Protein AF-0000000084930846 (afdb_homodimer)

Organism: Streptomyces venezuelae (strain ATCC 10712 / CBS 650.69 / DSM 40230 / JCM 4526 / NBRC 13096 / PD 04745) (NCBI:txid953739)

Solvent-accessible surface area (backbone atoms only — not comparable to full-atom values): 46915 Å² total; per-residue (Å²): 128,86,87,75,51,69,66,58,60,54,33,65,32,72,82,47,22,45,66,49,97,83,46,92,87,47,72,45,54,71,66,53,32,50,53,49,57,48,55,64,56,60,73,58,64,70,56,88,80,54,56,65,41,50,48,53,45,53,50,49,43,58,58,50,42,61,49,17,44,42,37,53,68,36,17,28,52,38,27,49,51,41,42,36,43,52,51,21,38,52,41,54,45,54,37,60,73,40,68,25,43,45,59,32,29,39,72,88,64,50,76,47,69,49,66,82,36,86,42,53,65,59,42,43,56,57,49,62,70,41,68,69,37,22,31,65,42,33,90,80,52,41,77,37,81,64,79,75,41,70,68,39,48,53,51,45,35,40,43,62,62,36,45,69,38,35,60,41,53,58,51,51,50,51,50,48,54,53,24,47,44,57,48,56,31,76,60,65,83,84,45,48,62,65,59,21,48,49,43,47,46,52,44,33,39,52,50,21,26,59,70,73,35,59,31,77,84,38,88,74,48,45,34,62,42,63,24,29,47,26,26,42,32,35,28,84,89,77,64,50,72,47,76,46,53,43,75,53,59,76,74,54,79,78,84,68,82,41,38,31,33,34,26,40,26,42,64,34,89,95,78,46,63,46,89,30,58,69,45,38,33,52,67,38,52,58,32,68,49,78,63,42,75,74,44,61,71,38,42,66,70,57,50,51,54,48,44,71,76,46,71,76,69,71,49,68,45,71,49,56,54,34,64,33,33,31,43,38,40,93,50,34,37,39,49,24,17,45,45,17,43,58,56,38,50,56,77,88,70,50,68,50,44,22,35,21,27,34,11,36,36,45,64,45,35,42,53,53,50,49,44,52,63,25,30,79,82,42,79,56,45,82,57,39,74,24,88,74,55,40,32,25,27,71,30,71,35,42,54,69,54,19,49,51,45,40,41,73,70,71,45,72,50,64,59,37,73,67,62,96,38,60,48,84,68,86,77,64,67,55,45,81,54,66,71,51,130,127,84,86,76,53,69,67,59,60,52,33,67,32,72,80,46,22,47,66,49,96,82,47,91,88,49,72,46,53,71,66,53,33,49,53,48,57,48,56,63,56,59,73,58,64,70,57,88,82,53,56,64,40,50,51,52,45,52,50,48,41,58,55,48,43,61,50,19,42,39,37,55,68,35,17,27,51,36,28,47,52,41,42,35,42,50,50,19,39,52,40,53,46,53,39,62,73,41,69,24,44,46,59,31,30,40,72,89,64,51,75,47,68,48,64,82,35,85,42,53,66,59,42,45,57,58,49,64,71,41,66,69,38,23,32,65,44,34,91,81,52,42,77,36,79,64,80,76,40,71,67,40,47,52,52,47,34,41,42,60,61,35,44,68,37,35,60,41,52,59,51,52,49,52,50,48,54,53,24,47,45,56,50,55,32,77,61,63,82,84,45,48,63,66,57,20,49,50,43,48,45,53,44,34,41,51,51,20,28,58,71,73,36,59,30,77,84,38,87,74,46,45,35,63,42,63,23,30,49,27,26,43,32,34,28,82,87,78,65,49,73,48,76,48,54,44,75,53,60,76,75,54,77,75,83,66,82,40,39,31,32,34,26,39,26,42,62,36,90,96,77,46,64,45,89,31,56,69,45,36,32,52,66,38,50,56,32,67,48,77,60,44,75,72,44,62,71,38,41,65,69,57,51,51,53,47,43,72,76,46,72,77,67,72,49,68,46,73,49,57,55,33,64,33,34,31,43,37,41,91,51,35,36,37,49,25,18,45,45,18,44,59,56,37,50,57,78,89,70,48,68,52,45,23,35,21,26,34,10,36,39,49,62,46,34,42,53,54,51,49,43,51,63,26,29,80,82,42,81,56,44,81,56,39,74,22,88,73,54,39,31,26,28,71,30,71,35,44,54,66,53,19,49,50,45,40,40,74,70,71,45,72,51,65,60,37,73,68,63,95,37,60,48,85,67,86,77,65,67,54,43,80,54,65,68,50,130

Secondary structure (DSSP, 8-state):
-----HHHHHSPPGGGTT--TT-TT-PPPHHHHHHHHHHHHHT----TTS-HHHHHHHHHHHHHHHGGGT-THHHHHHHHHHHHHHHHHHHHHHHHHHTT-EEEE-TTS-EEEEP----HHHHHHHHHTSTT-EEEETTTTEEEE---SHHHHHHHHHHTTSS--SHHHHHHHHHHHHHHHHHS--S-----HHHHHHHHHHHHHHHHHHTT--BTT-SSSBPPEEEEEEEEEE-TTT--EEEEEGGGGGT----S--EEEEEEE-EETTTEE-TTGGG-BSSS--SSS--EEEEEEE-HHHHHHHHHHS----EEE--SSEEEEEEEETTEEEPPB-HHHHHTS-GGG--SEEEEEEESSHHHHHHHHHHHHHBTT--S-SSEE-SSSSEEEEEEE-HHHHHHHHHHTT-----------B--SS--SEEE---B-/-----HHHHHSPPGGGTT--TT-TT-PPPHHHHHHHHHHHHHT----TTS-HHHHHHHHHHHHHHHGGGT-THHHHHHHHHHHHHHHHHHHHHHHHHHTT-EEEE-TTS-EEEE-----HHHHHHHHHTSTT-EEEETTTTEEEE---SHHHHHHHHHHTTSS--SHHHHHHHHHHHHHHHHHS--S-----HHHHHHHHHHHHHHHHHHTT-PBTT-SSSBPPEEEEEEEEEE-TTT--EEEEEGGGGGT----S--EEEEEEE-EETTTEE-TTGGG-BSSS--SSS--EEEEEEE-HHHHHHHHHHS----EEE--SSEEEEEEEETTEEEPPB-HHHHHTS-GGG--SEEEEEEESSHHHHHHHHHHHHHBTT--S-SSEE-SSSSEEEEEEE-HHHHHHHHHHTT-----------B--SS--SEEE---B-

Foldseek 3Di:
DDDDDPVLLPDFDQVQQQDDPVDGDDGHDLVVSLVRLLVLQVLQDADPPQDPVLRVLLVVLSVQLSSCRSPVQSLVVSLLSLLLSLLVLLFSLVCVVCVQWWWKAAPVGDIDIRGRCPGLVVVQVVVVVRPRMFTFAAPVRDTHDANSDSVSSVVRCVRNVLFFFLVVVVVSVVSVVSNVCSVVPDDDDGDGSVSSSVSSLVSSQSSRSNVPHHDDVHDGGHDWAKWWWKKWKADPVPGDIDIDHLVCLVVDPDPDPIWIWIKGGRDDPPRTDWPQVLFDWQFAARTLFDMHTDDDGDDSVVSVVVCVVPPMDMDTGDQGFAKWKWFDDDQKTFQTGHQQSLLQDDPVPQDGKMWIKTHSGSVQVSVLVLQVQAEVPRQADCAARGPVGRMGTQDIGTSVVSSVSNVVVPDDNNHDHDPGDTRDDDDDRIDGGHHDD/DDDDDPVLLPDFDQVQQQDDPVDGDDGHDLVVSLVRLLVLQVLQDADPPQDPVLRVLLVVLSVQLSSCRSPVQSLVVSLLSLLLSLLVLLQSLVCVVCVQWWWKAAPVGDIDIRGRCPGLVVVLVVVVVRPRMFGFAAPVRDTHDANSDSVSSVVRCVRNVLFFFLVVVVVSVVSVVSNVCSVVPDDDDGDGSVSSSVSSLVSSQSSRSNVPHHDDVHDGGHDWAKWWWKKWKADPVPGDIDIDHLVCLVVDPDPDPIWIWIKGGRDDPPRTDWPQVLFDWQFAARTLFDMHTDDDGDDSVVSVVVCVVPPMDMDTGDQGFAKWKWFDDDQKTFQTGHQQSLLQDDPVPQDGKMWIKTHSGSVQVRVLVLQVQAEVPRQADCAARGPVGRMGTQDIGTSVVSSVSNVVVVGDNNHDHDPGDTRDDDDDRIDGGHHDD

Nearest PDB structures (foldseek):
  4pho-assembly2_B  TM=1.554E-01  e=1.119E+00  Escherichia coli K-12
  8d1t-assembly1_A  TM=1.759E-01  e=6.374E+00  Homo sapiens
  8d0a-assembly1_A  TM=1.167E-01  e=4.356E+00  Homo sapiens
  4pho-assembly2_B  TM=1.554E-01  e=8.395E-01  Escherichia coli K-12
  8d0a-assembly1_A  TM=1.167E-01  e=3.464E+00  Homo sapiens

Structure (mmCIF, N/CA/C/O backbone):
data_AF-0000000084930846-model_v1
#
loop_
_entity.id
_entity.type
_entity.pdbx_description
1 polymer 'Uncharacterized protein'
#
loop_
_atom_site.group_PDB
_atom_site.id
_atom_site.type_symbol
_atom_site.label_atom_id
_atom_site.label_alt_id
_atom_site.label_comp_id
_atom_site.label_asym_id
_atom_site.label_entity_id
_atom_site.label_seq_id
_atom_site.pdbx_PDB_ins_code
_atom_site.Cartn_x
_atom_site.Cartn_y
_atom_site.Cartn_z
_atom_site.occupancy
_atom_site.B_iso_or_equiv
_atom_site.auth_seq_id
_atom_site.auth_comp_id
_atom_site.auth_asym_id
_atom_site.auth_atom_id
_atom_site.pdbx_PDB_model_num
ATOM 1 N N . MET A 1 1 ? -18.609 -20.266 3.377 1 74.88 1 MET A N 1
ATOM 2 C CA . MET A 1 1 ? -19.156 -18.938 3.637 1 74.88 1 MET A CA 1
ATOM 3 C C . MET A 1 1 ? -20.688 -18.969 3.688 1 74.88 1 MET A C 1
ATOM 5 O O . MET A 1 1 ? -21.328 -19.594 2.844 1 74.88 1 MET A O 1
ATOM 9 N N . ASP A 1 2 ? -21.188 -18.406 4.73 1 83 2 ASP A N 1
ATOM 10 C CA . ASP A 1 2 ? -22.641 -18.391 4.863 1 83 2 ASP A CA 1
ATOM 11 C C . ASP A 1 2 ? -23.266 -17.438 3.842 1 83 2 ASP A C 1
ATOM 13 O O . ASP A 1 2 ? -22.75 -16.344 3.611 1 83 2 ASP A O 1
ATOM 17 N N . ARG A 1 3 ? -24.328 -17.938 3.18 1 88.88 3 ARG A N 1
ATOM 18 C CA . ARG A 1 3 ? -25 -17.125 2.172 1 88.88 3 ARG A CA 1
ATOM 19 C C . ARG A 1 3 ? -25.844 -16.031 2.82 1 88.88 3 ARG A C 1
ATOM 21 O O . ARG A 1 3 ? -26.484 -16.266 3.844 1 88.88 3 ARG A O 1
ATOM 28 N N . LEU A 1 4 ? -25.75 -14.867 2.26 1 91.56 4 LEU A N 1
ATOM 29 C CA . LEU A 1 4 ? -26.562 -13.734 2.703 1 91.56 4 LEU A CA 1
ATOM 30 C C . LEU A 1 4 ? -27.688 -13.445 1.716 1 91.56 4 LEU A C 1
ATOM 32 O O . LEU A 1 4 ? -27.5 -13.555 0.502 1 91.56 4 LEU A O 1
ATOM 36 N N . SER A 1 5 ? -28.859 -13.094 2.246 1 94.44 5 SER A N 1
ATOM 37 C CA . SER A 1 5 ? -29.938 -12.586 1.415 1 94.44 5 SER A CA 1
ATOM 38 C C . SER A 1 5 ? -29.781 -11.094 1.163 1 94.44 5 SER A C 1
ATOM 40 O O . SER A 1 5 ? -28.953 -10.438 1.785 1 94.44 5 SER A O 1
ATOM 42 N N . LEU A 1 6 ? -30.562 -10.641 0.235 1 95 6 LEU A N 1
ATOM 43 C CA . LEU A 1 6 ? -30.562 -9.211 -0.021 1 95 6 LEU A CA 1
ATOM 44 C C . LEU A 1 6 ? -31 -8.438 1.215 1 95 6 LEU A C 1
ATOM 46 O O . LEU A 1 6 ? -30.5 -7.34 1.484 1 95 6 LEU A O 1
ATOM 50 N N . ALA A 1 7 ? -31.922 -9.023 1.911 1 94.81 7 ALA A N 1
ATOM 51 C CA . ALA A 1 7 ? -32.375 -8.414 3.152 1 94.81 7 ALA A CA 1
ATOM 52 C C . ALA A 1 7 ? -31.266 -8.32 4.176 1 94.81 7 ALA A C 1
ATOM 54 O O . ALA A 1 7 ? -31.156 -7.336 4.91 1 94.81 7 ALA A O 1
ATOM 55 N N . ASP A 1 8 ? -30.469 -9.297 4.219 1 94.69 8 ASP A N 1
ATOM 56 C CA . ASP A 1 8 ? -29.312 -9.289 5.125 1 94.69 8 ASP A CA 1
ATOM 57 C C . ASP A 1 8 ? -28.328 -8.18 4.762 1 94.69 8 ASP A C 1
ATOM 59 O O . ASP A 1 8 ? -27.828 -7.48 5.645 1 94.69 8 ASP A O 1
ATOM 63 N N . LEU A 1 9 ? -28.078 -8.031 3.469 1 95.06 9 LEU A N 1
ATOM 64 C CA . LEU A 1 9 ? -27.156 -7.004 2.992 1 95.06 9 LEU A CA 1
ATOM 65 C C . LEU A 1 9 ? -27.672 -5.609 3.328 1 95.06 9 LEU A C 1
ATOM 67 O O . LEU A 1 9 ? -26.891 -4.691 3.572 1 95.06 9 LEU A O 1
ATOM 71 N N . ARG A 1 10 ? -29 -5.508 3.309 1 95.94 10 ARG A N 1
ATOM 72 C CA . ARG A 1 10 ? -29.641 -4.207 3.488 1 95.94 10 ARG A CA 1
ATOM 73 C C . ARG A 1 10 ? -29.828 -3.887 4.969 1 95.94 10 ARG A C 1
ATOM 75 O O . ARG A 1 10 ? -30.188 -2.762 5.324 1 95.94 10 ARG A O 1
ATOM 82 N N . ALA A 1 11 ? -29.609 -4.895 5.75 1 95.56 11 ALA A N 1
ATOM 83 C CA . ALA A 1 11 ? -29.766 -4.668 7.184 1 95.56 11 ALA A CA 1
ATOM 84 C C . ALA A 1 11 ? -28.641 -3.805 7.734 1 95.56 11 ALA A C 1
ATOM 86 O O . ALA A 1 11 ? -27.484 -3.951 7.328 1 95.56 11 ALA A O 1
ATOM 87 N N . VAL A 1 12 ? -29.016 -2.992 8.648 1 95.75 12 VAL A N 1
ATOM 88 C CA . VAL A 1 12 ? -28.016 -2.139 9.281 1 95.75 12 VAL A CA 1
ATOM 89 C C . VAL A 1 12 ? -27.156 -2.965 10.234 1 95.75 12 VAL A C 1
ATOM 91 O O . VAL A 1 12 ? -27.672 -3.824 10.953 1 95.75 12 VAL A O 1
ATOM 94 N N . ASP A 1 13 ? -25.859 -2.766 10.125 1 94.62 13 ASP A N 1
ATOM 95 C CA . ASP A 1 13 ? -24.938 -3.404 11.055 1 94.62 13 ASP A CA 1
ATOM 96 C C . ASP A 1 13 ? -25.078 -2.82 12.461 1 94.62 13 ASP A C 1
ATOM 98 O O . ASP A 1 13 ? -24.766 -1.648 12.688 1 94.62 13 ASP A O 1
ATOM 102 N N . GLU A 1 14 ? -25.406 -3.588 13.391 1 92.25 14 GLU A N 1
ATOM 103 C CA . GLU A 1 14 ? -25.75 -3.133 14.734 1 92.25 14 GLU A CA 1
ATOM 104 C C . GLU A 1 14 ? -24.547 -2.488 15.422 1 92.25 14 GLU A C 1
ATOM 106 O O . GLU A 1 14 ? -24.703 -1.644 16.297 1 92.25 14 GLU A O 1
ATOM 111 N N . ARG A 1 15 ? -23.422 -2.637 15.023 1 92.62 15 ARG A N 1
ATOM 112 C CA . ARG A 1 15 ? -22.203 -2.141 15.648 1 92.62 15 ARG A CA 1
ATOM 113 C C . ARG A 1 15 ? -22.047 -0.638 15.438 1 92.62 15 ARG A C 1
ATOM 115 O O . ARG A 1 15 ? -21.281 0.018 16.141 1 92.62 15 ARG A O 1
ATOM 122 N N . VAL A 1 16 ? -22.75 -0.126 14.43 1 91.81 16 VAL A N 1
ATOM 123 C CA . VAL A 1 16 ? -22.594 1.286 14.109 1 91.81 16 VAL A CA 1
ATOM 124 C C . VAL A 1 16 ? -23.531 2.129 14.969 1 91.81 16 VAL A C 1
ATOM 126 O O . VAL A 1 16 ? -23.297 3.328 15.156 1 91.81 16 VAL A O 1
ATOM 129 N N . LEU A 1 17 ? -24.5 1.5 15.594 1 89.81 17 LEU A N 1
ATOM 130 C CA . LEU A 1 17 ? -25.625 2.209 16.203 1 89.81 17 LEU A CA 1
ATOM 131 C C . LEU A 1 17 ? -25.203 2.902 17.484 1 89.81 17 LEU A C 1
ATOM 133 O O . LEU A 1 17 ? -25.781 3.914 17.891 1 89.81 17 LEU A O 1
ATOM 137 N N . PRO A 1 18 ? -24.125 2.396 18.094 1 82.38 18 PRO A N 1
ATOM 138 C CA . PRO A 1 18 ? -23.703 3.068 19.328 1 82.38 18 PRO A CA 1
ATOM 139 C C . PRO A 1 18 ? -22.938 4.363 19.062 1 82.38 18 PRO A C 1
ATOM 141 O O . PRO A 1 18 ? -22.719 5.152 19.984 1 82.38 18 PRO A O 1
ATOM 144 N N . PHE A 1 19 ? -22.531 4.625 17.922 1 84.19 19 PHE A N 1
ATOM 145 C CA . PHE A 1 19 ? -21.75 5.824 17.625 1 84.19 19 PHE A CA 1
ATOM 146 C C . PHE A 1 19 ? -22.672 7.02 17.406 1 84.19 19 PHE A C 1
ATOM 148 O O . PHE A 1 19 ? -23.266 7.168 16.328 1 84.19 19 PHE A O 1
ATOM 155 N N . ASN A 1 20 ? -22.828 7.84 18.422 1 76.19 20 ASN A N 1
ATOM 156 C CA . ASN A 1 20 ? -23.734 8.977 18.391 1 76.19 20 ASN A CA 1
ATOM 157 C C . ASN A 1 20 ? -23.078 10.242 18.922 1 76.19 20 ASN A C 1
ATOM 159 O O . ASN A 1 20 ? -21.984 10.188 19.484 1 76.19 20 ASN A O 1
ATOM 163 N N . PRO A 1 21 ? -23.609 11.359 18.5 1 70.12 21 PRO A N 1
ATOM 164 C CA . PRO A 1 21 ? -23 12.633 18.875 1 70.12 21 PRO A CA 1
ATOM 165 C C . PRO A 1 21 ? -22.984 12.859 20.391 1 70.12 21 PRO A C 1
ATOM 167 O O . PRO A 1 21 ? -22.234 13.711 20.875 1 70.12 21 PRO A O 1
ATOM 170 N N . TYR A 1 22 ? -23.766 12.109 21 1 62.75 22 TYR A N 1
ATOM 171 C CA . TYR A 1 22 ? -23.969 12.422 22.422 1 62.75 22 TYR A CA 1
ATOM 172 C C . TYR A 1 22 ? -23.125 11.523 23.297 1 62.75 22 TYR A C 1
ATOM 174 O O . TYR A 1 22 ? -23.156 11.641 24.531 1 62.75 22 TYR A O 1
ATOM 182 N N . GLY A 1 23 ? -22.219 10.883 22.812 1 56.09 23 GLY A N 1
ATOM 183 C CA . GLY A 1 23 ? -21.344 10.023 23.594 1 56.09 23 GLY A CA 1
ATOM 184 C C . GLY A 1 23 ? -21.891 8.625 23.797 1 56.09 23 GLY A C 1
ATOM 185 O O . GLY A 1 23 ? -22.766 8.195 23.047 1 56.09 23 GLY A O 1
ATOM 186 N N . PHE A 1 24 ? -21.297 7.777 24.938 1 56.09 24 PHE A N 1
ATOM 187 C CA . PHE A 1 24 ? -21.562 6.371 25.234 1 56.09 24 PHE A CA 1
ATOM 188 C C . PHE A 1 24 ? -22.953 6.203 25.844 1 56.09 24 PHE A C 1
ATOM 190 O O . PHE A 1 24 ? -23.391 7.031 26.656 1 56.09 24 PHE A O 1
ATOM 197 N N . GLY A 1 25 ? -23.906 5.297 25.359 1 55.66 25 GLY A N 1
ATOM 198 C CA . GLY A 1 25 ? -25.062 4.82 26.094 1 55.66 25 GLY A CA 1
ATOM 199 C C . GLY A 1 25 ? -26.297 4.629 25.234 1 55.66 25 GLY A C 1
ATOM 200 O O . GLY A 1 25 ? -27.172 3.842 25.578 1 55.66 25 GLY A O 1
ATOM 201 N N . GLY A 1 26 ? -26.203 5.285 24.047 1 68.56 26 GLY A N 1
ATOM 202 C CA . GLY A 1 26 ? -27.453 5.121 23.312 1 68.56 26 GLY A CA 1
ATOM 203 C C . GLY A 1 26 ? -27.234 4.594 21.906 1 68.56 26 GLY A C 1
ATOM 204 O O . GLY A 1 26 ? -26.109 4.59 21.391 1 68.56 26 GLY A O 1
ATOM 205 N N . ARG A 1 27 ? -28.344 3.721 21.547 1 83.81 27 ARG A N 1
ATOM 206 C CA . ARG A 1 27 ? -28.344 3.215 20.188 1 83.81 27 ARG A CA 1
ATOM 207 C C . ARG A 1 27 ? -29.219 4.07 19.281 1 83.81 27 ARG A C 1
ATOM 209 O O . ARG A 1 27 ? -30.328 4.441 19.672 1 83.81 27 ARG A O 1
ATOM 216 N N . LEU A 1 28 ? -28.656 4.5 18.219 1 87.25 28 LEU A N 1
ATOM 217 C CA . LEU A 1 28 ? -29.422 5.273 17.25 1 87.25 28 LEU A CA 1
ATOM 218 C C . LEU A 1 28 ? -30.297 4.363 16.391 1 87.25 28 LEU A C 1
ATOM 220 O O . LEU A 1 28 ? -30.031 3.164 16.281 1 87.25 28 LEU A O 1
ATOM 224 N N . SER A 1 29 ? -31.406 5.004 15.977 1 91.56 29 SER A N 1
ATOM 225 C CA . SER A 1 29 ? -32.094 4.312 14.898 1 91.56 29 SER A CA 1
ATOM 226 C C . SER A 1 29 ? -31.234 4.219 13.648 1 91.56 29 SER A C 1
ATOM 228 O O . SER A 1 29 ? -30.281 4.984 13.484 1 91.56 29 SER A O 1
ATOM 230 N N . PRO A 1 30 ? -31.531 3.293 12.828 1 92.5 30 PRO A N 1
ATOM 231 C CA . PRO A 1 30 ? -30.781 3.174 11.578 1 92.5 30 PRO A CA 1
ATOM 232 C C . PRO A 1 30 ? -30.75 4.477 10.781 1 92.5 30 PRO A C 1
ATOM 234 O O . PRO A 1 30 ? -29.688 4.879 10.289 1 92.5 30 PRO A O 1
ATOM 237 N N . GLU A 1 31 ? -31.844 5.18 10.727 1 93.5 31 GLU A N 1
ATOM 238 C CA . GLU A 1 31 ? -31.906 6.43 9.984 1 93.5 31 GLU A CA 1
ATOM 239 C C . GLU A 1 31 ? -31.047 7.508 10.617 1 93.5 31 GLU A C 1
ATOM 241 O O . GLU A 1 31 ? -30.328 8.234 9.922 1 93.5 31 GLU A O 1
ATOM 246 N N . ASP A 1 32 ? -31.047 7.508 11.883 1 90.31 32 ASP A N 1
ATOM 247 C CA . ASP A 1 32 ? -30.266 8.508 12.602 1 90.31 32 ASP A CA 1
ATOM 248 C C . ASP A 1 32 ? -28.766 8.211 12.508 1 90.31 32 ASP A C 1
ATOM 250 O O . ASP A 1 32 ? -27.953 9.125 12.469 1 90.31 32 ASP A O 1
ATOM 254 N N . ALA A 1 33 ? -28.469 6.93 12.539 1 90.75 33 ALA A N 1
ATOM 255 C CA . ALA A 1 33 ? -27.078 6.535 12.406 1 90.75 33 ALA A CA 1
ATOM 256 C C . ALA A 1 33 ? -26.5 6.98 11.062 1 90.75 33 ALA A C 1
ATOM 258 O O . ALA A 1 33 ? -25.406 7.531 11 1 90.75 33 ALA A O 1
ATOM 259 N N . LEU A 1 34 ? -27.281 6.801 10.031 1 94.25 34 LEU A N 1
ATOM 260 C CA . LEU A 1 34 ? -26.828 7.242 8.711 1 94.25 34 LEU A CA 1
ATOM 261 C C . LEU A 1 34 ? -26.703 8.758 8.664 1 94.25 34 LEU A C 1
ATOM 263 O O . LEU A 1 34 ? -25.719 9.281 8.133 1 94.25 34 LEU A O 1
ATOM 267 N N . GLU A 1 35 ? -27.672 9.445 9.133 1 91.56 35 GLU A N 1
ATOM 268 C CA . GLU A 1 35 ? -27.641 10.906 9.141 1 91.56 35 GLU A CA 1
ATOM 269 C C . GLU A 1 35 ? -26.422 11.43 9.891 1 91.56 35 GLU A C 1
ATOM 271 O O . GLU A 1 35 ? -25.766 12.375 9.438 1 91.56 35 GLU A O 1
ATOM 276 N N . PHE A 1 36 ? -26.156 10.812 10.953 1 89.12 36 PHE A N 1
ATOM 277 C CA . PHE A 1 36 ? -25.016 11.234 11.758 1 89.12 36 PHE A CA 1
ATOM 278 C C . PHE A 1 36 ? -23.719 11.023 11.008 1 89.12 36 PHE A C 1
ATOM 280 O O . PHE A 1 36 ? -22.875 11.93 10.93 1 89.12 36 PHE A O 1
ATOM 287 N N . GLN A 1 37 ? -23.516 9.805 10.492 1 91.25 37 GLN A N 1
ATOM 288 C CA . GLN A 1 37 ? -22.281 9.5 9.781 1 91.25 37 GLN A CA 1
ATOM 289 C C . GLN A 1 37 ? -22.094 10.422 8.57 1 91.25 37 GLN A C 1
ATOM 291 O O . GLN A 1 37 ? -20.984 10.852 8.273 1 91.25 37 GLN A O 1
ATOM 296 N N . GLN A 1 38 ? -23.203 10.75 7.922 1 93.69 38 GLN A N 1
ATOM 297 C CA . GLN A 1 38 ? -23.125 11.656 6.777 1 93.69 38 GLN A CA 1
ATOM 298 C C . GLN A 1 38 ? -22.766 13.07 7.219 1 93.69 38 GLN A C 1
ATOM 300 O O . GLN A 1 38 ? -22.031 13.773 6.535 1 93.69 38 GLN A O 1
ATOM 305 N N . HIS A 1 39 ? -23.312 13.43 8.281 1 89.56 39 HIS A N 1
ATOM 306 C CA . HIS A 1 39 ? -23 14.75 8.812 1 89.56 39 HIS A CA 1
ATOM 307 C C . HIS A 1 39 ? -21.516 14.883 9.133 1 89.56 39 HIS A C 1
ATOM 309 O O . HIS A 1 39 ? -20.906 15.914 8.852 1 89.56 39 HIS A O 1
ATOM 315 N N . VAL A 1 40 ? -20.953 13.883 9.664 1 87.19 40 VAL A N 1
ATOM 316 C CA . VAL A 1 40 ? -19.547 13.867 10.055 1 87.19 40 VAL A CA 1
ATOM 317 C C . VAL A 1 40 ? -18.672 14.086 8.828 1 87.19 40 VAL A C 1
ATOM 319 O O . VAL A 1 40 ? -17.781 14.938 8.836 1 87.19 40 VAL A O 1
ATOM 322 N N . ILE A 1 41 ? -18.906 13.406 7.734 1 92.19 41 ILE A N 1
ATOM 323 C CA . ILE A 1 41 ? -17.969 13.43 6.613 1 92.19 41 ILE A CA 1
ATOM 324 C C . ILE A 1 41 ? -18.359 14.547 5.648 1 92.19 41 ILE A C 1
ATOM 326 O O . ILE A 1 41 ? -17.562 14.914 4.77 1 92.19 41 ILE A O 1
ATOM 330 N N . ALA A 1 42 ? -19.578 15.102 5.785 1 91.44 42 ALA A N 1
ATOM 331 C CA . ALA A 1 42 ? -20.031 16.188 4.922 1 91.44 42 ALA A CA 1
ATOM 332 C C . ALA A 1 42 ? -19.188 17.438 5.145 1 91.44 42 ALA A C 1
ATOM 334 O O . ALA A 1 42 ? -19.062 18.281 4.25 1 91.44 42 ALA A O 1
ATOM 335 N N . GLN A 1 43 ? -18.547 17.562 6.262 1 86.75 43 GLN A N 1
ATOM 336 C CA . GLN A 1 43 ? -17.766 18.75 6.629 1 86.75 43 GLN A CA 1
ATOM 337 C C . GLN A 1 43 ? -16.422 18.766 5.918 1 86.75 43 GLN A C 1
ATOM 339 O O . GLN A 1 43 ? -15.766 19.797 5.84 1 86.75 43 GLN A O 1
ATOM 344 N N . TYR A 1 44 ? -16.078 17.641 5.363 1 91.75 44 TYR A N 1
ATOM 345 C CA . TYR A 1 44 ? -14.773 17.547 4.727 1 91.75 44 TYR A CA 1
ATOM 346 C C . TYR A 1 44 ? -14.867 17.812 3.229 1 91.75 44 TYR A C 1
ATOM 348 O O . TYR A 1 44 ? -15.266 16.922 2.461 1 91.75 44 TYR A O 1
ATOM 356 N N . GLU A 1 45 ? -14.594 19 2.838 1 92.88 45 GLU A N 1
ATOM 357 C CA . GLU A 1 45 ? -14.664 19.375 1.43 1 92.88 45 GLU A CA 1
ATOM 358 C C . GLU A 1 45 ? -13.281 19.75 0.894 1 92.88 45 GLU A C 1
ATOM 360 O O . GLU A 1 45 ? -12.445 20.266 1.635 1 92.88 45 GLU A O 1
ATOM 365 N N . LEU A 1 46 ? -13.156 19.453 -0.37 1 96.5 46 LEU A N 1
ATOM 366 C CA . LEU A 1 46 ? -11.891 19.781 -1.013 1 96.5 46 LEU A CA 1
ATOM 367 C C . LEU A 1 46 ? -11.984 21.109 -1.761 1 96.5 46 LEU A C 1
ATOM 369 O O . LEU A 1 46 ? -13.062 21.484 -2.232 1 96.5 46 LEU A O 1
ATOM 373 N N . ALA A 1 47 ? -10.867 21.75 -1.804 1 96.06 47 ALA A N 1
ATOM 374 C CA . ALA A 1 47 ? -10.773 22.953 -2.615 1 96.06 47 ALA A CA 1
ATOM 375 C C . ALA A 1 47 ? -11.102 22.672 -4.078 1 96.06 47 ALA A C 1
ATOM 377 O O . ALA A 1 47 ? -10.883 21.547 -4.555 1 96.06 47 ALA A O 1
ATOM 378 N N . ASP A 1 48 ? -11.516 23.641 -4.816 1 95.5 48 ASP A N 1
ATOM 379 C CA . ASP A 1 48 ? -12.008 23.484 -6.184 1 95.5 48 ASP A CA 1
ATOM 380 C C . ASP A 1 48 ? -10.867 23.141 -7.137 1 95.5 48 ASP A C 1
ATOM 382 O O . ASP A 1 48 ? -11.07 22.453 -8.141 1 95.5 48 ASP A O 1
ATOM 386 N N . ASN A 1 49 ? -9.727 23.531 -6.762 1 96 49 ASN A N 1
ATOM 387 C CA . ASN A 1 49 ? -8.617 23.406 -7.707 1 96 49 ASN A CA 1
ATOM 388 C C . ASN A 1 49 ? -7.828 22.125 -7.484 1 96 49 ASN A C 1
ATOM 390 O O . ASN A 1 49 ? -6.797 21.906 -8.117 1 96 49 ASN A O 1
ATOM 394 N N . VAL A 1 50 ? -8.289 21.312 -6.617 1 96.88 50 VAL A N 1
ATOM 395 C CA . VAL A 1 50 ? -7.613 20.047 -6.359 1 96.88 50 VAL A CA 1
ATOM 396 C C . VAL A 1 50 ? -7.625 19.188 -7.621 1 96.88 50 VAL A C 1
ATOM 398 O O . VAL A 1 50 ? -8.617 19.172 -8.359 1 96.88 50 VAL A O 1
ATOM 401 N N . ALA A 1 51 ? -6.566 18.516 -7.922 1 94.69 51 ALA A N 1
ATOM 402 C CA . ALA A 1 51 ? -6.434 17.656 -9.094 1 94.69 51 ALA A CA 1
ATOM 403 C C . ALA A 1 51 ? -7.559 16.641 -9.148 1 94.69 51 ALA A C 1
ATOM 405 O O . ALA A 1 51 ? -7.977 16.109 -8.117 1 94.69 51 ALA A O 1
ATOM 406 N N . ASP A 1 52 ? -7.98 16.203 -10.305 1 93.94 52 ASP A N 1
ATOM 407 C CA . ASP A 1 52 ? -9.141 15.344 -10.523 1 93.94 52 ASP A CA 1
ATOM 408 C C . ASP A 1 52 ? -8.938 13.969 -9.883 1 93.94 52 ASP A C 1
ATOM 410 O O . ASP A 1 52 ? -9.844 13.438 -9.242 1 93.94 52 ASP A O 1
ATOM 414 N N . GLY A 1 53 ? -7.781 13.461 -10.125 1 93 53 GLY A N 1
ATOM 415 C CA . GLY A 1 53 ? -7.527 12.148 -9.562 1 93 53 GLY A CA 1
ATOM 416 C C . GLY A 1 53 ? -7.68 12.094 -8.055 1 93 53 GLY A C 1
ATOM 417 O O . GLY A 1 53 ? -8.32 11.188 -7.52 1 93 53 GLY A O 1
ATOM 418 N N . THR A 1 54 ? -7.113 13.07 -7.391 1 96 54 THR A N 1
ATOM 419 C CA . THR A 1 54 ? -7.203 13.164 -5.941 1 96 54 THR A CA 1
ATOM 420 C C . THR A 1 54 ? -8.648 13.398 -5.5 1 96 54 THR A C 1
ATOM 422 O O . THR A 1 54 ? -9.125 12.766 -4.559 1 96 54 THR A O 1
ATOM 425 N N . ARG A 1 55 ? -9.375 14.25 -6.195 1 96.5 55 ARG A N 1
ATOM 426 C CA . ARG A 1 55 ? -10.766 14.547 -5.867 1 96.5 55 ARG A CA 1
ATOM 427 C C . ARG A 1 55 ? -11.641 13.312 -6.02 1 96.5 55 ARG A C 1
ATOM 429 O O . ARG A 1 55 ? -12.469 13.016 -5.152 1 96.5 55 ARG A O 1
ATOM 436 N N . GLN A 1 56 ? -11.469 12.586 -7.074 1 94.88 56 GLN A N 1
ATOM 437 C CA . GLN A 1 56 ? -12.273 11.398 -7.328 1 94.88 56 GLN A CA 1
ATOM 438 C C . GLN A 1 56 ? -12.047 10.344 -6.25 1 94.88 56 GLN A C 1
ATOM 440 O O . GLN A 1 56 ? -13 9.719 -5.777 1 94.88 56 GLN A O 1
ATOM 445 N N . ARG A 1 57 ? -10.797 10.164 -5.918 1 95.12 57 ARG A N 1
ATOM 446 C CA . ARG A 1 57 ? -10.484 9.203 -4.867 1 95.12 57 ARG A CA 1
ATOM 447 C C . ARG A 1 57 ? -11.109 9.609 -3.541 1 95.12 57 ARG A C 1
ATOM 449 O O . ARG A 1 57 ? -11.688 8.781 -2.836 1 95.12 57 ARG A O 1
ATOM 456 N N . PHE A 1 58 ? -10.961 10.875 -3.197 1 96.94 58 PHE A N 1
ATOM 457 C CA . PHE A 1 58 ? -11.516 11.375 -1.941 1 96.94 58 PHE A CA 1
ATOM 458 C C . PHE A 1 58 ? -13.031 11.203 -1.911 1 96.94 58 PHE A C 1
ATOM 460 O O . PHE A 1 58 ? -13.594 10.75 -0.913 1 96.94 58 PHE A O 1
ATOM 467 N N . GLU A 1 59 ? -13.688 11.508 -3 1 95.94 59 GLU A N 1
ATOM 468 C CA . GLU A 1 59 ? -15.148 11.398 -3.072 1 95.94 59 GLU A CA 1
ATOM 469 C C . GLU A 1 59 ? -15.586 9.938 -3.033 1 95.94 59 GLU A C 1
ATOM 471 O O . GLU A 1 59 ? -16.641 9.617 -2.477 1 95.94 59 GLU A O 1
ATOM 476 N N . GLN A 1 60 ? -14.836 9.086 -3.645 1 94.94 60 GLN A N 1
ATOM 477 C CA . GLN A 1 60 ? -15.117 7.656 -3.561 1 94.94 60 GLN A CA 1
ATOM 478 C C . GLN A 1 60 ? -15.094 7.176 -2.111 1 94.94 60 GLN A C 1
ATOM 480 O O . GLN A 1 60 ? -15.969 6.414 -1.691 1 94.94 60 GLN A O 1
ATOM 485 N N . LEU A 1 61 ? -14.117 7.609 -1.391 1 96.44 61 LEU A N 1
ATOM 486 C CA . LEU A 1 61 ? -13.969 7.188 -0.002 1 96.44 61 LEU A CA 1
ATOM 487 C C . LEU A 1 61 ? -15.125 7.711 0.85 1 96.44 61 LEU A C 1
ATOM 489 O O . LEU A 1 61 ? -15.656 6.984 1.694 1 96.44 61 LEU A O 1
ATOM 493 N N . ARG A 1 62 ? -15.477 8.984 0.587 1 96.44 62 ARG A N 1
ATOM 494 C CA . ARG A 1 62 ? -16.625 9.539 1.311 1 96.44 62 ARG A CA 1
ATOM 495 C C . ARG A 1 62 ? -17.891 8.766 0.991 1 96.44 62 ARG A C 1
ATOM 497 O O . ARG A 1 62 ? -18.703 8.492 1.883 1 96.44 62 ARG A O 1
ATOM 504 N N . HIS A 1 63 ? -18.031 8.422 -0.25 1 95.81 63 HIS A N 1
ATOM 505 C CA . HIS A 1 63 ? -19.203 7.68 -0.688 1 95.81 63 HIS A CA 1
ATOM 506 C C . HIS A 1 63 ? -19.266 6.309 -0.019 1 95.81 63 HIS A C 1
ATOM 508 O O . HIS A 1 63 ? -20.297 5.93 0.532 1 95.81 63 HIS A O 1
ATOM 514 N N . VAL A 1 64 ? -18.203 5.602 0.011 1 96.62 64 VAL A N 1
ATOM 515 C CA . VAL A 1 64 ? -18.141 4.25 0.554 1 96.62 64 VAL A CA 1
ATOM 516 C C . VAL A 1 64 ? -18.281 4.297 2.074 1 96.62 64 VAL A C 1
ATOM 518 O O . VAL A 1 64 ? -18.891 3.404 2.676 1 96.62 64 VAL A O 1
ATOM 521 N N . TYR A 1 65 ? -17.766 5.344 2.674 1 97 65 TYR A N 1
ATOM 522 C CA . TYR A 1 65 ? -17.875 5.516 4.117 1 97 65 TYR A CA 1
ATOM 523 C C . TYR A 1 65 ? -19.312 5.379 4.578 1 97 65 TYR A C 1
ATOM 525 O O . TYR A 1 65 ? -19.594 4.77 5.617 1 97 65 TYR A O 1
ATOM 533 N N . ARG A 1 66 ? -20.219 5.883 3.832 1 96.75 66 ARG A N 1
ATOM 534 C CA . ARG A 1 66 ? -21.625 5.887 4.215 1 96.75 66 ARG A CA 1
ATOM 535 C C . ARG A 1 66 ? -22.172 4.465 4.277 1 96.75 66 ARG A C 1
ATOM 537 O O . ARG A 1 66 ? -23.062 4.172 5.094 1 96.75 66 ARG A O 1
ATOM 544 N N . TYR A 1 67 ? -21.625 3.594 3.463 1 97.12 67 TYR A N 1
ATOM 545 C CA . TYR A 1 67 ? -22.078 2.207 3.436 1 97.12 67 TYR A CA 1
ATOM 546 C C . TYR A 1 67 ? -21.578 1.446 4.66 1 97.12 67 TYR A C 1
ATOM 548 O O . TYR A 1 67 ? -21.984 0.31 4.902 1 97.12 67 TYR A O 1
ATOM 556 N N . GLY A 1 68 ? -20.719 2.092 5.445 1 96.19 68 GLY A N 1
ATOM 557 C CA . GLY A 1 68 ? -20.312 1.503 6.715 1 96.19 68 GLY A CA 1
ATOM 558 C C . GLY A 1 68 ? -21.484 1.244 7.652 1 96.19 68 GLY A C 1
ATOM 559 O O . GLY A 1 68 ? -21.375 0.413 8.555 1 96.19 68 GLY A O 1
ATOM 560 N N . VAL A 1 69 ? -22.562 1.926 7.414 1 96.06 69 VAL A N 1
ATOM 561 C CA . VAL A 1 69 ? -23.75 1.742 8.234 1 96.06 69 VAL A CA 1
ATOM 562 C C . VAL A 1 69 ? -24.328 0.346 8 1 96.06 69 VAL A C 1
ATOM 564 O O . VAL A 1 69 ? -24.922 -0.246 8.906 1 96.06 69 VAL A O 1
ATOM 567 N N . LEU A 1 70 ? -24.125 -0.207 6.781 1 97 70 LEU A N 1
ATOM 568 C CA . LEU A 1 70 ? -24.625 -1.536 6.434 1 97 70 LEU A CA 1
ATOM 569 C C . LEU A 1 70 ? -23.562 -2.594 6.684 1 97 70 LEU A C 1
ATOM 571 O O . LEU A 1 70 ? -23.875 -3.756 6.953 1 97 70 LEU A O 1
ATOM 575 N N . CYS A 1 71 ? -22.344 -2.213 6.523 1 96.44 71 CYS A N 1
ATOM 576 C CA . CYS A 1 71 ? -21.219 -3.117 6.676 1 96.44 71 CYS A CA 1
ATOM 577 C C . CYS A 1 71 ? -20.078 -2.445 7.434 1 96.44 71 CYS A C 1
ATOM 579 O O . CYS A 1 71 ? -19.266 -1.733 6.844 1 96.44 71 CYS A O 1
ATOM 581 N N . TYR A 1 72 ? -19.922 -2.809 8.664 1 94.75 72 TYR A N 1
ATOM 582 C CA . TYR A 1 72 ? -19.016 -2.152 9.602 1 94.75 72 TYR A CA 1
ATOM 583 C C . TYR A 1 72 ? -17.562 -2.244 9.125 1 94.75 72 TYR A C 1
ATOM 585 O O . TYR A 1 72 ? -16.766 -1.328 9.344 1 94.75 72 TYR A O 1
ATOM 593 N N . ASP A 1 73 ? -17.188 -3.301 8.359 1 94.81 73 ASP A N 1
ATOM 594 C CA . ASP A 1 73 ? -15.82 -3.531 7.887 1 94.81 73 ASP A CA 1
ATOM 595 C C . ASP A 1 73 ? -15.383 -2.436 6.918 1 94.81 73 ASP A C 1
ATOM 597 O O . ASP A 1 73 ? -14.188 -2.238 6.695 1 94.81 73 ASP A O 1
ATOM 601 N N . LEU A 1 74 ? -16.391 -1.718 6.402 1 96.56 74 LEU A N 1
ATOM 602 C CA . LEU A 1 74 ? -16.078 -0.698 5.406 1 96.56 74 LEU A CA 1
ATOM 603 C C . LEU A 1 74 ? -15.367 0.491 6.051 1 96.56 74 LEU A C 1
ATOM 605 O O . LEU A 1 74 ? -14.602 1.194 5.391 1 96.56 74 LEU A O 1
ATOM 609 N N . PHE A 1 75 ? -15.578 0.668 7.363 1 94.88 75 PHE A N 1
ATOM 610 C CA . PHE A 1 75 ? -14.867 1.75 8.031 1 94.88 75 PHE A CA 1
ATOM 611 C C . PHE A 1 75 ? -13.367 1.485 8.039 1 94.88 75 PHE A C 1
ATOM 613 O O . PHE A 1 75 ? -12.562 2.398 7.809 1 94.88 75 PHE A O 1
ATOM 620 N N . THR A 1 76 ? -13.008 0.235 8.203 1 94.25 76 THR A N 1
ATOM 621 C CA . THR A 1 76 ? -11.602 -0.146 8.164 1 94.25 76 THR A CA 1
ATOM 622 C C . THR A 1 76 ? -11.039 0.039 6.754 1 94.25 76 THR A C 1
ATOM 624 O O . THR A 1 76 ? -9.953 0.609 6.586 1 94.25 76 THR A O 1
ATOM 627 N N . MET A 1 77 ? -11.789 -0.359 5.809 1 95.44 77 MET A N 1
ATOM 628 C CA . MET A 1 77 ? -11.305 -0.304 4.43 1 95.44 77 MET A CA 1
ATOM 629 C C . MET A 1 77 ? -11.164 1.14 3.963 1 95.44 77 MET A C 1
ATOM 631 O O . MET A 1 77 ? -10.203 1.476 3.264 1 95.44 77 MET A O 1
ATOM 635 N N . VAL A 1 78 ? -12.117 1.933 4.348 1 96.69 78 VAL A N 1
ATOM 636 C CA . VAL A 1 78 ? -12.062 3.346 3.986 1 96.69 78 VAL A CA 1
ATOM 637 C C . VAL A 1 78 ? -10.875 4.012 4.672 1 96.69 78 VAL A C 1
ATOM 639 O O . VAL A 1 78 ? -10.141 4.777 4.043 1 96.69 78 VAL A O 1
ATOM 642 N N . GLY A 1 79 ? -10.688 3.711 5.969 1 95.69 79 GLY A N 1
ATOM 643 C CA . GLY A 1 79 ? -9.539 4.25 6.676 1 95.69 79 GLY A CA 1
ATOM 644 C C . GLY A 1 79 ? -8.211 3.877 6.035 1 95.69 79 GLY A C 1
ATOM 645 O O . GLY A 1 79 ? -7.344 4.734 5.848 1 95.69 79 GLY A O 1
ATOM 646 N N . ASP A 1 80 ? -8.086 2.607 5.648 1 95.5 80 ASP A N 1
ATOM 647 C CA . ASP A 1 80 ? -6.867 2.119 5.008 1 95.5 80 ASP A CA 1
ATOM 648 C C . ASP A 1 80 ? -6.645 2.801 3.66 1 95.5 80 ASP A C 1
ATOM 650 O O . ASP A 1 80 ? -5.535 3.246 3.361 1 95.5 80 ASP A O 1
ATOM 654 N N . ALA A 1 81 ? -7.699 2.881 2.895 1 95.69 81 ALA A N 1
ATOM 655 C CA . ALA A 1 81 ? -7.598 3.5 1.576 1 95.69 81 ALA A CA 1
ATOM 656 C C . ALA A 1 81 ? -7.258 4.984 1.691 1 95.69 81 ALA A C 1
ATOM 658 O O . ALA A 1 81 ? -6.535 5.527 0.854 1 95.69 81 ALA A O 1
ATOM 659 N N . ALA A 1 82 ? -7.797 5.613 2.703 1 96.94 82 ALA A N 1
ATOM 660 C CA . ALA A 1 82 ? -7.512 7.027 2.926 1 96.94 82 ALA A CA 1
ATOM 661 C C . ALA A 1 82 ? -6.031 7.246 3.242 1 96.94 82 ALA A C 1
ATOM 663 O O . ALA A 1 82 ? -5.426 8.211 2.771 1 96.94 82 ALA A O 1
ATOM 664 N N . LEU A 1 83 ? -5.477 6.348 4.008 1 96.38 83 LEU A N 1
ATOM 665 C CA . LEU A 1 83 ? -4.062 6.445 4.34 1 96.38 83 LEU A CA 1
ATOM 666 C C . LEU A 1 83 ? -3.197 6.316 3.09 1 96.38 83 LEU A C 1
ATOM 668 O O . LEU A 1 83 ? -2.195 7.02 2.945 1 96.38 83 LEU A O 1
ATOM 672 N N . LEU A 1 84 ? -3.615 5.523 2.18 1 96.38 84 LEU A N 1
ATOM 673 C CA . LEU A 1 84 ? -2.883 5.375 0.926 1 96.38 84 LEU A CA 1
ATOM 674 C C . LEU A 1 84 ? -3.07 6.602 0.039 1 96.38 84 LEU A C 1
ATOM 676 O O . LEU A 1 84 ? -2.166 6.973 -0.712 1 96.38 84 LEU A O 1
ATOM 680 N N . ALA A 1 85 ? -4.176 7.25 0.192 1 96.81 85 ALA A N 1
ATOM 681 C CA . ALA A 1 85 ? -4.52 8.391 -0.657 1 96.81 85 ALA A CA 1
ATOM 682 C C . ALA A 1 85 ? -3.668 9.609 -0.314 1 96.81 85 ALA A C 1
ATOM 684 O O . ALA A 1 85 ? -3.549 10.531 -1.117 1 96.81 85 ALA A O 1
ATOM 685 N N . PHE A 1 86 ? -3.043 9.656 0.896 1 97.38 86 PHE A N 1
ATOM 686 C CA . PHE A 1 86 ? -2.113 10.734 1.212 1 97.38 86 PHE A CA 1
ATOM 687 C C . PHE A 1 86 ? -0.99 10.797 0.185 1 97.38 86 PHE A C 1
ATOM 689 O O . PHE A 1 86 ? -0.638 11.875 -0.291 1 97.38 86 PHE A O 1
ATOM 696 N N . GLU A 1 87 ? -0.497 9.617 -0.112 1 96.81 87 GLU A N 1
ATOM 697 C CA . GLU A 1 87 ? 0.593 9.562 -1.081 1 96.81 87 GLU A CA 1
ATOM 698 C C . GLU A 1 87 ? 0.114 9.953 -2.475 1 96.81 87 GLU A C 1
ATOM 700 O O . GLU A 1 87 ? 0.815 10.664 -3.203 1 96.81 87 GLU A O 1
ATOM 705 N N . GLN A 1 88 ? -1.048 9.531 -2.811 1 96.19 88 GLN A N 1
ATOM 706 C CA . GLN A 1 88 ? -1.605 9.906 -4.105 1 96.19 88 GLN A CA 1
ATOM 707 C C . GLN A 1 88 ? -1.718 11.43 -4.234 1 96.19 88 GLN A C 1
ATOM 709 O O . GLN A 1 88 ? -1.414 11.992 -5.285 1 96.19 88 GLN A O 1
ATOM 714 N N . ALA A 1 89 ? -2.209 12.039 -3.191 1 97.31 89 ALA A N 1
ATOM 715 C CA . ALA A 1 89 ? -2.381 13.492 -3.201 1 97.31 89 ALA A CA 1
ATOM 716 C C . ALA A 1 89 ? -1.045 14.195 -3.408 1 97.31 89 ALA A C 1
ATOM 718 O O . ALA A 1 89 ? -0.949 15.133 -4.207 1 97.31 89 ALA A O 1
ATOM 719 N N . LEU A 1 90 ? -0.024 13.773 -2.703 1 97.56 90 LEU A N 1
ATOM 720 C CA . LEU A 1 90 ? 1.3 14.375 -2.836 1 97.56 90 LEU A CA 1
ATOM 721 C C . LEU A 1 90 ? 1.856 14.156 -4.238 1 97.56 90 LEU A C 1
ATOM 723 O O . LEU A 1 90 ? 2.449 15.062 -4.824 1 97.56 90 LEU A O 1
ATOM 727 N N . ARG A 1 91 ? 1.628 12.984 -4.762 1 96.44 91 ARG A N 1
ATOM 728 C CA . ARG A 1 91 ? 2.092 12.656 -6.105 1 96.44 91 ARG A CA 1
ATOM 729 C C . ARG A 1 91 ? 1.389 13.508 -7.152 1 96.44 91 ARG A C 1
ATOM 731 O O . ARG A 1 91 ? 2.033 14.062 -8.047 1 96.44 91 ARG A O 1
ATOM 738 N N . ASP A 1 92 ? 0.051 13.578 -7.031 1 95.88 92 ASP A N 1
ATOM 739 C CA . ASP A 1 92 ? -0.718 14.414 -7.949 1 95.88 92 ASP A CA 1
ATOM 740 C C . ASP A 1 92 ? -0.281 15.875 -7.863 1 95.88 92 ASP A C 1
ATOM 742 O O . ASP A 1 92 ? -0.196 16.562 -8.883 1 95.88 92 ASP A O 1
ATOM 746 N N . ARG A 1 93 ? -0.006 16.328 -6.688 1 96.81 93 ARG A N 1
ATOM 747 C CA . ARG A 1 93 ? 0.401 17.719 -6.523 1 96.81 93 ARG A CA 1
ATOM 748 C C . ARG A 1 93 ? 1.772 17.969 -7.141 1 96.81 93 ARG A C 1
ATOM 750 O O . ARG A 1 93 ? 2.012 19.031 -7.73 1 96.81 93 ARG A O 1
ATOM 757 N N . PHE A 1 94 ? 2.674 17.031 -6.938 1 96.19 94 PHE A N 1
ATOM 758 C CA . PHE A 1 94 ? 3.996 17.141 -7.543 1 96.19 94 PHE A CA 1
ATOM 759 C C . PHE A 1 94 ? 3.889 17.344 -9.047 1 96.19 94 PHE A C 1
ATOM 761 O O . PHE A 1 94 ? 4.543 18.219 -9.609 1 96.19 94 PHE A O 1
ATOM 768 N N . ILE A 1 95 ? 3.059 16.562 -9.664 1 94.56 95 ILE A N 1
ATOM 769 C CA . ILE A 1 95 ? 2.879 16.641 -11.109 1 94.56 95 ILE A CA 1
ATOM 770 C C . ILE A 1 95 ? 2.26 17.984 -11.477 1 94.56 95 ILE A C 1
ATOM 772 O O . ILE A 1 95 ? 2.715 18.656 -12.406 1 94.56 95 ILE A O 1
ATOM 776 N N . ASN A 1 96 ? 1.229 18.328 -10.75 1 93.94 96 ASN A N 1
ATOM 777 C CA . ASN A 1 96 ? 0.548 19.609 -10.984 1 93.94 96 ASN A CA 1
ATOM 778 C C . ASN A 1 96 ? 1.492 20.781 -10.805 1 93.94 96 ASN A C 1
ATOM 780 O O . ASN A 1 96 ? 1.454 21.734 -11.586 1 93.94 96 ASN A O 1
ATOM 784 N N . PHE A 1 97 ? 2.32 20.734 -9.82 1 94.25 97 PHE A N 1
ATOM 785 C CA . PHE A 1 97 ? 3.234 21.828 -9.461 1 94.25 97 PHE A CA 1
ATOM 786 C C . PHE A 1 97 ? 4.262 22.047 -10.562 1 94.25 97 PHE A C 1
ATOM 788 O O . PHE A 1 97 ? 4.586 23.188 -10.883 1 94.25 97 PHE A O 1
ATOM 795 N N . HIS A 1 98 ? 4.766 20.984 -11.164 1 93.62 98 HIS A N 1
ATOM 796 C CA . HIS A 1 98 ? 5.836 21.094 -12.148 1 93.62 98 HIS A CA 1
ATOM 797 C C . HIS A 1 98 ? 5.273 21.234 -13.562 1 93.62 98 HIS A C 1
ATOM 799 O O . HIS A 1 98 ? 6.027 21.438 -14.516 1 93.62 98 HIS A O 1
ATOM 805 N N . GLU A 1 99 ? 4.012 21.078 -13.68 1 91.25 99 GLU A N 1
ATOM 806 C CA . GLU A 1 99 ? 3.305 21.297 -14.938 1 91.25 99 GLU A CA 1
ATOM 807 C C . GLU A 1 99 ? 3.93 20.5 -16.078 1 91.25 99 GLU A C 1
ATOM 809 O O . GLU A 1 99 ? 4.199 21.031 -17.156 1 91.25 99 GLU A O 1
ATOM 814 N N . GLY A 1 100 ? 4.387 19.266 -15.758 1 86.81 100 GLY A N 1
ATOM 815 C CA . GLY A 1 100 ? 4.848 18.344 -16.766 1 86.81 100 GLY A CA 1
ATOM 816 C C . GLY A 1 100 ? 6.324 18.469 -17.078 1 86.81 100 GLY A C 1
ATOM 817 O O . GLY A 1 100 ? 6.855 17.766 -17.938 1 86.81 100 GLY A O 1
ATOM 818 N N . ALA A 1 101 ? 6.965 19.406 -16.406 1 92.38 101 ALA A N 1
ATOM 819 C CA . ALA A 1 101 ? 8.391 19.609 -16.641 1 92.38 101 ALA A CA 1
ATOM 820 C C . ALA A 1 101 ? 9.156 19.719 -15.336 1 92.38 101 ALA A C 1
ATOM 822 O O . ALA A 1 101 ? 8.922 20.641 -14.547 1 92.38 101 ALA A O 1
ATOM 823 N N . VAL A 1 102 ? 10.094 18.844 -15.117 1 93.25 102 VAL A N 1
ATOM 824 C CA . VAL A 1 102 ? 10.859 18.828 -13.875 1 93.25 102 VAL A CA 1
ATOM 825 C C . VAL A 1 102 ? 12.336 19.078 -14.172 1 93.25 102 VAL A C 1
ATOM 827 O O . VAL A 1 102 ? 12.984 18.25 -14.828 1 93.25 102 VAL A O 1
ATOM 830 N N . PRO A 1 103 ? 12.875 20.141 -13.742 1 92.88 103 PRO A N 1
ATOM 831 C CA . PRO A 1 103 ? 14.312 20.359 -13.914 1 92.88 103 PRO A CA 1
ATOM 832 C C . PRO A 1 103 ? 15.156 19.375 -13.109 1 92.88 103 PRO A C 1
ATOM 834 O O . PRO A 1 103 ? 14.875 19.125 -11.938 1 92.88 103 PRO A O 1
ATOM 837 N N . LEU A 1 104 ? 16.109 18.797 -13.75 1 94.5 104 LEU A N 1
ATOM 838 C CA . LEU A 1 104 ? 17.016 17.828 -13.133 1 94.5 104 LEU A CA 1
ATOM 839 C C . LEU A 1 104 ? 18.469 18.25 -13.344 1 94.5 104 LEU A C 1
ATOM 841 O O . LEU A 1 104 ? 18.812 18.875 -14.352 1 94.5 104 LEU A O 1
ATOM 845 N N . ARG A 1 105 ? 19.266 17.922 -12.414 1 94.12 105 ARG A N 1
ATOM 846 C CA . ARG A 1 105 ? 20.703 18.125 -12.547 1 94.12 105 ARG A CA 1
ATOM 847 C C . ARG A 1 105 ? 21.453 16.812 -12.359 1 94.12 105 ARG A C 1
ATOM 849 O O . ARG A 1 105 ? 21.312 16.141 -11.336 1 94.12 105 ARG A O 1
ATOM 856 N N . SER A 1 106 ? 22.25 16.484 -13.367 1 90.56 106 SER A N 1
ATOM 857 C CA . SER A 1 106 ? 23.016 15.242 -13.328 1 90.56 106 SER A CA 1
ATOM 858 C C . SER A 1 106 ? 24.156 15.328 -12.32 1 90.56 106 SER A C 1
ATOM 860 O O . SER A 1 106 ? 24.453 16.406 -11.805 1 90.56 106 SER A O 1
ATOM 862 N N . LYS A 1 107 ? 24.75 14.18 -12.094 1 87.06 107 LYS A N 1
ATOM 863 C CA . LYS A 1 107 ? 25.906 14.102 -11.203 1 87.06 107 LYS A CA 1
ATOM 864 C C . LYS A 1 107 ? 27.062 14.961 -11.719 1 87.06 107 LYS A C 1
ATOM 866 O O . LYS A 1 107 ? 27.828 15.531 -10.938 1 87.06 107 LYS A O 1
ATOM 871 N N . GLU A 1 108 ? 27.125 15.102 -13 1 87.81 108 GLU A N 1
ATOM 872 C CA . GLU A 1 108 ? 28.188 15.867 -13.656 1 87.81 108 GLU A CA 1
ATOM 873 C C . GLU A 1 108 ? 27.875 17.359 -13.648 1 87.81 108 GLU A C 1
ATOM 875 O O . GLU A 1 108 ? 28.703 18.188 -14.047 1 87.81 108 GLU A O 1
ATOM 880 N N . GLY A 1 109 ? 26.656 17.75 -13.211 1 87.5 109 GLY A N 1
ATOM 881 C CA . GLY A 1 109 ? 26.297 19.141 -13.086 1 87.5 109 GLY A CA 1
ATOM 882 C C . GLY A 1 109 ? 25.469 19.656 -14.25 1 87.5 109 GLY A C 1
ATOM 883 O O . GLY A 1 109 ? 25.078 20.828 -14.273 1 87.5 109 GLY A O 1
ATOM 884 N N . GLU A 1 110 ? 25.156 18.766 -15.164 1 90.88 110 GLU A N 1
ATOM 885 C CA . GLU A 1 110 ? 24.359 19.172 -16.328 1 90.88 110 GLU A CA 1
ATOM 886 C C . GLU A 1 110 ? 22.875 19.25 -15.977 1 90.88 110 GLU A C 1
ATOM 888 O O . GLU A 1 110 ? 22.344 18.359 -15.328 1 90.88 110 GLU A O 1
ATOM 893 N N . VAL A 1 111 ? 22.328 20.422 -16.359 1 92.06 111 VAL A N 1
ATOM 894 C CA . VAL A 1 111 ? 20.906 20.641 -16.078 1 92.06 111 VAL A CA 1
ATOM 895 C C . VAL A 1 111 ? 20.078 20.234 -17.297 1 92.06 111 VAL A C 1
ATOM 897 O O . VAL A 1 111 ? 20.375 20.641 -18.422 1 92.06 111 VAL A O 1
ATOM 900 N N . HIS A 1 112 ? 19.141 19.281 -17.094 1 90.75 112 HIS A N 1
ATOM 901 C CA . HIS A 1 112 ? 18.172 18.938 -18.125 1 90.75 112 HIS A CA 1
ATOM 902 C C . HIS A 1 112 ? 16.75 18.891 -17.562 1 90.75 112 HIS A C 1
ATOM 904 O O . HIS A 1 112 ? 16.562 18.828 -16.344 1 90.75 112 HIS A O 1
ATOM 910 N N . VAL A 1 113 ? 15.852 19.141 -18.484 1 92.06 113 VAL A N 1
ATOM 911 C CA . VAL A 1 113 ? 14.445 19.156 -18.078 1 92.06 113 VAL A CA 1
ATOM 912 C C . VAL A 1 113 ? 13.758 17.875 -18.531 1 92.06 113 VAL A C 1
ATOM 914 O O . VAL A 1 113 ? 13.797 17.531 -19.719 1 92.06 113 VAL A O 1
ATOM 917 N N . LEU A 1 114 ? 13.273 17.141 -17.578 1 92.56 114 LEU A N 1
ATOM 918 C CA . LEU A 1 114 ? 12.43 16.016 -17.922 1 92.56 114 LEU A CA 1
ATOM 919 C C . LEU A 1 114 ? 11.039 16.484 -18.344 1 92.56 114 LEU A C 1
ATOM 921 O O . LEU A 1 114 ? 10.281 17.016 -17.531 1 92.56 114 LEU A O 1
ATOM 925 N N . LYS A 1 115 ? 10.672 16.219 -19.609 1 91.75 115 LYS A N 1
ATOM 926 C CA . LYS A 1 115 ? 9.438 16.766 -20.156 1 91.75 115 LYS A CA 1
ATOM 927 C C . LYS A 1 115 ? 8.336 15.703 -20.219 1 91.75 115 LYS A C 1
ATOM 929 O O . LYS A 1 115 ? 8.602 14.523 -20 1 91.75 115 LYS A O 1
ATOM 934 N N . ASP A 1 116 ? 7.148 16.109 -20.312 1 91 116 ASP A N 1
ATOM 935 C CA . ASP A 1 116 ? 5.965 15.281 -20.531 1 91 116 ASP A CA 1
ATOM 936 C C . ASP A 1 116 ? 5.75 14.328 -19.359 1 91 116 ASP A C 1
ATOM 938 O O . ASP A 1 116 ? 5.539 13.125 -19.562 1 91 116 ASP A O 1
ATOM 942 N N . VAL A 1 117 ? 6.023 14.922 -18.172 1 89.56 117 VAL A N 1
ATOM 943 C CA . VAL A 1 117 ? 5.766 14.148 -16.969 1 89.56 117 VAL A CA 1
ATOM 944 C C . VAL A 1 117 ? 4.289 14.25 -16.594 1 89.56 117 VAL A C 1
ATOM 946 O O . VAL A 1 117 ? 3.857 15.258 -16.016 1 89.56 117 VAL A O 1
ATOM 949 N N . THR A 1 118 ? 3.428 13.195 -16.922 1 85.75 118 THR A N 1
ATOM 950 C CA . THR A 1 118 ? 1.989 13.25 -16.688 1 85.75 118 THR A CA 1
ATOM 951 C C . THR A 1 118 ? 1.591 12.328 -15.547 1 85.75 118 THR A C 1
ATOM 953 O O . THR A 1 118 ? 0.482 12.43 -15.016 1 85.75 118 THR A O 1
ATOM 956 N N . ASP A 1 119 ? 2.492 11.523 -15.203 1 87.25 119 ASP A N 1
ATOM 957 C CA . ASP A 1 119 ? 2.248 10.555 -14.141 1 87.25 119 ASP A CA 1
ATOM 958 C C . ASP A 1 119 ? 3.469 10.406 -13.242 1 87.25 119 ASP A C 1
ATOM 960 O O . ASP A 1 119 ? 4.602 10.336 -13.719 1 87.25 119 ASP A O 1
ATOM 964 N N . TYR A 1 120 ? 3.18 10.43 -11.953 1 91.62 120 TYR A N 1
ATOM 965 C CA . TYR A 1 120 ? 4.289 10.398 -11.008 1 91.62 120 TYR A CA 1
ATOM 966 C C . TYR A 1 120 ? 5.055 9.086 -11.102 1 91.62 120 TYR A C 1
ATOM 968 O O . TYR A 1 120 ? 6.277 9.062 -10.945 1 91.62 120 TYR A O 1
ATOM 976 N N . GLY A 1 121 ? 4.309 7.969 -11.273 1 86.81 121 GLY A N 1
ATOM 977 C CA . GLY A 1 121 ? 4.988 6.695 -11.445 1 86.81 121 GLY A CA 1
ATOM 978 C C . GLY A 1 121 ? 5.977 6.691 -12.594 1 86.81 121 GLY A C 1
ATOM 979 O O . GLY A 1 121 ? 7.098 6.199 -12.461 1 86.81 121 GLY A O 1
ATOM 980 N N . ASP A 1 122 ? 5.555 7.219 -13.672 1 85.38 122 ASP A N 1
ATOM 981 C CA . ASP A 1 122 ? 6.43 7.355 -14.836 1 85.38 122 ASP A CA 1
ATOM 982 C C . ASP A 1 122 ? 7.625 8.242 -14.523 1 85.38 122 ASP A C 1
ATOM 984 O O . ASP A 1 122 ? 8.75 7.953 -14.93 1 85.38 122 ASP A O 1
ATOM 988 N N . PHE A 1 123 ? 7.371 9.336 -13.836 1 91.19 123 PHE A N 1
ATOM 989 C CA . PHE A 1 123 ? 8.445 10.234 -13.438 1 91.19 123 PHE A CA 1
ATOM 990 C C . PHE A 1 123 ? 9.5 9.484 -12.633 1 91.19 123 PHE A C 1
ATOM 992 O O . PHE A 1 123 ? 10.695 9.594 -12.906 1 91.19 123 PHE A O 1
ATOM 999 N N . VAL A 1 124 ? 9.055 8.75 -11.656 1 89.31 124 VAL A N 1
ATOM 1000 C CA . VAL A 1 124 ? 9.977 8.07 -10.75 1 89.31 124 VAL A CA 1
ATOM 1001 C C . VAL A 1 124 ? 10.82 7.062 -11.531 1 89.31 124 VAL A C 1
ATOM 1003 O O . VAL A 1 124 ? 12.023 6.926 -11.281 1 89.31 124 VAL A O 1
ATOM 1006 N N . GLU A 1 125 ? 10.203 6.344 -12.383 1 86.88 125 GLU A N 1
ATOM 1007 C CA . GLU A 1 125 ? 10.922 5.355 -13.18 1 86.88 125 GLU A CA 1
ATOM 1008 C C . GLU A 1 125 ? 12.008 6.012 -14.031 1 86.88 125 GLU A C 1
ATOM 1010 O O . GLU A 1 125 ? 13.141 5.531 -14.078 1 86.88 125 GLU A O 1
ATOM 1015 N N . ARG A 1 126 ? 11.711 7.074 -14.656 1 87.69 126 ARG A N 1
ATOM 1016 C CA . ARG A 1 126 ? 12.664 7.805 -15.484 1 87.69 126 ARG A CA 1
ATOM 1017 C C . ARG A 1 126 ? 13.75 8.453 -14.633 1 87.69 126 ARG A C 1
ATOM 1019 O O . ARG A 1 126 ? 14.922 8.461 -15.008 1 87.69 126 ARG A O 1
ATOM 1026 N N . TYR A 1 127 ? 13.336 8.992 -13.531 1 90.06 127 TYR A N 1
ATOM 1027 C CA . TYR A 1 127 ? 14.242 9.68 -12.617 1 90.06 127 TYR A CA 1
ATOM 1028 C C . TYR A 1 127 ? 15.25 8.695 -12.016 1 90.06 127 TYR A C 1
ATOM 1030 O O . TYR A 1 127 ? 16.438 9 -11.938 1 90.06 127 TYR A O 1
ATOM 1038 N N . LYS A 1 128 ? 14.789 7.543 -11.594 1 84.25 128 LYS A N 1
ATOM 1039 C CA . LYS A 1 128 ? 15.656 6.543 -10.977 1 84.25 128 LYS A CA 1
ATOM 1040 C C . LYS A 1 128 ? 16.688 6.023 -11.977 1 84.25 128 LYS A C 1
ATOM 1042 O O . LYS A 1 128 ? 17.797 5.637 -11.594 1 84.25 128 LYS A O 1
ATOM 1047 N N . GLY A 1 129 ? 16.281 5.98 -13.148 1 82.94 129 GLY A N 1
ATOM 1048 C CA . GLY A 1 129 ? 17.219 5.566 -14.188 1 82.94 129 GLY A CA 1
ATOM 1049 C C . GLY A 1 129 ? 18.391 6.512 -14.344 1 82.94 129 GLY A C 1
ATOM 1050 O O . GLY A 1 129 ? 19.438 6.125 -14.867 1 82.94 129 GLY A O 1
ATOM 1051 N N . LEU A 1 130 ? 18.141 7.727 -13.867 1 83.75 130 LEU A N 1
ATOM 1052 C CA . LEU A 1 130 ? 19.188 8.742 -13.969 1 83.75 130 LEU A CA 1
ATOM 1053 C C . LEU A 1 130 ? 19.969 8.844 -12.672 1 83.75 130 LEU A C 1
ATOM 1055 O O . LEU A 1 130 ? 19.797 9.789 -11.906 1 83.75 130 LEU A O 1
ATOM 1059 N N . LYS A 1 131 ? 20.672 7.875 -12.273 1 77.56 131 LYS A N 1
ATOM 1060 C CA . LYS A 1 131 ? 21.406 7.77 -11.023 1 77.56 131 LYS A CA 1
ATOM 1061 C C . LYS A 1 131 ? 22.094 9.086 -10.672 1 77.56 131 LYS A C 1
ATOM 1063 O O . LYS A 1 131 ? 22.609 9.773 -11.555 1 77.56 131 LYS A O 1
ATOM 1068 N N . GLY A 1 132 ? 22.016 9.516 -9.461 1 78.19 132 GLY A N 1
ATOM 1069 C CA . GLY A 1 132 ? 22.734 10.664 -8.945 1 78.19 132 GLY A CA 1
ATOM 1070 C C . GLY A 1 132 ? 22.094 11.984 -9.328 1 78.19 132 GLY A C 1
ATOM 1071 O O . GLY A 1 132 ? 22.703 13.047 -9.18 1 78.19 132 GLY A O 1
ATOM 1072 N N . THR A 1 133 ? 20.969 11.953 -9.789 1 87.56 133 THR A N 1
ATOM 1073 C CA . THR A 1 133 ? 20.281 13.156 -10.258 1 87.56 133 THR A CA 1
ATOM 1074 C C . THR A 1 133 ? 19.578 13.859 -9.094 1 87.56 133 THR A C 1
ATOM 1076 O O . THR A 1 133 ? 19.219 13.219 -8.102 1 87.56 133 THR A O 1
ATOM 1079 N N . ARG A 1 134 ? 19.578 15.172 -9.195 1 93.75 134 ARG A N 1
ATOM 1080 C CA . ARG A 1 134 ? 18.953 16.016 -8.188 1 93.75 134 ARG A CA 1
ATOM 1081 C C . ARG A 1 134 ? 17.844 16.859 -8.797 1 93.75 134 ARG A C 1
ATOM 1083 O O . ARG A 1 134 ? 17.812 17.062 -10.008 1 93.75 134 ARG A O 1
ATOM 1090 N N . ILE A 1 135 ? 16.953 17.281 -7.906 1 93.62 135 ILE A N 1
ATOM 1091 C CA . ILE A 1 135 ? 15.906 18.188 -8.359 1 93.62 135 ILE A CA 1
ATOM 1092 C C . ILE A 1 135 ? 16.016 19.516 -7.605 1 93.62 135 ILE A C 1
ATOM 1094 O O . ILE A 1 135 ? 16.719 19.609 -6.594 1 93.62 135 ILE A O 1
ATOM 1098 N N . GLN A 1 136 ? 15.375 20.516 -8.125 1 91.12 136 GLN A N 1
ATOM 1099 C CA . GLN A 1 136 ? 15.344 21.812 -7.465 1 91.12 136 GLN A CA 1
ATOM 1100 C C . GLN A 1 136 ? 14.164 21.906 -6.492 1 91.12 136 GLN A C 1
ATOM 1102 O O . GLN A 1 136 ? 13.039 21.531 -6.832 1 91.12 136 GLN A O 1
ATOM 1107 N N . MET A 1 137 ? 14.555 22.281 -5.25 1 89.88 137 MET A N 1
ATOM 1108 C CA . MET A 1 137 ? 13.492 22.438 -4.262 1 89.88 137 MET A CA 1
ATOM 1109 C C . MET A 1 137 ? 13.672 23.719 -3.455 1 89.88 137 MET A C 1
ATOM 1111 O O . MET A 1 137 ? 14.789 24.203 -3.301 1 89.88 137 MET A O 1
ATOM 1115 N N . GLY A 1 138 ? 12.523 24.25 -2.967 1 87 138 GLY A N 1
ATOM 1116 C CA . GLY A 1 138 ? 12.547 25.312 -1.98 1 87 138 GLY A CA 1
ATOM 1117 C C . GLY A 1 138 ? 12.641 26.703 -2.598 1 87 138 GLY A C 1
ATOM 1118 O O . GLY A 1 138 ? 12.805 26.828 -3.811 1 87 138 GLY A O 1
ATOM 1119 N N . PRO A 1 139 ? 12.594 27.641 -1.747 1 82.88 139 PRO A N 1
ATOM 1120 C CA . PRO A 1 139 ? 12.672 29.016 -2.219 1 82.88 139 PRO A CA 1
ATOM 1121 C C . PRO A 1 139 ? 14.047 29.375 -2.779 1 82.88 139 PRO A C 1
ATOM 1123 O O . PRO A 1 139 ? 14.148 30.234 -3.664 1 82.88 139 PRO A O 1
ATOM 1126 N N . ASP A 1 140 ? 15.039 28.719 -2.322 1 82.94 140 ASP A N 1
ATOM 1127 C CA . ASP A 1 140 ? 16.391 28.984 -2.787 1 82.94 140 ASP A CA 1
ATOM 1128 C C . ASP A 1 140 ? 16.719 28.172 -4.039 1 82.94 140 ASP A C 1
ATOM 1130 O O . ASP A 1 140 ? 17.797 28.328 -4.629 1 82.94 140 ASP A O 1
ATOM 1134 N N . ARG A 1 141 ? 15.781 27.344 -4.422 1 88.31 141 ARG A N 1
ATOM 1135 C CA . ARG A 1 141 ? 15.898 26.5 -5.609 1 88.31 141 ARG A CA 1
ATOM 1136 C C . ARG A 1 141 ? 17.188 25.672 -5.566 1 88.31 141 ARG A C 1
ATOM 1138 O O . ARG A 1 141 ? 17.891 25.547 -6.574 1 88.31 141 ARG A O 1
ATOM 1145 N N . SER A 1 142 ? 17.438 25.203 -4.441 1 89.38 142 SER A N 1
ATOM 1146 C CA . SER A 1 142 ? 18.641 24.391 -4.262 1 89.38 142 SER A CA 1
ATOM 1147 C C . SER A 1 142 ? 18.469 23.016 -4.879 1 89.38 142 SER A C 1
ATOM 1149 O O . SER A 1 142 ? 17.375 22.438 -4.848 1 89.38 142 SER A O 1
ATOM 1151 N N . TRP A 1 143 ? 19.547 22.547 -5.457 1 92.69 143 TRP A N 1
ATOM 1152 C CA . TRP A 1 143 ? 19.547 21.188 -5.992 1 92.69 143 TRP A CA 1
ATOM 1153 C C . TRP A 1 143 ? 19.656 20.172 -4.871 1 92.69 143 TRP A C 1
ATOM 1155 O O . TRP A 1 143 ? 20.625 20.141 -4.125 1 92.69 143 TRP A O 1
ATOM 1165 N N . THR A 1 144 ? 18.688 19.359 -4.754 1 91.19 144 THR A N 1
ATOM 1166 C CA . THR A 1 144 ? 18.562 18.422 -3.639 1 91.19 144 THR A CA 1
ATOM 1167 C C . THR A 1 144 ? 18.281 17 -4.145 1 91.19 144 THR A C 1
ATOM 1169 O O . THR A 1 144 ? 17.516 16.828 -5.098 1 91.19 144 THR A O 1
ATOM 1172 N N . GLY A 1 145 ? 18.938 16.062 -3.551 1 91.69 145 GLY A N 1
ATOM 1173 C CA . GLY A 1 145 ? 18.641 14.688 -3.875 1 91.69 145 GLY A CA 1
ATOM 1174 C C . GLY A 1 145 ? 17.188 14.312 -3.592 1 91.69 145 GLY A C 1
ATOM 1175 O O . GLY A 1 145 ? 16.625 14.75 -2.59 1 91.69 145 GLY A O 1
ATOM 1176 N N . PHE A 1 146 ? 16.594 13.539 -4.512 1 92.44 146 PHE A N 1
ATOM 1177 C CA . PHE A 1 146 ? 15.195 13.133 -4.406 1 92.44 146 PHE A CA 1
ATOM 1178 C C . PHE A 1 146 ? 15.055 11.617 -4.535 1 92.44 146 PHE A C 1
ATOM 1180 O O . PHE A 1 146 ? 15.547 11.031 -5.5 1 92.44 146 PHE A O 1
ATOM 1187 N N . ASN A 1 147 ? 14.445 10.977 -3.592 1 88.31 147 ASN A N 1
ATOM 1188 C CA . ASN A 1 147 ? 14.375 9.523 -3.604 1 88.31 147 ASN A CA 1
ATOM 1189 C C . ASN A 1 147 ? 13.055 9.031 -4.199 1 88.31 147 ASN A C 1
ATOM 1191 O O . ASN A 1 147 ? 12.883 7.832 -4.43 1 88.31 147 ASN A O 1
ATOM 1195 N N . GLY A 1 148 ? 12.102 9.953 -4.41 1 89.5 148 GLY A N 1
ATOM 1196 C CA . GLY A 1 148 ? 10.852 9.594 -5.07 1 89.5 148 GLY A CA 1
ATOM 1197 C C . GLY A 1 148 ? 9.875 8.891 -4.156 1 89.5 148 GLY A C 1
ATOM 1198 O O . GLY A 1 148 ? 8.773 8.516 -4.582 1 89.5 148 GLY A O 1
ATOM 1199 N N . THR A 1 149 ? 10.234 8.703 -2.895 1 91.62 149 THR A N 1
ATOM 1200 C CA . THR A 1 149 ? 9.391 8.008 -1.933 1 91.62 149 THR A CA 1
ATOM 1201 C C . THR A 1 149 ? 8.453 8.984 -1.227 1 91.62 149 THR A C 1
ATOM 1203 O O . THR A 1 149 ? 8.492 10.188 -1.48 1 91.62 149 THR A O 1
ATOM 1206 N N . LEU A 1 150 ? 7.57 8.422 -0.41 1 94.19 150 LEU A N 1
ATOM 1207 C CA . LEU A 1 150 ? 6.633 9.25 0.347 1 94.19 150 LEU A CA 1
ATOM 1208 C C . LEU A 1 150 ? 7.379 10.242 1.231 1 94.19 150 LEU A C 1
ATOM 1210 O O . LEU A 1 150 ? 6.98 11.406 1.334 1 94.19 150 LEU A O 1
ATOM 1214 N N . ASP A 1 151 ? 8.453 9.797 1.798 1 91.62 151 ASP A N 1
ATOM 1215 C CA . ASP A 1 151 ? 9.281 10.68 2.617 1 91.62 151 ASP A CA 1
ATOM 1216 C C . ASP A 1 151 ? 9.852 11.828 1.787 1 91.62 151 ASP A C 1
ATOM 1218 O O . ASP A 1 151 ? 9.852 12.977 2.229 1 91.62 151 ASP A O 1
ATOM 1222 N N . GLY A 1 152 ? 10.367 11.477 0.646 1 92.62 152 GLY A N 1
ATOM 1223 C CA . GLY A 1 152 ? 10.867 12.5 -0.253 1 92.62 152 GLY A CA 1
ATOM 1224 C C . GLY A 1 152 ? 9.805 13.492 -0.683 1 92.62 152 GLY A C 1
ATOM 1225 O O . GLY A 1 152 ? 10.078 14.688 -0.821 1 92.62 152 GLY A O 1
ATOM 1226 N N . LEU A 1 153 ? 8.625 13.016 -0.879 1 95.88 153 LEU A N 1
ATOM 1227 C CA . LEU A 1 153 ? 7.516 13.867 -1.291 1 95.88 153 LEU A CA 1
ATOM 1228 C C . LEU A 1 153 ? 7.145 14.852 -0.186 1 95.88 153 LEU A C 1
ATOM 1230 O O . LEU A 1 153 ? 6.859 16.016 -0.459 1 95.88 153 LEU A O 1
ATOM 1234 N N . TYR A 1 154 ? 7.152 14.414 1.071 1 95.31 154 TYR A N 1
ATOM 1235 C CA . TYR A 1 154 ? 6.875 15.312 2.184 1 95.31 154 TYR A CA 1
ATOM 1236 C C . TYR A 1 154 ? 7.953 16.375 2.303 1 95.31 154 TYR A C 1
ATOM 1238 O O . TYR A 1 154 ? 7.652 17.562 2.514 1 95.31 154 TYR A O 1
ATOM 1246 N N . ARG A 1 155 ? 9.195 15.953 2.107 1 91.94 155 ARG A N 1
ATOM 1247 C CA . ARG A 1 155 ? 10.289 16.906 2.152 1 91.94 155 ARG A CA 1
ATOM 1248 C C . ARG A 1 155 ? 10.156 17.953 1.044 1 91.94 155 ARG A C 1
ATOM 1250 O O . ARG A 1 155 ? 10.32 19.156 1.286 1 91.94 155 ARG A O 1
ATOM 1257 N N . TRP A 1 156 ? 9.875 17.438 -0.069 1 95.06 156 TRP A N 1
ATOM 1258 C CA . TRP A 1 156 ? 9.664 18.312 -1.213 1 95.06 156 TRP A CA 1
ATOM 1259 C C . TRP A 1 156 ? 8.539 19.297 -0.935 1 95.06 156 TRP A C 1
ATOM 1261 O O . TRP A 1 156 ? 8.703 20.516 -1.129 1 95.06 156 TRP A O 1
ATOM 1271 N N . ALA A 1 157 ? 7.414 18.812 -0.48 1 96.94 157 ALA A N 1
ATOM 1272 C CA . ALA A 1 157 ? 6.238 19.656 -0.251 1 96.94 157 ALA A CA 1
ATOM 1273 C C . ALA A 1 157 ? 6.523 20.734 0.79 1 96.94 157 ALA A C 1
ATOM 1275 O O . ALA A 1 157 ? 6.059 21.859 0.66 1 96.94 157 ALA A O 1
ATOM 1276 N N . ARG A 1 158 ? 7.285 20.406 1.778 1 93.12 158 ARG A N 1
ATOM 1277 C CA . ARG A 1 158 ? 7.625 21.375 2.816 1 93.12 158 ARG A CA 1
ATOM 1278 C C . ARG A 1 158 ? 8.602 22.422 2.291 1 93.12 158 ARG A C 1
ATOM 1280 O O . ARG A 1 158 ? 8.453 23.609 2.576 1 93.12 158 ARG A O 1
ATOM 1287 N N . ARG A 1 159 ? 9.539 21.969 1.533 1 91.75 159 ARG A N 1
ATOM 1288 C CA . ARG A 1 159 ? 10.516 22.891 0.974 1 91.75 159 ARG A CA 1
ATOM 1289 C C . ARG A 1 159 ? 9.852 23.859 0.004 1 91.75 159 ARG A C 1
ATOM 1291 O O . ARG A 1 159 ? 10.266 25.016 -0.108 1 91.75 159 ARG A O 1
ATOM 1298 N N . GLU A 1 160 ? 8.844 23.391 -0.644 1 94.31 160 GLU A N 1
ATOM 1299 C CA . GLU A 1 160 ? 8.133 24.234 -1.598 1 94.31 160 GLU A CA 1
ATOM 1300 C C . GLU A 1 160 ? 7.105 25.125 -0.894 1 94.31 160 GLU A C 1
ATOM 1302 O O . GLU A 1 160 ? 6.422 25.922 -1.537 1 94.31 160 GLU A O 1
ATOM 1307 N N . GLY A 1 161 ? 6.953 24.938 0.407 1 92.69 161 GLY A N 1
ATOM 1308 C CA . GLY A 1 161 ? 6.023 25.75 1.184 1 92.69 161 GLY A CA 1
ATOM 1309 C C . GLY A 1 161 ? 4.582 25.281 1.059 1 92.69 161 GLY A C 1
ATOM 1310 O O . GLY A 1 161 ? 3.656 26.016 1.399 1 92.69 161 GLY A O 1
ATOM 1311 N N . LEU A 1 162 ? 4.367 24.078 0.509 1 96.44 162 LEU A N 1
ATOM 1312 C CA . LEU A 1 162 ? 3.021 23.547 0.316 1 96.44 162 LEU A CA 1
ATOM 1313 C C . LEU A 1 162 ? 2.467 22.984 1.619 1 96.44 162 LEU A C 1
ATOM 1315 O O . LEU A 1 162 ? 1.25 22.906 1.796 1 96.44 162 LEU A O 1
ATOM 1319 N N . LEU A 1 163 ? 3.332 22.531 2.469 1 96.06 163 LEU A N 1
ATOM 1320 C CA . LEU A 1 163 ? 2.992 22.109 3.822 1 96.06 163 LEU A CA 1
ATOM 1321 C C . LEU A 1 163 ? 3.689 22.984 4.855 1 96.06 163 LEU A C 1
ATOM 1323 O O . LEU A 1 163 ? 4.797 23.484 4.617 1 96.06 163 LEU A O 1
ATOM 1327 N N . ARG A 1 164 ? 2.992 23.188 5.98 1 93.69 164 ARG A N 1
ATOM 1328 C CA . ARG A 1 164 ? 3.514 24.109 6.973 1 93.69 164 ARG A CA 1
ATOM 1329 C C . ARG A 1 164 ? 3.338 23.562 8.391 1 93.69 164 ARG A C 1
ATOM 1331 O O . ARG A 1 164 ? 2.717 22.516 8.578 1 93.69 164 ARG A O 1
ATOM 1338 N N . GLY A 1 165 ? 3.93 24.281 9.352 1 93.56 165 GLY A N 1
ATOM 1339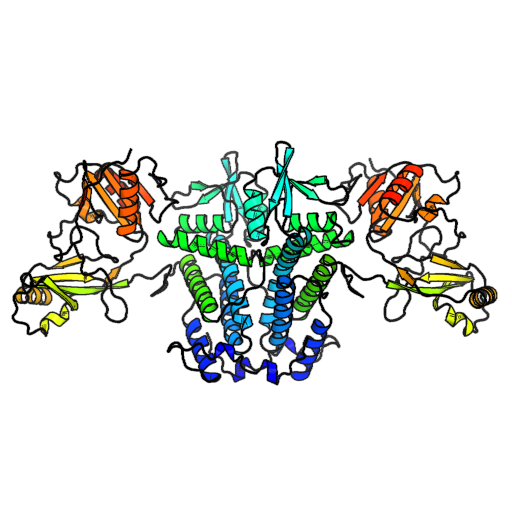 C CA . GLY A 1 165 ? 3.803 23.922 10.758 1 93.56 165 GLY A CA 1
ATOM 1340 C C . GLY A 1 165 ? 4.898 22.984 11.227 1 93.56 165 GLY A C 1
ATOM 1341 O O . GLY A 1 165 ? 5.066 21.891 10.68 1 93.56 165 GLY A O 1
ATOM 1342 N N . GLN A 1 166 ? 5.574 23.375 12.211 1 93 166 GLN A N 1
ATOM 1343 C CA . GLN A 1 166 ? 6.684 22.578 12.719 1 93 166 GLN A CA 1
ATOM 1344 C C . GLN A 1 166 ? 6.18 21.328 13.445 1 93 166 GLN A C 1
ATOM 1346 O O . GLN A 1 166 ? 6.789 20.266 13.352 1 93 166 GLN A O 1
ATOM 1351 N N . ARG A 1 167 ? 5.082 21.469 14.133 1 89.31 167 ARG A N 1
ATOM 1352 C CA . ARG A 1 167 ? 4.531 20.312 14.836 1 89.31 167 ARG A CA 1
ATOM 1353 C C . ARG A 1 167 ? 3.982 19.297 13.852 1 89.31 167 ARG A C 1
ATOM 1355 O O . ARG A 1 167 ? 3.928 18.094 14.156 1 89.31 167 ARG A O 1
ATOM 1362 N N . ASN A 1 168 ? 3.559 19.781 12.727 1 92.25 168 ASN A N 1
ATOM 1363 C CA . ASN A 1 168 ? 3.002 18.891 11.711 1 92.25 168 ASN A CA 1
ATOM 1364 C C . ASN A 1 168 ? 4.066 17.953 11.148 1 92.25 168 ASN A C 1
ATOM 1366 O O . ASN A 1 168 ? 3.738 16.922 10.578 1 92.25 168 ASN A O 1
ATOM 1370 N N . ARG A 1 169 ? 5.312 18.266 11.328 1 90.69 169 ARG A N 1
ATOM 1371 C CA . ARG A 1 169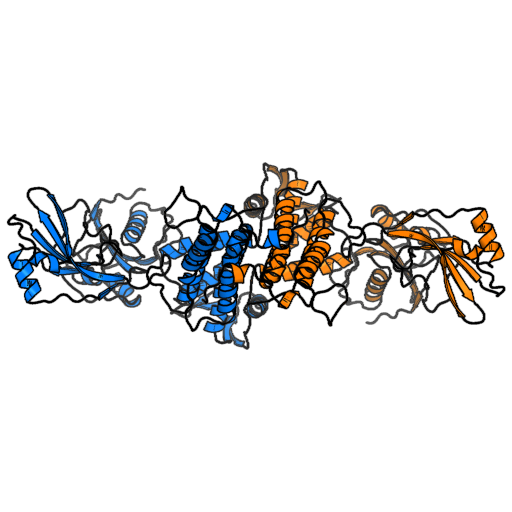 ? 6.375 17.359 10.906 1 90.69 169 ARG A CA 1
ATOM 1372 C C . ARG A 1 169 ? 6.227 15.992 11.562 1 90.69 169 ARG A C 1
ATOM 1374 O O . ARG A 1 169 ? 6.344 14.961 10.898 1 90.69 169 ARG A O 1
ATOM 1381 N N . GLY A 1 170 ? 6.027 16.094 12.891 1 86.88 170 GLY A N 1
ATOM 1382 C CA . GLY A 1 170 ? 5.816 14.852 13.609 1 86.88 170 GLY A CA 1
ATOM 1383 C C . GLY A 1 170 ? 4.562 14.117 13.172 1 86.88 170 GLY A C 1
ATOM 1384 O O . GLY A 1 170 ? 4.555 12.891 13.078 1 86.88 170 GLY A O 1
ATOM 1385 N N . ARG A 1 171 ? 3.541 14.828 12.93 1 88.38 171 ARG A N 1
ATOM 1386 C CA . ARG A 1 171 ? 2.275 14.234 12.523 1 88.38 171 ARG A CA 1
ATOM 1387 C C . ARG A 1 171 ? 2.387 13.617 11.125 1 88.38 171 ARG A C 1
ATOM 1389 O O . ARG A 1 171 ? 1.812 12.562 10.867 1 88.38 171 ARG A O 1
ATOM 1396 N N . GLU A 1 172 ? 3.037 14.281 10.266 1 91.25 172 GLU A N 1
ATOM 1397 C CA . GLU A 1 172 ? 3.281 13.766 8.922 1 91.25 172 GLU A CA 1
ATOM 1398 C C . GLU A 1 172 ? 4.059 12.453 8.969 1 91.25 172 GLU A C 1
ATOM 1400 O O . GLU A 1 172 ? 3.754 11.523 8.219 1 91.25 172 GLU A O 1
ATOM 1405 N N . LYS A 1 173 ? 5 12.375 9.82 1 89.44 173 LYS A N 1
ATOM 1406 C CA . LYS A 1 173 ? 5.742 11.133 10.008 1 89.44 173 LYS A CA 1
ATOM 1407 C C . LYS A 1 173 ? 4.832 10.016 10.508 1 89.44 173 LYS A C 1
ATOM 1409 O O . LYS A 1 173 ? 4.91 8.883 10.023 1 89.44 173 LYS A O 1
ATOM 1414 N N . ALA A 1 174 ? 4.043 10.32 11.469 1 89.12 174 ALA A N 1
ATOM 1415 C CA . ALA A 1 174 ? 3.104 9.336 12 1 89.12 174 ALA A CA 1
ATOM 1416 C C . ALA A 1 174 ? 2.17 8.828 10.906 1 89.12 174 ALA A C 1
ATOM 1418 O O . ALA A 1 174 ? 1.886 7.633 10.828 1 89.12 174 ALA A O 1
ATOM 1419 N N . LEU A 1 175 ? 1.672 9.734 10.102 1 91.12 175 LEU A N 1
ATOM 1420 C CA . LEU A 1 175 ? 0.795 9.352 8.992 1 91.12 175 LEU A CA 1
ATOM 1421 C C . LEU A 1 175 ? 1.524 8.453 8.008 1 91.12 175 LEU A C 1
ATOM 1423 O O . LEU A 1 175 ? 0.94 7.504 7.473 1 91.12 175 LEU A O 1
ATOM 1427 N N . THR A 1 176 ? 2.748 8.781 7.777 1 93.25 176 THR A N 1
ATOM 1428 C CA . THR A 1 176 ? 3.572 7.957 6.902 1 93.25 176 THR A CA 1
ATOM 1429 C C . THR A 1 176 ? 3.713 6.543 7.461 1 93.25 176 THR A C 1
ATOM 1431 O O . THR A 1 176 ? 3.592 5.562 6.723 1 93.25 176 THR A O 1
ATOM 1434 N N . ASP A 1 177 ? 3.971 6.477 8.695 1 90.5 177 ASP A N 1
ATOM 1435 C CA . ASP A 1 177 ? 4.117 5.172 9.336 1 90.5 177 ASP A CA 1
ATOM 1436 C C . ASP A 1 177 ? 2.828 4.359 9.227 1 90.5 177 ASP A C 1
ATOM 1438 O O . ASP A 1 177 ? 2.865 3.164 8.922 1 90.5 177 ASP A O 1
ATOM 1442 N N . LEU A 1 178 ? 1.726 4.969 9.508 1 91.12 178 LEU A N 1
ATOM 1443 C CA . LEU A 1 178 ? 0.432 4.305 9.398 1 91.12 178 LEU A CA 1
ATOM 1444 C C . LEU A 1 178 ? 0.179 3.848 7.965 1 91.12 178 LEU A C 1
ATOM 1446 O O . LEU A 1 178 ? -0.286 2.727 7.738 1 91.12 178 LEU A O 1
ATOM 1450 N N . ARG A 1 179 ? 0.454 4.75 7.059 1 94 179 ARG A N 1
ATOM 1451 C CA . ARG A 1 179 ? 0.315 4.414 5.648 1 94 179 ARG A CA 1
ATOM 1452 C C . ARG A 1 179 ? 1.159 3.193 5.293 1 94 179 ARG A C 1
ATOM 1454 O O . ARG A 1 179 ? 0.708 2.312 4.555 1 94 179 ARG A O 1
ATOM 1461 N N . ASN A 1 180 ? 2.367 3.172 5.738 1 90.62 180 ASN A N 1
ATOM 1462 C CA . ASN A 1 180 ? 3.26 2.051 5.469 1 90.62 180 ASN A CA 1
ATOM 1463 C C . ASN A 1 180 ? 2.711 0.746 6.035 1 90.62 180 ASN A C 1
ATOM 1465 O O . ASN A 1 180 ? 2.859 -0.314 5.426 1 90.62 180 ASN A O 1
ATOM 1469 N N . MET A 1 181 ? 2.096 0.837 7.16 1 89.06 181 MET A N 1
ATOM 1470 C CA . MET A 1 181 ? 1.494 -0.343 7.773 1 89.06 181 MET A CA 1
ATOM 1471 C C . MET A 1 181 ? 0.386 -0.908 6.891 1 89.06 181 MET A C 1
ATOM 1473 O O . MET A 1 181 ? 0.199 -2.125 6.824 1 89.06 181 MET A O 1
ATOM 1477 N N . VAL A 1 182 ? -0.291 -0.04 6.27 1 92 182 VAL A N 1
ATOM 1478 C CA . VAL A 1 182 ? -1.388 -0.46 5.402 1 92 182 VAL A CA 1
ATOM 1479 C C . VAL A 1 182 ? -0.831 -0.991 4.082 1 92 182 VAL A C 1
ATOM 1481 O O . VAL A 1 182 ? -1.349 -1.964 3.531 1 92 182 VAL A O 1
ATOM 1484 N N . ALA A 1 183 ? 0.19 -0.3 3.594 1 93.25 183 ALA A N 1
ATOM 1485 C CA . ALA A 1 183 ? 0.784 -0.685 2.316 1 93.25 183 ALA A CA 1
ATOM 1486 C C . ALA A 1 183 ? 1.519 -2.018 2.432 1 93.25 183 ALA A C 1
ATOM 1488 O O . ALA A 1 183 ? 1.678 -2.734 1.441 1 93.25 183 ALA A O 1
ATOM 1489 N N . HIS A 1 184 ? 1.994 -2.268 3.594 1 90.44 184 HIS A N 1
ATOM 1490 C CA . HIS A 1 184 ? 2.715 -3.502 3.889 1 90.44 184 HIS A CA 1
ATOM 1491 C C . HIS A 1 184 ? 2.096 -4.23 5.078 1 90.44 184 HIS A C 1
ATOM 1493 O O . HIS A 1 184 ? 2.717 -4.336 6.137 1 90.44 184 HIS A O 1
ATOM 1499 N N . PRO A 1 185 ? 0.978 -4.781 4.891 1 86.94 185 PRO A N 1
ATOM 1500 C CA . PRO A 1 185 ? 0.181 -5.273 6.016 1 86.94 185 PRO A CA 1
ATOM 1501 C C . PRO A 1 185 ? 0.782 -6.52 6.664 1 86.94 185 PRO A C 1
ATOM 1503 O O . PRO A 1 185 ? 1.341 -7.371 5.969 1 86.94 185 PRO A O 1
ATOM 1506 N N . SER A 1 186 ? 0.809 -6.383 7.98 1 75.44 186 SER A N 1
ATOM 1507 C CA . SER A 1 186 ? 1.205 -7.531 8.789 1 75.44 186 SER A CA 1
ATOM 1508 C C . SER A 1 186 ? 0.077 -7.973 9.711 1 75.44 186 SER A C 1
ATOM 1510 O O . SER A 1 186 ? 0.014 -7.547 10.867 1 75.44 186 SER A O 1
ATOM 1512 N N . GLY A 1 187 ? -1.035 -8.453 9.242 1 73.81 187 GLY A N 1
ATOM 1513 C CA . GLY A 1 187 ? -2.107 -8.945 10.094 1 73.81 187 GLY A CA 1
ATOM 1514 C C . GLY A 1 187 ? -3.445 -8.289 9.805 1 73.81 187 GLY A C 1
ATOM 1515 O O . GLY A 1 187 ? -3.553 -7.461 8.898 1 73.81 187 GLY A O 1
ATOM 1516 N N . PHE A 1 188 ? -4.41 -8.672 10.609 1 78.38 188 PHE A N 1
ATOM 1517 C CA . PHE A 1 188 ? -5.773 -8.172 10.461 1 78.38 188 PHE A CA 1
ATOM 1518 C C . PHE A 1 188 ? -6.074 -7.102 11.5 1 78.38 188 PHE A C 1
ATOM 1520 O O . PHE A 1 188 ? -5.609 -7.184 12.641 1 78.38 188 PHE A O 1
ATOM 1527 N N . HIS A 1 189 ? -6.73 -5.977 11.086 1 77.5 189 HIS A N 1
ATOM 1528 C CA . HIS A 1 189 ? -7.203 -4.977 12.039 1 77.5 189 HIS A CA 1
ATOM 1529 C C . HIS A 1 189 ? -8.586 -4.465 11.656 1 77.5 189 HIS A C 1
ATOM 1531 O O . HIS A 1 189 ? -8.984 -4.547 10.492 1 77.5 189 HIS A O 1
ATOM 1537 N N . LEU A 1 190 ? -9.336 -4.066 12.656 1 80.25 190 LEU A N 1
ATOM 1538 C CA . LEU A 1 190 ? -10.664 -3.5 12.484 1 80.25 190 LEU A CA 1
ATOM 1539 C C . LEU A 1 190 ? -10.758 -2.127 13.148 1 80.25 190 LEU A C 1
ATOM 1541 O O . LEU A 1 190 ? -10.445 -1.978 14.328 1 80.25 190 LEU A O 1
ATOM 1545 N N . HIS A 1 191 ? -11.086 -1.156 12.328 1 81.5 191 HIS A N 1
ATOM 1546 C CA . HIS A 1 191 ? -11.305 0.203 12.812 1 81.5 191 HIS A CA 1
ATOM 1547 C C . HIS A 1 191 ? -12.789 0.551 12.812 1 81.5 191 HIS A C 1
ATOM 1549 O O . HIS A 1 191 ? -13.578 -0.06 12.078 1 81.5 191 HIS A O 1
ATOM 1555 N N . GLY A 1 192 ? -13.172 1.485 13.664 1 85 192 GLY A N 1
ATOM 1556 C CA . GLY A 1 192 ? -14.539 1.977 13.688 1 85 192 GLY A CA 1
ATOM 1557 C C . GLY A 1 192 ? -14.727 3.256 12.891 1 85 192 GLY A C 1
ATOM 1558 O O . GLY A 1 192 ? -13.812 3.703 12.203 1 85 192 GLY A O 1
ATOM 1559 N N . PRO A 1 193 ? -15.977 3.764 12.914 1 89.38 193 PRO A N 1
ATOM 1560 C CA . PRO A 1 193 ? -16.281 4.961 12.133 1 89.38 193 PRO A CA 1
ATOM 1561 C C . PRO A 1 193 ? -15.508 6.191 12.594 1 89.38 193 PRO A C 1
ATOM 1563 O O . PRO A 1 193 ? -15.148 7.043 11.773 1 89.38 193 PRO A O 1
ATOM 1566 N N . VAL A 1 194 ? -15.133 6.23 13.844 1 83.88 194 VAL A N 1
ATOM 1567 C CA . VAL A 1 194 ? -14.438 7.398 14.375 1 83.88 194 VAL A CA 1
ATOM 1568 C C . VAL A 1 194 ? -13.039 7.492 13.773 1 83.88 194 VAL A C 1
ATOM 1570 O O . VAL A 1 194 ? -12.633 8.555 13.289 1 83.88 194 VAL A O 1
ATOM 1573 N N . GLU A 1 195 ? -12.383 6.387 13.773 1 87 195 GLU A N 1
ATOM 1574 C CA . GLU A 1 195 ? -11.031 6.355 13.227 1 87 195 GLU A CA 1
ATOM 1575 C C . GLU A 1 195 ? -11.031 6.633 11.727 1 87 195 GLU A C 1
ATOM 1577 O O . GLU A 1 195 ? -10.188 7.371 11.227 1 87 195 GLU A O 1
ATOM 1582 N N . ALA A 1 196 ? -11.977 6.051 11.062 1 93.5 196 ALA A N 1
ATOM 1583 C CA . ALA A 1 196 ? -12.078 6.262 9.625 1 93.5 196 ALA A CA 1
ATOM 1584 C C . ALA A 1 196 ? -12.375 7.727 9.305 1 93.5 196 ALA A C 1
ATOM 1586 O O . ALA A 1 196 ? -11.766 8.305 8.406 1 93.5 196 ALA A O 1
ATOM 1587 N N . ALA A 1 197 ? -13.273 8.328 10.07 1 91.81 197 ALA A N 1
ATOM 1588 C CA . ALA A 1 197 ? -13.633 9.727 9.859 1 91.81 197 ALA A CA 1
ATOM 1589 C C . ALA A 1 197 ? -12.445 10.648 10.148 1 91.81 197 ALA A C 1
ATOM 1591 O O . ALA A 1 197 ? -12.219 11.625 9.43 1 91.81 197 ALA A O 1
ATOM 1592 N N . ARG A 1 198 ? -11.773 10.305 11.148 1 89.5 198 ARG A N 1
ATOM 1593 C CA . ARG A 1 198 ? -10.602 11.109 11.492 1 89.5 198 ARG A CA 1
ATOM 1594 C C . ARG A 1 198 ? -9.562 11.062 10.383 1 89.5 198 ARG A C 1
ATOM 1596 O O . ARG A 1 198 ? -8.961 12.086 10.047 1 89.5 198 ARG A O 1
ATOM 1603 N N . THR A 1 199 ? -9.344 9.914 9.883 1 94.06 199 THR A N 1
ATOM 1604 C CA . THR A 1 199 ? -8.391 9.773 8.789 1 94.06 199 THR A CA 1
ATOM 1605 C C . THR A 1 199 ? -8.844 10.562 7.566 1 94.06 199 THR A C 1
ATOM 1607 O O . THR A 1 199 ? -8.031 11.219 6.902 1 94.06 199 THR A O 1
ATOM 1610 N N . LEU A 1 200 ? -10.117 10.508 7.281 1 96 200 LEU A N 1
ATOM 1611 C CA . LEU A 1 200 ? -10.656 11.273 6.164 1 96 200 LEU A CA 1
ATOM 1612 C C . LEU A 1 200 ? -10.5 12.773 6.402 1 96 200 LEU A C 1
ATOM 1614 O O . LEU A 1 200 ? -10.195 13.523 5.473 1 96 200 LEU A O 1
ATOM 1618 N N . SER A 1 201 ? -10.719 13.172 7.621 1 94.5 201 SER A N 1
ATOM 1619 C CA . SER A 1 201 ? -10.539 14.578 7.98 1 94.5 201 SER A CA 1
ATOM 1620 C C . SER A 1 201 ? -9.094 15.023 7.758 1 94.5 201 SER A C 1
ATOM 1622 O O . SER A 1 201 ? -8.852 16.078 7.148 1 94.5 201 SER A O 1
ATOM 1624 N N . ASN A 1 202 ? -8.188 14.234 8.266 1 94.88 202 ASN A N 1
ATOM 1625 C CA . ASN A 1 202 ? -6.777 14.531 8.062 1 94.88 202 ASN A CA 1
ATOM 1626 C C . ASN A 1 202 ? -6.426 14.594 6.578 1 94.88 202 ASN A C 1
ATOM 1628 O O . ASN A 1 202 ? -5.676 15.469 6.148 1 94.88 202 ASN A O 1
ATOM 1632 N N . LEU A 1 203 ? -6.969 13.656 5.867 1 97.69 203 LEU A N 1
ATOM 1633 C CA . LEU A 1 203 ? -6.699 13.609 4.434 1 97.69 203 LEU A CA 1
ATOM 1634 C C . LEU A 1 203 ? -7.207 14.875 3.746 1 97.69 203 LEU A C 1
ATOM 1636 O O . LEU A 1 203 ? -6.488 15.477 2.949 1 97.69 203 LEU A O 1
ATOM 1640 N N . ALA A 1 204 ? -8.43 15.281 4.047 1 97.75 204 ALA A N 1
ATOM 1641 C CA . ALA A 1 204 ? -8.992 16.5 3.457 1 97.75 204 ALA A CA 1
ATOM 1642 C C . ALA A 1 204 ? -8.133 17.703 3.773 1 97.75 204 ALA A C 1
ATOM 1644 O O . ALA A 1 204 ? -7.871 18.547 2.898 1 97.75 204 ALA A O 1
ATOM 1645 N N . GLU A 1 205 ? -7.684 17.781 4.984 1 96.38 205 GLU A N 1
ATOM 1646 C CA . GLU A 1 205 ? -6.879 18.922 5.406 1 96.38 205 GLU A CA 1
ATOM 1647 C C . GLU A 1 205 ? -5.539 18.953 4.676 1 96.38 205 GLU A C 1
ATOM 1649 O O . GLU A 1 205 ? -5.094 20.016 4.234 1 96.38 205 GLU A O 1
ATOM 1654 N N . VAL A 1 206 ? -4.91 17.859 4.566 1 97.5 206 VAL A N 1
ATOM 1655 C CA . VAL A 1 206 ? -3.621 17.766 3.889 1 97.5 206 VAL A CA 1
ATOM 1656 C C . VAL A 1 206 ? -3.791 18.125 2.412 1 97.5 206 VAL A C 1
ATOM 1658 O O . VAL A 1 206 ? -2.998 18.891 1.853 1 97.5 206 VAL A O 1
ATOM 1661 N N . ILE A 1 207 ? -4.852 17.578 1.811 1 98.12 207 ILE A N 1
ATOM 1662 C CA . ILE A 1 207 ? -5.105 17.844 0.401 1 98.12 207 ILE A CA 1
ATOM 1663 C C . ILE A 1 207 ? -5.34 19.344 0.201 1 98.12 207 ILE A C 1
ATOM 1665 O O . ILE A 1 207 ? -4.715 19.969 -0.665 1 98.12 207 ILE A O 1
ATOM 1669 N N . ASN A 1 208 ? -6.203 19.859 0.981 1 98.06 208 ASN A N 1
ATOM 1670 C CA . ASN A 1 208 ? -6.496 21.281 0.846 1 98.06 208 ASN A CA 1
ATOM 1671 C C . ASN A 1 208 ? -5.242 22.141 1.036 1 98.06 208 ASN A C 1
ATOM 1673 O O . ASN A 1 208 ? -4.996 23.062 0.267 1 98.06 208 ASN A O 1
ATOM 1677 N N . ARG A 1 209 ? -4.445 21.781 1.984 1 97.56 209 ARG A N 1
ATOM 1678 C CA . ARG A 1 209 ? -3.219 22.531 2.225 1 97.56 209 ARG A CA 1
ATOM 1679 C C . ARG A 1 209 ? -2.271 22.438 1.032 1 97.56 209 ARG A C 1
ATOM 1681 O O . ARG A 1 209 ? -1.667 23.438 0.627 1 97.56 209 ARG A O 1
ATOM 1688 N N . LEU A 1 210 ? -2.17 21.297 0.481 1 97.94 210 LEU A N 1
ATOM 1689 C CA . LEU A 1 210 ? -1.31 21.078 -0.677 1 97.94 210 LEU A CA 1
ATOM 1690 C C . LEU A 1 210 ? -1.718 21.984 -1.834 1 97.94 210 LEU A C 1
ATOM 1692 O O . LEU A 1 210 ? -0.875 22.375 -2.641 1 97.94 210 LEU A O 1
ATOM 1696 N N . TRP A 1 211 ? -2.938 22.312 -1.925 1 97.88 211 TRP A N 1
ATOM 1697 C CA . TRP A 1 211 ? -3.42 23.156 -3.012 1 97.88 211 TRP A CA 1
ATOM 1698 C C . TRP A 1 211 ? -3.691 24.578 -2.518 1 97.88 211 TRP A C 1
ATOM 1700 O O . TRP A 1 211 ? -4.477 25.312 -3.119 1 97.88 211 TRP A O 1
ATOM 1710 N N . GLY A 1 212 ? -3.201 24.922 -1.362 1 95.69 212 GLY A N 1
ATOM 1711 C CA . GLY A 1 212 ? -3.07 26.312 -0.926 1 95.69 212 GLY A CA 1
ATOM 1712 C C . GLY A 1 212 ? -4.238 26.781 -0.079 1 95.69 212 GLY A C 1
ATOM 1713 O O . GLY A 1 212 ? -4.418 27.984 0.128 1 95.69 212 GLY A O 1
ATOM 1714 N N . GLN A 1 213 ? -5.004 25.844 0.369 1 95.5 213 GLN A N 1
ATOM 1715 C CA . GLN A 1 213 ? -6.148 26.266 1.174 1 95.5 213 GLN A CA 1
ATOM 1716 C C . GLN A 1 213 ? -6.043 25.719 2.596 1 95.5 213 GLN A C 1
ATOM 1718 O O . GLN A 1 213 ? -5.902 24.516 2.797 1 95.5 213 GLN A O 1
ATOM 1723 N N . ASP A 1 214 ? -6.16 26.688 3.496 1 94.44 214 ASP A N 1
ATOM 1724 C CA . ASP A 1 214 ? -6.195 26.281 4.898 1 94.44 214 ASP A CA 1
ATOM 1725 C C . ASP A 1 214 ? -7.605 25.859 5.312 1 94.44 214 ASP A C 1
ATOM 1727 O O . ASP A 1 214 ? -8.586 26.281 4.699 1 94.44 214 ASP A O 1
ATOM 1731 N N . THR A 1 215 ? -7.668 25.047 6.332 1 91.94 215 THR A N 1
ATOM 1732 C CA . THR A 1 215 ? -8.953 24.5 6.773 1 91.94 215 THR A CA 1
ATOM 1733 C C . THR A 1 215 ? -9.43 25.203 8.039 1 91.94 215 THR A C 1
ATOM 1735 O O . THR A 1 215 ? -8.781 25.125 9.086 1 91.94 215 THR A O 1
ATOM 1738 N N . PRO A 1 216 ? -10.523 25.891 7.934 1 87.88 216 PRO A N 1
ATOM 1739 C CA . PRO A 1 216 ? -11.055 26.484 9.164 1 87.88 216 PRO A CA 1
ATOM 1740 C C . PRO A 1 216 ? -11.266 25.453 10.273 1 87.88 216 PRO A C 1
ATOM 1742 O O . PRO A 1 216 ? -11.906 24.422 10.047 1 87.88 216 PRO A O 1
ATOM 1745 N N . GLY A 1 217 ? -10.719 25.75 11.406 1 80.69 217 GLY A N 1
ATOM 1746 C CA . GLY A 1 217 ? -10.844 24.844 12.531 1 80.69 217 GLY A CA 1
ATOM 1747 C C . GLY A 1 217 ? -10.031 23.562 12.352 1 80.69 217 GLY A C 1
ATOM 1748 O O . GLY A 1 217 ? -10.211 22.594 13.094 1 80.69 217 GLY A O 1
ATOM 1749 N N . GLY A 1 218 ? -9.211 23.547 11.43 1 87 218 GLY A N 1
ATOM 1750 C CA . GLY A 1 218 ? -8.406 22.375 11.164 1 87 218 GLY A CA 1
ATOM 1751 C C . GLY A 1 218 ? -7.43 22.047 12.281 1 87 218 GLY A C 1
ATOM 1752 O O . GLY A 1 218 ? -7.039 22.938 13.039 1 87 218 GLY A O 1
ATOM 1753 N N . ARG A 1 219 ? -7.078 20.781 12.336 1 83.38 219 ARG A N 1
ATOM 1754 C CA . ARG A 1 219 ? -6.156 20.328 13.367 1 83.38 219 ARG A CA 1
ATOM 1755 C C . ARG A 1 219 ? -4.715 20.391 12.883 1 83.38 219 ARG A C 1
ATOM 1757 O O . ARG A 1 219 ? -3.795 20.625 13.672 1 83.38 219 ARG A O 1
ATOM 1764 N N . LEU A 1 220 ? -4.535 20.188 11.594 1 90.94 220 LEU A N 1
ATOM 1765 C CA . LEU A 1 220 ? -3.191 20.156 11.023 1 90.94 220 LEU A CA 1
ATOM 1766 C C . LEU A 1 220 ? -2.822 21.484 10.406 1 90.94 220 LEU A C 1
ATOM 1768 O O . LEU A 1 220 ? -1.855 22.125 10.82 1 90.94 220 LEU A O 1
ATOM 1772 N N . TYR A 1 221 ? -3.619 21.891 9.539 1 94.06 221 TYR A N 1
ATOM 1773 C CA . TYR A 1 221 ? -3.377 23.125 8.805 1 94.06 221 TYR A CA 1
ATOM 1774 C C . TYR A 1 221 ? -4.566 24.078 8.93 1 94.06 221 TYR A C 1
ATOM 1776 O O . TYR A 1 221 ? -5.246 24.359 7.945 1 94.06 221 TYR A O 1
ATOM 1784 N N . PRO A 1 222 ? -4.688 24.625 10.078 1 91.44 222 PRO A N 1
ATOM 1785 C CA . PRO A 1 222 ? -5.848 25.484 10.328 1 91.44 222 PRO A CA 1
ATOM 1786 C C . PRO A 1 222 ? -5.754 26.828 9.594 1 91.44 222 PRO A C 1
ATOM 1788 O O . PRO A 1 222 ? -4.656 27.344 9.383 1 91.44 222 PRO A O 1
ATOM 1791 N N . ALA A 1 223 ? -6.91 27.344 9.25 1 93.5 223 ALA A N 1
ATOM 1792 C CA . ALA A 1 223 ? -6.996 28.734 8.805 1 93.5 223 ALA A CA 1
ATOM 1793 C C . ALA A 1 223 ? -6.727 29.703 9.961 1 93.5 223 ALA A C 1
ATOM 1795 O O . ALA A 1 223 ? -6.824 29.312 11.133 1 93.5 223 ALA A O 1
ATOM 1796 N N . PRO A 1 224 ? -6.324 30.906 9.555 1 94.06 224 PRO A N 1
ATOM 1797 C CA . PRO A 1 224 ? -6.137 31.906 10.609 1 94.06 224 PRO A CA 1
ATOM 1798 C C . PRO A 1 224 ? -7.348 32.031 11.531 1 94.06 224 PRO A C 1
ATOM 1800 O O . PRO A 1 224 ? -8.492 31.906 11.07 1 94.06 224 PRO A O 1
ATOM 1803 N N . VAL A 1 225 ? -7.074 32.281 12.742 1 92.81 225 VAL A N 1
ATOM 1804 C CA . VAL A 1 225 ? -8.109 32.312 13.773 1 92.81 225 VAL A CA 1
ATOM 1805 C C . VAL A 1 225 ? -8.469 33.75 14.094 1 92.81 225 VAL A C 1
ATOM 1807 O O . VAL A 1 225 ? -7.598 34.625 14.141 1 92.81 225 VAL A O 1
ATOM 1810 N N . GLU A 1 226 ? -9.688 33.969 14.328 1 94.38 226 GLU A N 1
ATOM 1811 C CA . GLU A 1 226 ? -10.18 35.312 14.594 1 94.38 226 GLU A CA 1
ATOM 1812 C C . GLU A 1 226 ? -9.773 35.781 15.992 1 94.38 226 GLU A C 1
ATOM 1814 O O . GLU A 1 226 ? -9.844 35.031 16.953 1 94.38 226 GLU A O 1
ATOM 1819 N N . ARG A 1 227 ? -9.328 37.031 16.078 1 96.31 227 ARG A N 1
ATOM 1820 C CA . ARG A 1 227 ? -9.031 37.688 17.328 1 96.31 227 ARG A CA 1
ATOM 1821 C C . ARG A 1 227 ? -9.984 38.875 17.562 1 96.31 227 ARG A C 1
ATOM 1823 O O . ARG A 1 227 ? -10.406 39.531 16.609 1 96.31 227 ARG A O 1
ATOM 1830 N N . ARG A 1 228 ? -10.234 39.031 18.828 1 95.25 228 ARG A N 1
ATOM 1831 C CA . ARG A 1 228 ? -11.109 40.125 19.234 1 95.25 228 ARG A CA 1
ATOM 1832 C C . ARG A 1 228 ? -10.539 40.875 20.438 1 95.25 228 ARG A C 1
ATOM 1834 O O . ARG A 1 228 ? -9.703 40.344 21.172 1 95.25 228 ARG A O 1
ATOM 1841 N N . ALA A 1 229 ? -11.078 42.094 20.453 1 96.44 229 ALA A N 1
ATOM 1842 C CA . ALA A 1 229 ? -10.688 42.875 21.625 1 96.44 229 ALA A CA 1
ATOM 1843 C C . ALA A 1 229 ? -11.219 42.219 22.906 1 96.44 229 ALA A C 1
ATOM 1845 O O . ALA A 1 229 ? -12.422 42.031 23.062 1 96.44 229 ALA A O 1
ATOM 1846 N N . THR A 1 230 ? -10.328 41.875 23.797 1 95.31 230 THR A N 1
ATOM 1847 C CA . THR A 1 230 ? -10.633 41.125 25 1 95.31 230 THR A CA 1
ATOM 1848 C C . THR A 1 230 ? -10.047 41.812 26.234 1 95.31 230 THR A C 1
ATOM 1850 O O . THR A 1 230 ? -8.891 42.25 26.219 1 95.31 230 THR A O 1
ATOM 1853 N N . ALA A 1 231 ? -10.836 41.906 27.188 1 94.19 231 ALA A N 1
ATOM 1854 C CA . ALA A 1 231 ? -10.375 42.5 28.438 1 94.19 231 ALA A CA 1
ATOM 1855 C C . ALA A 1 231 ? -9.93 41.438 29.422 1 94.19 231 ALA A C 1
ATOM 1857 O O . ALA A 1 231 ? -10.641 40.438 29.641 1 94.19 231 ALA A O 1
ATOM 1858 N N . ILE A 1 232 ? -8.75 41.594 29.922 1 93.31 232 ILE A N 1
ATOM 1859 C CA . ILE A 1 232 ? -8.25 40.781 31.031 1 93.31 232 ILE A CA 1
ATOM 1860 C C . ILE A 1 232 ? -8.18 41.656 32.312 1 93.31 232 ILE A C 1
ATOM 1862 O O . ILE A 1 232 ? -7.523 42.688 32.312 1 93.31 232 ILE A O 1
ATOM 1866 N N . ALA A 1 233 ? -8.852 41.156 33.281 1 90.5 233 ALA A N 1
ATOM 1867 C CA . ALA A 1 233 ? -8.906 41.906 34.531 1 90.5 233 ALA A CA 1
ATOM 1868 C C . ALA A 1 233 ? -8.328 41.094 35.688 1 90.5 233 ALA A C 1
ATOM 1870 O O . ALA A 1 233 ? -8.469 39.875 35.719 1 90.5 233 ALA A O 1
ATOM 1871 N N . TRP A 1 234 ? -7.629 41.781 36.531 1 88.25 234 TRP A N 1
ATOM 1872 C CA . TRP A 1 234 ? -7.164 41.125 37.719 1 88.25 234 TRP A CA 1
ATOM 1873 C C . TRP A 1 234 ? -7.293 42.031 38.938 1 88.25 234 TRP A C 1
ATOM 1875 O O . TRP A 1 234 ? -7.223 43.25 38.812 1 88.25 234 TRP A O 1
ATOM 1885 N N . ASN A 1 235 ? -7.508 41.438 40.062 1 84.44 235 ASN A N 1
ATOM 1886 C CA . ASN A 1 235 ? -7.555 42.125 41.344 1 84.44 235 ASN A CA 1
ATOM 1887 C C . ASN A 1 235 ? -6.227 42 42.094 1 84.44 235 ASN A C 1
ATOM 1889 O O . ASN A 1 235 ? -5.852 40.906 42.531 1 84.44 235 ASN A O 1
ATOM 1893 N N . PRO A 1 236 ? -5.531 43.156 42.25 1 83.12 236 PRO A N 1
ATOM 1894 C CA . PRO A 1 236 ? -4.215 43.062 42.875 1 83.12 236 PRO A CA 1
ATOM 1895 C C . PRO A 1 236 ? -4.281 42.562 44.312 1 83.12 236 PRO A C 1
ATOM 1897 O O . PRO A 1 236 ? -3.311 42 44.844 1 83.12 236 PRO A O 1
ATOM 1900 N N . ALA A 1 237 ? -5.379 42.781 44.969 1 82.81 237 ALA A N 1
ATOM 1901 C CA . ALA A 1 237 ? -5.52 42.406 46.375 1 82.81 237 ALA A CA 1
ATOM 1902 C C . ALA A 1 237 ? -5.793 40.906 46.531 1 82.81 237 ALA A C 1
ATOM 1904 O O . ALA A 1 237 ? -5.234 40.25 47.406 1 82.81 237 ALA A O 1
ATOM 1905 N N . THR A 1 238 ? -6.57 40.406 45.656 1 77.44 238 THR A N 1
ATOM 1906 C CA . THR A 1 238 ? -7 39 45.812 1 77.44 238 THR A CA 1
ATOM 1907 C C . THR A 1 238 ? -6.234 38.094 44.875 1 77.44 238 THR A C 1
ATOM 1909 O O . THR A 1 238 ? -6.168 36.875 45.094 1 77.44 238 THR A O 1
ATOM 1912 N N . GLY A 1 239 ? -5.797 38.625 43.812 1 77.62 239 GLY A N 1
ATOM 1913 C CA . GLY A 1 239 ? -5.117 37.812 42.812 1 77.62 239 GLY A CA 1
ATOM 1914 C C . GLY A 1 239 ? -6.062 37.219 41.781 1 77.62 239 GLY A C 1
ATOM 1915 O O . GLY A 1 239 ? -5.633 36.5 40.875 1 77.62 239 GLY A O 1
ATOM 1916 N N . SER A 1 240 ? -7.324 37.469 41.875 1 80.94 240 SER A N 1
ATOM 1917 C CA . SER A 1 240 ? -8.328 36.938 40.969 1 80.94 240 SER A CA 1
ATOM 1918 C C . SER A 1 240 ? -8.172 37.531 39.562 1 80.94 240 SER A C 1
ATOM 1920 O O . SER A 1 240 ? -7.828 38.719 39.438 1 80.94 240 SER A O 1
ATOM 1922 N N . VAL A 1 241 ? -8.352 36.625 38.562 1 84.75 241 VAL A N 1
ATOM 1923 C CA . VAL A 1 241 ? -8.266 37.094 37.156 1 84.75 241 VAL A CA 1
ATOM 1924 C C . VAL A 1 241 ? -9.578 36.781 36.438 1 84.75 241 VAL A C 1
ATOM 1926 O O . VAL A 1 241 ? -10.18 35.719 36.656 1 84.75 241 VAL A O 1
ATOM 1929 N N . ALA A 1 242 ? -10.07 37.688 35.719 1 86.06 242 ALA A N 1
ATOM 1930 C CA . ALA A 1 242 ? -11.273 37.531 34.906 1 86.06 242 ALA A CA 1
ATOM 1931 C C . ALA A 1 242 ? -11.031 37.938 33.438 1 86.06 242 ALA A C 1
ATOM 1933 O O . ALA A 1 242 ? -10.273 38.875 33.188 1 86.06 242 ALA A O 1
ATOM 1934 N N . ILE A 1 243 ? -11.68 37.219 32.594 1 90.81 243 ILE A N 1
ATOM 1935 C CA . ILE A 1 243 ? -11.516 37.469 31.156 1 90.81 243 ILE A CA 1
ATOM 1936 C C . ILE A 1 243 ? -12.891 37.625 30.5 1 90.81 243 ILE A C 1
ATOM 1938 O O . ILE A 1 243 ? -13.82 36.875 30.844 1 90.81 243 ILE A O 1
ATOM 1942 N N . GLY A 1 244 ? -13.047 38.531 29.594 1 89.56 244 GLY A N 1
ATOM 1943 C CA . GLY A 1 244 ? -14.25 38.719 28.797 1 89.56 244 GLY A CA 1
ATOM 1944 C C . GLY A 1 244 ? -14.039 39.656 27.609 1 89.56 244 GLY A C 1
ATOM 1945 O O . GLY A 1 244 ? -12.984 40.281 27.484 1 89.56 244 GLY A O 1
ATOM 1946 N N . HIS A 1 245 ? -15.031 39.719 26.797 1 91.94 245 HIS A N 1
ATOM 1947 C CA . HIS A 1 245 ? -14.969 40.688 25.703 1 91.94 245 HIS A CA 1
ATOM 1948 C C . HIS A 1 245 ? -14.875 42.094 26.219 1 91.94 245 HIS A C 1
ATOM 1950 O O . HIS A 1 245 ? -15.531 42.469 27.203 1 91.94 245 HIS A O 1
ATOM 1956 N N . ALA A 1 246 ? -14.047 42.875 25.531 1 93.31 246 ALA A N 1
ATOM 1957 C CA . ALA A 1 246 ? -13.836 44.25 25.984 1 93.31 246 ALA A CA 1
ATOM 1958 C C . ALA A 1 246 ? -15.148 45.031 26.016 1 93.31 246 ALA A C 1
ATOM 1960 O O . ALA A 1 246 ? -15.352 45.875 26.875 1 93.31 246 ALA A O 1
ATOM 1961 N N . GLU A 1 247 ? -16.047 44.656 25.141 1 87.75 247 GLU A N 1
ATOM 1962 C CA . GLU A 1 247 ? -17.312 45.375 25.047 1 87.75 247 GLU A CA 1
ATOM 1963 C C . GLU A 1 247 ? -18.172 45.125 26.281 1 87.75 247 GLU A C 1
ATOM 1965 O O . GLU A 1 247 ? -19.016 45.938 26.641 1 87.75 247 GLU A O 1
ATOM 1970 N N . ASN A 1 248 ? -17.922 44.094 26.922 1 87.81 248 ASN A N 1
ATOM 1971 C CA . ASN A 1 248 ? -18.719 43.719 28.078 1 87.81 248 ASN A CA 1
ATOM 1972 C C . ASN A 1 248 ? -18.375 44.594 29.297 1 87.81 248 ASN A C 1
ATOM 1974 O O . ASN A 1 248 ? -19.125 44.625 30.281 1 87.81 248 ASN A O 1
ATOM 1978 N N . LEU A 1 249 ? -17.266 45.312 29.234 1 87.38 249 LEU A N 1
ATOM 1979 C CA . LEU A 1 249 ? -16.891 46.219 30.328 1 87.38 249 LEU A CA 1
ATOM 1980 C C . LEU A 1 249 ? -17.969 47.281 30.547 1 87.38 249 LEU A C 1
ATOM 1982 O O . LEU A 1 249 ? -18.062 47.844 31.641 1 87.38 249 LEU A O 1
ATOM 1986 N N . ARG A 1 250 ? -18.719 47.531 29.547 1 84.62 250 ARG A N 1
ATOM 1987 C CA . ARG A 1 250 ? -19.75 48.562 29.641 1 84.62 250 ARG A CA 1
ATOM 1988 C C . ARG A 1 250 ? -20.875 48.125 30.562 1 84.62 250 ARG A C 1
ATOM 1990 O O . ARG A 1 250 ? -21.516 48.969 31.219 1 84.62 250 ARG A O 1
ATOM 1997 N N . SER A 1 251 ? -21.094 46.906 30.672 1 81.06 251 SER A N 1
ATOM 1998 C CA . SER A 1 251 ? -22.203 46.375 31.453 1 81.06 251 SER A CA 1
ATOM 1999 C C . SER A 1 251 ? -21.766 45.938 32.844 1 81.06 251 SER A C 1
ATOM 2001 O O . SER A 1 251 ? -22.578 45.625 33.688 1 81.06 251 SER A O 1
ATOM 2003 N N . ASP A 1 252 ? -20.5 46 33 1 69.94 252 ASP A N 1
ATOM 2004 C CA . ASP A 1 252 ? -20 45.562 34.281 1 69.94 252 ASP A CA 1
ATOM 2005 C C . ASP A 1 252 ? -20.172 46.625 35.375 1 69.94 252 ASP A C 1
ATOM 2007 O O . ASP A 1 252 ? -19.875 47.781 35.125 1 69.94 252 ASP A O 1
ATOM 2011 N N . THR A 1 253 ? -20.828 46.281 36.438 1 64.88 253 THR A N 1
ATOM 2012 C CA . THR A 1 253 ? -21.141 47.219 37.5 1 64.88 253 THR A CA 1
ATOM 2013 C C . THR A 1 253 ? -20.219 47.062 38.688 1 64.88 253 THR A C 1
ATOM 2015 O O . THR A 1 253 ? -20.375 47.719 39.719 1 64.88 253 THR A O 1
ATOM 2018 N N . ASP A 1 254 ? -19.234 46.25 38.5 1 61 254 ASP A N 1
ATOM 2019 C CA . ASP A 1 254 ? -18.422 45.969 39.688 1 61 254 ASP A CA 1
ATOM 2020 C C . ASP A 1 254 ? -17.5 47.125 40 1 61 254 ASP A C 1
ATOM 2022 O O . ASP A 1 254 ? -16.859 47.688 39.125 1 61 254 ASP A O 1
ATOM 2026 N N . GLU A 1 255 ? -17.688 47.75 41.125 1 58.19 255 GLU A N 1
ATOM 2027 C CA . GLU A 1 255 ? -17.047 48.906 41.688 1 58.19 255 GLU A CA 1
ATOM 2028 C C . GLU A 1 255 ? -15.633 48.594 42.188 1 58.19 255 GLU A C 1
ATOM 2030 O O . GLU A 1 255 ? -14.898 49.5 42.625 1 58.19 255 GLU A O 1
ATOM 2035 N N . ASP A 1 256 ? -15.133 47.406 42.031 1 63.78 256 ASP A N 1
ATOM 2036 C CA . ASP A 1 256 ? -13.906 47.031 42.75 1 63.78 256 ASP A CA 1
ATOM 2037 C C . ASP A 1 256 ? -12.672 47.562 42 1 63.78 256 ASP A C 1
ATOM 2039 O O . ASP A 1 256 ? -12.781 48.031 40.875 1 63.78 256 ASP A O 1
ATOM 2043 N N . GLU A 1 257 ? -11.672 47.625 42.688 1 81.12 257 GLU A N 1
ATOM 2044 C CA . GLU A 1 257 ? -10.344 48.156 42.344 1 81.12 257 GLU A CA 1
ATOM 2045 C C . GLU A 1 257 ? -9.617 47.188 41.406 1 81.12 257 GLU A C 1
ATOM 2047 O O . GLU A 1 257 ? -8.523 46.719 41.719 1 81.12 257 GLU A O 1
ATOM 2052 N N . TRP A 1 258 ? -10.227 46.781 40.281 1 87.81 258 TRP A N 1
ATOM 2053 C CA . TRP A 1 258 ? -9.609 45.906 39.312 1 87.81 258 TRP A CA 1
ATOM 2054 C C . TRP A 1 258 ? -8.719 46.719 38.344 1 87.81 258 TRP A C 1
ATOM 2056 O O . TRP A 1 258 ? -8.938 47.906 38.125 1 87.81 258 TRP A O 1
ATOM 2066 N N . GLN A 1 259 ? -7.648 46.031 37.969 1 92.44 259 GLN A N 1
ATOM 2067 C CA . GLN A 1 259 ? -6.809 46.531 36.875 1 92.44 259 GLN A CA 1
ATOM 2068 C C . GLN A 1 259 ? -7.109 45.781 35.562 1 92.44 259 GLN A C 1
ATOM 2070 O O . GLN A 1 259 ? -7.426 44.594 35.594 1 92.44 259 GLN A O 1
ATOM 2075 N N . TYR A 1 260 ? -7.074 46.594 34.531 1 92.5 260 TYR A N 1
ATOM 2076 C CA . TYR A 1 260 ? -7.484 46.031 33.25 1 92.5 260 TYR A CA 1
ATOM 2077 C C . TYR A 1 260 ? -6.398 46.219 32.188 1 92.5 260 TYR A C 1
ATOM 2079 O O . TYR A 1 260 ? -5.672 47.219 32.219 1 92.5 260 TYR A O 1
ATOM 2087 N N . VAL A 1 261 ? -6.348 45.188 31.359 1 95.06 261 VAL A N 1
ATOM 2088 C CA . VAL A 1 261 ? -5.707 45.375 30.047 1 95.06 261 VAL A CA 1
ATOM 2089 C C . VAL A 1 261 ? -6.668 44.938 28.938 1 95.06 261 VAL A C 1
ATOM 2091 O O . VAL A 1 261 ? -7.5 44.062 29.141 1 95.06 261 VAL A O 1
ATOM 2094 N N . ILE A 1 262 ? -6.586 45.656 27.812 1 95.88 262 ILE A N 1
ATOM 2095 C CA . ILE A 1 262 ? -7.32 45.25 26.625 1 95.88 262 ILE A CA 1
ATOM 2096 C C . ILE A 1 262 ? -6.344 44.719 25.578 1 95.88 262 ILE A C 1
ATOM 2098 O O . ILE A 1 262 ? -5.375 45.375 25.219 1 95.88 262 ILE A O 1
ATOM 2102 N N . VAL A 1 263 ? -6.656 43.5 25.156 1 96.56 263 VAL A N 1
ATOM 2103 C CA . VAL A 1 263 ? -5.754 42.844 24.219 1 96.56 263 VAL A CA 1
ATOM 2104 C C . VAL A 1 263 ? -6.539 42.375 23 1 96.56 263 VAL A C 1
ATOM 2106 O O . VAL A 1 263 ? -7.762 42.219 23.062 1 96.56 263 VAL A O 1
ATOM 2109 N N . GLN A 1 264 ? -5.867 42.281 21.844 1 96.81 264 GLN A N 1
ATOM 2110 C CA . GLN A 1 264 ? -6.371 41.562 20.672 1 96.81 264 GLN A CA 1
ATOM 2111 C C . GLN A 1 264 ? -6.043 40.094 20.75 1 96.81 264 GLN A C 1
ATOM 2113 O O . GLN A 1 264 ? -4.902 39.688 20.516 1 96.81 264 GLN A O 1
ATOM 2118 N N . ALA A 1 265 ? -7.039 39.25 21.062 1 96.38 265 ALA A N 1
ATOM 2119 C CA . ALA A 1 265 ? -6.75 37.875 21.406 1 96.38 265 ALA A CA 1
ATOM 2120 C C . ALA A 1 265 ? -7.809 36.938 20.828 1 96.38 265 ALA A C 1
ATOM 2122 O O . ALA A 1 265 ? -8.875 37.375 20.406 1 96.38 265 ALA A O 1
ATOM 2123 N N . VAL A 1 266 ? -7.402 35.688 20.719 1 94.31 266 VAL A N 1
ATOM 2124 C CA . VAL A 1 266 ? -8.352 34.625 20.359 1 94.31 266 VAL A CA 1
ATOM 2125 C C . VAL A 1 266 ? -9.219 34.281 21.578 1 94.31 266 VAL A C 1
ATOM 2127 O O . VAL A 1 266 ? -8.781 33.594 22.484 1 94.31 266 VAL A O 1
ATOM 2130 N N . PHE A 1 267 ? -10.352 34.812 21.547 1 92.75 267 PHE A N 1
ATOM 2131 C CA . PHE A 1 267 ? -11.289 34.594 22.641 1 92.75 267 PHE A CA 1
ATOM 2132 C C . PHE A 1 267 ? -12.734 34.656 22.141 1 92.75 267 PHE A C 1
ATOM 2134 O O . PHE A 1 267 ? -13.328 35.75 22.094 1 92.75 267 PHE A O 1
ATOM 2141 N N . GLU A 1 268 ? -13.195 33.594 21.812 1 88.5 268 GLU A N 1
ATOM 2142 C CA . GLU A 1 268 ? -14.602 33.375 21.5 1 88.5 268 GLU A CA 1
ATOM 2143 C C . GLU A 1 268 ? -15.18 32.188 22.266 1 88.5 268 GLU A C 1
ATOM 2145 O O . GLU A 1 268 ? -15.102 31.047 21.797 1 88.5 268 GLU A O 1
ATOM 2150 N N . PRO A 1 269 ? -15.773 32.594 23.391 1 78.19 269 PRO A N 1
ATOM 2151 C CA . PRO A 1 269 ? -16.266 31.5 24.234 1 78.19 269 PRO A CA 1
ATOM 2152 C C . PRO A 1 269 ? -17.109 30.484 23.453 1 78.19 269 PRO A C 1
ATOM 2154 O O . PRO A 1 269 ? -18.031 30.875 22.719 1 78.19 269 PRO A O 1
ATOM 2157 N N . GLY A 1 270 ? -16.797 29.25 23.609 1 66.5 270 GLY A N 1
ATOM 2158 C CA . GLY A 1 270 ? -17.547 28.188 22.969 1 66.5 270 GLY A CA 1
ATOM 2159 C C . GLY A 1 270 ? -17 27.812 21.609 1 66.5 270 GLY A C 1
ATOM 2160 O O . GLY A 1 270 ? -17.312 26.734 21.094 1 66.5 270 GLY A O 1
ATOM 2161 N N . THR A 1 271 ? -16.234 28.625 20.984 1 76.19 271 THR A N 1
ATOM 2162 C CA . THR A 1 271 ? -15.703 28.375 19.656 1 76.19 271 THR A CA 1
ATOM 2163 C C . THR A 1 271 ? -14.188 28.203 19.688 1 76.19 271 THR A C 1
ATOM 2165 O O . THR A 1 271 ? -13.664 27.125 19.438 1 76.19 271 THR A O 1
ATOM 2168 N N . ALA A 1 272 ? -13.539 29.25 20 1 84 272 ALA A N 1
ATOM 2169 C CA . ALA A 1 272 ? -12.078 29.234 20.078 1 84 272 ALA A CA 1
ATOM 2170 C C . ALA A 1 272 ? -11.586 30.141 21.219 1 84 272 ALA A C 1
ATOM 2172 O O . ALA A 1 272 ? -11.859 31.344 21.219 1 84 272 ALA A O 1
ATOM 2173 N N . GLU A 1 273 ? -10.93 29.516 22.094 1 84.06 273 GLU A N 1
ATOM 2174 C CA . GLU A 1 273 ? -10.375 30.25 23.234 1 84.06 273 GLU A CA 1
ATOM 2175 C C . GLU A 1 273 ? -8.914 29.875 23.469 1 84.06 273 GLU A C 1
ATOM 2177 O O . GLU A 1 273 ? -8.57 28.688 23.469 1 84.06 273 GLU A O 1
ATOM 2182 N N . ASP A 1 274 ? -8.141 30.938 23.578 1 90 274 ASP A N 1
ATOM 2183 C CA . ASP A 1 274 ? -6.762 30.672 23.969 1 90 274 ASP A CA 1
ATOM 2184 C C . ASP A 1 274 ? -6.691 30.234 25.438 1 90 274 ASP A C 1
ATOM 2186 O O . ASP A 1 274 ? -6.973 31.016 26.328 1 90 274 ASP A O 1
ATOM 2190 N N . PRO A 1 275 ? -6.285 29.094 25.688 1 81.44 275 PRO A N 1
ATOM 2191 C CA . PRO A 1 275 ? -6.242 28.609 27.078 1 81.44 275 PRO A CA 1
ATOM 2192 C C . PRO A 1 275 ? -5.164 29.312 27.906 1 81.44 275 PRO A C 1
ATOM 2194 O O . PRO A 1 275 ? -5.18 29.219 29.141 1 81.44 275 PRO A O 1
ATOM 2197 N N . THR A 1 276 ? -4.316 30.016 27.266 1 88.31 276 THR A N 1
ATOM 2198 C CA . THR A 1 276 ? -3.195 30.609 28 1 88.31 276 THR A CA 1
ATOM 2199 C C . THR A 1 276 ? -3.295 32.125 28 1 88.31 276 THR A C 1
ATOM 2201 O O . THR A 1 276 ? -2.309 32.812 28.266 1 88.31 276 THR A O 1
ATOM 2204 N N . ILE A 1 277 ? -4.426 32.562 27.766 1 90.56 277 ILE A N 1
ATOM 2205 C CA . ILE A 1 277 ? -4.602 34 27.625 1 90.56 277 ILE A CA 1
ATOM 2206 C C . ILE A 1 277 ? -4.273 34.688 28.953 1 90.56 277 ILE A C 1
ATOM 2208 O O . ILE A 1 277 ? -3.855 35.844 28.969 1 90.56 277 ILE A O 1
ATOM 2212 N N . PHE A 1 278 ? -4.34 34.031 30.047 1 87.38 278 PHE A N 1
ATOM 2213 C CA . PHE A 1 278 ? -4.082 34.562 31.375 1 87.38 278 PHE A CA 1
ATOM 2214 C C . PHE A 1 278 ? -2.588 34.781 31.594 1 87.38 278 PHE A C 1
ATOM 2216 O O . PHE A 1 278 ? -2.182 35.438 32.562 1 87.38 278 PHE A O 1
ATOM 2223 N N . HIS A 1 279 ? -1.825 34.344 30.719 1 89.5 279 HIS A N 1
ATOM 2224 C CA . HIS A 1 279 ? -0.382 34.531 30.812 1 89.5 279 HIS A CA 1
ATOM 2225 C C . HIS A 1 279 ? 0.09 35.688 29.922 1 89.5 279 HIS A C 1
ATOM 2227 O O . HIS A 1 279 ? 1.286 35.812 29.656 1 89.5 279 HIS A O 1
ATOM 2233 N N . PHE A 1 280 ? -0.804 36.5 29.594 1 94.62 280 PHE A N 1
ATOM 2234 C CA . PHE A 1 280 ? -0.481 37.562 28.656 1 94.62 280 PHE A CA 1
ATOM 2235 C C . PHE A 1 280 ? 0.68 38.406 29.172 1 94.62 280 PHE A C 1
ATOM 2237 O O . PHE A 1 280 ? 0.725 38.75 30.344 1 94.62 280 PHE A O 1
ATOM 2244 N N . ASP A 1 281 ? 1.597 38.656 28.312 1 95.25 281 ASP A N 1
ATOM 2245 C CA . ASP A 1 281 ? 2.732 39.562 28.5 1 95.25 281 ASP A CA 1
ATOM 2246 C C . ASP A 1 281 ? 3.014 40.375 27.219 1 95.25 281 ASP A C 1
ATOM 2248 O O . ASP A 1 281 ? 3.189 39.781 26.141 1 95.25 281 ASP A O 1
ATOM 2252 N N . ALA A 1 282 ? 3.055 41.656 27.281 1 96.12 282 ALA A N 1
ATOM 2253 C CA . ALA A 1 282 ? 3.188 42.531 26.109 1 96.12 282 ALA A CA 1
ATOM 2254 C C . ALA A 1 282 ? 4.574 42.375 25.484 1 96.12 282 ALA A C 1
ATOM 2256 O O . ALA A 1 282 ? 4.766 42.688 24.297 1 96.12 282 ALA A O 1
ATOM 2257 N N . LEU A 1 283 ? 5.508 41.938 26.25 1 95.94 283 LEU A N 1
ATOM 2258 C CA . LEU A 1 283 ? 6.891 41.938 25.797 1 95.94 283 LEU A CA 1
ATOM 2259 C C . LEU A 1 283 ? 7.355 40.531 25.438 1 95.94 283 LEU A C 1
ATOM 2261 O O . LEU A 1 283 ? 8.305 40.344 24.672 1 95.94 283 LEU A O 1
ATOM 2265 N N . PHE A 1 284 ? 6.75 39.531 26.016 1 96.38 284 PHE A N 1
ATOM 2266 C CA . PHE A 1 284 ? 7.16 38.125 25.828 1 96.38 284 PHE A CA 1
ATOM 2267 C C . PHE A 1 284 ? 5.98 37.281 25.375 1 96.38 284 PHE A C 1
ATOM 2269 O O . PHE A 1 284 ? 4.828 37.594 25.656 1 96.38 284 PHE A O 1
ATOM 2276 N N . GLU A 1 285 ? 6.277 36.25 24.641 1 95.88 285 GLU A N 1
ATOM 2277 C CA . GLU A 1 285 ? 5.246 35.344 24.094 1 95.88 285 GLU A CA 1
ATOM 2278 C C . GLU A 1 285 ? 4.941 34.219 25.062 1 95.88 285 GLU A C 1
ATOM 2280 O O . GLU A 1 285 ? 5.641 33.188 25.078 1 95.88 285 GLU A O 1
ATOM 2285 N N . HIS A 1 286 ? 3.82 34.375 25.75 1 93.75 286 HIS A N 1
ATOM 2286 C CA . HIS A 1 286 ? 3.441 33.344 26.734 1 93.75 286 HIS A CA 1
ATOM 2287 C C . HIS A 1 286 ? 2.1 32.719 26.375 1 93.75 286 HIS A C 1
ATOM 2289 O O . HIS A 1 286 ? 1.678 31.734 27 1 93.75 286 HIS A O 1
ATOM 2295 N N . THR A 1 287 ? 1.485 33.25 25.344 1 92.5 287 THR A N 1
ATOM 2296 C CA . THR A 1 287 ? 0.178 32.75 24.953 1 92.5 287 THR A CA 1
ATOM 2297 C C . THR A 1 287 ? 0.306 31.766 23.781 1 92.5 287 THR A C 1
ATOM 2299 O O . THR A 1 287 ? 1.304 31.781 23.062 1 92.5 287 THR A O 1
ATOM 2302 N N . THR A 1 288 ? -0.686 30.922 23.641 1 89.19 288 THR A N 1
ATOM 2303 C CA . THR A 1 288 ? -0.709 29.953 22.562 1 89.19 288 THR A CA 1
ATOM 2304 C C . THR A 1 288 ? -0.827 30.641 21.203 1 89.19 288 THR A C 1
ATOM 2306 O O . THR A 1 288 ? -0.146 30.266 20.25 1 89.19 288 THR A O 1
ATOM 2309 N N . TYR A 1 289 ? -1.708 31.625 21.188 1 93.94 289 TYR A N 1
ATOM 2310 C CA . TYR A 1 289 ? -1.902 32.438 19.984 1 93.94 289 TYR A CA 1
ATOM 2311 C C . TYR A 1 289 ? -1.271 33.812 20.141 1 93.94 289 TYR A C 1
ATOM 2313 O O . TYR A 1 289 ? -1.092 34.281 21.25 1 93.94 289 TYR A O 1
ATOM 2321 N N . PRO A 1 290 ? -0.903 34.344 18.969 1 93.75 290 PRO A N 1
ATOM 2322 C CA . PRO A 1 290 ? -0.443 35.719 19.047 1 93.75 290 PRO A CA 1
ATOM 2323 C C . PRO A 1 290 ? -1.466 36.656 19.703 1 93.75 290 PRO A C 1
ATOM 2325 O O . PRO A 1 290 ? -2.652 36.594 19.375 1 93.75 290 PRO A O 1
ATOM 2328 N N . CYS A 1 291 ? -1.011 37.438 20.672 1 95.56 291 CYS A N 1
ATOM 2329 C CA . CYS A 1 291 ? -1.843 38.344 21.453 1 95.56 291 CYS A CA 1
ATOM 2330 C C . CYS A 1 291 ? -1.196 39.719 21.547 1 95.56 291 CYS A C 1
ATOM 2332 O O . CYS A 1 291 ? -0.041 39.844 21.953 1 95.56 291 CYS A O 1
ATOM 2334 N N . ASP A 1 292 ? -1.96 40.75 21.188 1 94.88 292 ASP A N 1
ATOM 2335 C CA . ASP A 1 292 ? -1.386 42.094 21.156 1 94.88 292 ASP A CA 1
ATOM 2336 C C . ASP A 1 292 ? -2.062 43 22.188 1 94.88 292 ASP A C 1
ATOM 2338 O O . ASP A 1 292 ? -3.277 42.906 22.375 1 94.88 292 ASP A O 1
ATOM 2342 N N . LEU A 1 293 ? -1.237 43.812 22.781 1 96 293 LEU A N 1
ATOM 2343 C CA . LEU A 1 293 ? -1.782 44.812 23.688 1 96 293 LEU A CA 1
ATOM 2344 C C . LEU A 1 293 ? -2.434 45.938 22.906 1 96 293 LEU A C 1
ATOM 2346 O O . LEU A 1 293 ? -1.821 46.5 22 1 96 293 LEU A O 1
ATOM 2350 N N . LEU A 1 294 ? -3.6 46.219 23.328 1 95.81 294 LEU A N 1
ATOM 2351 C CA . LEU A 1 294 ? -4.273 47.375 22.75 1 95.81 294 LEU A CA 1
ATOM 2352 C C . LEU A 1 294 ? -4.246 48.562 23.703 1 95.81 294 LEU A C 1
ATOM 2354 O O . LEU A 1 294 ? -4.094 49.688 23.281 1 95.81 294 LEU A O 1
ATOM 2358 N N . TRP A 1 295 ? -4.395 48.156 24.969 1 95.69 295 TRP A N 1
ATOM 2359 C CA . TRP A 1 295 ? -4.438 49.219 25.969 1 95.69 295 TRP A CA 1
ATOM 2360 C C . TRP A 1 295 ? -4.164 48.656 27.359 1 95.69 295 TRP A C 1
ATOM 2362 O O . TRP A 1 295 ? -4.516 47.531 27.656 1 95.69 295 TRP A O 1
ATOM 2372 N N . GLY A 1 296 ? -3.68 49.625 28.266 1 94.31 296 GLY A N 1
ATOM 2373 C CA . GLY A 1 296 ? -3.543 49.281 29.672 1 94.31 296 GLY A CA 1
ATOM 2374 C C . GLY A 1 296 ? -2.098 49.188 30.125 1 94.31 296 GLY A C 1
ATOM 2375 O O . GLY A 1 296 ? -1.178 49.344 29.328 1 94.31 296 GLY A O 1
ATOM 2376 N N . PRO A 1 297 ? -1.991 49.031 31.375 1 93.44 297 PRO A N 1
ATOM 2377 C CA . PRO A 1 297 ? -3.039 48.719 32.344 1 93.44 297 PRO A CA 1
ATOM 2378 C C . PRO A 1 297 ? -3.719 49.969 32.906 1 93.44 297 PRO A C 1
ATOM 2380 O O . PRO A 1 297 ? -3.178 51.062 32.781 1 93.44 297 PRO A O 1
ATOM 2383 N N . GLY A 1 298 ? -4.906 49.844 33.375 1 92.56 298 GLY A N 1
ATOM 2384 C CA . GLY A 1 298 ? -5.66 50.938 34 1 92.56 298 GLY A CA 1
ATOM 2385 C C . GLY A 1 298 ? -6.961 50.469 34.625 1 92.56 298 GLY A C 1
ATOM 2386 O O . GLY A 1 298 ? -7.211 49.25 34.719 1 92.56 298 GLY A O 1
ATOM 2387 N N . ASN A 1 299 ? -7.66 51.406 35.188 1 91.31 299 ASN A N 1
ATOM 2388 C CA . ASN A 1 299 ? -8.938 51.031 35.812 1 91.31 299 ASN A CA 1
ATOM 2389 C C . ASN A 1 299 ? -10.055 50.938 34.781 1 91.31 299 ASN A C 1
ATOM 2391 O O . ASN A 1 299 ? -9.828 51.188 33.594 1 91.31 299 ASN A O 1
ATOM 2395 N N . ARG A 1 300 ? -11.211 50.625 35.219 1 91.38 300 ARG A N 1
ATOM 2396 C CA . ARG A 1 300 ? -12.336 50.375 34.312 1 91.38 300 ARG A CA 1
ATOM 2397 C C . ARG A 1 300 ? -12.758 51.625 33.562 1 91.38 300 ARG A C 1
ATOM 2399 O O . ARG A 1 300 ? -13.047 51.562 32.375 1 91.38 300 ARG A O 1
ATOM 2406 N N . ALA A 1 301 ? -12.797 52.656 34.281 1 89.88 301 ALA A N 1
ATOM 2407 C CA . ALA A 1 301 ? -13.227 53.938 33.656 1 89.88 301 ALA A CA 1
ATOM 2408 C C . ALA A 1 301 ? -12.297 54.344 32.531 1 89.88 301 ALA A C 1
ATOM 2410 O O . ALA A 1 301 ? -12.75 54.781 31.484 1 89.88 301 ALA A O 1
ATOM 2411 N N . GLU A 1 302 ? -11.047 54.156 32.781 1 92.62 302 GLU A N 1
ATOM 2412 C CA . GLU A 1 302 ? -10.062 54.5 31.75 1 92.62 302 GLU A CA 1
ATOM 2413 C C . GLU A 1 302 ? -10.172 53.562 30.547 1 92.62 302 GLU A C 1
ATOM 2415 O O . GLU A 1 302 ? -10.008 53.969 29.406 1 92.62 302 GLU A O 1
ATOM 2420 N N . ALA A 1 303 ? -10.422 52.344 30.859 1 93.44 303 ALA A N 1
ATOM 2421 C CA . ALA A 1 303 ? -10.586 51.344 29.797 1 93.44 303 ALA A CA 1
ATOM 2422 C C . ALA A 1 303 ? -11.789 51.688 28.906 1 93.44 303 ALA A C 1
ATOM 2424 O O . ALA A 1 303 ? -11.711 51.594 27.688 1 93.44 303 ALA A O 1
ATOM 2425 N N . LEU A 1 304 ? -12.867 52.094 29.531 1 91.94 304 LEU A N 1
ATOM 2426 C CA . LEU A 1 304 ? -14.086 52.438 28.812 1 91.94 304 LEU A CA 1
ATOM 2427 C C . LEU A 1 304 ? -13.875 53.688 27.953 1 91.94 304 LEU A C 1
ATOM 2429 O O . LEU A 1 304 ? -14.375 53.781 26.828 1 91.94 304 LEU A O 1
ATOM 2433 N N . GLN A 1 305 ? -13.188 54.594 28.547 1 93.69 305 GLN A N 1
ATOM 2434 C CA . GLN A 1 305 ? -12.875 55.781 27.797 1 93.69 305 GLN A CA 1
ATOM 2435 C C . GLN A 1 305 ? -12.062 55.469 26.547 1 93.69 305 GLN A C 1
ATOM 2437 O O . GLN A 1 305 ? -12.312 56 25.469 1 93.69 305 GLN A O 1
ATOM 2442 N N . TRP A 1 306 ? -11.117 54.594 26.766 1 95.06 306 TRP A N 1
ATOM 2443 C CA . TRP A 1 306 ? -10.312 54.156 25.625 1 95.06 306 TRP A CA 1
ATOM 2444 C C . TRP A 1 306 ? -11.164 53.469 24.578 1 95.06 306 TRP A C 1
ATOM 2446 O O . TRP A 1 306 ? -11.023 53.719 23.375 1 95.06 306 TRP A O 1
ATOM 2456 N N . LEU A 1 307 ? -12.039 52.625 24.969 1 94.31 307 LEU A N 1
ATOM 2457 C CA . LEU A 1 307 ? -12.891 51.844 24.078 1 94.31 307 LEU A CA 1
ATOM 2458 C C . LEU A 1 307 ? -13.812 52.781 23.281 1 94.31 307 LEU A C 1
ATOM 2460 O O . LEU A 1 307 ? -14.141 52.5 22.125 1 94.31 307 LEU A O 1
ATOM 2464 N N . ASP A 1 308 ? -14.25 53.781 23.875 1 93.12 308 ASP A N 1
ATOM 2465 C CA . ASP A 1 308 ? -15.125 54.719 23.219 1 93.12 308 ASP A CA 1
ATOM 2466 C C . ASP A 1 308 ? -14.391 55.469 22.109 1 93.12 308 ASP A C 1
ATOM 2468 O O . ASP A 1 308 ? -14.977 55.781 21.062 1 93.12 308 ASP A O 1
ATOM 2472 N N . SER A 1 309 ? -13.133 55.688 22.375 1 94.62 309 SER A N 1
ATOM 2473 C CA . SER A 1 309 ? -12.336 56.438 21.422 1 94.62 309 SER A CA 1
ATOM 2474 C C . SER A 1 309 ? -11.727 55.531 20.359 1 94.62 309 SER A C 1
ATOM 2476 O O . SER A 1 309 ? -11.336 56 19.281 1 94.62 309 SER A O 1
ATOM 2478 N N . ASN A 1 310 ? -11.672 54.219 20.688 1 93.31 310 ASN A N 1
ATOM 2479 C CA . ASN A 1 310 ? -11.047 53.25 19.812 1 93.31 310 ASN A CA 1
ATOM 2480 C C . ASN A 1 310 ? -11.93 52.031 19.609 1 93.31 310 ASN A C 1
ATOM 2482 O O . ASN A 1 310 ? -11.641 50.969 20.141 1 93.31 310 ASN A O 1
ATOM 2486 N N . PRO A 1 311 ? -12.906 52.156 18.797 1 86.94 311 PRO A N 1
ATOM 2487 C CA . PRO A 1 311 ? -13.75 50.969 18.594 1 86.94 311 PRO A CA 1
ATOM 2488 C C . PRO A 1 311 ? -12.961 49.781 18.094 1 86.94 311 PRO A C 1
ATOM 2490 O O . PRO A 1 311 ? -12.188 49.875 17.141 1 86.94 311 PRO A O 1
ATOM 2493 N N . PRO A 1 312 ? -13.125 48.688 18.844 1 84.19 312 PRO A N 1
ATOM 2494 C CA . PRO A 1 312 ? -12.297 47.531 18.516 1 84.19 312 PRO A CA 1
ATOM 2495 C C . PRO A 1 312 ? -12.656 46.906 17.172 1 84.19 312 PRO A C 1
ATOM 2497 O O . PRO A 1 312 ? -13.828 46.875 16.812 1 84.19 312 PRO A O 1
ATOM 2500 N N . THR A 1 313 ? -11.68 46.531 16.406 1 89.81 313 THR A N 1
ATOM 2501 C CA . THR A 1 313 ? -11.859 45.781 15.156 1 89.81 313 THR A CA 1
ATOM 2502 C C . THR A 1 313 ? -11.281 44.375 15.281 1 89.81 313 THR A C 1
ATOM 2504 O O . THR A 1 313 ? -10.273 44.188 15.969 1 89.81 313 THR A O 1
ATOM 2507 N N . SER A 1 314 ? -12.062 43.469 14.75 1 92.62 314 SER A N 1
ATOM 2508 C CA . SER A 1 314 ? -11.57 42.125 14.758 1 92.62 314 SER A CA 1
ATOM 2509 C C . SER A 1 314 ? -10.531 41.875 13.664 1 92.62 314 SER A C 1
ATOM 2511 O O . SER A 1 314 ? -10.531 42.594 12.656 1 92.62 314 SER A O 1
ATOM 2513 N N . ASP A 1 315 ? -9.586 41.031 13.938 1 94.75 315 ASP A N 1
ATOM 2514 C CA . ASP A 1 315 ? -8.648 40.562 12.922 1 94.75 315 ASP A CA 1
ATOM 2515 C C . ASP A 1 315 ? -8.383 39.062 13.047 1 94.75 315 ASP A C 1
ATOM 2517 O O . ASP A 1 315 ? -9.141 38.344 13.711 1 94.75 315 ASP A O 1
ATOM 2521 N N . THR A 1 316 ? -7.449 38.531 12.211 1 95.19 316 THR A N 1
ATOM 2522 C CA . THR A 1 316 ? -7.113 37.125 12.273 1 95.19 316 THR A CA 1
ATOM 2523 C C . THR A 1 316 ? -5.613 36.906 12.484 1 95.19 316 THR A C 1
ATOM 2525 O O . THR A 1 316 ? -4.824 37.844 12.234 1 95.19 316 THR A O 1
ATOM 2528 N N . CYS A 1 317 ? -5.316 35.781 13.039 1 93.88 317 CYS A N 1
ATOM 2529 C CA . CYS A 1 317 ? -3.898 35.469 13.211 1 93.88 317 CYS A CA 1
ATOM 2530 C C . CYS A 1 317 ? -3.582 34.062 12.797 1 93.88 317 CYS A C 1
ATOM 2532 O O . CYS A 1 317 ? -4.434 33.156 12.906 1 93.88 317 CYS A O 1
ATOM 2534 N N . ASP A 1 318 ? -2.391 33.938 12.281 1 92.44 318 ASP A N 1
ATOM 2535 C CA . ASP A 1 318 ? -1.804 32.625 11.977 1 92.44 318 ASP A CA 1
ATOM 2536 C C . ASP A 1 318 ? -0.812 32.219 13.062 1 92.44 318 ASP A C 1
ATOM 2538 O O . ASP A 1 318 ? -0.045 33.031 13.562 1 92.44 318 ASP A O 1
ATOM 2542 N N . HIS A 1 319 ? -0.921 30.953 13.492 1 91.62 319 HIS A N 1
ATOM 2543 C CA . HIS A 1 319 ? -0.051 30.578 14.602 1 91.62 319 HIS A CA 1
ATOM 2544 C C . HIS A 1 319 ? 0.908 29.453 14.203 1 91.62 319 HIS A C 1
ATOM 2546 O O . HIS A 1 319 ? 1.562 28.859 15.062 1 91.62 319 HIS A O 1
ATOM 2552 N N . LEU A 1 320 ? 0.994 29.188 12.969 1 93.44 320 LEU A N 1
ATOM 2553 C CA . LEU A 1 320 ? 1.974 28.203 12.5 1 93.44 320 LEU A CA 1
ATOM 2554 C C . LEU A 1 320 ? 3.244 28.906 12.016 1 93.44 320 LEU A C 1
ATOM 2556 O O . LEU A 1 320 ? 3.188 30.016 11.492 1 93.44 320 LEU A O 1
ATOM 2560 N N . ASP A 1 321 ? 4.391 28.219 12.234 1 94.62 321 ASP A N 1
ATOM 2561 C CA . ASP A 1 321 ? 5.703 28.609 11.734 1 94.62 321 ASP A CA 1
ATOM 2562 C C . ASP A 1 321 ? 6.039 30.047 12.141 1 94.62 321 ASP A C 1
ATOM 2564 O O . ASP A 1 321 ? 6.555 30.812 11.336 1 94.62 321 ASP A O 1
ATOM 2568 N N . ARG A 1 322 ? 5.746 30.344 13.297 1 96 322 ARG A N 1
ATOM 2569 C CA . ARG A 1 322 ? 6.133 31.641 13.828 1 96 322 ARG A CA 1
ATOM 2570 C C . ARG A 1 322 ? 7.637 31.719 14.07 1 96 322 ARG A C 1
ATOM 2572 O O . ARG A 1 322 ? 8.305 30.688 14.141 1 96 322 ARG A O 1
ATOM 2579 N N . VAL A 1 323 ? 8.078 32.969 14.086 1 97.69 323 VAL A N 1
ATOM 2580 C CA . VAL A 1 323 ? 9.484 33.156 14.406 1 97.69 323 VAL A CA 1
ATOM 2581 C C . VAL A 1 323 ? 9.609 33.844 15.766 1 97.69 323 VAL A C 1
ATOM 2583 O O . VAL A 1 323 ? 8.977 34.906 16 1 97.69 323 VAL A O 1
ATOM 2586 N N . PHE A 1 324 ? 10.398 33.219 16.641 1 98.06 324 PHE A N 1
ATOM 2587 C CA . PHE A 1 324 ? 10.617 33.75 17.984 1 98.06 324 PHE A CA 1
ATOM 2588 C C . PHE A 1 324 ? 12.086 34.094 18.203 1 98.06 324 PHE A C 1
ATOM 2590 O O . PHE A 1 324 ? 12.977 33.438 17.688 1 98.06 324 PHE A O 1
ATOM 2597 N N . LEU A 1 325 ? 12.32 35.156 18.891 1 98.56 325 LEU A N 1
ATOM 2598 C CA . LEU A 1 325 ? 13.672 35.5 19.297 1 98.56 325 LEU A CA 1
ATOM 2599 C C . LEU A 1 325 ? 13.883 35.219 20.781 1 98.56 325 LEU A C 1
ATOM 2601 O O . LEU A 1 325 ? 13.031 35.531 21.609 1 98.56 325 LEU A O 1
ATOM 2605 N N . ILE A 1 326 ? 14.938 34.562 21.031 1 98.19 326 ILE A N 1
ATOM 2606 C CA . ILE A 1 326 ? 15.289 34.188 22.406 1 98.19 326 ILE A CA 1
ATOM 2607 C C . ILE A 1 326 ? 16.688 34.688 22.734 1 98.19 326 ILE A C 1
ATOM 2609 O O . ILE A 1 326 ? 17.625 34.5 21.953 1 98.19 326 ILE A O 1
ATOM 2613 N N . ARG A 1 327 ? 16.828 35.25 23.875 1 98.12 327 ARG A N 1
ATOM 2614 C CA . ARG A 1 327 ? 18.109 35.812 24.312 1 98.12 327 ARG A CA 1
ATOM 2615 C C . ARG A 1 327 ? 18.719 35 25.453 1 98.12 327 ARG A C 1
ATOM 2617 O O . ARG A 1 327 ? 18.031 34.656 26.406 1 98.12 327 ARG A O 1
ATOM 2624 N N . HIS A 1 328 ? 19.906 34.688 25.234 1 96.75 328 HIS A N 1
ATOM 2625 C CA . HIS A 1 328 ? 20.719 34.094 26.297 1 96.75 328 HIS A CA 1
ATOM 2626 C C . HIS A 1 328 ? 21.875 35 26.688 1 96.75 328 HIS A C 1
ATOM 2628 O O . HIS A 1 328 ? 22.766 35.281 25.875 1 96.75 328 HIS A O 1
ATOM 2634 N N . ASP A 1 329 ? 21.859 35.469 27.875 1 95.5 329 ASP A N 1
ATOM 2635 C CA . ASP A 1 329 ? 22.891 36.375 28.375 1 95.5 329 ASP A CA 1
ATOM 2636 C C . ASP A 1 329 ? 23.453 35.875 29.703 1 95.5 329 ASP A C 1
ATOM 2638 O O . ASP A 1 329 ? 22.781 35.938 30.734 1 95.5 329 ASP A O 1
ATOM 2642 N N . ALA A 1 330 ? 24.703 35.531 29.641 1 91.88 330 ALA A N 1
ATOM 2643 C CA . ALA A 1 330 ? 25.344 34.938 30.812 1 91.88 330 ALA A CA 1
ATOM 2644 C C . ALA A 1 330 ? 24.609 33.688 31.281 1 91.88 330 ALA A C 1
ATOM 2646 O O . ALA A 1 330 ? 24.422 32.75 30.516 1 91.88 330 ALA A O 1
ATOM 2647 N N . ASP A 1 331 ? 24.031 33.688 32.5 1 93 331 ASP A N 1
ATOM 2648 C CA . ASP A 1 331 ? 23.344 32.5 33 1 93 331 ASP A CA 1
ATOM 2649 C C . ASP A 1 331 ? 21.828 32.688 32.906 1 93 331 ASP A C 1
ATOM 2651 O O . ASP A 1 331 ? 21.062 31.938 33.531 1 93 331 ASP A O 1
ATOM 2655 N N . THR A 1 332 ? 21.484 33.656 32.094 1 95.38 332 THR A N 1
ATOM 2656 C CA . THR A 1 332 ? 20.047 33.969 32 1 95.38 332 THR A CA 1
ATOM 2657 C C . THR A 1 332 ? 19.5 33.656 30.625 1 95.38 332 THR A C 1
ATOM 2659 O O . THR A 1 332 ? 20.031 34.156 29.609 1 95.38 332 THR A O 1
ATOM 2662 N N . LEU A 1 333 ? 18.516 32.812 30.562 1 95.62 333 LEU A N 1
ATOM 2663 C CA . LEU A 1 333 ? 17.781 32.531 29.328 1 95.62 333 LEU A CA 1
ATOM 2664 C C . LEU A 1 333 ? 16.391 33.188 29.391 1 95.62 333 LEU A C 1
ATOM 2666 O O . LEU A 1 333 ? 15.594 32.875 30.281 1 95.62 333 LEU A O 1
ATOM 2670 N N . TYR A 1 334 ? 16.141 34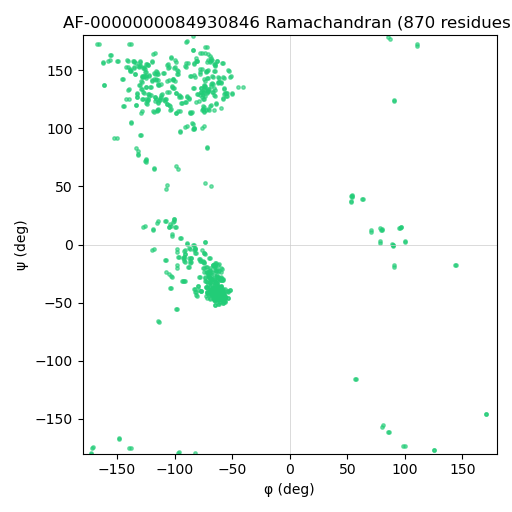.031 28.469 1 97.25 334 TYR A N 1
ATOM 2671 C CA . TYR A 1 334 ? 14.867 34.75 28.453 1 97.25 334 TYR A CA 1
ATOM 2672 C C . TYR A 1 334 ? 13.82 33.969 27.656 1 97.25 334 TYR A C 1
ATOM 2674 O O . TYR A 1 334 ? 14.164 33.188 26.766 1 97.25 334 TYR A O 1
ATOM 2682 N N . THR A 1 335 ? 12.594 34.156 27.969 1 96.5 335 THR A N 1
ATOM 2683 C CA . THR A 1 335 ? 11.5 33.562 27.219 1 96.5 335 THR A CA 1
ATOM 2684 C C . THR A 1 335 ? 11.352 34.219 25.859 1 96.5 335 THR A C 1
ATOM 2686 O O . THR A 1 335 ? 11.922 35.281 25.625 1 96.5 335 THR A O 1
ATOM 2689 N N . PRO A 1 336 ? 10.648 33.625 24.938 1 97.81 336 PRO A N 1
ATOM 2690 C CA . PRO A 1 336 ? 10.602 34.094 23.547 1 97.81 336 PRO A CA 1
ATOM 2691 C C . PRO A 1 336 ? 9.914 35.469 23.422 1 97.81 336 PRO A C 1
ATOM 2693 O O . PRO A 1 336 ? 8.93 35.719 24.109 1 97.81 336 PRO A O 1
ATOM 2696 N N . GLN A 1 337 ? 10.43 36.219 22.516 1 97.94 337 GLN A N 1
ATOM 2697 C CA . GLN A 1 337 ? 9.844 37.5 22.125 1 97.94 337 GLN A CA 1
ATOM 2698 C C . GLN A 1 337 ? 9.539 37.531 20.625 1 97.94 337 GLN A C 1
ATOM 2700 O O . GLN A 1 337 ? 10.148 36.781 19.844 1 97.94 337 GLN A O 1
ATOM 2705 N N . ARG A 1 338 ? 8.641 38.312 20.281 1 97.06 338 ARG A N 1
ATOM 2706 C CA . ARG A 1 338 ? 8.438 38.594 18.859 1 97.06 338 ARG A CA 1
ATOM 2707 C C . ARG A 1 338 ? 9.57 39.438 18.281 1 97.06 338 ARG A C 1
ATOM 2709 O O . ARG A 1 338 ? 10.117 40.281 18.984 1 97.06 338 ARG A O 1
ATOM 2716 N N . PRO A 1 339 ? 9.828 39.25 17.031 1 97.88 339 PRO A N 1
ATOM 2717 C CA . PRO A 1 339 ? 10.945 39.969 16.438 1 97.88 339 PRO A CA 1
ATOM 2718 C C . PRO A 1 339 ? 10.773 41.5 16.5 1 97.88 339 PRO A C 1
ATOM 2720 O O . PRO A 1 339 ? 11.727 42.219 16.797 1 97.88 339 PRO A O 1
ATOM 2723 N N . GLU A 1 340 ? 9.633 41.969 16.328 1 97.12 340 GLU A N 1
ATOM 2724 C CA . GLU A 1 340 ? 9.414 43.406 16.344 1 97.12 340 GLU A CA 1
ATOM 2725 C C . GLU A 1 340 ? 9.602 43.969 17.75 1 97.12 340 GLU A C 1
ATOM 2727 O O . GLU A 1 340 ? 10.016 45.125 17.906 1 97.12 340 GLU A O 1
ATOM 2732 N N . VAL A 1 341 ? 9.289 43.219 18.734 1 96.81 341 VAL A N 1
ATOM 2733 C CA . VAL A 1 341 ? 9.469 43.625 20.125 1 96.81 341 VAL A CA 1
ATOM 2734 C C . VAL A 1 341 ? 10.953 43.625 20.484 1 96.81 341 VAL A C 1
ATOM 2736 O O . VAL A 1 341 ? 11.461 44.562 21.094 1 96.81 341 VAL A O 1
ATOM 2739 N N . ALA A 1 342 ? 11.602 42.594 20.109 1 97.62 342 ALA A N 1
ATOM 2740 C CA . ALA A 1 342 ? 13.039 42.5 20.344 1 97.62 342 ALA A CA 1
ATOM 2741 C C . ALA A 1 342 ? 13.789 43.625 19.656 1 97.62 342 ALA A C 1
ATOM 2743 O O . ALA A 1 342 ? 14.758 44.156 20.203 1 97.62 342 ALA A O 1
ATOM 2744 N N . ALA A 1 343 ? 13.398 43.906 18.484 1 97.69 343 ALA A N 1
ATOM 2745 C CA . ALA A 1 343 ? 14.023 44.969 17.734 1 97.69 343 ALA A CA 1
ATOM 2746 C C . ALA A 1 343 ? 13.898 46.312 18.453 1 97.69 343 ALA A C 1
ATOM 2748 O O . ALA A 1 343 ? 14.734 47.188 18.297 1 97.69 343 ALA A O 1
ATOM 2749 N N . GLY A 1 344 ? 12.859 46.438 19.219 1 96.81 344 GLY A N 1
ATOM 2750 C CA . GLY A 1 344 ? 12.586 47.688 19.906 1 96.81 344 GLY A CA 1
ATOM 2751 C C . GLY A 1 344 ? 13.242 47.781 21.281 1 96.81 344 GLY A C 1
ATOM 2752 O O . GLY A 1 344 ? 13.109 48.781 21.969 1 96.81 344 GLY A O 1
ATOM 2753 N N . LEU A 1 345 ? 13.93 46.812 21.641 1 95.38 345 LEU A N 1
ATOM 2754 C CA . LEU A 1 345 ? 14.602 46.812 22.938 1 95.38 345 LEU A CA 1
ATOM 2755 C C . LEU A 1 345 ? 15.68 47.906 22.984 1 95.38 345 LEU A C 1
ATOM 2757 O O . LEU A 1 345 ? 16.328 48.188 21.984 1 95.38 345 LEU A O 1
ATOM 2761 N N . PRO A 1 346 ? 15.875 48.406 24.141 1 94.12 346 PRO A N 1
ATOM 2762 C CA . PRO A 1 346 ? 16.984 49.375 24.281 1 94.12 346 PRO A CA 1
ATOM 2763 C C . PRO A 1 346 ? 18.344 48.719 24.094 1 94.12 346 PRO A C 1
ATOM 2765 O O . PRO A 1 346 ? 18.5 47.5 24.281 1 94.12 346 PRO A O 1
ATOM 2768 N N . GLU A 1 347 ? 19.312 49.531 23.781 1 93.44 347 GLU A N 1
ATOM 2769 C CA . GLU A 1 347 ? 20.672 49.062 23.469 1 93.44 347 GLU A CA 1
ATOM 2770 C C . GLU A 1 347 ? 21.25 48.281 24.625 1 93.44 347 GLU A C 1
ATOM 2772 O O . GLU A 1 347 ? 22.016 47.312 24.422 1 93.44 347 GLU A O 1
ATOM 2777 N N . ALA A 1 348 ? 20.891 48.594 25.766 1 91.88 348 ALA A N 1
ATOM 2778 C CA . ALA A 1 348 ? 21.406 47.938 26.969 1 91.88 348 ALA A CA 1
ATOM 2779 C C . ALA A 1 348 ? 20.969 46.469 27.031 1 91.88 348 ALA A C 1
ATOM 2781 O O . ALA A 1 348 ? 21.594 45.656 27.719 1 91.88 348 ALA A O 1
ATOM 2782 N N . GLU A 1 349 ? 19.984 46.219 26.297 1 93.75 349 GLU A N 1
ATOM 2783 C CA . GLU A 1 349 ? 19.438 44.875 26.344 1 93.75 349 GLU A CA 1
ATOM 2784 C C . GLU A 1 349 ? 19.766 44.094 25.078 1 93.75 349 GLU A C 1
ATOM 2786 O O . GLU A 1 349 ? 19.141 43.062 24.797 1 93.75 349 GLU A O 1
ATOM 2791 N N . HIS A 1 350 ? 20.734 44.5 24.375 1 96.25 350 HIS A N 1
ATOM 2792 C CA . HIS A 1 350 ? 21.109 43.844 23.141 1 96.25 350 HIS A CA 1
ATOM 2793 C C . HIS A 1 350 ? 22.172 42.781 23.375 1 96.25 350 HIS A C 1
ATOM 2795 O O . HIS A 1 350 ? 22.422 41.938 22.5 1 96.25 350 HIS A O 1
ATOM 2801 N N . SER A 1 351 ? 22.719 42.781 24.5 1 95.75 351 SER A N 1
ATOM 2802 C CA . SER A 1 351 ? 23.875 41.906 24.75 1 95.75 351 SER A CA 1
ATOM 2803 C C . SER A 1 351 ? 23.469 40.438 24.781 1 95.75 351 SER A C 1
ATOM 2805 O O . SER A 1 351 ? 22.281 40.125 24.844 1 95.75 351 SER A O 1
ATOM 2807 N N . GLY A 1 352 ? 24.469 39.625 24.625 1 96.06 352 GLY A N 1
ATOM 2808 C CA . GLY A 1 352 ? 24.25 38.188 24.703 1 96.06 352 GLY A CA 1
ATOM 2809 C C . GLY A 1 352 ? 24.125 37.531 23.344 1 96.06 352 GLY A C 1
ATOM 2810 O O . GLY A 1 352 ? 24.406 38.156 22.312 1 96.06 352 GLY A O 1
ATOM 2811 N N . THR A 1 353 ? 23.781 36.219 23.438 1 96.75 353 THR A N 1
ATOM 2812 C CA . THR A 1 353 ? 23.547 35.438 22.25 1 96.75 353 THR A CA 1
ATOM 2813 C C . THR A 1 353 ? 22.062 35.312 21.953 1 96.75 353 THR A C 1
ATOM 2815 O O . THR A 1 353 ? 21.266 35 22.844 1 96.75 353 THR A O 1
ATOM 2818 N N . TRP A 1 354 ? 21.734 35.594 20.75 1 98.06 354 TRP A N 1
ATOM 2819 C CA . TRP A 1 354 ? 20.328 35.562 20.344 1 98.06 354 TRP A CA 1
ATOM 2820 C C . TRP A 1 354 ? 20.062 34.406 19.406 1 98.06 354 TRP A C 1
ATOM 2822 O O . TRP A 1 354 ? 20.938 33.969 18.656 1 98.06 354 TRP A O 1
ATOM 2832 N N . TYR A 1 355 ? 18.875 33.875 19.5 1 98.06 355 TYR A N 1
ATOM 2833 C CA . TYR A 1 355 ? 18.406 32.781 18.672 1 98.06 355 TYR A CA 1
ATOM 2834 C C . TYR A 1 355 ? 17.125 33.156 17.938 1 98.06 355 TYR A C 1
ATOM 2836 O O . TYR A 1 355 ? 16.172 33.656 18.547 1 98.06 355 TYR A O 1
ATOM 2844 N N . ALA A 1 356 ? 17.125 33.062 16.656 1 98.44 356 ALA A N 1
ATOM 2845 C CA . ALA A 1 356 ? 15.898 33.125 15.875 1 98.44 356 ALA A CA 1
ATOM 2846 C C . ALA A 1 356 ? 15.375 31.703 15.586 1 98.44 356 ALA A C 1
ATOM 2848 O O . ALA A 1 356 ? 16.016 30.938 14.867 1 98.44 356 ALA A O 1
ATOM 2849 N N . ILE A 1 357 ? 14.219 31.422 16.141 1 97.88 357 ILE A N 1
ATOM 2850 C CA . ILE A 1 357 ? 13.695 30.062 16.062 1 97.88 357 ILE A CA 1
ATOM 2851 C C . ILE A 1 357 ? 12.328 30.062 15.391 1 97.88 357 ILE A C 1
ATOM 2853 O O . ILE A 1 357 ? 11.453 30.859 15.75 1 97.88 357 ILE A O 1
ATOM 2857 N N . ARG A 1 358 ? 12.156 29.25 14.43 1 96.81 358 ARG A N 1
ATOM 2858 C CA . ARG A 1 358 ? 10.844 29.016 13.844 1 96.81 358 ARG A CA 1
ATOM 2859 C C . ARG A 1 358 ? 10.125 27.875 14.555 1 96.81 358 ARG A C 1
ATOM 2861 O O . ARG A 1 358 ? 10.68 26.781 14.703 1 96.81 358 ARG A O 1
ATOM 2868 N N . ALA A 1 359 ? 8.977 28.109 15.078 1 96.25 359 ALA A N 1
ATOM 2869 C CA . ALA A 1 359 ? 8.148 27.125 15.781 1 96.25 359 ALA A CA 1
ATOM 2870 C C . ALA A 1 359 ? 6.672 27.531 15.742 1 96.25 359 ALA A C 1
ATOM 2872 O O . ALA A 1 359 ? 6.34 28.656 15.391 1 96.25 359 ALA A O 1
ATOM 2873 N N . ASP A 1 360 ? 5.805 26.594 16.016 1 94.25 360 ASP A N 1
ATOM 2874 C CA . ASP A 1 360 ? 4.379 26.906 16.094 1 94.25 360 ASP A CA 1
ATOM 2875 C C . ASP A 1 360 ? 4.031 27.547 17.438 1 94.25 360 ASP A C 1
ATOM 2877 O O . ASP A 1 360 ? 3.188 28.438 17.5 1 94.25 360 ASP A O 1
ATOM 2881 N N . ALA A 1 361 ? 4.73 27.062 18.438 1 91.25 361 ALA A N 1
ATOM 2882 C CA . ALA A 1 361 ? 4.477 27.531 19.797 1 91.25 361 ALA A CA 1
ATOM 2883 C C . ALA A 1 361 ? 5.75 28.109 20.422 1 91.25 361 ALA A C 1
ATOM 2885 O O . ALA A 1 361 ? 6.844 27.594 20.188 1 91.25 361 ALA A O 1
ATOM 2886 N N . SER A 1 362 ? 5.523 29.125 21.25 1 95.06 362 SER A N 1
ATOM 2887 C CA . SER A 1 362 ? 6.656 29.75 21.922 1 95.06 362 SER A CA 1
ATOM 2888 C C . SER A 1 362 ? 7.355 28.766 22.844 1 95.06 362 SER A C 1
ATOM 2890 O O . SER A 1 362 ? 8.578 28.797 22.984 1 95.06 362 SER A O 1
ATOM 2892 N N . THR A 1 363 ? 6.566 27.844 23.344 1 89.81 363 THR A N 1
ATOM 2893 C CA . THR A 1 363 ? 7.129 26.859 24.266 1 89.81 363 THR A CA 1
ATOM 2894 C C . THR A 1 363 ? 8.086 25.922 23.531 1 89.81 363 THR A C 1
ATOM 2896 O O . THR A 1 363 ? 9.117 25.531 24.094 1 89.81 363 THR A O 1
ATOM 2899 N N . ASP A 1 364 ? 7.727 25.547 22.359 1 91.75 364 ASP A N 1
ATOM 2900 C CA . ASP A 1 364 ? 8.602 24.688 21.578 1 91.75 364 ASP A CA 1
ATOM 2901 C C . ASP A 1 364 ? 9.93 25.375 21.266 1 91.75 364 ASP A C 1
ATOM 2903 O O . ASP A 1 364 ? 10.992 24.75 21.344 1 91.75 364 ASP A O 1
ATOM 2907 N N . ALA A 1 365 ? 9.867 26.609 20.953 1 95.75 365 ALA A N 1
ATOM 2908 C CA . ALA A 1 365 ? 11.078 27.375 20.688 1 95.75 365 ALA A CA 1
ATOM 2909 C C . ALA A 1 365 ? 11.961 27.453 21.938 1 95.75 365 ALA A C 1
ATOM 2911 O O . ALA A 1 365 ? 13.172 27.266 21.859 1 95.75 365 ALA A O 1
ATOM 2912 N N . PHE A 1 366 ? 11.312 27.703 23 1 94.69 366 PHE A N 1
ATOM 2913 C CA . PHE A 1 366 ? 12.039 27.891 24.266 1 94.69 366 PHE A CA 1
ATOM 2914 C C . PHE A 1 366 ? 12.734 26.594 24.672 1 94.69 366 PHE A C 1
ATOM 2916 O O . PHE A 1 366 ? 13.906 26.609 25.047 1 94.69 366 PHE A O 1
ATOM 2923 N N . VAL A 1 367 ? 11.984 25.531 24.625 1 90.44 367 VAL A N 1
ATOM 2924 C CA . VAL A 1 367 ? 12.523 24.234 25.047 1 90.44 367 VAL A CA 1
ATOM 2925 C C . VAL A 1 367 ? 13.703 23.859 24.141 1 90.44 367 VAL A C 1
ATOM 2927 O O . VAL A 1 367 ? 14.695 23.297 24.625 1 90.44 367 VAL A O 1
ATOM 2930 N N . HIS A 1 368 ? 13.625 24.125 22.891 1 93.56 368 HIS A N 1
ATOM 2931 C CA . HIS A 1 368 ? 14.688 23.844 21.938 1 93.56 368 HIS A CA 1
ATOM 2932 C C . HIS A 1 368 ? 15.969 24.578 22.297 1 93.56 368 HIS A C 1
ATOM 2934 O O . HIS A 1 368 ? 17.047 23.984 22.359 1 93.56 368 HIS A O 1
ATOM 2940 N N . VAL A 1 369 ? 15.875 25.844 22.594 1 94.75 369 VAL A N 1
ATOM 2941 C CA . VAL A 1 369 ? 17.047 26.672 22.891 1 94.75 369 VAL A CA 1
ATOM 2942 C C . VAL A 1 369 ? 17.594 26.281 24.266 1 94.75 369 VAL A C 1
ATOM 2944 O O . VAL A 1 369 ? 18.812 26.203 24.438 1 94.75 369 VAL A O 1
ATOM 2947 N N . ARG A 1 370 ? 16.688 26.062 25.172 1 90.56 370 ARG A N 1
ATOM 2948 C CA . ARG A 1 370 ? 17.125 25.688 26.516 1 90.56 370 ARG A CA 1
ATOM 2949 C C . ARG A 1 370 ? 17.969 24.422 26.484 1 90.56 370 ARG A C 1
ATOM 2951 O O . ARG A 1 370 ? 19.031 24.359 27.109 1 90.56 370 ARG A O 1
ATOM 2958 N N . ALA A 1 371 ? 17.484 23.484 25.734 1 86.94 371 ALA A N 1
ATOM 2959 C CA . ALA A 1 371 ? 18.219 22.234 25.609 1 86.94 371 ALA A CA 1
ATOM 2960 C C . ALA A 1 371 ? 19.594 22.453 24.984 1 86.94 371 ALA A C 1
ATOM 2962 O O . ALA A 1 371 ? 20.578 21.844 25.391 1 86.94 371 ALA A O 1
ATOM 2963 N N . SER A 1 372 ? 19.688 23.297 24.031 1 87.94 372 SER A N 1
ATOM 2964 C CA . SER A 1 372 ? 20.938 23.594 23.328 1 87.94 372 SER A CA 1
ATOM 2965 C C . SER A 1 372 ? 21.922 24.328 24.234 1 87.94 372 SER A C 1
ATOM 2967 O O . SER A 1 372 ? 23.141 24.188 24.094 1 87.94 372 SER A O 1
ATOM 2969 N N . VAL A 1 373 ? 21.406 25.125 25.125 1 89.56 373 VAL A N 1
ATOM 2970 C CA . VAL A 1 373 ? 22.234 25.938 26.016 1 89.56 373 VAL A CA 1
ATOM 2971 C C . VAL A 1 373 ? 22.703 25.094 27.203 1 89.56 373 VAL A C 1
ATOM 2973 O O . VAL A 1 373 ? 23.844 25.203 27.641 1 89.56 373 VAL A O 1
ATOM 2976 N N . GLU A 1 374 ? 21.891 24.25 27.719 1 87.75 374 GLU A N 1
ATOM 2977 C CA . GLU A 1 374 ? 22.188 23.516 28.938 1 87.75 374 GLU A CA 1
ATOM 2978 C C . GLU A 1 374 ? 23.062 22.297 28.641 1 87.75 374 GLU A C 1
ATOM 2980 O O . GLU A 1 374 ? 23.844 21.875 29.484 1 87.75 374 GLU A O 1
ATOM 2985 N N . ASP A 1 375 ? 22.75 21.609 27.547 1 81.12 375 ASP A N 1
ATOM 2986 C CA . ASP A 1 375 ? 23.453 20.359 27.266 1 81.12 375 ASP A CA 1
ATOM 2987 C C . ASP A 1 375 ? 24.297 20.484 26 1 81.12 375 ASP A C 1
ATOM 2989 O O . ASP A 1 375 ? 23.766 20.547 24.891 1 81.12 375 ASP A O 1
ATOM 2993 N N . VAL A 1 376 ? 25.562 20.344 26.25 1 70.5 376 VAL A N 1
ATOM 2994 C CA . VAL A 1 376 ? 26.5 20.453 25.141 1 70.5 376 VAL A CA 1
ATOM 2995 C C . VAL A 1 376 ? 26.344 19.25 24.219 1 70.5 376 VAL A C 1
ATOM 2997 O O . VAL A 1 376 ? 26.578 19.359 23.016 1 70.5 376 VAL A O 1
ATOM 3000 N N . GLU A 1 377 ? 25.891 18.266 24.703 1 73.88 377 GLU A N 1
ATOM 3001 C CA . GLU A 1 377 ? 25.766 17.047 23.906 1 73.88 377 GLU A CA 1
ATOM 3002 C C . GLU A 1 377 ? 24.328 16.859 23.422 1 73.88 377 GLU A C 1
ATOM 3004 O O . GLU A 1 377 ? 23.922 15.75 23.078 1 73.88 377 GLU A O 1
ATOM 3009 N N . SER A 1 378 ? 23.75 18.016 23.438 1 77.69 378 SER A N 1
ATOM 3010 C CA . SER A 1 378 ? 22.344 17.922 23.031 1 77.69 378 SER A CA 1
ATOM 3011 C C . SER A 1 378 ? 22.219 17.422 21.594 1 77.69 378 SER A C 1
ATOM 3013 O O . SER A 1 378 ? 23.047 17.734 20.75 1 77.69 378 SER A O 1
ATOM 3015 N N . ARG A 1 379 ? 21.25 16.672 21.359 1 79.94 379 ARG A N 1
ATOM 3016 C CA . ARG A 1 379 ? 20.953 16.125 20.031 1 79.94 379 ARG A CA 1
ATOM 3017 C C . ARG A 1 379 ? 20.156 17.125 19.203 1 79.94 379 ARG A C 1
ATOM 3019 O O . ARG A 1 379 ? 19.891 16.891 18.031 1 79.94 379 ARG A O 1
ATOM 3026 N N . HIS A 1 380 ? 19.875 18.281 19.812 1 87.12 380 HIS A N 1
ATOM 3027 C CA . HIS A 1 380 ? 19.172 19.328 19.078 1 87.12 380 HIS A CA 1
ATOM 3028 C C . HIS A 1 380 ? 20.109 20.062 18.125 1 87.12 380 HIS A C 1
ATOM 3030 O O . HIS A 1 380 ? 21.234 20.406 18.484 1 87.12 380 HIS A O 1
ATOM 3036 N N . ARG A 1 381 ? 19.656 20.266 16.953 1 84.19 381 ARG A N 1
ATOM 3037 C CA . ARG A 1 381 ? 20.5 20.844 15.922 1 84.19 381 ARG A CA 1
ATOM 3038 C C . ARG A 1 381 ? 20.656 22.359 16.109 1 84.19 381 ARG A C 1
ATOM 3040 O O . ARG A 1 381 ? 19.656 23.062 16.25 1 84.19 381 ARG A O 1
ATOM 3047 N N . PRO A 1 382 ? 21.828 22.797 16.062 1 84.12 382 PRO A N 1
ATOM 3048 C CA . PRO A 1 382 ? 22.062 24.234 16.281 1 84.12 382 PRO A CA 1
ATOM 3049 C C . PRO A 1 382 ? 21.656 25.078 15.086 1 84.12 382 PRO A C 1
ATOM 3051 O O . PRO A 1 382 ? 21.547 26.312 15.211 1 84.12 382 PRO A O 1
ATOM 3054 N N . SER A 1 383 ? 21.484 24.422 13.992 1 89 383 SER A N 1
ATOM 3055 C CA . SER A 1 383 ? 21.078 25.156 12.805 1 89 383 SER A CA 1
ATOM 3056 C C . SER A 1 383 ? 20.141 24.312 11.938 1 89 383 SER A C 1
ATOM 3058 O O . SER A 1 383 ? 20.312 23.094 11.828 1 89 383 SER A O 1
ATOM 3060 N N . GLY A 1 384 ? 19.234 25.078 11.43 1 88.12 384 GLY A N 1
ATOM 3061 C CA . GLY A 1 384 ? 18.328 24.391 10.523 1 88.12 384 GLY A CA 1
ATOM 3062 C C . GLY A 1 384 ? 17.25 23.609 11.242 1 88.12 384 GLY A C 1
ATOM 3063 O O . GLY A 1 384 ? 16.891 23.938 12.375 1 88.12 384 GLY A O 1
ATOM 3064 N N . GLU A 1 385 ? 16.703 22.594 10.523 1 88.5 385 GLU A N 1
ATOM 3065 C CA . GLU A 1 385 ? 15.609 21.797 11.039 1 88.5 385 GLU A CA 1
ATOM 3066 C C . GLU A 1 385 ? 16.094 20.828 12.109 1 88.5 385 GLU A C 1
ATOM 3068 O O . GLU A 1 385 ? 17.031 20.047 11.891 1 88.5 385 GLU A O 1
ATOM 3073 N N . CYS A 1 386 ? 15.43 20.938 13.258 1 91.44 386 CYS A N 1
ATOM 3074 C CA . CYS A 1 386 ? 15.781 20.016 14.328 1 91.44 386 CYS A CA 1
ATOM 3075 C C . CYS A 1 386 ? 15.062 18.672 14.172 1 91.44 386 CYS A C 1
ATOM 3077 O O . CYS A 1 386 ? 13.844 18.641 13.961 1 91.44 386 CYS A O 1
ATOM 3079 N N . ARG A 1 387 ? 15.664 17.625 14.32 1 83.44 387 ARG A N 1
ATOM 3080 C CA . ARG A 1 387 ? 15.062 16.297 14.164 1 83.44 387 ARG A CA 1
ATOM 3081 C C . ARG A 1 387 ? 14.531 15.773 15.492 1 83.44 387 ARG A C 1
ATOM 3083 O O . ARG A 1 387 ? 13.734 14.836 15.516 1 83.44 387 ARG A O 1
ATOM 3090 N N . GLU A 1 388 ? 14.898 16.469 16.516 1 85.25 388 GLU A N 1
ATOM 3091 C CA . GLU A 1 388 ? 14.547 15.984 17.859 1 85.25 388 GLU A CA 1
ATOM 3092 C C . GLU A 1 388 ? 13.297 16.688 18.375 1 85.25 388 GLU A C 1
ATOM 3094 O O . GLU A 1 388 ? 12.68 16.234 19.344 1 85.25 388 GLU A O 1
ATOM 3099 N N . CYS A 1 389 ? 13 17.812 17.797 1 89.88 389 CYS A N 1
ATOM 3100 C CA . CYS A 1 389 ? 11.836 18.547 18.266 1 89.88 389 CYS A CA 1
ATOM 3101 C C . CYS A 1 389 ? 11.172 19.312 17.125 1 89.88 389 CYS A C 1
ATOM 3103 O O . CYS A 1 389 ? 11.43 19.016 15.953 1 89.88 389 CYS A O 1
ATOM 3105 N N . HIS A 1 390 ? 10.242 20.234 17.531 1 90.12 390 HIS A N 1
ATOM 3106 C CA . HIS A 1 390 ? 9.43 20.922 16.531 1 90.12 390 HIS A CA 1
ATOM 3107 C C . HIS A 1 390 ? 9.891 22.375 16.375 1 90.12 390 HIS A C 1
ATOM 3109 O O . HIS A 1 390 ? 9.078 23.297 16.469 1 90.12 390 HIS A O 1
ATOM 3115 N N . ALA A 1 391 ? 11.148 22.5 16.172 1 94.62 391 ALA A N 1
ATOM 3116 C CA . ALA A 1 391 ? 11.688 23.859 15.984 1 94.62 391 ALA A CA 1
ATOM 3117 C C . ALA A 1 391 ? 12.781 23.859 14.93 1 94.62 391 ALA A C 1
ATOM 3119 O O . ALA A 1 391 ? 13.398 22.828 14.656 1 94.62 391 ALA A O 1
ATOM 3120 N N . ASP A 1 392 ? 12.945 24.938 14.305 1 94 392 ASP A N 1
ATOM 3121 C CA . ASP A 1 392 ? 14.016 25.203 13.352 1 94 392 ASP A CA 1
ATOM 3122 C C . ASP A 1 392 ? 14.844 26.422 13.781 1 94 392 ASP A C 1
ATOM 3124 O O . ASP A 1 392 ? 14.297 27.5 14.039 1 94 392 ASP A O 1
ATOM 3128 N N . THR A 1 393 ? 16.125 26.188 13.828 1 95.88 393 THR A N 1
ATOM 3129 C CA . THR A 1 393 ? 17 27.328 14.125 1 95.88 393 THR A CA 1
ATOM 3130 C C . THR A 1 393 ? 17.344 28.078 12.844 1 95.88 393 THR A C 1
ATOM 3132 O O . THR A 1 393 ? 18.078 27.578 12 1 95.88 393 THR A O 1
ATOM 3135 N N . LEU A 1 394 ? 16.875 29.234 12.781 1 95.44 394 LEU A N 1
ATOM 3136 C CA . LEU A 1 394 ? 17.141 30.078 11.609 1 95.44 394 LEU A CA 1
ATOM 3137 C C . LEU A 1 394 ? 18.516 30.719 11.711 1 95.44 394 LEU A C 1
ATOM 3139 O O . LEU A 1 394 ? 19.234 30.812 10.711 1 95.44 394 LEU A O 1
ATOM 3143 N N . LYS A 1 395 ? 18.812 31.219 12.914 1 96.88 395 LYS A N 1
ATOM 3144 C CA . LYS A 1 395 ? 20.094 31.891 13.117 1 96.88 395 LYS A CA 1
ATOM 3145 C C . LYS A 1 395 ? 20.438 31.984 14.602 1 96.88 395 LYS A C 1
ATOM 3147 O O . LYS A 1 395 ? 19.547 32.125 15.445 1 96.88 395 LYS A O 1
ATOM 3152 N N . LYS A 1 396 ? 21.625 31.734 14.922 1 96.94 396 LYS A N 1
ATOM 3153 C CA . LYS A 1 396 ? 22.234 32 16.219 1 96.94 396 LYS A CA 1
ATOM 3154 C C . LYS A 1 396 ? 23.312 33.094 16.094 1 96.94 396 LYS A C 1
ATOM 3156 O O . LYS A 1 396 ? 24.188 33 15.234 1 96.94 396 LYS A O 1
ATOM 3161 N N . GLY A 1 397 ? 23.172 34.188 16.891 1 97.19 397 GLY A N 1
ATOM 3162 C CA . GLY A 1 397 ? 24.156 35.25 16.781 1 97.19 397 GLY A CA 1
ATOM 3163 C C . GLY A 1 397 ? 23.766 36.5 17.547 1 97.19 397 GLY A C 1
ATOM 3164 O O . GLY A 1 397 ? 23.219 36.406 18.656 1 97.19 397 GLY A O 1
ATOM 3165 N N . THR A 1 398 ? 24.156 37.688 16.969 1 97.94 398 THR A N 1
ATOM 3166 C CA . THR A 1 398 ? 23.797 38.969 17.578 1 97.94 398 THR A CA 1
ATOM 3167 C C . THR A 1 398 ? 22.344 39.312 17.281 1 97.94 398 THR A C 1
ATOM 3169 O O . THR A 1 398 ? 21.719 38.688 16.422 1 97.94 398 THR A O 1
ATOM 3172 N N . LEU A 1 399 ? 21.859 40.281 18.047 1 98.06 399 LEU A N 1
ATOM 3173 C CA . LEU A 1 399 ? 20.484 40.719 17.797 1 98.06 399 LEU A CA 1
ATOM 3174 C C . LEU A 1 399 ? 20.312 41.156 16.344 1 98.06 399 LEU A C 1
ATOM 3176 O O . LEU A 1 399 ? 19.297 40.844 15.719 1 98.06 399 LEU A O 1
ATOM 3180 N N . ARG A 1 400 ? 21.312 41.812 15.812 1 97.31 400 ARG A N 1
ATOM 3181 C CA . ARG A 1 400 ? 21.25 42.281 14.438 1 97.31 400 ARG A CA 1
ATOM 3182 C C . ARG A 1 400 ? 21.172 41.094 13.469 1 97.31 400 ARG A C 1
ATOM 3184 O O . ARG A 1 400 ? 20.406 41.125 12.508 1 97.31 400 ARG A O 1
ATOM 3191 N N . GLU A 1 401 ? 21.891 40.125 13.727 1 97.81 401 GLU A N 1
ATOM 3192 C CA . GLU A 1 401 ? 21.953 38.938 12.844 1 97.81 401 GLU A CA 1
ATOM 3193 C C . GLU A 1 401 ? 20.641 38.156 12.867 1 97.81 401 GLU A C 1
ATOM 3195 O O . GLU A 1 401 ? 20.156 37.719 11.82 1 97.81 401 GLU A O 1
ATOM 3200 N N . VAL A 1 402 ? 20.109 38 14.039 1 98.12 402 VAL A N 1
ATOM 3201 C CA . VAL A 1 402 ? 18.891 37.188 14.148 1 98.12 402 VAL A CA 1
ATOM 3202 C C . VAL A 1 402 ? 17.703 37.969 13.594 1 98.12 402 VAL A C 1
ATOM 3204 O O . VAL A 1 402 ? 16.781 37.375 13.023 1 98.12 402 VAL A O 1
ATOM 3207 N N . LEU A 1 403 ? 17.719 39.281 13.719 1 98.19 403 LEU A N 1
ATOM 3208 C CA . LEU A 1 403 ? 16.672 40.094 13.125 1 98.19 403 LEU A CA 1
ATOM 3209 C C . LEU A 1 403 ? 16.734 40.031 11.602 1 98.19 403 LEU A C 1
ATOM 3211 O O . LEU A 1 403 ? 15.688 40.031 10.938 1 98.19 403 LEU A O 1
ATOM 3215 N N . THR A 1 404 ? 17.922 40.031 11.086 1 97.75 404 THR A N 1
ATOM 3216 C CA . THR A 1 404 ? 18.094 39.875 9.648 1 97.75 404 THR A CA 1
ATOM 3217 C C . THR A 1 404 ? 17.516 38.531 9.18 1 97.75 404 THR A C 1
ATOM 3219 O O . THR A 1 404 ? 16.828 38.469 8.164 1 97.75 404 THR A O 1
ATOM 3222 N N . ALA A 1 405 ? 17.828 37.5 9.906 1 96.75 405 ALA A N 1
ATOM 3223 C CA . ALA A 1 405 ? 17.328 36.156 9.578 1 96.75 405 ALA A CA 1
ATOM 3224 C C . ALA A 1 405 ? 15.797 36.125 9.648 1 96.75 405 ALA A C 1
ATOM 3226 O O . ALA A 1 405 ? 15.148 35.469 8.82 1 96.75 405 ALA A O 1
ATOM 3227 N N . ALA A 1 406 ? 15.25 36.75 10.641 1 97.31 406 ALA A N 1
ATOM 3228 C CA . ALA A 1 406 ? 13.797 36.844 10.781 1 97.31 406 ALA A CA 1
ATOM 3229 C C . ALA A 1 406 ? 13.164 37.562 9.594 1 97.31 406 ALA A C 1
ATOM 3231 O O . ALA A 1 406 ? 12.133 37.125 9.07 1 97.31 406 ALA A O 1
ATOM 3232 N N . ARG A 1 407 ? 13.797 38.656 9.211 1 96.19 407 ARG A N 1
ATOM 3233 C CA . ARG A 1 407 ? 13.32 39.406 8.055 1 96.19 407 ARG A CA 1
ATOM 3234 C C . ARG A 1 407 ? 13.344 38.531 6.793 1 96.19 407 ARG A C 1
ATOM 3236 O O . ARG A 1 407 ? 12.398 38.562 6.004 1 96.19 407 ARG A O 1
ATOM 3243 N N . GLU A 1 408 ? 14.375 37.812 6.66 1 92.44 408 GLU A N 1
ATOM 3244 C CA . GLU A 1 408 ? 14.523 36.938 5.508 1 92.44 408 GLU A CA 1
ATOM 3245 C C . GLU A 1 408 ? 13.469 35.812 5.52 1 92.44 408 GLU A C 1
ATOM 3247 O O . GLU A 1 408 ? 13.078 35.312 4.465 1 92.44 408 GLU A O 1
ATOM 3252 N N . ALA A 1 409 ? 13.062 35.531 6.688 1 91.81 409 ALA A N 1
ATOM 3253 C CA . ALA A 1 409 ? 12.031 34.5 6.832 1 91.81 409 ALA A CA 1
ATOM 3254 C C . ALA A 1 409 ? 10.641 35.094 6.59 1 91.81 409 ALA A C 1
ATOM 3256 O O . ALA A 1 409 ? 9.641 34.375 6.68 1 91.81 409 ALA A O 1
ATOM 3257 N N . GLY A 1 410 ? 10.523 36.406 6.367 1 89.56 410 GLY A N 1
ATOM 3258 C CA . GLY A 1 410 ? 9.281 37.031 5.961 1 89.56 410 GLY A CA 1
ATOM 3259 C C . GLY A 1 410 ? 8.508 37.625 7.117 1 89.56 410 GLY A C 1
ATOM 3260 O O . GLY A 1 410 ? 7.301 37.875 7.008 1 89.56 410 GLY A O 1
ATOM 3261 N N . VAL A 1 411 ? 9.141 37.781 8.234 1 93.75 411 VAL A N 1
ATOM 3262 C CA . VAL A 1 411 ? 8.438 38.312 9.406 1 93.75 411 VAL A CA 1
ATOM 3263 C C . VAL A 1 411 ? 8.75 39.812 9.57 1 93.75 411 VAL A C 1
ATOM 3265 O O . VAL A 1 411 ? 9.797 40.281 9.117 1 93.75 411 VAL A O 1
ATOM 3268 N N . ASN A 1 412 ? 7.82 40.5 10.164 1 92.69 412 ASN A N 1
ATOM 3269 C CA . ASN A 1 412 ? 8 41.906 10.453 1 92.69 412 ASN A CA 1
ATOM 3270 C C . ASN A 1 412 ? 9.008 42.125 11.578 1 92.69 412 ASN A C 1
ATOM 3272 O O . ASN A 1 412 ? 8.875 41.562 12.656 1 92.69 412 ASN A O 1
ATOM 3276 N N . VAL A 1 413 ? 9.945 43.031 11.266 1 96.19 413 VAL A N 1
ATOM 3277 C CA . VAL A 1 413 ? 10.969 43.281 12.281 1 96.19 413 VAL A CA 1
ATOM 3278 C C . VAL A 1 413 ? 11.031 44.781 12.586 1 96.19 413 VAL A C 1
ATOM 3280 O O . VAL A 1 413 ? 12.016 45.281 13.141 1 96.19 413 VAL A O 1
ATOM 3283 N N . GLU A 1 414 ? 10.07 45.469 12.203 1 96.44 414 GLU A N 1
ATOM 3284 C CA . GLU A 1 414 ? 10.016 46.875 12.57 1 96.44 414 GLU A CA 1
ATOM 3285 C C . GLU A 1 414 ? 9.859 47.031 14.078 1 96.44 414 GLU A C 1
ATOM 3287 O O . GLU A 1 414 ? 8.906 46.531 14.672 1 96.44 414 GLU A O 1
ATOM 3292 N N . PRO A 1 415 ? 10.695 47.812 14.641 1 96.69 415 PRO A N 1
ATOM 3293 C CA . PRO A 1 415 ? 10.727 47.906 16.094 1 96.69 415 PRO A CA 1
ATOM 3294 C C . PRO A 1 415 ? 9.445 48.5 16.688 1 96.69 415 PRO A C 1
ATOM 3296 O O . PRO A 1 415 ? 8.906 49.469 16.141 1 96.69 415 PRO A O 1
ATOM 3299 N N . ILE A 1 416 ? 9.023 47.844 17.625 1 95.06 416 ILE A N 1
ATOM 3300 C CA . ILE A 1 416 ? 7.945 48.375 18.438 1 95.06 416 ILE A CA 1
ATOM 3301 C C . ILE A 1 416 ? 8.32 48.281 19.922 1 95.06 416 ILE A C 1
ATOM 3303 O O . ILE A 1 416 ? 9.125 47.438 20.297 1 95.06 416 ILE A O 1
ATOM 3307 N N . ARG A 1 417 ? 7.738 49.156 20.75 1 92.31 417 ARG A N 1
ATOM 3308 C CA . ARG A 1 417 ? 7.965 49.125 22.188 1 92.31 417 ARG A CA 1
ATOM 3309 C C . ARG A 1 417 ? 6.648 49.25 22.953 1 92.31 417 ARG A C 1
ATOM 3311 O O . ARG A 1 417 ? 6.312 50.312 23.484 1 92.31 417 ARG A O 1
ATOM 3318 N N . PRO A 1 418 ? 6.062 48.156 23.062 1 92.31 418 PRO A N 1
ATOM 3319 C CA . PRO A 1 418 ? 4.828 48.188 23.859 1 92.31 418 PRO A CA 1
ATOM 3320 C C . PRO A 1 418 ? 5.078 48.531 25.328 1 92.31 418 PRO A C 1
ATOM 3322 O O . PRO A 1 418 ? 6.18 48.312 25.828 1 92.31 418 PRO A O 1
ATOM 3325 N N . PRO A 1 419 ? 4.016 49.094 25.891 1 93.06 419 PRO A N 1
ATOM 3326 C CA . PRO A 1 419 ? 4.137 49.25 27.328 1 93.06 419 PRO A CA 1
ATOM 3327 C C . PRO A 1 419 ? 4.406 47.938 28.062 1 93.06 419 PRO A C 1
ATOM 3329 O O . PRO A 1 419 ? 3.904 46.875 27.656 1 93.06 419 PRO A O 1
ATOM 3332 N N . ASP A 1 420 ? 5.227 48.094 29.078 1 93.31 420 ASP A N 1
ATOM 3333 C CA . ASP A 1 420 ? 5.52 46.906 29.875 1 93.31 420 ASP A CA 1
ATOM 3334 C C . ASP A 1 420 ? 4.312 46.5 30.719 1 93.31 420 ASP A C 1
ATOM 3336 O O . ASP A 1 420 ? 4.215 46.875 31.891 1 93.31 420 ASP A O 1
ATOM 3340 N N . SER A 1 421 ? 3.441 45.781 30.141 1 93.5 421 SER A N 1
ATOM 3341 C CA . SER A 1 421 ? 2.203 45.375 30.781 1 93.5 421 SER A CA 1
ATOM 3342 C C . SER A 1 421 ? 2.033 43.844 30.688 1 93.5 421 SER A C 1
ATOM 3344 O O . SER A 1 421 ? 2.236 43.25 29.625 1 93.5 421 SER A O 1
ATOM 3346 N N . ARG A 1 422 ? 1.737 43.25 31.797 1 91.12 422 ARG A N 1
ATOM 3347 C CA . ARG A 1 422 ? 1.448 41.812 31.797 1 91.12 422 ARG A CA 1
ATOM 3348 C C . ARG A 1 422 ? 0.456 41.469 32.906 1 91.12 422 ARG A C 1
ATOM 3350 O O . ARG A 1 422 ? 0.296 42.219 33.875 1 91.12 422 ARG A O 1
ATOM 3357 N N . VAL A 1 423 ? -0.135 40.438 32.719 1 90 423 VAL A N 1
ATOM 3358 C CA . VAL A 1 423 ? -1.002 39.875 33.75 1 90 423 VAL A CA 1
ATOM 3359 C C . VAL A 1 423 ? -0.156 39.219 34.844 1 90 423 VAL A C 1
ATOM 3361 O O . VAL A 1 423 ? 0.761 38.469 34.531 1 90 423 VAL A O 1
ATOM 3364 N N . PRO A 1 424 ? -0.497 39.688 36 1 87 424 PRO A N 1
ATOM 3365 C CA . PRO A 1 424 ? 0.289 39.062 37.062 1 87 424 PRO A CA 1
ATOM 3366 C C . PRO A 1 424 ? 0.159 37.531 37.062 1 87 424 PRO A C 1
ATOM 3368 O O . PRO A 1 424 ? -0.938 37 36.875 1 87 424 PRO A O 1
ATOM 3371 N N . GLY A 1 425 ? 1.294 36.875 37.094 1 80.5 425 GLY A N 1
ATOM 3372 C CA . GLY A 1 425 ? 1.275 35.406 37.094 1 80.5 425 GLY A CA 1
ATOM 3373 C C . GLY A 1 425 ? 2.639 34.812 37.344 1 80.5 425 GLY A C 1
ATOM 3374 O O . GLY A 1 425 ? 3.592 35.5 37.688 1 80.5 425 GLY A O 1
ATOM 3375 N N . TRP A 1 426 ? 2.645 33.5 37.219 1 74.38 426 TRP A N 1
ATOM 3376 C CA . TRP A 1 426 ? 3.838 32.781 37.625 1 74.38 426 TRP A CA 1
ATOM 3377 C C . TRP A 1 426 ? 4.797 32.594 36.438 1 74.38 426 TRP A C 1
ATOM 3379 O O . TRP A 1 426 ? 5.965 32.25 36.656 1 74.38 426 TRP A O 1
ATOM 3389 N N . MET A 1 427 ? 4.363 33 35.25 1 85.12 427 MET A N 1
ATOM 3390 C CA . MET A 1 427 ? 5.238 32.812 34.094 1 85.12 427 MET A CA 1
ATOM 3391 C C . MET A 1 427 ? 6.398 33.781 34.125 1 85.12 427 MET A C 1
ATOM 3393 O O . MET A 1 427 ? 6.191 35 34 1 85.12 427 MET A O 1
ATOM 3397 N N . PRO A 1 428 ? 7.551 33.25 34.25 1 90.12 428 PRO A N 1
ATOM 3398 C CA . PRO A 1 428 ? 8.695 34.156 34.281 1 90.12 428 PRO A CA 1
ATOM 3399 C C . PRO A 1 428 ? 9.133 34.625 32.906 1 90.12 428 PRO A C 1
ATOM 3401 O O . PRO A 1 428 ? 8.836 33.938 31.906 1 90.12 428 PRO A O 1
ATOM 3404 N N . ARG A 1 429 ? 9.836 35.781 32.875 1 94.94 429 ARG A N 1
ATOM 3405 C CA . ARG A 1 429 ? 10.367 36.312 31.625 1 94.94 429 ARG A CA 1
ATOM 3406 C C . ARG A 1 429 ? 11.75 35.719 31.328 1 94.94 429 ARG A C 1
ATOM 3408 O O . ARG A 1 429 ? 12.266 35.875 30.219 1 94.94 429 ARG A O 1
ATOM 3415 N N . SER A 1 430 ? 12.297 35.125 32.344 1 94.69 430 SER A N 1
ATOM 3416 C CA . SER A 1 430 ? 13.602 34.5 32.188 1 94.69 430 SER A CA 1
ATOM 3417 C C . SER A 1 430 ? 13.828 33.406 33.219 1 94.69 430 SER A C 1
ATOM 3419 O O . SER A 1 430 ? 13.102 33.344 34.219 1 94.69 430 SER A O 1
ATOM 3421 N N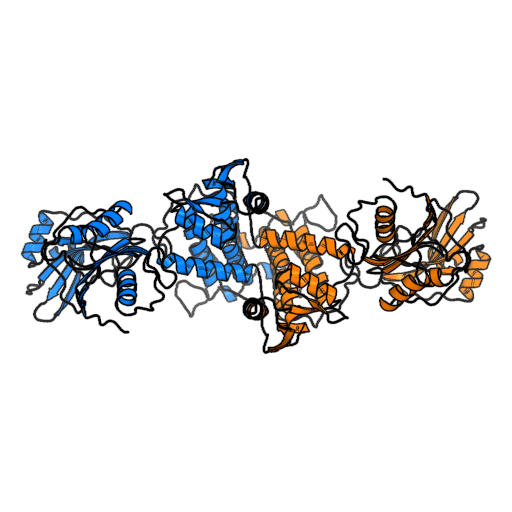 . ILE A 1 431 ? 14.742 32.531 32.875 1 91.75 431 ILE A N 1
ATOM 3422 C CA . ILE A 1 431 ? 15.156 31.5 33.812 1 91.75 431 ILE A CA 1
ATOM 3423 C C . ILE A 1 431 ? 16.688 31.453 33.906 1 91.75 431 ILE A C 1
ATOM 3425 O O . ILE A 1 431 ? 17.375 31.938 33 1 91.75 431 ILE A O 1
ATOM 3429 N N . THR A 1 432 ? 17.141 30.922 35.031 1 93.69 432 THR A N 1
ATOM 3430 C CA . THR A 1 432 ? 18.578 30.688 35.156 1 93.69 432 THR A CA 1
ATOM 3431 C C . THR A 1 432 ? 18.953 29.312 34.594 1 93.69 432 THR A C 1
ATOM 3433 O O . THR A 1 432 ? 18.297 28.312 34.875 1 93.69 432 THR A O 1
ATOM 3436 N N . VAL A 1 433 ? 19.891 29.391 33.688 1 90.38 433 VAL A N 1
ATOM 3437 C CA . VAL A 1 433 ? 20.328 28.141 33.094 1 90.38 433 VAL A CA 1
ATOM 3438 C C . VAL A 1 433 ? 21.781 27.844 33.469 1 90.38 433 VAL A C 1
ATOM 3440 O O . VAL A 1 433 ? 22.578 28.766 33.594 1 90.38 433 VAL A O 1
ATOM 3443 N N . ARG A 1 434 ? 22.047 26.438 33.812 1 84.12 434 ARG A N 1
ATOM 3444 C CA . ARG A 1 434 ? 23.391 25.984 34.094 1 84.12 434 ARG A CA 1
ATOM 3445 C C . ARG A 1 434 ? 23.859 24.953 33.094 1 84.12 434 ARG A C 1
ATOM 3447 O O . ARG A 1 434 ? 23.078 24.109 32.656 1 84.12 434 ARG A O 1
ATOM 3454 N N . ARG A 1 435 ? 24.984 25.219 32.531 1 77.56 435 ARG A N 1
ATOM 3455 C CA . ARG A 1 435 ? 25.562 24.281 31.562 1 77.56 435 ARG A CA 1
ATOM 3456 C C . ARG A 1 435 ? 25.938 22.969 32.25 1 77.56 435 ARG A C 1
ATOM 3458 O O . ARG A 1 435 ? 26.531 22.984 33.344 1 77.56 435 ARG A O 1
ATOM 3465 N N . ARG A 1 436 ? 25.25 22.094 31.781 1 63.34 436 ARG A N 1
ATOM 3466 C CA . ARG A 1 436 ? 25.656 20.766 32.25 1 63.34 436 ARG A CA 1
ATOM 3467 C C . ARG A 1 436 ? 26.781 20.219 31.391 1 63.34 436 ARG A C 1
ATOM 3469 O O . ARG A 1 436 ? 26.688 20.219 30.156 1 63.34 436 ARG A O 1
ATOM 3476 N N . TYR A 1 437 ? 28.047 20.031 32 1 56.28 437 TYR A N 1
ATOM 3477 C CA . TYR A 1 437 ? 29.172 19.406 31.328 1 56.28 437 TYR A CA 1
ATOM 3478 C C . TYR A 1 437 ? 29.172 17.891 31.547 1 56.28 437 TYR A C 1
ATOM 3480 O O . TYR A 1 437 ? 28.75 17.422 32.594 1 56.28 437 TYR A O 1
ATOM 3488 N N . MET B 1 1 ? -21.516 17.25 -0.881 1 74.81 1 MET B N 1
ATOM 3489 C CA . MET B 1 1 ? -21.906 15.852 -1.069 1 74.81 1 MET B CA 1
ATOM 3490 C C . MET B 1 1 ? -23.406 15.672 -0.929 1 74.81 1 MET B C 1
ATOM 3492 O O . MET B 1 1 ? -24.016 16.219 -0.007 1 74.81 1 MET B O 1
ATOM 3496 N N . ASP B 1 2 ? -23.953 15.039 -1.892 1 83.06 2 ASP B N 1
ATOM 3497 C CA . ASP B 1 2 ? -25.391 14.805 -1.838 1 83.06 2 ASP B CA 1
ATOM 3498 C C . ASP B 1 2 ? -25.75 13.789 -0.752 1 83.06 2 ASP B C 1
ATOM 3500 O O . ASP B 1 2 ? -25.062 12.773 -0.596 1 83.06 2 ASP B O 1
ATOM 3504 N N . ARG B 1 3 ? -26.781 14.141 0.028 1 88.88 3 ARG B N 1
ATOM 3505 C CA . ARG B 1 3 ? -27.203 13.258 1.107 1 88.88 3 ARG B CA 1
ATOM 3506 C C . ARG B 1 3 ? -27.953 12.047 0.56 1 88.88 3 ARG B C 1
ATOM 3508 O O . ARG B 1 3 ? -28.75 12.172 -0.375 1 88.88 3 ARG B O 1
ATOM 3515 N N . LEU B 1 4 ? -27.641 10.906 1.107 1 91.5 4 LEU B N 1
ATOM 3516 C CA . LEU B 1 4 ? -28.328 9.672 0.754 1 91.5 4 LEU B CA 1
ATOM 3517 C C . LEU B 1 4 ? -29.266 9.227 1.874 1 91.5 4 LEU B C 1
ATOM 3519 O O . LEU B 1 4 ? -28.938 9.375 3.055 1 91.5 4 LEU B O 1
ATOM 3523 N N . SER B 1 5 ? -30.438 8.711 1.497 1 94.44 5 SER B N 1
ATOM 3524 C CA . SER B 1 5 ? -31.312 8.062 2.455 1 94.44 5 SER B CA 1
ATOM 3525 C C . SER B 1 5 ? -30.922 6.602 2.67 1 94.44 5 SER B C 1
ATOM 3527 O O . SER B 1 5 ? -30.094 6.066 1.938 1 94.44 5 SER B O 1
ATOM 3529 N N . LEU B 1 6 ? -31.5 6.059 3.686 1 95 6 LEU B N 1
ATOM 3530 C CA . LEU B 1 6 ? -31.266 4.637 3.92 1 95 6 LEU B CA 1
ATOM 3531 C C . LEU B 1 6 ? -31.75 3.805 2.738 1 95 6 LEU B C 1
ATOM 3533 O O . LEU B 1 6 ? -31.141 2.793 2.393 1 95 6 LEU B O 1
ATOM 3537 N N . ALA B 1 7 ? -32.844 4.258 2.168 1 94.81 7 ALA B N 1
ATOM 3538 C CA . ALA B 1 7 ? -33.375 3.58 0.987 1 94.81 7 ALA B CA 1
ATOM 3539 C C . ALA B 1 7 ? -32.375 3.639 -0.17 1 94.81 7 ALA B C 1
ATOM 3541 O O . ALA B 1 7 ? -32.219 2.676 -0.929 1 94.81 7 ALA B O 1
ATOM 3542 N N . ASP B 1 8 ? -31.734 4.719 -0.303 1 94.75 8 ASP B N 1
ATOM 3543 C CA . ASP B 1 8 ? -30.719 4.867 -1.347 1 94.75 8 ASP B CA 1
ATOM 3544 C C . ASP B 1 8 ? -29.562 3.9 -1.128 1 94.75 8 ASP B C 1
ATOM 3546 O O . ASP B 1 8 ? -29.078 3.275 -2.076 1 94.75 8 ASP B O 1
ATOM 3550 N N . LEU B 1 9 ? -29.109 3.791 0.12 1 95.06 9 LEU B N 1
ATOM 3551 C CA . LEU B 1 9 ? -28 2.904 0.459 1 95.06 9 LEU B CA 1
ATOM 3552 C C . LEU B 1 9 ? -28.375 1.45 0.177 1 95.06 9 LEU B C 1
ATOM 3554 O O . LEU B 1 9 ? -27.5 0.646 -0.179 1 95.06 9 LEU B O 1
ATOM 3558 N N . ARG B 1 10 ? -29.656 1.171 0.373 1 95.94 10 ARG B N 1
ATOM 3559 C CA . ARG B 1 10 ? -30.125 -0.206 0.259 1 95.94 10 ARG B CA 1
ATOM 3560 C C . ARG B 1 10 ? -30.453 -0.557 -1.189 1 95.94 10 ARG B C 1
ATOM 3562 O O . ARG B 1 10 ? -30.688 -1.722 -1.514 1 95.94 10 ARG B O 1
ATOM 3569 N N . ALA B 1 11 ? -30.484 0.47 -1.974 1 95.56 11 ALA B N 1
ATOM 3570 C CA . ALA B 1 11 ? -30.781 0.216 -3.379 1 95.56 11 ALA B CA 1
ATOM 3571 C C . ALA B 1 11 ? -29.625 -0.489 -4.074 1 95.56 11 ALA B C 1
ATOM 3573 O O . ALA B 1 11 ? -28.453 -0.181 -3.816 1 95.56 11 ALA B O 1
ATOM 3574 N N . VAL B 1 12 ? -30 -1.362 -4.945 1 95.75 12 VAL B N 1
ATOM 3575 C CA . VAL B 1 12 ? -28.969 -2.078 -5.703 1 95.75 12 VAL B CA 1
ATOM 3576 C C . VAL B 1 12 ? -28.359 -1.151 -6.75 1 95.75 12 VAL B C 1
ATOM 3578 O O . VAL B 1 12 ? -29.078 -0.377 -7.395 1 95.75 12 VAL B O 1
ATOM 3581 N N . ASP B 1 13 ? -27.047 -1.17 -6.809 1 94.62 13 ASP B N 1
ATOM 3582 C CA . ASP B 1 13 ? -26.344 -0.422 -7.848 1 94.62 13 ASP B CA 1
ATOM 3583 C C . ASP B 1 13 ? -26.578 -1.036 -9.227 1 94.62 13 ASP B C 1
ATOM 3585 O O . ASP B 1 13 ? -26.141 -2.154 -9.5 1 94.62 13 ASP B O 1
ATOM 3589 N N . GLU B 1 14 ? -27.125 -0.336 -10.102 1 92.12 14 GLU B N 1
ATOM 3590 C CA . GLU B 1 14 ? -27.562 -0.849 -11.398 1 92.12 14 GLU B CA 1
ATOM 3591 C C . GLU B 1 14 ? -26.391 -1.328 -12.234 1 92.12 14 GLU B C 1
ATOM 3593 O O . GLU B 1 14 ? -26.531 -2.195 -13.094 1 92.12 14 GLU B O 1
ATOM 3598 N N . ARG B 1 15 ? -25.25 -1.03 -11.984 1 92.69 15 ARG B N 1
ATOM 3599 C CA . ARG B 1 15 ? -24.062 -1.358 -12.766 1 92.69 15 ARG B CA 1
ATOM 3600 C C . ARG B 1 15 ? -23.688 -2.822 -12.586 1 92.69 15 ARG B C 1
ATOM 3602 O O . ARG B 1 15 ? -22.922 -3.371 -13.383 1 92.69 15 ARG B O 1
ATOM 3609 N N . VAL B 1 16 ? -24.188 -3.404 -11.5 1 91.81 16 VAL B N 1
ATOM 3610 C CA . VAL B 1 16 ? -23.781 -4.777 -11.211 1 91.81 16 VAL B CA 1
ATOM 3611 C C . VAL B 1 16 ? -24.688 -5.75 -11.953 1 91.81 16 VAL B C 1
ATOM 3613 O O . VAL B 1 16 ? -24.312 -6.902 -12.18 1 91.81 16 VAL B O 1
ATOM 3616 N N . LEU B 1 17 ? -25.828 -5.277 -12.43 1 89.75 17 LEU B N 1
ATOM 3617 C CA . LEU B 1 17 ? -26.906 -6.141 -12.898 1 89.75 17 LEU B CA 1
ATOM 3618 C C . LEU B 1 17 ? -26.547 -6.785 -14.234 1 89.75 17 LEU B C 1
ATOM 3620 O O . LEU B 1 17 ? -27.031 -7.871 -14.555 1 89.75 17 LEU B O 1
ATOM 3624 N N . PRO B 1 18 ? -25.641 -6.141 -14.961 1 82.44 18 PRO B N 1
ATOM 3625 C CA . PRO B 1 18 ? -25.297 -6.762 -16.25 1 82.44 18 PRO B CA 1
ATOM 3626 C C . PRO B 1 18 ? -24.328 -7.934 -16.094 1 82.44 18 PRO B C 1
ATOM 3628 O O . PRO B 1 18 ? -24.125 -8.695 -17.031 1 82.44 18 PRO B O 1
ATOM 3631 N N . PHE B 1 19 ? -23.75 -8.125 -15.023 1 84.06 19 PHE B N 1
ATOM 3632 C CA . PHE B 1 19 ? -22.781 -9.203 -14.82 1 84.06 19 PHE B CA 1
ATOM 3633 C C . PHE B 1 19 ? -23.5 -10.516 -14.492 1 84.06 19 PHE B C 1
ATOM 3635 O O . PHE B 1 19 ? -23.922 -10.727 -13.359 1 84.06 19 PHE B O 1
ATOM 3642 N N . ASN B 1 20 ? -23.641 -11.375 -15.484 1 76.19 20 ASN B N 1
ATOM 3643 C CA . ASN B 1 20 ? -24.375 -12.625 -15.344 1 76.19 20 ASN B CA 1
ATOM 3644 C C . ASN B 1 20 ? -23.625 -13.797 -15.961 1 76.19 20 ASN B C 1
ATOM 3646 O O . ASN B 1 20 ? -22.641 -13.594 -16.672 1 76.19 20 ASN B O 1
ATOM 3650 N N . PRO B 1 21 ? -23.938 -14.977 -15.492 1 70.06 21 PRO B N 1
ATOM 3651 C CA . PRO B 1 21 ? -23.203 -16.156 -15.953 1 70.06 21 PRO B CA 1
ATOM 3652 C C . PRO B 1 21 ? -23.359 -16.406 -17.453 1 70.06 21 PRO B C 1
ATOM 3654 O O . PRO B 1 21 ? -22.578 -17.141 -18.047 1 70.06 21 PRO B O 1
ATOM 3657 N N . TYR B 1 22 ? -24.344 -15.789 -17.953 1 63.41 22 TYR B N 1
ATOM 3658 C CA . TYR B 1 22 ? -24.688 -16.141 -19.312 1 63.41 22 TYR B CA 1
ATOM 3659 C C . TYR B 1 22 ? -24.125 -15.148 -20.312 1 63.41 22 TYR B C 1
ATOM 3661 O O . TYR B 1 22 ? -24.312 -15.281 -21.516 1 63.41 22 TYR B O 1
ATOM 3669 N N . GLY B 1 23 ? -23.25 -14.375 -19.953 1 55.88 23 GLY B N 1
ATOM 3670 C CA . GLY B 1 23 ? -22.625 -13.406 -20.844 1 55.88 23 GLY B CA 1
ATOM 3671 C C . GLY B 1 23 ? -23.391 -12.109 -20.953 1 55.88 23 GLY B C 1
ATOM 3672 O O . GLY B 1 23 ? -24.219 -11.805 -20.094 1 55.88 23 GLY B O 1
ATOM 3673 N N . PHE B 1 24 ? -23.094 -11.203 -22.172 1 55.16 24 PHE B N 1
ATOM 3674 C CA . PHE B 1 24 ? -23.609 -9.859 -22.422 1 55.16 24 PHE B CA 1
ATOM 3675 C C . PHE B 1 24 ? -25.062 -9.898 -22.859 1 55.16 24 PHE B C 1
ATOM 3677 O O . PHE B 1 24 ? -25.484 -10.812 -23.578 1 55.16 24 PHE B O 1
ATOM 3684 N N . GLY B 1 25 ? -26.062 -9.133 -22.266 1 54.94 25 GLY B N 1
ATOM 3685 C CA . GLY B 1 25 ? -27.359 -8.828 -22.859 1 54.94 25 GLY B CA 1
ATOM 3686 C C . GLY B 1 25 ? -28.484 -8.773 -21.828 1 54.94 25 GLY B C 1
ATOM 3687 O O . GLY B 1 25 ? -29.516 -8.156 -22.078 1 54.94 25 GLY B O 1
ATOM 3688 N N . GLY B 1 26 ? -28.141 -9.398 -20.641 1 67.94 26 GLY B N 1
ATOM 3689 C CA . GLY B 1 26 ? -29.297 -9.359 -19.75 1 67.94 26 GLY B CA 1
ATOM 3690 C C . GLY B 1 26 ? -28.953 -8.812 -18.375 1 67.94 26 GLY B C 1
ATOM 3691 O O . GLY B 1 26 ? -27.781 -8.688 -18.016 1 67.94 26 GLY B O 1
ATOM 3692 N N . ARG B 1 27 ? -30.078 -8.047 -17.859 1 83.75 27 ARG B N 1
ATOM 3693 C CA . ARG B 1 27 ? -29.953 -7.539 -16.484 1 83.75 27 ARG B CA 1
ATOM 3694 C C . ARG B 1 27 ? -30.594 -8.5 -15.484 1 83.75 27 ARG B C 1
ATOM 3696 O O . ARG B 1 27 ? -31.688 -9.016 -15.711 1 83.75 27 ARG B O 1
ATOM 3703 N N . LEU B 1 28 ? -29.828 -8.852 -14.523 1 87.19 28 LEU B N 1
ATOM 3704 C CA . LEU B 1 28 ? -30.344 -9.703 -13.453 1 87.19 28 LEU B CA 1
ATOM 3705 C C . LEU B 1 28 ? -31.219 -8.914 -12.492 1 87.19 28 LEU B C 1
ATOM 3707 O O . LEU B 1 28 ? -31.109 -7.688 -12.406 1 87.19 28 LEU B O 1
ATOM 3711 N N . SER B 1 29 ? -32.156 -9.703 -11.938 1 91.62 29 SER B N 1
ATOM 3712 C CA . SER B 1 29 ? -32.812 -9.102 -10.773 1 91.62 29 SER B CA 1
ATOM 3713 C C . SER B 1 29 ? -31.812 -8.875 -9.648 1 91.62 29 SER B C 1
ATOM 3715 O O . SER B 1 29 ? -30.75 -9.5 -9.617 1 91.62 29 SER B O 1
ATOM 3717 N N . PRO B 1 30 ? -32.125 -7.996 -8.789 1 92.5 30 PRO B N 1
ATOM 3718 C CA . PRO B 1 30 ? -31.234 -7.766 -7.648 1 92.5 30 PRO B CA 1
ATOM 3719 C C . PRO B 1 30 ? -30.922 -9.047 -6.875 1 92.5 30 PRO B C 1
ATOM 3721 O O . PRO B 1 30 ? -29.766 -9.297 -6.527 1 92.5 30 PRO B O 1
ATOM 3724 N N . GLU B 1 31 ? -31.891 -9.883 -6.695 1 93.5 31 GLU B N 1
ATOM 3725 C CA . GLU B 1 31 ? -31.688 -11.125 -5.953 1 93.5 31 GLU B CA 1
ATOM 3726 C C . GLU B 1 31 ? -30.766 -12.078 -6.711 1 93.5 31 GLU B C 1
ATOM 3728 O O . GLU B 1 31 ? -29.891 -12.695 -6.117 1 93.5 31 GLU B O 1
ATOM 3733 N N . ASP B 1 32 ? -30.938 -12.102 -7.953 1 90.38 32 ASP B N 1
ATOM 3734 C CA . ASP B 1 32 ? -30.125 -12.984 -8.773 1 90.38 32 ASP B CA 1
ATOM 3735 C C . ASP B 1 32 ? -28.688 -12.484 -8.867 1 90.38 32 ASP B C 1
ATOM 3737 O O . ASP B 1 32 ? -27.75 -13.281 -8.938 1 90.38 32 ASP B O 1
ATOM 3741 N N . ALA B 1 33 ? -28.562 -11.18 -8.93 1 90.75 33 ALA B N 1
ATOM 3742 C CA . ALA B 1 33 ? -27.219 -10.594 -8.969 1 90.75 33 ALA B CA 1
ATOM 3743 C C . ALA B 1 33 ? -26.438 -10.945 -7.715 1 90.75 33 ALA B C 1
ATOM 3745 O O . ALA B 1 33 ? -25.266 -11.336 -7.797 1 90.75 33 ALA B O 1
ATOM 3746 N N . LEU B 1 34 ? -27.094 -10.852 -6.598 1 94.25 34 LEU B N 1
ATOM 3747 C CA . LEU B 1 34 ? -26.438 -11.211 -5.348 1 94.25 34 LEU B CA 1
ATOM 3748 C C . LEU B 1 34 ? -26.078 -12.695 -5.328 1 94.25 34 LEU B C 1
ATOM 3750 O O . LEU B 1 34 ? -24.969 -13.07 -4.938 1 94.25 34 LEU B O 1
ATOM 3754 N N . GLU B 1 35 ? -27 -13.508 -5.684 1 91.69 35 GLU B N 1
ATOM 3755 C CA . GLU B 1 35 ? -26.766 -14.953 -5.707 1 91.69 35 GLU B CA 1
ATOM 3756 C C . GLU B 1 35 ? -25.578 -15.305 -6.609 1 91.69 35 GLU B C 1
ATOM 3758 O O . GLU B 1 35 ? -24.75 -16.141 -6.254 1 91.69 35 GLU B O 1
ATOM 3763 N N . PHE B 1 36 ? -25.547 -14.68 -7.688 1 88.94 36 PHE B N 1
ATOM 3764 C CA . PHE B 1 36 ? -24.469 -14.945 -8.641 1 88.94 36 PHE B CA 1
ATOM 3765 C C . PHE B 1 36 ? -23.125 -14.539 -8.055 1 88.94 36 PHE B C 1
ATOM 3767 O O . PHE B 1 36 ? -22.172 -15.32 -8.094 1 88.94 36 PHE B O 1
ATOM 3774 N N . GLN B 1 37 ? -23.031 -13.305 -7.559 1 91.19 37 GLN B N 1
ATOM 3775 C CA . GLN B 1 37 ? -21.766 -12.828 -7.004 1 91.19 37 GLN B CA 1
ATOM 3776 C C . GLN B 1 37 ? -21.312 -13.695 -5.84 1 91.19 37 GLN B C 1
ATOM 3778 O O . GLN B 1 37 ? -20.125 -13.969 -5.691 1 91.19 37 GLN B O 1
ATOM 3783 N N . GLN B 1 38 ? -22.266 -14.164 -5.059 1 93.62 38 GLN B N 1
ATOM 3784 C CA . GLN B 1 38 ? -21.922 -15.039 -3.941 1 93.62 38 GLN B CA 1
ATOM 3785 C C . GLN B 1 38 ? -21.422 -16.391 -4.438 1 93.62 38 GLN B C 1
ATOM 3787 O O . GLN B 1 38 ? -20.5 -16.984 -3.863 1 93.62 38 GLN B O 1
ATOM 3792 N N . HIS B 1 39 ? -22.031 -16.844 -5.422 1 89.38 39 HIS B N 1
ATOM 3793 C CA . HIS B 1 39 ? -21.609 -18.109 -6.004 1 89.38 39 HIS B CA 1
ATOM 3794 C C . HIS B 1 39 ? -20.188 -18.031 -6.523 1 89.38 39 HIS B C 1
ATOM 3796 O O . HIS B 1 39 ? -19.391 -18.969 -6.328 1 89.38 39 HIS B O 1
ATOM 3802 N N . VAL B 1 40 ? -19.844 -16.969 -7.105 1 86.81 40 VAL B N 1
ATOM 3803 C CA . VAL B 1 40 ? -18.516 -16.766 -7.68 1 86.81 40 VAL B CA 1
ATOM 3804 C C . VAL B 1 40 ? -17.469 -16.844 -6.582 1 86.81 40 VAL B C 1
ATOM 3806 O O . VAL B 1 40 ? -16.469 -17.562 -6.719 1 86.81 40 VAL B O 1
ATOM 3809 N N . ILE B 1 41 ? -17.656 -16.203 -5.453 1 92.06 41 ILE B N 1
ATOM 3810 C CA . ILE B 1 41 ? -16.594 -16.094 -4.469 1 92.06 41 ILE B CA 1
ATOM 3811 C C . ILE B 1 41 ? -16.672 -17.25 -3.473 1 92.06 41 ILE B C 1
ATOM 3813 O O . ILE B 1 41 ? -15.742 -17.484 -2.703 1 92.06 41 ILE B O 1
ATOM 3817 N N . ALA B 1 42 ? -17.828 -17.953 -3.453 1 91.25 42 ALA B N 1
ATOM 3818 C CA . ALA B 1 42 ? -18.016 -19.094 -2.543 1 91.25 42 ALA B CA 1
ATOM 3819 C C . ALA B 1 42 ? -17.031 -20.219 -2.877 1 91.25 42 ALA B C 1
ATOM 3821 O O . ALA B 1 42 ? -16.688 -21.016 -2.01 1 91.25 42 ALA B O 1
ATOM 3822 N N . GLN B 1 43 ? -16.531 -20.266 -4.066 1 86.38 43 GLN B N 1
ATOM 3823 C CA . GLN B 1 43 ? -15.648 -21.328 -4.531 1 86.38 43 GLN B CA 1
ATOM 3824 C C . GLN B 1 43 ? -14.234 -21.156 -3.994 1 86.38 43 GLN B C 1
ATOM 3826 O O . GLN B 1 43 ? -13.438 -22.094 -4.004 1 86.38 43 GLN B O 1
ATOM 3831 N N . TYR B 1 44 ? -13.984 -19.984 -3.477 1 91.56 44 TYR B N 1
ATOM 3832 C CA . TYR B 1 44 ? -12.633 -19.703 -3.008 1 91.56 44 TYR B CA 1
ATOM 3833 C C . TYR B 1 44 ? -12.508 -19.969 -1.512 1 91.56 44 TYR B C 1
ATOM 3835 O O . TYR B 1 44 ? -12.938 -19.141 -0.694 1 91.56 44 TYR B O 1
ATOM 3843 N N . GLU B 1 45 ? -12.016 -21.094 -1.167 1 92.75 45 GLU B N 1
ATOM 3844 C CA . GLU B 1 45 ? -11.852 -21.453 0.236 1 92.75 45 GLU B CA 1
ATOM 3845 C C . GLU B 1 45 ? -10.383 -21.625 0.593 1 92.75 45 GLU B C 1
ATOM 3847 O O . GLU B 1 45 ? -9.578 -22.016 -0.254 1 92.75 45 GLU B O 1
ATOM 3852 N N . LEU B 1 46 ? -10.141 -21.312 1.817 1 96.44 46 LEU B N 1
ATOM 3853 C CA . LEU B 1 46 ? -8.766 -21.453 2.293 1 96.44 46 LEU B CA 1
ATOM 3854 C C . LEU B 1 46 ? -8.586 -22.766 3.041 1 96.44 46 LEU B C 1
ATOM 3856 O O . LEU B 1 46 ? -9.531 -23.281 3.637 1 96.44 46 LEU B O 1
ATOM 3860 N N . ALA B 1 47 ? -7.391 -23.234 2.938 1 96 47 ALA B N 1
ATOM 3861 C CA . ALA B 1 47 ? -7.027 -24.406 3.723 1 96 47 ALA B CA 1
ATOM 3862 C C . ALA B 1 47 ? -7.207 -24.141 5.215 1 96 47 ALA B C 1
ATOM 3864 O O . ALA B 1 47 ? -7.098 -23 5.668 1 96 47 ALA B O 1
ATOM 3865 N N . ASP B 1 48 ? -7.387 -25.156 6.004 1 95.38 48 ASP B N 1
ATOM 3866 C CA . ASP B 1 48 ? -7.719 -25.047 7.422 1 95.38 48 ASP B CA 1
ATOM 3867 C C . ASP B 1 48 ? -6.527 -24.531 8.227 1 95.38 48 ASP B C 1
ATOM 3869 O O . ASP B 1 48 ? -6.703 -23.891 9.258 1 95.38 48 ASP B O 1
ATOM 3873 N N . ASN B 1 49 ? -5.398 -24.781 7.711 1 95.94 49 ASN B N 1
ATOM 3874 C CA . ASN B 1 49 ? -4.215 -24.484 8.516 1 95.94 49 ASN B CA 1
ATOM 3875 C C . ASN B 1 49 ? -3.643 -23.109 8.203 1 95.94 49 ASN B C 1
ATOM 3877 O O . ASN B 1 49 ? -2.58 -22.75 8.711 1 95.94 49 ASN B O 1
ATOM 3881 N N . VAL B 1 50 ? -4.312 -22.391 7.406 1 96.81 50 VAL B N 1
ATOM 3882 C CA . VAL B 1 50 ? -3.857 -21.047 7.074 1 96.81 50 VAL B CA 1
ATOM 3883 C C . VAL B 1 50 ? -3.834 -20.172 8.328 1 96.81 50 VAL B C 1
ATOM 3885 O O . VAL B 1 50 ? -4.719 -20.281 9.18 1 96.81 50 VAL B O 1
ATOM 3888 N N . ALA B 1 51 ? -2.844 -19.359 8.508 1 94.62 51 ALA B N 1
ATOM 3889 C CA . ALA B 1 51 ? -2.688 -18.469 9.656 1 94.62 51 ALA B CA 1
ATOM 3890 C C . ALA B 1 51 ? -3.934 -17.609 9.859 1 94.62 51 ALA B C 1
ATOM 3892 O O . ALA B 1 51 ? -4.551 -17.156 8.891 1 94.62 51 ALA B O 1
ATOM 3893 N N . ASP B 1 52 ? -4.262 -17.234 11.055 1 93.94 52 ASP B N 1
ATOM 3894 C CA . ASP B 1 52 ? -5.492 -16.547 11.43 1 93.94 52 ASP B CA 1
ATOM 3895 C C . ASP B 1 52 ? -5.57 -15.172 10.773 1 93.94 52 ASP B C 1
ATOM 3897 O O . ASP B 1 52 ? -6.617 -14.781 10.258 1 93.94 52 ASP B O 1
ATOM 3901 N N . GLY B 1 53 ? -4.477 -14.5 10.867 1 93.06 53 GLY B N 1
ATOM 3902 C CA . GLY B 1 53 ? -4.488 -13.164 10.289 1 93.06 53 GLY B CA 1
ATOM 3903 C C . GLY B 1 53 ? -4.832 -13.156 8.812 1 93.06 53 GLY B C 1
ATOM 3904 O O . GLY B 1 53 ? -5.652 -12.352 8.367 1 93.06 53 GLY B O 1
ATOM 3905 N N . THR B 1 54 ? -4.227 -14.047 8.086 1 96 54 THR B N 1
ATOM 3906 C CA . THR B 1 54 ? -4.484 -14.172 6.652 1 96 54 THR B CA 1
ATOM 3907 C C . THR B 1 54 ? -5.926 -14.609 6.398 1 96 54 THR B C 1
ATOM 3909 O O . THR B 1 54 ? -6.602 -14.062 5.527 1 96 54 THR B O 1
ATOM 3912 N N . ARG B 1 55 ? -6.434 -15.555 7.168 1 96.5 55 ARG B N 1
ATOM 3913 C CA . ARG B 1 55 ? -7.801 -16.047 7.02 1 96.5 55 ARG B CA 1
ATOM 3914 C C . ARG B 1 55 ? -8.812 -14.938 7.289 1 96.5 55 ARG B C 1
ATOM 3916 O O . ARG B 1 55 ? -9.773 -14.773 6.531 1 96.5 55 ARG B O 1
ATOM 3923 N N . GLN B 1 56 ? -8.602 -14.18 8.32 1 94.94 56 GLN B N 1
ATOM 3924 C CA . GLN B 1 56 ? -9.523 -13.109 8.68 1 94.94 56 GLN B CA 1
ATOM 3925 C C . GLN B 1 56 ? -9.594 -12.047 7.586 1 94.94 56 GLN B C 1
ATOM 3927 O O . GLN B 1 56 ? -10.672 -11.57 7.242 1 94.94 56 GLN B O 1
ATOM 3932 N N . ARG B 1 57 ? -8.422 -11.711 7.094 1 95.19 57 ARG B N 1
ATOM 3933 C CA . ARG B 1 57 ? -8.391 -10.719 6.02 1 95.19 57 ARG B CA 1
ATOM 3934 C C . ARG B 1 57 ? -9.117 -11.234 4.785 1 95.19 57 ARG B C 1
ATOM 3936 O O . ARG B 1 57 ? -9.898 -10.5 4.164 1 95.19 57 ARG B O 1
ATOM 3943 N N . PHE B 1 58 ? -8.844 -12.461 4.418 1 96.88 58 PHE B N 1
ATOM 3944 C CA . PHE B 1 58 ? -9.477 -13.047 3.242 1 96.88 58 PHE B CA 1
ATOM 3945 C C . PHE B 1 58 ? -10.992 -13.094 3.406 1 96.88 58 PHE B C 1
ATOM 3947 O O . PHE B 1 58 ? -11.727 -12.727 2.488 1 96.88 58 PHE B O 1
ATOM 3954 N N . GLU B 1 59 ? -11.453 -13.469 4.57 1 95.94 59 GLU B N 1
ATOM 3955 C CA . GLU B 1 59 ? -12.883 -13.562 4.828 1 95.94 59 GLU B CA 1
ATOM 3956 C C . GLU B 1 59 ? -13.531 -12.18 4.855 1 95.94 59 GLU B C 1
ATOM 3958 O O . GLU B 1 59 ? -14.68 -12.016 4.434 1 95.94 59 GLU B O 1
ATOM 3963 N N . GLN B 1 60 ? -12.836 -11.219 5.367 1 94.94 60 GLN B N 1
ATOM 3964 C CA . GLN B 1 60 ? -13.32 -9.844 5.328 1 94.94 60 GLN B CA 1
ATOM 3965 C C . GLN B 1 60 ? -13.547 -9.383 3.893 1 94.94 60 GLN B C 1
ATOM 3967 O O . GLN B 1 60 ? -14.57 -8.766 3.59 1 94.94 60 GLN B O 1
ATOM 3972 N N . LEU B 1 61 ? -12.617 -9.695 3.055 1 96.44 61 LEU B N 1
ATOM 3973 C CA . LEU B 1 61 ? -12.711 -9.273 1.661 1 96.44 61 LEU B CA 1
ATOM 3974 C C . LEU B 1 61 ? -13.875 -9.961 0.957 1 96.44 61 LEU B C 1
ATOM 3976 O O . LEU B 1 61 ? -14.602 -9.328 0.192 1 96.44 61 LEU B O 1
ATOM 3980 N N . ARG B 1 62 ? -14.008 -11.25 1.25 1 96.38 62 ARG B N 1
ATOM 3981 C CA . ARG B 1 62 ? -15.141 -11.969 0.671 1 96.38 62 ARG B CA 1
ATOM 3982 C C . ARG B 1 62 ? -16.469 -11.383 1.152 1 96.38 62 ARG B C 1
ATOM 3984 O O . ARG B 1 62 ? -17.406 -11.242 0.37 1 96.38 62 ARG B O 1
ATOM 3991 N N . HIS B 1 63 ? -16.484 -11.062 2.402 1 95.75 63 HIS B N 1
ATOM 3992 C CA . HIS B 1 63 ? -17.688 -10.484 2.99 1 95.75 63 HIS B CA 1
ATOM 3993 C C . HIS B 1 63 ? -18.031 -9.141 2.342 1 95.75 63 HIS B C 1
ATOM 3995 O O . HIS B 1 63 ? -19.172 -8.914 1.93 1 95.75 63 HIS B O 1
ATOM 4001 N N . VAL B 1 64 ? -17.078 -8.289 2.182 1 96.62 64 VAL B N 1
ATOM 4002 C CA . VAL B 1 64 ? -17.297 -6.945 1.646 1 96.62 64 VAL B CA 1
ATOM 4003 C C . VAL B 1 64 ? -17.609 -7.023 0.156 1 96.62 64 VAL B C 1
ATOM 4005 O O . VAL B 1 64 ? -18.406 -6.234 -0.359 1 96.62 64 VAL B O 1
ATOM 4008 N N . TYR B 1 65 ? -17.031 -7.988 -0.518 1 97 65 TYR B N 1
ATOM 4009 C CA . TYR B 1 65 ? -17.281 -8.188 -1.938 1 97 65 TYR B CA 1
ATOM 4010 C C . TYR B 1 65 ? -18.781 -8.258 -2.213 1 97 65 TYR B C 1
ATOM 4012 O O . TYR B 1 65 ? -19.266 -7.707 -3.203 1 97 65 TYR B O 1
ATOM 4020 N N . ARG B 1 66 ? -19.5 -8.883 -1.36 1 96.69 66 ARG B N 1
ATOM 4021 C CA . ARG B 1 66 ? -20.922 -9.094 -1.561 1 96.69 66 ARG B CA 1
ATOM 4022 C C . ARG B 1 66 ? -21.688 -7.762 -1.545 1 96.69 66 ARG B C 1
ATOM 4024 O O . ARG B 1 66 ? -22.688 -7.602 -2.244 1 96.69 66 ARG B O 1
ATOM 4031 N N . TYR B 1 67 ? -21.156 -6.812 -0.789 1 97.12 67 TYR B N 1
ATOM 4032 C CA . TYR B 1 67 ? -21.797 -5.504 -0.69 1 97.12 67 TYR B CA 1
ATOM 4033 C C . TYR B 1 67 ? -21.578 -4.691 -1.959 1 97.12 67 TYR B C 1
ATOM 4035 O O . TYR B 1 67 ? -22.172 -3.627 -2.135 1 97.12 67 TYR B O 1
ATOM 4043 N N . GLY B 1 68 ? -20.734 -5.227 -2.861 1 96.19 68 GLY B N 1
ATOM 4044 C CA . GLY B 1 68 ? -20.578 -4.598 -4.164 1 96.19 68 GLY B CA 1
ATOM 4045 C C . GLY B 1 68 ? -21.875 -4.516 -4.941 1 96.19 68 GLY B C 1
ATOM 4046 O O . GLY B 1 68 ? -22.016 -3.688 -5.844 1 96.19 68 GLY B O 1
ATOM 4047 N N . VAL B 1 69 ? -22.812 -5.332 -4.566 1 96 69 VAL B N 1
ATOM 4048 C CA . VAL B 1 69 ? -24.109 -5.328 -5.223 1 96 69 VAL B CA 1
ATOM 4049 C C . VAL B 1 69 ? -24.844 -4.023 -4.91 1 96 69 VAL B C 1
ATOM 4051 O O . VAL B 1 69 ? -25.625 -3.531 -5.73 1 96 69 VAL B O 1
ATOM 4054 N N . LEU B 1 70 ? -24.578 -3.438 -3.725 1 97.06 70 LEU B N 1
ATOM 4055 C CA . LEU B 1 70 ? -25.203 -2.186 -3.307 1 97.06 70 LEU B CA 1
ATOM 4056 C C . LEU B 1 70 ? -24.328 -0.992 -3.689 1 97.06 70 LEU B C 1
ATOM 4058 O O . LEU B 1 70 ? -24.844 0.109 -3.906 1 97.06 70 LEU B O 1
ATOM 4062 N N . CYS B 1 71 ? -23.078 -1.206 -3.688 1 96.44 71 CYS B N 1
ATOM 4063 C CA . CYS B 1 71 ? -22.109 -0.153 -3.977 1 96.44 71 CYS B CA 1
ATOM 4064 C C . CYS B 1 71 ? -20.984 -0.667 -4.879 1 96.44 71 CYS B C 1
ATOM 4066 O O . CYS B 1 71 ? -20.016 -1.258 -4.402 1 96.44 71 CYS B O 1
ATOM 4068 N N . TYR B 1 72 ? -21.031 -0.29 -6.113 1 94.75 72 TYR B N 1
ATOM 4069 C CA . TYR B 1 72 ? -20.172 -0.82 -7.16 1 94.75 72 TYR B CA 1
ATOM 4070 C C . TYR B 1 72 ? -18.703 -0.52 -6.863 1 94.75 72 TYR B C 1
ATOM 4072 O O . TYR B 1 72 ? -17.812 -1.313 -7.191 1 94.75 72 TYR B O 1
ATOM 4080 N N . ASP B 1 73 ? -18.375 0.577 -6.148 1 94.69 73 ASP B N 1
ATOM 4081 C CA . ASP B 1 73 ? -17.016 1.002 -5.844 1 94.69 73 ASP B CA 1
ATOM 4082 C C . ASP B 1 73 ? -16.312 -0.017 -4.953 1 94.69 73 ASP B C 1
ATOM 4084 O O . ASP B 1 73 ? -15.078 -0.038 -4.879 1 94.69 73 ASP B O 1
ATOM 4088 N N . LEU B 1 74 ? -17.125 -0.863 -4.324 1 96.56 74 LEU B N 1
ATOM 4089 C CA . LEU B 1 74 ? -16.547 -1.819 -3.385 1 96.56 74 LEU B CA 1
ATOM 4090 C C . LEU B 1 74 ? -15.773 -2.906 -4.121 1 96.56 74 LEU B C 1
ATOM 4092 O O . LEU B 1 74 ? -14.836 -3.49 -3.57 1 96.56 74 LEU B O 1
ATOM 4096 N N . PHE B 1 75 ? -16.125 -3.117 -5.395 1 94.81 75 PHE B N 1
ATOM 4097 C CA . PHE B 1 75 ? -15.352 -4.094 -6.156 1 94.81 75 PHE B CA 1
ATOM 4098 C C . PHE B 1 75 ? -13.914 -3.619 -6.344 1 94.81 75 PHE B C 1
ATOM 4100 O O . PHE B 1 75 ? -12.977 -4.41 -6.23 1 94.81 75 PHE B O 1
ATOM 4107 N N . THR B 1 76 ? -13.766 -2.33 -6.543 1 94.12 76 THR B N 1
ATOM 4108 C CA . THR B 1 76 ? -12.438 -1.754 -6.672 1 94.12 76 THR B CA 1
ATOM 4109 C C . THR B 1 76 ? -11.68 -1.842 -5.348 1 94.12 76 THR B C 1
ATOM 4111 O O . THR B 1 76 ? -10.516 -2.25 -5.316 1 94.12 76 THR B O 1
ATOM 4114 N N . MET B 1 77 ? -12.344 -1.541 -4.316 1 95.44 77 MET B N 1
ATOM 4115 C CA . MET B 1 77 ? -11.695 -1.516 -3.008 1 95.44 77 MET B CA 1
ATOM 4116 C C . MET B 1 77 ? -11.289 -2.92 -2.574 1 95.44 77 MET B C 1
ATOM 4118 O O . MET B 1 77 ? -10.211 -3.113 -2.006 1 95.44 77 MET B O 1
ATOM 4122 N N . VAL B 1 78 ? -12.164 -3.846 -2.844 1 96.62 78 VAL B N 1
ATOM 4123 C CA . VAL B 1 78 ? -11.875 -5.234 -2.502 1 96.62 78 VAL B CA 1
ATOM 4124 C C . VAL B 1 78 ? -10.695 -5.734 -3.336 1 96.62 78 VAL B C 1
ATOM 4126 O O . VAL B 1 78 ? -9.789 -6.387 -2.812 1 96.62 78 VAL B O 1
ATOM 4129 N N . GLY B 1 79 ? -10.719 -5.43 -4.648 1 95.56 79 GLY B N 1
ATOM 4130 C CA . GLY B 1 79 ? -9.602 -5.809 -5.496 1 95.56 79 GLY B CA 1
ATOM 4131 C C . GLY B 1 79 ? -8.273 -5.25 -5.027 1 95.56 79 GLY B C 1
ATOM 4132 O O . GLY B 1 79 ? -7.281 -5.973 -4.953 1 95.56 79 GLY B O 1
ATOM 4133 N N . ASP B 1 80 ? -8.273 -3.971 -4.656 1 95.5 80 ASP B N 1
ATOM 4134 C CA . ASP B 1 80 ? -7.07 -3.309 -4.172 1 95.5 80 ASP B CA 1
ATOM 4135 C C . ASP B 1 80 ? -6.586 -3.936 -2.867 1 95.5 80 ASP B C 1
ATOM 4137 O O . ASP B 1 80 ? -5.395 -4.223 -2.713 1 95.5 80 ASP B O 1
ATOM 4141 N N . ALA B 1 81 ? -7.516 -4.152 -1.975 1 95.69 81 ALA B N 1
ATOM 4142 C CA . ALA B 1 81 ? -7.164 -4.734 -0.683 1 95.69 81 ALA B CA 1
ATOM 4143 C C . ALA B 1 81 ? -6.637 -6.16 -0.849 1 95.69 81 ALA B C 1
ATOM 4145 O O . ALA B 1 81 ? -5.746 -6.59 -0.112 1 95.69 81 ALA B O 1
ATOM 4146 N N . ALA B 1 82 ? -7.211 -6.867 -1.785 1 96.88 82 ALA B N 1
ATOM 4147 C CA . ALA B 1 82 ? -6.758 -8.227 -2.053 1 96.88 82 ALA B CA 1
ATOM 4148 C C . ALA B 1 82 ? -5.316 -8.234 -2.555 1 96.88 82 ALA B C 1
ATOM 4150 O O . ALA B 1 82 ? -4.523 -9.102 -2.172 1 96.88 82 ALA B O 1
ATOM 4151 N N . LEU B 1 83 ? -4.988 -7.293 -3.381 1 96.25 83 LEU B N 1
ATOM 4152 C CA . LEU B 1 83 ? -3.625 -7.195 -3.891 1 96.25 83 LEU B CA 1
ATOM 4153 C C . LEU B 1 83 ? -2.639 -6.93 -2.76 1 96.25 83 LEU B C 1
ATOM 415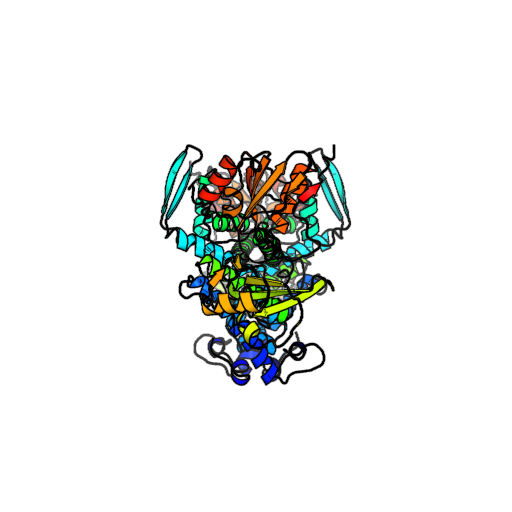5 O O . LEU B 1 83 ? -1.535 -7.484 -2.748 1 96.25 83 LEU B O 1
ATOM 4159 N N . LEU B 1 84 ? -3.045 -6.195 -1.802 1 96.31 84 LEU B N 1
ATOM 4160 C CA . LEU B 1 84 ? -2.189 -5.938 -0.649 1 96.31 84 LEU B CA 1
ATOM 4161 C C . LEU B 1 84 ? -2.09 -7.168 0.242 1 96.31 84 LEU B C 1
ATOM 4163 O O . LEU B 1 84 ? -1.057 -7.406 0.871 1 96.31 84 LEU B O 1
ATOM 4167 N N . ALA B 1 85 ? -3.109 -7.957 0.231 1 96.81 85 ALA B N 1
ATOM 4168 C CA . ALA B 1 85 ? -3.182 -9.125 1.107 1 96.81 85 ALA B CA 1
ATOM 4169 C C . ALA B 1 85 ? -2.219 -10.219 0.648 1 96.81 85 ALA B C 1
ATOM 4171 O O . ALA B 1 85 ? -1.874 -11.109 1.421 1 96.81 85 ALA B O 1
ATOM 4172 N N . PHE B 1 86 ? -1.756 -10.195 -0.625 1 97.31 86 PHE B N 1
ATOM 4173 C CA . PHE B 1 86 ? -0.733 -11.133 -1.064 1 97.31 86 PHE B CA 1
ATOM 4174 C C . PHE B 1 86 ? 0.51 -11.031 -0.189 1 97.31 86 PHE B C 1
ATOM 4176 O O . PHE B 1 86 ? 1.061 -12.047 0.237 1 97.31 86 PHE B O 1
ATOM 4183 N N . GLU B 1 87 ? 0.884 -9.797 0.051 1 96.75 87 GLU B N 1
ATOM 4184 C CA . GLU B 1 87 ? 2.068 -9.578 0.876 1 96.75 87 GLU B CA 1
ATOM 4185 C C . GLU B 1 87 ? 1.826 -10.016 2.316 1 96.75 87 GLU B C 1
ATOM 4187 O O . GLU B 1 87 ? 2.707 -10.609 2.945 1 96.75 87 GLU B O 1
ATOM 4192 N N . GLN B 1 88 ? 0.667 -9.75 2.795 1 96.06 88 GLN B N 1
ATOM 4193 C CA . GLN B 1 88 ? 0.334 -10.188 4.145 1 96.06 88 GLN B CA 1
ATOM 4194 C C . GLN B 1 88 ? 0.449 -11.703 4.277 1 96.06 88 GLN B C 1
ATOM 4196 O O . GLN B 1 88 ? 0.959 -12.203 5.281 1 96.06 88 GLN B O 1
ATOM 4201 N N . ALA B 1 89 ? -0.077 -12.391 3.303 1 97.31 89 ALA B N 1
ATOM 4202 C CA . ALA B 1 89 ? -0.041 -13.852 3.326 1 97.31 89 ALA B CA 1
ATOM 4203 C C . ALA B 1 89 ? 1.396 -14.359 3.361 1 97.31 89 ALA B C 1
ATOM 4205 O O . ALA B 1 89 ? 1.722 -15.266 4.137 1 97.31 89 ALA B O 1
ATOM 4206 N N . LEU B 1 90 ? 2.248 -13.805 2.537 1 97.5 90 LEU B N 1
ATOM 4207 C CA . LEU B 1 90 ? 3.65 -14.203 2.5 1 97.5 90 LEU B CA 1
ATOM 4208 C C . LEU B 1 90 ? 4.34 -13.898 3.824 1 97.5 90 LEU B C 1
ATOM 4210 O O . LEU B 1 90 ? 5.121 -14.711 4.328 1 97.5 90 LEU B O 1
ATOM 4214 N N . ARG B 1 91 ? 4.027 -12.758 4.371 1 96.38 91 ARG B N 1
ATOM 4215 C CA . ARG B 1 91 ? 4.609 -12.352 5.648 1 96.38 91 ARG B CA 1
ATOM 4216 C C . ARG B 1 91 ? 4.168 -13.289 6.77 1 96.38 91 ARG B C 1
ATOM 4218 O O . ARG B 1 91 ? 4.988 -13.734 7.57 1 96.38 91 ARG B O 1
ATOM 4225 N N . ASP B 1 92 ? 2.848 -13.547 6.816 1 95.81 92 ASP B N 1
ATOM 4226 C CA . ASP B 1 92 ? 2.324 -14.469 7.816 1 95.81 92 ASP B CA 1
ATOM 4227 C C . ASP B 1 92 ? 2.949 -15.859 7.668 1 95.81 92 ASP B C 1
ATOM 4229 O O . ASP B 1 92 ? 3.264 -16.516 8.664 1 95.81 92 ASP B O 1
ATOM 4233 N N . ARG B 1 93 ? 3.135 -16.281 6.473 1 96.75 93 ARG B N 1
ATOM 4234 C CA . ARG B 1 93 ? 3.709 -17.609 6.246 1 96.75 93 ARG B CA 1
ATOM 4235 C C . ARG B 1 93 ? 5.168 -17.656 6.691 1 96.75 93 ARG B C 1
ATOM 4237 O O . ARG B 1 93 ? 5.625 -18.656 7.242 1 96.75 93 ARG B O 1
ATOM 4244 N N . PHE B 1 94 ? 5.902 -16.594 6.379 1 96.12 94 PHE B N 1
ATOM 4245 C CA . PHE B 1 94 ? 7.293 -16.5 6.816 1 96.12 94 PHE B CA 1
ATOM 4246 C C . PHE B 1 94 ? 7.402 -16.703 8.32 1 96.12 94 PHE B C 1
ATOM 4248 O O . PHE B 1 94 ? 8.242 -17.484 8.789 1 96.12 94 PHE B O 1
ATOM 4255 N N . ILE B 1 95 ? 6.547 -16.047 9.039 1 94.56 95 ILE B N 1
ATOM 4256 C CA . ILE B 1 95 ? 6.566 -16.141 10.492 1 94.56 95 ILE B CA 1
ATOM 4257 C C . ILE B 1 95 ? 6.195 -17.562 10.93 1 94.56 95 ILE B C 1
ATOM 4259 O O . ILE B 1 95 ? 6.855 -18.141 11.789 1 94.56 95 ILE B O 1
ATOM 4263 N N . ASN B 1 96 ? 5.145 -18.062 10.328 1 93.81 96 ASN B N 1
ATOM 4264 C CA . ASN B 1 96 ? 4.688 -19.406 10.641 1 93.81 96 ASN B CA 1
ATOM 4265 C C . ASN B 1 96 ? 5.766 -20.453 10.336 1 93.81 96 ASN B C 1
ATOM 4267 O O . ASN B 1 96 ? 5.969 -21.375 11.109 1 93.81 96 ASN B O 1
ATOM 4271 N N . PHE B 1 97 ? 6.445 -20.281 9.242 1 94.25 97 PHE B N 1
ATOM 4272 C CA . PHE B 1 97 ? 7.453 -21.234 8.766 1 94.25 97 PHE B CA 1
ATOM 4273 C C . PHE B 1 97 ? 8.633 -21.297 9.727 1 94.25 97 PHE B C 1
ATOM 4275 O O . PHE B 1 97 ? 9.156 -22.375 10.008 1 94.25 97 PHE B O 1
ATOM 4282 N N . HIS B 1 98 ? 9.07 -20.172 10.273 1 93.62 98 HIS B N 1
ATOM 4283 C CA . HIS B 1 98 ? 10.258 -20.094 11.109 1 93.62 98 HIS B CA 1
ATOM 4284 C C . HIS B 1 98 ? 9.906 -20.297 12.586 1 93.62 98 HIS B C 1
ATOM 4286 O O . HIS B 1 98 ? 10.797 -20.391 13.43 1 93.62 98 HIS B O 1
ATOM 4292 N N . GLU B 1 99 ? 8.648 -20.328 12.867 1 91.19 99 GLU B N 1
ATOM 4293 C CA . GLU B 1 99 ? 8.141 -20.641 14.203 1 91.19 99 GLU B CA 1
ATOM 4294 C C . GLU B 1 99 ? 8.789 -19.75 15.258 1 91.19 99 GLU B C 1
ATOM 4296 O O . GLU B 1 99 ? 9.266 -20.234 16.281 1 91.19 99 GLU B O 1
ATOM 4301 N N . GLY B 1 100 ? 9.031 -18.469 14.898 1 86.75 100 GLY B N 1
ATOM 4302 C CA . GLY B 1 100 ? 9.484 -17.469 15.859 1 86.75 100 GLY B CA 1
ATOM 4303 C C . GLY B 1 100 ? 10.992 -17.391 15.969 1 86.75 100 GLY B C 1
ATOM 4304 O O . GLY B 1 100 ? 11.523 -16.609 16.75 1 86.75 100 GLY B O 1
ATOM 4305 N N . ALA B 1 101 ? 11.664 -18.234 15.203 1 92.31 101 ALA B N 1
ATOM 4306 C CA . ALA B 1 101 ? 13.125 -18.234 15.258 1 92.31 101 ALA B CA 1
ATOM 4307 C C . ALA B 1 101 ? 13.727 -18.25 13.859 1 92.31 101 ALA B C 1
ATOM 4309 O O . ALA B 1 101 ? 13.523 -19.203 13.094 1 92.31 101 ALA B O 1
ATOM 4310 N N . VAL B 1 102 ? 14.492 -17.25 13.531 1 93.19 102 VAL B N 1
ATOM 4311 C CA . VAL B 1 102 ? 15.078 -17.141 12.203 1 93.19 102 VAL B CA 1
ATOM 4312 C C . VAL B 1 102 ? 16.594 -17.156 12.305 1 93.19 102 VAL B C 1
ATOM 4314 O O . VAL B 1 102 ? 17.203 -16.25 12.875 1 93.19 102 VAL B O 1
ATOM 4317 N N . PRO B 1 103 ? 17.219 -18.125 11.797 1 92.75 103 PRO B N 1
ATOM 4318 C CA . PRO B 1 103 ? 18.688 -18.141 11.789 1 92.75 103 PRO B CA 1
ATOM 4319 C C . PRO B 1 103 ? 19.281 -17.062 10.891 1 92.75 103 PRO B C 1
ATOM 4321 O O . PRO B 1 103 ? 18.812 -16.859 9.766 1 92.75 103 PRO B O 1
ATOM 4324 N N . LEU B 1 104 ? 20.203 -16.344 11.406 1 94.38 104 LEU B N 1
ATOM 4325 C CA . LEU B 1 104 ? 20.891 -15.273 10.688 1 94.38 104 LEU B CA 1
ATOM 4326 C C . LEU B 1 104 ? 22.406 -15.484 10.711 1 94.38 104 LEU B C 1
ATOM 4328 O O . LEU B 1 104 ? 22.953 -16.031 11.672 1 94.38 104 LEU B O 1
ATOM 4332 N N . ARG B 1 105 ? 23.016 -15.062 9.688 1 93.94 105 ARG B N 1
ATOM 4333 C CA . ARG B 1 105 ? 24.469 -15.055 9.633 1 93.94 105 ARG B CA 1
ATOM 4334 C C . ARG B 1 105 ? 25 -13.656 9.359 1 93.94 105 ARG B C 1
ATOM 4336 O O . ARG B 1 105 ? 24.625 -13.023 8.367 1 93.94 105 ARG B O 1
ATOM 4343 N N . SER B 1 106 ? 25.875 -13.219 10.242 1 90.25 106 SER B N 1
ATOM 4344 C CA . SER B 1 106 ? 26.453 -11.883 10.109 1 90.25 106 SER B CA 1
ATOM 4345 C C . SER B 1 106 ? 27.469 -11.828 8.969 1 90.25 106 SER B C 1
ATOM 4347 O O . SER B 1 106 ? 27.844 -12.867 8.422 1 90.25 106 SER B O 1
ATOM 4349 N N . LYS B 1 107 ? 27.859 -10.609 8.664 1 86.81 107 LYS B N 1
ATOM 4350 C CA . LYS B 1 107 ? 28.875 -10.398 7.637 1 86.81 107 LYS B CA 1
ATOM 4351 C C . LYS B 1 107 ? 30.188 -11.086 8.016 1 86.81 107 LYS B C 1
ATOM 4353 O O . LYS B 1 107 ? 30.922 -11.555 7.141 1 86.81 107 LYS B O 1
ATOM 4358 N N . GLU B 1 108 ? 30.438 -11.188 9.281 1 87.25 108 GLU B N 1
ATOM 4359 C CA . GLU B 1 108 ? 31.656 -11.797 9.797 1 87.25 108 GLU B CA 1
ATOM 4360 C C . GLU B 1 108 ? 31.547 -13.312 9.828 1 87.25 108 GLU B C 1
ATOM 4362 O O . GLU B 1 108 ? 32.531 -14.008 10.133 1 87.25 108 GLU B O 1
ATOM 4367 N N . GLY B 1 109 ? 30.359 -13.867 9.547 1 87.25 109 GLY B N 1
ATOM 4368 C CA . GLY B 1 109 ? 30.188 -15.305 9.461 1 87.25 109 GLY B CA 1
ATOM 4369 C C . GLY B 1 109 ? 29.594 -15.906 10.719 1 87.25 109 GLY B C 1
ATOM 4370 O O . GLY B 1 109 ? 29.391 -17.125 10.797 1 87.25 109 GLY B O 1
ATOM 4371 N N . GLU B 1 110 ? 29.266 -15.047 11.664 1 90.62 110 GLU B N 1
ATOM 4372 C CA . GLU B 1 110 ? 28.688 -15.539 12.914 1 90.62 110 GLU B CA 1
ATOM 4373 C C . GLU B 1 110 ? 27.203 -15.828 12.758 1 90.62 110 GLU B C 1
ATOM 4375 O O . GLU B 1 110 ? 26.469 -15.023 12.18 1 90.62 110 GLU B O 1
ATOM 4380 N N . VAL B 1 111 ? 26.859 -17.062 13.195 1 91.81 111 VAL B N 1
ATOM 4381 C CA . VAL B 1 111 ? 25.469 -17.469 13.094 1 91.81 111 VAL B CA 1
ATOM 4382 C C . VAL B 1 111 ? 24.734 -17.188 14.414 1 91.81 111 VAL B C 1
ATOM 4384 O O . VAL B 1 111 ? 25.234 -17.547 15.484 1 91.81 111 VAL B O 1
ATOM 4387 N N . HIS B 1 112 ? 23.672 -16.375 14.328 1 90.44 112 HIS B N 1
ATOM 4388 C CA . HIS B 1 112 ? 22.812 -16.141 15.477 1 90.44 112 HIS B CA 1
ATOM 4389 C C . HIS B 1 112 ? 21.344 -16.312 15.102 1 90.44 112 HIS B C 1
ATOM 4391 O O . HIS B 1 112 ? 21 -16.328 13.922 1 90.44 112 HIS B O 1
ATOM 4397 N N . VAL B 1 113 ? 20.594 -16.672 16.125 1 91.75 113 VAL B N 1
ATOM 4398 C CA . VAL B 1 113 ? 19.172 -16.891 15.898 1 91.75 113 VAL B CA 1
ATOM 4399 C C . VAL B 1 113 ? 18.375 -15.719 16.453 1 91.75 113 VAL B C 1
ATOM 4401 O O . VAL B 1 113 ? 18.516 -15.359 17.625 1 91.75 113 VAL B O 1
ATOM 4404 N N . LEU B 1 114 ? 17.656 -15.078 15.586 1 92.25 114 LEU B N 1
ATOM 4405 C CA . LEU B 1 114 ? 16.703 -14.078 16.047 1 92.25 114 LEU B CA 1
ATOM 4406 C C . LEU B 1 114 ? 15.469 -14.734 16.641 1 92.25 114 LEU B C 1
ATOM 4408 O O . LEU B 1 114 ? 14.695 -15.383 15.922 1 92.25 114 LEU B O 1
ATOM 4412 N N . LYS B 1 115 ? 15.25 -14.5 17.938 1 91.62 115 LYS B N 1
ATOM 4413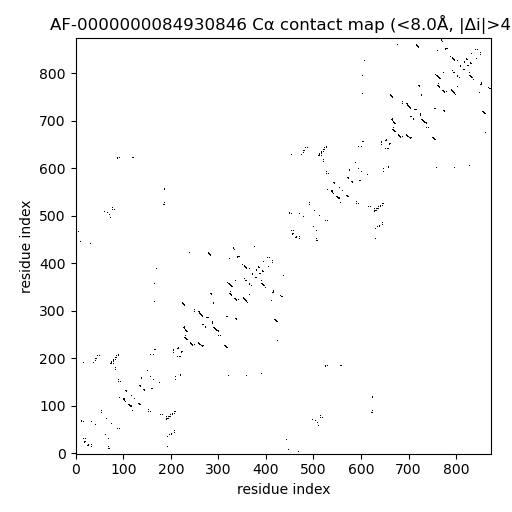 C CA . LYS B 1 115 ? 14.188 -15.219 18.625 1 91.62 115 LYS B CA 1
ATOM 4414 C C . LYS B 1 115 ? 12.961 -14.328 18.828 1 91.62 115 LYS B C 1
ATOM 4416 O O . LYS B 1 115 ? 13.023 -13.117 18.594 1 91.62 115 LYS B O 1
ATOM 4421 N N . ASP B 1 116 ? 11.859 -14.898 19.078 1 90.75 116 ASP B N 1
ATOM 4422 C CA . ASP B 1 116 ? 10.609 -14.25 19.453 1 90.75 116 ASP B CA 1
ATOM 4423 C C . ASP B 1 116 ? 10.109 -13.336 18.328 1 90.75 116 ASP B C 1
ATOM 4425 O O . ASP B 1 116 ? 9.758 -12.18 18.578 1 90.75 116 ASP B O 1
ATOM 4429 N N . VAL B 1 117 ? 10.312 -13.898 17.109 1 89.38 117 VAL B N 1
ATOM 4430 C CA . VAL B 1 117 ? 9.797 -13.18 15.945 1 89.38 117 VAL B CA 1
ATOM 4431 C C . VAL B 1 117 ? 8.312 -13.5 15.758 1 89.38 117 VAL B C 1
ATOM 4433 O O . VAL B 1 117 ? 7.961 -14.562 15.242 1 89.38 117 VAL B O 1
ATOM 4436 N N . THR B 1 118 ? 7.363 -12.578 16.219 1 85.38 118 THR B N 1
ATOM 4437 C CA . THR B 1 118 ? 5.93 -12.836 16.172 1 85.38 118 THR B CA 1
ATOM 4438 C C . THR B 1 118 ? 5.258 -11.992 15.094 1 85.38 118 THR B C 1
ATOM 4440 O O . THR B 1 118 ? 4.117 -12.258 14.711 1 85.38 118 THR B O 1
ATOM 4443 N N . ASP B 1 119 ? 5.977 -11.078 14.641 1 86.88 119 ASP B N 1
ATOM 4444 C CA . ASP B 1 119 ? 5.461 -10.156 13.633 1 86.88 119 ASP B CA 1
ATOM 4445 C C . ASP B 1 119 ? 6.527 -9.844 12.578 1 86.88 119 ASP B C 1
ATOM 4447 O O . ASP B 1 119 ? 7.688 -9.602 12.914 1 86.88 119 ASP B O 1
ATOM 4451 N N . TYR B 1 120 ? 6.082 -9.922 11.352 1 91.31 120 TYR B N 1
ATOM 4452 C CA . TYR B 1 120 ? 7.043 -9.75 10.266 1 91.31 120 TYR B CA 1
ATOM 4453 C C . TYR B 1 120 ? 7.617 -8.336 10.273 1 91.31 120 TYR B C 1
ATOM 4455 O O . TYR B 1 120 ? 8.797 -8.141 9.961 1 91.31 120 TYR B O 1
ATOM 4463 N N . GLY B 1 121 ? 6.754 -7.34 10.555 1 86.62 121 GLY B N 1
ATOM 4464 C CA . GLY B 1 121 ? 7.262 -5.98 10.648 1 86.62 121 GLY B CA 1
ATOM 4465 C C . GLY B 1 121 ? 8.375 -5.824 11.664 1 86.62 121 GLY B C 1
ATOM 4466 O O . GLY B 1 121 ? 9.391 -5.184 11.383 1 86.62 121 GLY B O 1
ATOM 4467 N N . ASP B 1 122 ? 8.18 -6.395 12.773 1 85.12 122 ASP B N 1
ATOM 4468 C CA . ASP B 1 122 ? 9.203 -6.391 13.812 1 85.12 122 ASP B CA 1
ATOM 4469 C C . ASP B 1 122 ? 10.469 -7.105 13.344 1 85.12 122 ASP B C 1
ATOM 4471 O O . ASP B 1 122 ? 11.586 -6.652 13.609 1 85.12 122 ASP B O 1
ATOM 4475 N N . PHE B 1 123 ? 10.281 -8.234 12.688 1 91.06 123 PHE B N 1
ATOM 4476 C CA . PHE B 1 123 ? 11.414 -8.969 12.141 1 91.06 123 PHE B CA 1
ATOM 4477 C C . PHE B 1 123 ? 12.234 -8.086 11.211 1 91.06 123 PHE B C 1
ATOM 4479 O O . PHE B 1 123 ? 13.461 -8.023 11.328 1 91.06 123 PHE B O 1
ATOM 4486 N N . VAL B 1 124 ? 11.562 -7.422 10.312 1 88.94 124 VAL B N 1
ATOM 4487 C CA . VAL B 1 124 ? 12.25 -6.629 9.305 1 88.94 124 VAL B CA 1
ATOM 4488 C C . VAL B 1 124 ? 13.031 -5.504 9.984 1 88.94 124 VAL B C 1
ATOM 4490 O O . VAL B 1 124 ? 14.156 -5.195 9.586 1 88.94 124 VAL B O 1
ATOM 4493 N N . GLU B 1 125 ? 12.453 -4.875 10.922 1 86.25 125 GLU B N 1
ATOM 4494 C CA . GLU B 1 125 ? 13.117 -3.785 11.633 1 86.25 125 GLU B CA 1
ATOM 4495 C C . GLU B 1 125 ? 14.383 -4.273 12.328 1 86.25 125 GLU B C 1
ATOM 4497 O O . GLU B 1 125 ? 15.43 -3.629 12.242 1 86.25 125 GLU B O 1
ATOM 4502 N N . ARG B 1 126 ? 14.328 -5.367 12.953 1 87.38 126 ARG B N 1
ATOM 4503 C CA . ARG B 1 126 ? 15.477 -5.945 13.648 1 87.38 126 ARG B CA 1
ATOM 4504 C C . ARG B 1 126 ? 16.516 -6.441 12.656 1 87.38 126 ARG B C 1
ATOM 4506 O O . ARG B 1 126 ? 17.719 -6.273 12.875 1 87.38 126 ARG B O 1
ATOM 4513 N N . TYR B 1 127 ? 16.031 -7.043 11.617 1 89.81 127 TYR B N 1
ATOM 4514 C CA . TYR B 1 127 ? 16.906 -7.594 10.586 1 89.81 127 TYR B CA 1
ATOM 4515 C C . TYR B 1 127 ? 17.688 -6.488 9.875 1 89.81 127 TYR B C 1
ATOM 4517 O O . TYR B 1 127 ? 18.891 -6.617 9.633 1 89.81 127 TYR B O 1
ATOM 4525 N N . LYS B 1 128 ? 17.031 -5.41 9.523 1 83.69 128 LYS B N 1
ATOM 4526 C CA . LYS B 1 128 ? 17.656 -4.301 8.812 1 83.69 128 LYS B CA 1
ATOM 4527 C C . LYS B 1 128 ? 18.734 -3.639 9.672 1 83.69 128 LYS B C 1
ATOM 4529 O O . LYS B 1 128 ? 19.703 -3.098 9.148 1 83.69 128 LYS B O 1
ATOM 4534 N N . GLY B 1 129 ? 18.5 -3.654 10.898 1 82.62 129 GLY B N 1
ATOM 4535 C CA . GLY B 1 129 ? 19.5 -3.111 11.805 1 82.62 129 GLY B CA 1
ATOM 4536 C C . GLY B 1 129 ? 20.797 -3.895 11.797 1 82.62 129 GLY B C 1
ATOM 4537 O O . GLY B 1 129 ? 21.844 -3.379 12.195 1 82.62 129 GLY B O 1
ATOM 4538 N N . LEU B 1 130 ? 20.672 -5.121 11.305 1 83.38 130 LEU B N 1
ATOM 4539 C CA . LEU B 1 130 ? 21.828 -5.996 11.258 1 83.38 130 LEU B CA 1
ATOM 4540 C C . LEU B 1 130 ? 22.453 -6.004 9.867 1 83.38 130 LEU B C 1
ATOM 4542 O O . LEU B 1 130 ? 22.281 -6.973 9.117 1 83.38 130 LEU B O 1
ATOM 4546 N N . LYS B 1 131 ? 23.016 -4.961 9.438 1 77.12 131 LYS B N 1
ATOM 4547 C CA . LYS B 1 131 ? 23.562 -4.777 8.094 1 77.12 131 LYS B CA 1
ATOM 4548 C C . LYS B 1 131 ? 24.375 -5.996 7.652 1 77.12 131 LYS B C 1
ATOM 4550 O O . LYS B 1 131 ? 25.094 -6.586 8.453 1 77.12 131 LYS B O 1
ATOM 4555 N N . GLY B 1 132 ? 24.188 -6.426 6.457 1 77.75 132 GLY B N 1
ATOM 4556 C CA . GLY B 1 132 ? 24.969 -7.477 5.844 1 77.75 132 GLY B CA 1
ATOM 4557 C C . GLY B 1 132 ? 24.578 -8.867 6.293 1 77.75 132 GLY B C 1
ATOM 4558 O O . GLY B 1 132 ? 25.312 -9.836 6.07 1 77.75 132 GLY B O 1
ATOM 4559 N N . THR B 1 133 ? 23.5 -8.961 6.883 1 87.06 133 THR B N 1
ATOM 4560 C CA . THR B 1 133 ? 23.062 -10.242 7.422 1 87.06 133 THR B CA 1
ATOM 4561 C C . THR B 1 133 ? 22.328 -11.047 6.363 1 87.06 133 THR B C 1
ATOM 4563 O O . THR B 1 133 ? 21.75 -10.477 5.43 1 87.06 133 THR B O 1
ATOM 4566 N N . ARG B 1 134 ? 22.531 -12.344 6.461 1 93.56 134 ARG B N 1
ATOM 4567 C CA . ARG B 1 134 ? 21.906 -13.297 5.539 1 93.56 134 ARG B CA 1
ATOM 4568 C C . ARG B 1 134 ? 21.016 -14.273 6.281 1 93.56 134 ARG B C 1
ATOM 4570 O O . ARG B 1 134 ? 21.156 -14.461 7.492 1 93.56 134 ARG B O 1
ATOM 4577 N N . ILE B 1 135 ? 20.062 -14.82 5.504 1 93.56 135 ILE B N 1
ATOM 4578 C CA . ILE B 1 135 ? 19.234 -15.867 6.074 1 93.56 135 ILE B CA 1
ATOM 4579 C C . ILE B 1 135 ? 19.438 -17.172 5.305 1 93.56 135 ILE B C 1
ATOM 4581 O O . ILE B 1 135 ? 20 -17.172 4.211 1 93.56 135 ILE B O 1
ATOM 4585 N N . GLN B 1 136 ? 19 -18.25 5.891 1 91.31 136 GLN B N 1
ATOM 4586 C CA . GLN B 1 136 ? 19.062 -19.547 5.223 1 91.31 136 GLN B CA 1
ATOM 4587 C C . GLN B 1 136 ? 17.812 -19.797 4.402 1 91.31 136 GLN B C 1
ATOM 4589 O O . GLN B 1 136 ? 16.688 -19.578 4.879 1 91.31 136 GLN B O 1
ATOM 4594 N N . MET B 1 137 ? 18.078 -20.141 3.131 1 90.06 137 MET B N 1
ATOM 4595 C CA . MET B 1 137 ? 16.938 -20.438 2.271 1 90.06 137 MET B CA 1
ATOM 4596 C C . MET B 1 137 ? 17.188 -21.703 1.46 1 90.06 137 MET B C 1
ATOM 4598 O O . MET B 1 137 ? 18.328 -22.062 1.177 1 90.06 137 MET B O 1
ATOM 4602 N N . GLY B 1 138 ? 16.062 -22.391 1.12 1 87.06 138 GLY B N 1
ATOM 4603 C CA . GLY B 1 138 ? 16.094 -23.453 0.142 1 87.06 138 GLY B CA 1
ATOM 4604 C C . GLY B 1 138 ? 16.469 -24.797 0.746 1 87.06 138 GLY B C 1
ATOM 4605 O O . GLY B 1 138 ? 16.797 -24.891 1.929 1 87.06 138 GLY B O 1
ATOM 4606 N N . PRO B 1 139 ? 16.469 -25.75 -0.086 1 82.88 139 PRO B N 1
ATOM 4607 C CA . PRO B 1 139 ? 16.781 -27.109 0.373 1 82.88 139 PRO B CA 1
ATOM 4608 C C . PRO B 1 139 ? 18.266 -27.266 0.757 1 82.88 139 PRO B C 1
ATOM 4610 O O . PRO B 1 139 ? 18.594 -28.078 1.621 1 82.88 139 PRO B O 1
ATOM 4613 N N . ASP B 1 140 ? 19.078 -26.469 0.173 1 83 140 ASP B N 1
ATOM 4614 C CA . ASP B 1 140 ? 20.5 -26.531 0.461 1 83 140 ASP B CA 1
ATOM 4615 C C . ASP B 1 140 ? 20.875 -25.656 1.661 1 83 140 ASP B C 1
ATOM 4617 O O . ASP B 1 140 ? 22.016 -25.656 2.107 1 83 140 ASP B O 1
ATOM 4621 N N . ARG B 1 141 ? 19.891 -24.969 2.166 1 88.44 141 ARG B N 1
ATOM 4622 C CA . ARG B 1 141 ? 20.047 -24.094 3.326 1 88.44 141 ARG B CA 1
ATOM 4623 C C . ARG B 1 141 ? 21.188 -23.109 3.117 1 88.44 141 ARG B C 1
ATOM 4625 O O . ARG B 1 141 ? 22 -22.875 4.023 1 88.44 141 ARG B O 1
ATOM 4632 N N . SER B 1 142 ? 21.234 -22.609 1.967 1 89.44 142 SER B N 1
ATOM 4633 C CA . SER B 1 142 ? 22.266 -21.641 1.633 1 89.44 142 SER B CA 1
ATOM 4634 C C . SER B 1 142 ? 22 -20.297 2.273 1 89.44 142 SER B C 1
ATOM 4636 O O . SER B 1 142 ? 20.844 -19.875 2.373 1 89.44 142 SER B O 1
ATOM 4638 N N . TRP B 1 143 ? 23.062 -19.688 2.723 1 92.69 143 TRP B N 1
ATOM 4639 C CA . TRP B 1 143 ? 22.938 -18.344 3.264 1 92.69 143 TRP B CA 1
ATOM 4640 C C . TRP B 1 143 ? 22.75 -17.328 2.146 1 92.69 143 TRP B C 1
ATOM 4642 O O . TRP B 1 143 ? 23.609 -17.172 1.278 1 92.69 143 TRP B O 1
ATOM 4652 N N . THR B 1 144 ? 21.672 -16.656 2.148 1 91.06 144 THR B N 1
ATOM 4653 C CA . THR B 1 144 ? 21.281 -15.766 1.066 1 91.06 144 THR B CA 1
ATOM 4654 C C . THR B 1 144 ? 20.859 -14.398 1.617 1 91.06 144 THR B C 1
ATOM 4656 O O . THR B 1 144 ? 20.219 -14.32 2.666 1 91.06 144 THR B O 1
ATOM 4659 N N . GLY B 1 145 ? 21.297 -13.391 0.951 1 91.44 145 GLY B N 1
ATOM 4660 C CA . GLY B 1 145 ? 20.844 -12.055 1.325 1 91.44 145 GLY B CA 1
ATOM 4661 C C . GLY B 1 145 ? 19.344 -11.898 1.235 1 91.44 145 GLY B C 1
ATOM 4662 O O . GLY B 1 145 ? 18.719 -12.414 0.313 1 91.44 145 GLY B O 1
ATOM 4663 N N . PHE B 1 146 ? 18.766 -11.195 2.225 1 92 146 PHE B N 1
ATOM 4664 C CA . PHE B 1 146 ? 17.328 -10.992 2.307 1 92 146 PHE B CA 1
ATOM 4665 C C . PHE B 1 146 ? 17 -9.508 2.467 1 92 146 PHE B C 1
ATOM 4667 O O . PHE B 1 146 ? 17.531 -8.844 3.355 1 92 146 PHE B O 1
ATOM 4674 N N . ASN B 1 147 ? 16.188 -8.961 1.608 1 87.75 147 ASN B N 1
ATOM 4675 C CA . ASN B 1 147 ? 15.906 -7.531 1.647 1 87.75 147 ASN B CA 1
ATOM 4676 C C . ASN B 1 147 ? 14.625 -7.227 2.412 1 87.75 147 ASN B C 1
ATOM 4678 O O . ASN B 1 147 ? 14.312 -6.062 2.676 1 87.75 147 ASN B O 1
ATOM 4682 N N . GLY B 1 148 ? 13.836 -8.281 2.732 1 89 148 GLY B N 1
ATOM 4683 C CA . GLY B 1 148 ? 12.641 -8.109 3.545 1 89 148 GLY B CA 1
ATOM 4684 C C . GLY B 1 148 ? 11.469 -7.547 2.77 1 89 148 GLY B C 1
ATOM 4685 O O . GLY B 1 148 ? 10.398 -7.324 3.334 1 89 148 GLY B O 1
ATOM 4686 N N . THR B 1 149 ? 11.625 -7.336 1.475 1 91.25 149 THR B N 1
ATOM 4687 C CA . THR B 1 149 ? 10.578 -6.77 0.629 1 91.25 149 THR B CA 1
ATOM 4688 C C . THR B 1 149 ? 9.711 -7.875 0.041 1 91.25 149 THR B C 1
ATOM 4690 O O . THR B 1 149 ? 9.953 -9.062 0.274 1 91.25 149 THR B O 1
ATOM 4693 N N . LEU B 1 150 ? 8.656 -7.453 -0.653 1 93.94 150 LEU B N 1
ATOM 4694 C CA . LEU B 1 150 ? 7.762 -8.406 -1.294 1 93.94 150 LEU B CA 1
ATOM 4695 C C . LEU B 1 150 ? 8.523 -9.297 -2.273 1 93.94 150 LEU B C 1
ATOM 4697 O O . LEU B 1 150 ? 8.289 -10.5 -2.334 1 93.94 150 LEU B O 1
ATOM 4701 N N . ASP B 1 151 ? 9.461 -8.711 -2.963 1 91.38 151 ASP B N 1
ATOM 4702 C CA . ASP B 1 151 ? 10.289 -9.477 -3.885 1 91.38 151 ASP B CA 1
ATOM 4703 C C . ASP B 1 151 ? 11.109 -10.523 -3.143 1 91.38 151 ASP B C 1
ATOM 4705 O O . ASP B 1 151 ? 11.219 -11.672 -3.588 1 91.38 151 ASP B O 1
ATOM 4709 N N . GLY B 1 152 ? 11.711 -10.086 -2.076 1 92.38 152 GLY B N 1
ATOM 4710 C CA . GLY B 1 152 ? 12.469 -11.023 -1.258 1 92.38 152 GLY B CA 1
ATOM 4711 C C . GLY B 1 152 ? 11.609 -12.148 -0.707 1 92.38 152 GLY B C 1
ATOM 4712 O O . GLY B 1 152 ? 12.07 -13.289 -0.621 1 92.38 152 GLY B O 1
ATOM 4713 N N . LEU B 1 153 ? 10.414 -11.852 -0.359 1 95.75 153 LEU B N 1
ATOM 4714 C CA . LEU B 1 153 ? 9.492 -12.844 0.181 1 95.75 153 LEU B CA 1
ATOM 4715 C C . LEU B 1 153 ? 9.133 -13.883 -0.877 1 95.75 153 LEU B C 1
ATOM 4717 O O . LEU B 1 153 ? 9.055 -15.078 -0.583 1 95.75 153 LEU B O 1
ATOM 4721 N N . TYR B 1 154 ? 8.914 -13.453 -2.121 1 95.19 154 TYR B N 1
ATOM 4722 C CA . TYR B 1 154 ? 8.633 -14.398 -3.197 1 95.19 154 TYR B CA 1
ATOM 4723 C C . TYR B 1 154 ? 9.828 -15.305 -3.459 1 95.19 154 TYR B C 1
ATOM 4725 O O . TYR B 1 154 ? 9.672 -16.516 -3.635 1 95.19 154 TYR B O 1
ATOM 4733 N N . ARG B 1 155 ? 11.008 -14.695 -3.42 1 91.69 155 ARG B N 1
ATOM 4734 C CA . ARG B 1 155 ? 12.211 -15.492 -3.609 1 91.69 155 ARG B CA 1
ATOM 4735 C C . ARG B 1 155 ? 12.367 -16.531 -2.502 1 91.69 155 ARG B C 1
ATOM 4737 O O . ARG B 1 155 ? 12.656 -17.703 -2.773 1 91.69 155 ARG B O 1
ATOM 4744 N N . TRP B 1 156 ? 12.164 -16.047 -1.361 1 95.06 156 TRP B N 1
ATOM 4745 C CA . TRP B 1 156 ? 12.219 -16.938 -0.207 1 95.06 156 TRP B CA 1
ATOM 4746 C C . TRP B 1 156 ? 11.219 -18.078 -0.35 1 95.06 156 TRP B C 1
ATOM 4748 O O . TRP B 1 156 ? 11.57 -19.25 -0.191 1 95.06 156 TRP B O 1
ATOM 4758 N N . ALA B 1 157 ? 9.984 -17.766 -0.648 1 96.94 157 ALA B N 1
ATOM 4759 C CA . ALA B 1 157 ? 8.914 -18.766 -0.731 1 96.94 157 ALA B CA 1
ATOM 4760 C C . ALA B 1 157 ? 9.219 -19.797 -1.81 1 96.94 157 ALA B C 1
ATOM 4762 O O . ALA B 1 157 ? 8.945 -20.984 -1.63 1 96.94 157 ALA B O 1
ATOM 4763 N N . ARG B 1 158 ? 9.789 -19.375 -2.885 1 93 158 ARG B N 1
ATOM 4764 C CA . ARG B 1 158 ? 10.125 -20.297 -3.967 1 93 158 ARG B CA 1
ATOM 4765 C C . ARG B 1 158 ? 11.297 -21.188 -3.582 1 93 158 ARG B C 1
ATOM 4767 O O . ARG B 1 158 ? 11.289 -22.391 -3.863 1 93 158 ARG B O 1
ATOM 4774 N N . ARG B 1 159 ? 12.258 -20.594 -2.953 1 91.62 159 ARG B N 1
ATOM 4775 C CA . ARG B 1 159 ? 13.414 -21.375 -2.533 1 91.62 159 ARG B CA 1
ATOM 4776 C C . ARG B 1 159 ? 13.023 -22.422 -1.496 1 91.62 159 ARG B C 1
ATOM 4778 O O . ARG B 1 159 ? 13.602 -23.5 -1.46 1 91.62 159 ARG B O 1
ATOM 4785 N N . GLU B 1 160 ? 12.062 -22.078 -0.713 1 94.25 160 GLU B N 1
ATOM 4786 C CA . GLU B 1 160 ? 11.602 -23.016 0.314 1 94.25 160 GLU B CA 1
ATOM 4787 C C . GLU B 1 160 ? 10.625 -24.031 -0.263 1 94.25 160 GLU B C 1
ATOM 4789 O O . GLU B 1 160 ? 10.148 -24.922 0.452 1 94.25 160 GLU B O 1
ATOM 4794 N N . GLY B 1 161 ? 10.281 -23.891 -1.534 1 92.62 161 GLY B N 1
ATOM 4795 C CA . GLY B 1 161 ? 9.383 -24.828 -2.195 1 92.62 161 GLY B CA 1
ATOM 4796 C C . GLY B 1 161 ? 7.922 -24.562 -1.889 1 92.62 161 GLY B C 1
ATOM 4797 O O . GLY B 1 161 ? 7.074 -25.422 -2.125 1 92.62 161 GLY B O 1
ATOM 4798 N N . LEU B 1 162 ? 7.609 -23.406 -1.296 1 96.31 162 LEU B N 1
ATOM 4799 C CA . LEU B 1 162 ? 6.238 -23.062 -0.931 1 96.31 162 LEU B CA 1
ATOM 4800 C C . LEU B 1 162 ? 5.449 -22.594 -2.15 1 96.31 162 LEU B C 1
ATOM 4802 O O . LEU B 1 162 ? 4.223 -22.688 -2.172 1 96.31 162 LEU B O 1
ATOM 4806 N N . LEU B 1 163 ? 6.129 -22.047 -3.09 1 95.94 163 LEU B N 1
ATOM 4807 C CA . LEU B 1 163 ? 5.562 -21.688 -4.387 1 95.94 163 LEU B CA 1
ATOM 4808 C C . LEU B 1 163 ? 6.242 -22.469 -5.508 1 95.94 163 LEU B C 1
ATOM 4810 O O . LEU B 1 163 ? 7.43 -22.781 -5.418 1 95.94 163 LEU B O 1
ATOM 4814 N N . ARG B 1 164 ? 5.457 -22.766 -6.531 1 93.62 164 ARG B N 1
ATOM 4815 C CA . ARG B 1 164 ? 5.98 -23.625 -7.586 1 93.62 164 ARG B CA 1
ATOM 4816 C C . ARG B 1 164 ? 5.551 -23.141 -8.961 1 93.62 164 ARG B C 1
ATOM 4818 O O . ARG B 1 164 ? 4.77 -22.188 -9.07 1 93.62 164 ARG B O 1
ATOM 4825 N N . GLY B 1 165 ? 6.121 -23.781 -10.008 1 93.44 165 GLY B N 1
ATOM 4826 C CA . GLY B 1 165 ? 5.77 -23.453 -11.375 1 93.44 165 GLY B CA 1
ATOM 4827 C C . GLY B 1 165 ? 6.652 -22.375 -11.977 1 93.44 165 GLY B C 1
ATOM 4828 O O . GLY B 1 165 ? 6.723 -21.25 -11.445 1 93.44 165 GLY B O 1
ATOM 4829 N N . GLN B 1 166 ? 7.234 -22.656 -13.039 1 92.62 166 GLN B N 1
ATOM 4830 C CA . GLN B 1 166 ? 8.148 -21.719 -13.688 1 92.62 166 GLN B CA 1
ATOM 4831 C C . GLN B 1 166 ? 7.379 -20.562 -14.328 1 92.62 166 GLN B C 1
ATOM 4833 O O . GLN B 1 166 ? 7.84 -19.422 -14.305 1 92.62 166 GLN B O 1
ATOM 4838 N N . ARG B 1 167 ? 6.234 -20.875 -14.859 1 89.06 167 ARG B N 1
ATOM 4839 C CA . ARG B 1 167 ? 5.438 -19.812 -15.484 1 89.06 167 ARG B CA 1
ATOM 4840 C C . ARG B 1 167 ? 4.879 -18.859 -14.43 1 89.06 167 ARG B C 1
ATOM 4842 O O . ARG B 1 167 ? 4.602 -17.703 -14.727 1 89.06 167 ARG B O 1
ATOM 4849 N N . ASN B 1 168 ? 4.688 -19.406 -13.266 1 92.12 168 ASN B N 1
ATOM 4850 C CA . ASN B 1 168 ? 4.141 -18.594 -12.188 1 92.12 168 ASN B CA 1
ATOM 4851 C C . ASN B 1 168 ? 5.117 -17.5 -11.758 1 92.12 168 ASN B C 1
ATOM 4853 O O . ASN B 1 168 ? 4.719 -16.516 -11.148 1 92.12 168 ASN B O 1
ATOM 4857 N N . ARG B 1 169 ? 6.359 -17.625 -12.102 1 90.62 169 ARG B N 1
ATOM 4858 C CA . ARG B 1 169 ? 7.324 -16.578 -11.812 1 90.62 169 ARG B CA 1
ATOM 4859 C C . ARG B 1 169 ? 6.902 -15.25 -12.438 1 90.62 169 ARG B C 1
ATOM 4861 O O . ARG B 1 169 ? 6.953 -14.203 -11.781 1 90.62 169 ARG B O 1
ATOM 4868 N N . GLY B 1 170 ? 6.555 -15.391 -13.727 1 86.38 170 GLY B N 1
ATOM 4869 C CA . GLY B 1 170 ? 6.078 -14.195 -14.406 1 86.38 170 GLY B CA 1
ATOM 4870 C C . GLY B 1 170 ? 4.797 -13.648 -13.805 1 86.38 170 GLY B C 1
ATOM 4871 O O . GLY B 1 170 ? 4.633 -12.43 -13.703 1 86.38 170 GLY B O 1
ATOM 4872 N N . ARG B 1 171 ? 3.934 -14.492 -13.445 1 88.12 171 ARG B N 1
ATOM 4873 C CA . ARG B 1 171 ? 2.656 -14.078 -12.875 1 88.12 171 ARG B CA 1
ATOM 4874 C C . ARG B 1 171 ? 2.854 -13.438 -11.5 1 88.12 171 ARG B C 1
ATOM 4876 O O . ARG B 1 171 ? 2.176 -12.469 -11.164 1 88.12 171 ARG B O 1
ATOM 4883 N N . GLU B 1 172 ? 3.689 -14.008 -10.734 1 91.06 172 GLU B N 1
ATOM 4884 C CA . GLU B 1 172 ? 4.023 -13.445 -9.43 1 91.06 172 GLU B CA 1
ATOM 4885 C C . GLU B 1 172 ? 4.598 -12.039 -9.562 1 91.06 172 GLU B C 1
ATOM 4887 O O . GLU B 1 172 ? 4.262 -11.148 -8.773 1 91.06 172 GLU B O 1
ATOM 4892 N N . LYS B 1 173 ? 5.41 -11.836 -10.531 1 89.25 173 LYS B N 1
ATOM 4893 C CA . LYS B 1 173 ? 5.941 -10.5 -10.797 1 89.25 173 LYS B CA 1
ATOM 4894 C C . LYS B 1 173 ? 4.824 -9.523 -11.172 1 89.25 173 LYS B C 1
ATOM 4896 O O . LYS B 1 173 ? 4.801 -8.391 -10.695 1 89.25 173 LYS B O 1
ATOM 4901 N N . ALA B 1 174 ? 3.967 -9.953 -12.031 1 88.88 174 ALA B N 1
ATOM 4902 C CA . ALA B 1 174 ? 2.838 -9.109 -12.43 1 88.88 174 ALA B CA 1
ATOM 4903 C C . ALA B 1 174 ? 1.986 -8.734 -11.227 1 88.88 174 ALA B C 1
ATOM 4905 O O . ALA B 1 174 ? 1.551 -7.582 -11.102 1 88.88 174 ALA B O 1
ATOM 4906 N N . LEU B 1 175 ? 1.735 -9.688 -10.375 1 90.88 175 LEU B N 1
ATOM 4907 C CA . LEU B 1 175 ? 0.959 -9.43 -9.164 1 90.88 175 LEU B CA 1
ATOM 4908 C C . LEU B 1 175 ? 1.674 -8.43 -8.266 1 90.88 175 LEU B C 1
ATOM 4910 O O . LEU B 1 175 ? 1.033 -7.57 -7.652 1 90.88 175 LEU B O 1
ATOM 4914 N N . THR B 1 176 ? 2.945 -8.57 -8.188 1 93.06 176 THR B N 1
ATOM 4915 C CA . THR B 1 176 ? 3.752 -7.637 -7.414 1 93.06 176 THR B CA 1
ATOM 4916 C C . THR B 1 176 ? 3.623 -6.223 -7.969 1 93.06 176 THR B C 1
ATOM 4918 O O . THR B 1 176 ? 3.459 -5.266 -7.211 1 93.06 176 THR B O 1
ATOM 4921 N N . ASP B 1 177 ? 3.709 -6.133 -9.242 1 90.31 177 ASP B N 1
ATOM 4922 C CA . ASP B 1 177 ? 3.588 -4.824 -9.883 1 90.31 177 ASP B CA 1
ATOM 4923 C C . ASP B 1 177 ? 2.225 -4.199 -9.602 1 90.31 177 ASP B C 1
ATOM 4925 O O . ASP B 1 177 ? 2.133 -3.01 -9.289 1 90.31 177 ASP B O 1
ATOM 4929 N N . LEU B 1 178 ? 1.196 -4.961 -9.742 1 91 178 LEU B N 1
ATOM 4930 C CA . LEU B 1 178 ? -0.154 -4.484 -9.461 1 91 178 LEU B CA 1
ATOM 4931 C C . LEU B 1 178 ? -0.286 -4.055 -8.008 1 91 178 LEU B C 1
ATOM 4933 O O . LEU B 1 178 ? -0.874 -3.01 -7.715 1 91 178 LEU B O 1
ATOM 4937 N N . ARG B 1 179 ? 0.225 -4.91 -7.152 1 93.88 179 ARG B N 1
ATOM 4938 C CA . ARG B 1 179 ? 0.218 -4.582 -5.73 1 93.88 179 ARG B CA 1
ATOM 4939 C C . ARG B 1 179 ? 0.922 -3.254 -5.473 1 93.88 179 ARG B C 1
ATOM 4941 O O . ARG B 1 179 ? 0.448 -2.439 -4.68 1 93.88 179 ARG B O 1
ATOM 4948 N N . ASN B 1 180 ? 2.051 -3.059 -6.066 1 90.56 180 ASN B N 1
ATOM 4949 C CA . ASN B 1 180 ? 2.809 -1.823 -5.898 1 90.56 180 ASN B CA 1
ATOM 4950 C C . ASN B 1 180 ? 2.02 -0.61 -6.383 1 90.56 180 ASN B C 1
ATOM 4952 O O . ASN B 1 180 ? 2.098 0.465 -5.785 1 90.56 180 ASN B O 1
ATOM 4956 N N . MET B 1 181 ? 1.277 -0.79 -7.422 1 88.94 181 MET B N 1
ATOM 4957 C CA . MET B 1 181 ? 0.444 0.292 -7.938 1 88.94 181 MET B CA 1
ATOM 4958 C C . MET B 1 181 ? -0.609 0.706 -6.918 1 88.94 181 MET B C 1
ATOM 4960 O O . MET B 1 181 ? -0.954 1.885 -6.816 1 88.94 181 MET B O 1
ATOM 4964 N N . VAL B 1 182 ? -1.072 -0.249 -6.223 1 91.88 182 VAL B N 1
ATOM 4965 C CA . VAL B 1 182 ? -2.096 0.024 -5.219 1 91.88 182 VAL B CA 1
ATOM 4966 C C . VAL B 1 182 ? -1.454 0.637 -3.977 1 91.88 182 VAL B C 1
ATOM 4968 O O . VAL B 1 182 ? -2.023 1.537 -3.355 1 91.88 182 VAL B O 1
ATOM 4971 N N . ALA B 1 183 ? -0.3 0.099 -3.631 1 93.06 183 ALA B N 1
ATOM 4972 C CA . ALA B 1 183 ? 0.394 0.571 -2.436 1 93.06 183 ALA B CA 1
ATOM 4973 C C . ALA B 1 183 ? 0.915 1.992 -2.631 1 93.06 183 ALA B C 1
ATOM 4975 O O . ALA B 1 183 ? 1.097 2.73 -1.659 1 93.06 183 ALA B O 1
ATOM 4976 N N . HIS B 1 184 ? 1.204 2.297 -3.842 1 90.38 184 HIS B N 1
ATOM 4977 C CA . HIS B 1 184 ? 1.704 3.615 -4.215 1 90.38 184 HIS B CA 1
ATOM 4978 C C . HIS B 1 184 ? 0.845 4.242 -5.309 1 90.38 184 HIS B C 1
ATOM 4980 O O . HIS B 1 184 ? 1.305 4.418 -6.438 1 90.38 184 HIS B O 1
ATOM 4986 N N . PRO B 1 185 ? -0.306 4.629 -4.98 1 86.81 185 PRO B N 1
ATOM 4987 C CA . PRO B 1 185 ? -1.301 4.996 -5.992 1 86.81 185 PRO B CA 1
ATOM 4988 C C . PRO B 1 185 ? -0.963 6.305 -6.703 1 86.81 185 PRO B C 1
ATOM 4990 O O . PRO B 1 185 ? -0.442 7.234 -6.082 1 86.81 185 PRO B O 1
ATOM 4993 N N . SER B 1 186 ? -1.088 6.152 -8.016 1 75.5 186 SER B N 1
ATOM 4994 C CA . SER B 1 186 ? -0.961 7.336 -8.859 1 75.5 186 SER B CA 1
ATOM 4995 C C . SER B 1 186 ? -2.248 7.605 -9.625 1 75.5 186 SER B C 1
ATOM 4997 O O . SER B 1 186 ? -2.404 7.152 -10.766 1 75.5 186 SER B O 1
ATOM 4999 N N . GLY B 1 187 ? -3.35 7.945 -9.023 1 73.5 187 GLY B N 1
ATOM 5000 C CA . GLY B 1 187 ? -4.578 8.273 -9.727 1 73.5 187 GLY B CA 1
ATOM 5001 C C . GLY B 1 187 ? -5.766 7.445 -9.273 1 73.5 187 GLY B C 1
ATOM 5002 O O . GLY B 1 187 ? -5.652 6.645 -8.344 1 73.5 187 GLY B O 1
ATOM 5003 N N . PHE B 1 188 ? -6.855 7.676 -9.938 1 78.12 188 PHE B N 1
ATOM 5004 C CA . PHE B 1 188 ? -8.109 7.004 -9.625 1 78.12 188 PHE B CA 1
ATOM 5005 C C . PHE B 1 188 ? -8.383 5.883 -10.625 1 78.12 188 PHE B C 1
ATOM 5007 O O . PHE B 1 188 ? -8.078 6.008 -11.805 1 78.12 188 PHE B O 1
ATOM 5014 N N . HIS B 1 189 ? -8.82 4.672 -10.141 1 77.56 189 HIS B N 1
ATOM 5015 C CA . HIS B 1 189 ? -9.258 3.6 -11.031 1 77.56 189 HIS B CA 1
ATOM 5016 C C . HIS B 1 189 ? -10.5 2.904 -10.484 1 77.56 189 HIS B C 1
ATOM 5018 O O . HIS B 1 189 ? -10.766 2.955 -9.281 1 77.56 189 HIS B O 1
ATOM 5024 N N . LEU B 1 190 ? -11.305 2.396 -11.391 1 80.44 190 LEU B N 1
ATOM 5025 C CA . LEU B 1 190 ? -12.516 1.651 -11.062 1 80.44 190 LEU B CA 1
ATOM 5026 C C . LEU B 1 190 ? -12.5 0.273 -11.711 1 80.44 190 LEU B C 1
ATOM 5028 O O . LEU B 1 190 ? -12.32 0.157 -12.93 1 80.44 190 LEU B O 1
ATOM 5032 N N . HIS B 1 191 ? -12.57 -0.731 -10.883 1 81.44 191 HIS B N 1
ATOM 5033 C CA . HIS B 1 191 ? -12.664 -2.113 -11.336 1 81.44 191 HIS B CA 1
ATOM 5034 C C . HIS B 1 191 ? -14.07 -2.664 -11.148 1 81.44 191 HIS B C 1
ATOM 5036 O O . HIS B 1 191 ? -14.844 -2.148 -10.336 1 81.44 191 HIS B O 1
ATOM 5042 N N . GLY B 1 192 ? -14.43 -3.662 -11.945 1 84.62 192 GLY B N 1
ATOM 5043 C CA . GLY B 1 192 ? -15.703 -4.336 -11.797 1 84.62 192 GLY B CA 1
ATOM 5044 C C . GLY B 1 192 ? -15.617 -5.621 -11 1 84.62 192 GLY B C 1
ATOM 5045 O O . GLY B 1 192 ? -14.57 -5.934 -10.43 1 84.62 192 GLY B O 1
ATOM 5046 N N . PRO B 1 193 ? -16.781 -6.289 -10.859 1 89.19 193 PRO B N 1
ATOM 5047 C CA . PRO B 1 193 ? -16.828 -7.512 -10.062 1 89.19 193 PRO B CA 1
ATOM 5048 C C . PRO B 1 193 ? -15.945 -8.625 -10.625 1 89.19 193 PRO B C 1
ATOM 5050 O O . PRO B 1 193 ? -15.367 -9.414 -9.867 1 89.19 193 PRO B O 1
ATOM 5053 N N . VAL B 1 194 ? -15.727 -8.617 -11.922 1 83.38 194 VAL B N 1
ATOM 5054 C CA . VAL B 1 194 ? -14.953 -9.688 -12.547 1 83.38 194 VAL B CA 1
ATOM 5055 C C . VAL B 1 194 ? -13.492 -9.578 -12.125 1 83.38 194 VAL B C 1
ATOM 5057 O O . VAL B 1 194 ? -12.883 -10.57 -11.703 1 83.38 194 VAL B O 1
ATOM 5060 N N . GLU B 1 195 ? -13 -8.398 -12.195 1 86.56 195 GLU B N 1
ATOM 5061 C CA . GLU B 1 195 ? -11.602 -8.172 -11.828 1 86.56 195 GLU B CA 1
ATOM 5062 C C . GLU B 1 195 ? -11.383 -8.43 -10.336 1 86.56 195 GLU B C 1
ATOM 5064 O O . GLU B 1 195 ? -10.375 -9.039 -9.953 1 86.56 195 GLU B O 1
ATOM 5069 N N . ALA B 1 196 ? -12.297 -7.977 -9.555 1 93.31 196 ALA B N 1
ATOM 5070 C CA . ALA B 1 196 ? -12.18 -8.188 -8.117 1 93.31 196 ALA B CA 1
ATOM 5071 C C . ALA B 1 196 ? -12.227 -9.68 -7.777 1 93.31 196 ALA B C 1
ATOM 5073 O O . ALA B 1 196 ? -11.43 -10.164 -6.969 1 93.31 196 ALA B O 1
ATOM 5074 N N . ALA B 1 197 ? -13.133 -10.406 -8.414 1 91.62 197 ALA B N 1
ATOM 5075 C CA . ALA B 1 197 ? -13.266 -11.844 -8.18 1 91.62 197 ALA B CA 1
ATOM 5076 C C . ALA B 1 197 ? -12.008 -12.594 -8.625 1 91.62 197 ALA B C 1
ATOM 5078 O O . ALA B 1 197 ? -11.555 -13.516 -7.949 1 91.62 197 ALA B O 1
ATOM 5079 N N . ARG B 1 198 ? -11.516 -12.172 -9.703 1 89.25 198 ARG B N 1
ATOM 5080 C CA . ARG B 1 198 ? -10.305 -12.805 -10.203 1 89.25 198 ARG B CA 1
ATOM 5081 C C . ARG B 1 198 ? -9.141 -12.602 -9.227 1 89.25 198 ARG B C 1
ATOM 5083 O O . ARG B 1 198 ? -8.375 -13.531 -8.977 1 89.25 198 ARG B O 1
ATOM 5090 N N . THR B 1 199 ? -9.023 -11.43 -8.75 1 93.81 199 THR B N 1
ATOM 5091 C CA . THR B 1 199 ? -7.965 -11.148 -7.785 1 93.81 199 THR B CA 1
ATOM 5092 C C . THR B 1 199 ? -8.148 -11.984 -6.523 1 93.81 199 THR B C 1
ATOM 5094 O O . THR B 1 199 ? -7.176 -12.516 -5.973 1 93.81 199 THR B O 1
ATOM 5097 N N . LEU B 1 200 ? -9.367 -12.102 -6.078 1 95.88 200 LEU B N 1
ATOM 5098 C CA . LEU B 1 200 ? -9.648 -12.93 -4.906 1 95.88 200 LEU B CA 1
ATOM 5099 C C . LEU B 1 200 ? -9.312 -14.391 -5.176 1 95.88 200 LEU B C 1
ATOM 5101 O O . LEU B 1 200 ? -8.789 -15.086 -4.301 1 95.88 200 LEU B O 1
ATOM 5105 N N . SER B 1 201 ? -9.625 -14.82 -6.363 1 94.25 201 SER B N 1
ATOM 5106 C CA . SER B 1 201 ? -9.289 -16.188 -6.754 1 94.25 201 SER B CA 1
ATOM 5107 C C . SER B 1 201 ? -7.785 -16.422 -6.711 1 94.25 201 SER B C 1
ATOM 5109 O O . SER B 1 201 ? -7.324 -17.422 -6.141 1 94.25 201 SER B O 1
ATOM 5111 N N . ASN B 1 202 ? -7.078 -15.523 -7.328 1 94.75 202 ASN B N 1
ATOM 5112 C CA . ASN B 1 202 ? -5.621 -15.625 -7.305 1 94.75 202 ASN B CA 1
ATOM 5113 C C . ASN B 1 202 ? -5.082 -15.617 -5.879 1 94.75 202 ASN B C 1
ATOM 5115 O O . ASN B 1 202 ? -4.168 -16.375 -5.555 1 94.75 202 ASN B O 1
ATOM 5119 N N . LEU B 1 203 ? -5.656 -14.773 -5.102 1 97.62 203 LEU B N 1
ATOM 5120 C CA . LEU B 1 203 ? -5.223 -14.672 -3.713 1 97.62 203 LEU B CA 1
ATOM 5121 C C . LEU B 1 203 ? -5.453 -15.984 -2.977 1 97.62 203 LEU B C 1
ATOM 5123 O O . LEU B 1 203 ? -4.559 -16.484 -2.283 1 97.62 203 LEU B O 1
ATOM 5127 N N . ALA B 1 204 ? -6.633 -16.562 -3.123 1 97.69 204 ALA B N 1
ATOM 5128 C CA . ALA B 1 204 ? -6.941 -17.828 -2.479 1 97.69 204 ALA B CA 1
ATOM 5129 C C . ALA B 1 204 ? -5.961 -18.922 -2.912 1 97.69 204 ALA B C 1
ATOM 5131 O O . ALA B 1 204 ? -5.477 -19.688 -2.082 1 97.69 204 ALA B O 1
ATOM 5132 N N . GLU B 1 205 ? -5.68 -18.938 -4.164 1 96.25 205 GLU B N 1
ATOM 5133 C CA . GLU B 1 205 ? -4.777 -19.953 -4.695 1 96.25 205 GLU B CA 1
ATOM 5134 C C . GLU B 1 205 ? -3.367 -19.797 -4.137 1 96.25 205 GLU B C 1
ATOM 5136 O O . GLU B 1 205 ? -2.727 -20.781 -3.752 1 96.25 205 GLU B O 1
ATOM 5141 N N . VAL B 1 206 ? -2.883 -18.609 -4.102 1 97.44 206 VAL B N 1
ATOM 5142 C CA . VAL B 1 206 ? -1.543 -18.344 -3.592 1 97.44 206 VAL B CA 1
ATOM 5143 C C . VAL B 1 206 ? -1.475 -18.688 -2.107 1 97.44 206 VAL B C 1
ATOM 5145 O O . VAL B 1 206 ? -0.519 -19.328 -1.659 1 97.44 206 VAL B O 1
ATOM 5148 N N . ILE B 1 207 ? -2.514 -18.297 -1.371 1 98.12 207 ILE B N 1
ATOM 5149 C CA . ILE B 1 207 ? -2.545 -18.578 0.058 1 98.12 207 ILE B CA 1
ATOM 5150 C C . ILE B 1 207 ? -2.535 -20.094 0.276 1 98.12 207 ILE B C 1
ATOM 5152 O O . ILE B 1 207 ? -1.728 -20.609 1.05 1 98.12 207 ILE B O 1
ATOM 5156 N N . ASN B 1 208 ? -3.418 -20.75 -0.396 1 98.06 208 ASN B N 1
ATOM 5157 C CA . ASN B 1 208 ? -3.486 -22.188 -0.235 1 98.06 208 ASN B CA 1
ATOM 5158 C C . ASN B 1 208 ? -2.16 -22.859 -0.593 1 98.06 208 ASN B C 1
ATOM 5160 O O . ASN B 1 208 ? -1.687 -23.734 0.13 1 98.06 208 ASN B O 1
ATOM 5164 N N . ARG B 1 209 ? -1.548 -22.406 -1.629 1 97.5 209 ARG B N 1
ATOM 5165 C CA . ARG B 1 209 ? -0.264 -22.984 -2.029 1 97.5 209 ARG B CA 1
ATOM 5166 C C . ARG B 1 209 ? 0.799 -22.734 -0.964 1 97.5 209 ARG B C 1
ATOM 5168 O O . ARG B 1 209 ? 1.585 -23.625 -0.646 1 97.5 209 ARG B O 1
ATOM 5175 N N . LEU B 1 210 ? 0.813 -21.594 -0.42 1 97.88 210 LEU B N 1
ATOM 5176 C CA . LEU B 1 210 ? 1.774 -21.234 0.621 1 97.88 210 LEU B CA 1
ATOM 5177 C C . LEU B 1 210 ? 1.648 -22.172 1.814 1 97.88 210 LEU B C 1
ATOM 5179 O O . LEU B 1 210 ? 2.635 -22.453 2.504 1 97.88 210 LEU B O 1
ATOM 5183 N N . TRP B 1 211 ? 0.502 -22.672 2.057 1 97.81 211 TRP B N 1
ATOM 5184 C CA . TRP B 1 211 ? 0.289 -23.578 3.189 1 97.81 211 TRP B CA 1
ATOM 5185 C C . TRP B 1 211 ? 0.164 -25.016 2.723 1 97.81 211 TRP B C 1
ATOM 5187 O O . TRP B 1 211 ? -0.428 -25.844 3.414 1 97.81 211 TRP B O 1
ATOM 5197 N N . GLY B 1 212 ? 0.548 -25.297 1.5 1 95.56 212 GLY B N 1
ATOM 5198 C CA . GLY B 1 212 ? 0.819 -26.641 1.038 1 95.56 212 GLY B CA 1
ATOM 5199 C C . GLY B 1 212 ? -0.366 -27.297 0.342 1 95.56 212 GLY B C 1
ATOM 5200 O O . GLY B 1 212 ? -0.398 -28.5 0.153 1 95.56 212 GLY B O 1
ATOM 5201 N N . GLN B 1 213 ? -1.31 -26.5 0.009 1 95.38 213 GLN B N 1
ATOM 5202 C CA . GLN B 1 213 ? -2.479 -27.062 -0.649 1 95.38 213 GLN B CA 1
ATOM 5203 C C . GLN B 1 213 ? -2.631 -26.531 -2.068 1 95.38 213 GLN B C 1
ATOM 5205 O O . GLN B 1 213 ? -2.688 -25.312 -2.275 1 95.38 213 GLN B O 1
ATOM 5210 N N . ASP B 1 214 ? -2.713 -27.516 -2.951 1 94.25 214 ASP B N 1
ATOM 5211 C CA . ASP B 1 214 ? -2.982 -27.141 -4.336 1 94.25 214 ASP B CA 1
ATOM 5212 C C . ASP B 1 214 ? -4.477 -26.938 -4.566 1 94.25 214 ASP B C 1
ATOM 5214 O O . ASP B 1 214 ? -5.305 -27.484 -3.844 1 94.25 214 ASP B O 1
ATOM 5218 N N . THR B 1 215 ? -4.785 -26.141 -5.566 1 91.81 215 THR B N 1
ATOM 5219 C CA . THR B 1 215 ? -6.176 -25.797 -5.84 1 91.81 215 THR B CA 1
ATOM 5220 C C . THR B 1 215 ? -6.695 -26.578 -7.039 1 91.81 215 THR B C 1
ATOM 5222 O O . THR B 1 215 ? -6.199 -26.422 -8.156 1 91.81 215 THR B O 1
ATOM 5225 N N . PRO B 1 216 ? -7.668 -27.406 -6.809 1 87.81 216 PRO B N 1
ATOM 5226 C CA . PRO B 1 216 ? -8.258 -28.078 -7.969 1 87.81 216 PRO B CA 1
ATOM 5227 C C . PRO B 1 216 ? -8.742 -27.109 -9.039 1 87.81 216 PRO B C 1
ATOM 5229 O O . PRO B 1 216 ? -9.492 -26.172 -8.742 1 87.81 216 PRO B O 1
ATOM 5232 N N . GLY B 1 217 ? -8.297 -27.344 -10.234 1 80.81 217 GLY B N 1
ATOM 5233 C CA . GLY B 1 217 ? -8.68 -26.469 -11.328 1 80.81 217 GLY B CA 1
ATOM 5234 C C . GLY B 1 217 ? -8.047 -25.094 -11.25 1 80.81 217 GLY B C 1
ATOM 5235 O O . GLY B 1 217 ? -8.461 -24.172 -11.953 1 80.81 217 GLY B O 1
ATOM 5236 N N . GLY B 1 218 ? -7.148 -24.953 -10.422 1 86.88 218 GLY B N 1
ATOM 5237 C CA . GLY B 1 218 ? -6.496 -23.656 -10.25 1 86.88 218 GLY B CA 1
ATOM 5238 C C . GLY B 1 218 ? -5.727 -23.203 -11.477 1 86.88 218 GLY B C 1
ATOM 5239 O O . GLY B 1 218 ? -5.301 -24.031 -12.281 1 86.88 218 GLY B O 1
ATOM 5240 N N . ARG B 1 219 ? -5.57 -21.906 -11.555 1 83.38 219 ARG B N 1
ATOM 5241 C CA . ARG B 1 219 ? -4.863 -21.328 -12.695 1 83.38 219 ARG B CA 1
ATOM 5242 C C . ARG B 1 219 ? -3.377 -21.172 -12.391 1 83.38 219 ARG B C 1
ATOM 5244 O O . ARG B 1 219 ? -2.545 -21.266 -13.297 1 83.38 219 ARG B O 1
ATOM 5251 N N . LEU B 1 220 ? -3.07 -20.938 -11.141 1 90.88 220 LEU B N 1
ATOM 5252 C CA . LEU B 1 220 ? -1.688 -20.688 -10.75 1 90.88 220 LEU B CA 1
ATOM 5253 C C . LEU B 1 220 ? -1.049 -21.953 -10.188 1 90.88 220 LEU B C 1
ATOM 5255 O O . LEU B 1 220 ? -0.061 -22.453 -10.734 1 90.88 220 LEU B O 1
ATOM 5259 N N . TYR B 1 221 ? -1.662 -22.469 -9.227 1 93.88 221 TYR B N 1
ATOM 5260 C CA . TYR B 1 221 ? -1.152 -23.656 -8.547 1 93.88 221 TYR B CA 1
ATOM 5261 C C . TYR B 1 221 ? -2.195 -24.766 -8.539 1 93.88 221 TYR B C 1
ATOM 5263 O O . TYR B 1 221 ? -2.699 -25.141 -7.477 1 93.88 221 TYR B O 1
ATOM 5271 N N . PRO B 1 222 ? -2.369 -25.344 -9.664 1 91.44 222 PRO B N 1
ATOM 5272 C CA . PRO B 1 222 ? -3.408 -26.375 -9.773 1 91.44 222 PRO B CA 1
ATOM 5273 C C . PRO B 1 222 ? -3.033 -27.672 -9.07 1 91.44 222 PRO B C 1
ATOM 5275 O O . PRO B 1 222 ? -1.852 -28.016 -9 1 91.44 222 PRO B O 1
ATOM 5278 N N . ALA B 1 223 ? -4.039 -28.344 -8.578 1 93.5 223 ALA B N 1
ATOM 5279 C CA . ALA B 1 223 ? -3.863 -29.734 -8.125 1 93.5 223 ALA B CA 1
ATOM 5280 C C . ALA B 1 223 ? -3.611 -30.656 -9.305 1 93.5 223 ALA B C 1
ATOM 5282 O O . ALA B 1 223 ? -3.918 -30.312 -10.453 1 93.5 223 ALA B O 1
ATOM 5283 N N . PRO B 1 224 ? -2.992 -31.797 -8.961 1 94 224 PRO B N 1
ATOM 5284 C CA . PRO B 1 224 ? -2.803 -32.781 -10.031 1 94 224 PRO B CA 1
ATOM 5285 C C . PRO B 1 224 ? -4.098 -33.094 -10.773 1 94 224 PRO B C 1
ATOM 5287 O O . PRO B 1 224 ? -5.172 -33.125 -10.172 1 94 224 PRO B O 1
ATOM 5290 N N . VAL B 1 225 ? -3.955 -33.312 -12.023 1 92.94 225 VAL B N 1
ATOM 5291 C CA . VAL B 1 225 ? -5.105 -33.531 -12.898 1 92.94 225 VAL B CA 1
ATOM 5292 C C . VAL B 1 225 ? -5.285 -35 -13.18 1 92.94 225 VAL B C 1
ATOM 5294 O O . VAL B 1 225 ? -4.305 -35.75 -13.352 1 92.94 225 VAL B O 1
ATOM 5297 N N . GLU B 1 226 ? -6.48 -35.406 -13.242 1 94.44 226 GLU B N 1
ATOM 5298 C CA . GLU B 1 226 ? -6.793 -36.812 -13.453 1 94.44 226 GLU B CA 1
ATOM 5299 C C . GLU B 1 226 ? -6.516 -37.25 -14.891 1 94.44 226 GLU B C 1
ATOM 5301 O O . GLU B 1 226 ? -6.828 -36.5 -15.836 1 94.44 226 GLU B O 1
ATOM 5306 N N . ARG B 1 227 ? -5.898 -38.406 -15.039 1 96.31 227 ARG B N 1
ATOM 5307 C CA . ARG B 1 227 ? -5.676 -39.031 -16.328 1 96.31 227 ARG B CA 1
ATOM 5308 C C . ARG B 1 227 ? -6.465 -40.344 -16.453 1 96.31 227 ARG B C 1
ATOM 5310 O O . ARG B 1 227 ? -6.66 -41.031 -15.453 1 96.31 227 ARG B O 1
ATOM 5317 N N . ARG B 1 228 ? -6.844 -40.531 -17.672 1 95.19 228 ARG B N 1
ATOM 5318 C CA . ARG B 1 228 ? -7.598 -41.75 -17.953 1 95.19 228 ARG B CA 1
ATOM 5319 C C . ARG B 1 228 ? -7.086 -42.406 -19.234 1 95.19 228 ARG B C 1
ATOM 5321 O O . ARG B 1 228 ? -6.438 -41.781 -20.062 1 95.19 228 ARG B O 1
ATOM 5328 N N . ALA B 1 229 ? -7.438 -43.719 -19.188 1 96.44 229 ALA B N 1
ATOM 5329 C CA . ALA B 1 229 ? -7.098 -44.406 -20.422 1 96.44 229 ALA B CA 1
ATOM 5330 C C . ALA B 1 229 ? -7.875 -43.875 -21.609 1 96.44 229 ALA B C 1
ATOM 5332 O O . ALA B 1 229 ? -9.109 -43.875 -21.609 1 96.44 229 ALA B O 1
ATOM 5333 N N . THR B 1 230 ? -7.172 -43.406 -22.594 1 95.25 230 THR B N 1
ATOM 5334 C CA . THR B 1 230 ? -7.734 -42.719 -23.75 1 95.25 230 THR B CA 1
ATOM 5335 C C . THR B 1 230 ? -7.219 -43.344 -25.047 1 95.25 230 THR B C 1
ATOM 5337 O O . THR B 1 230 ? -6.02 -43.594 -25.188 1 95.25 230 THR B O 1
ATOM 5340 N N . ALA B 1 231 ? -8.102 -43.562 -25.906 1 94.06 231 ALA B N 1
ATOM 5341 C CA . ALA B 1 231 ? -7.719 -44.094 -27.203 1 94.06 231 ALA B CA 1
ATOM 5342 C C . ALA B 1 231 ? -7.574 -43 -28.234 1 94.06 231 ALA B C 1
ATOM 5344 O O . ALA B 1 231 ? -8.445 -42.125 -28.344 1 94.06 231 ALA B O 1
ATOM 5345 N N . ILE B 1 232 ? -6.457 -43 -28.891 1 93.19 232 ILE B N 1
ATOM 5346 C CA . ILE B 1 232 ? -6.234 -42.125 -30.047 1 93.19 232 ILE B CA 1
ATOM 5347 C C . ILE B 1 232 ? -6.203 -43 -31.328 1 93.19 232 ILE B C 1
ATOM 5349 O O . ILE B 1 232 ? -5.41 -43.938 -31.438 1 93.19 232 ILE B O 1
ATOM 5353 N N . ALA B 1 233 ? -7.07 -42.625 -32.219 1 90.38 233 ALA B N 1
ATOM 5354 C CA . ALA B 1 233 ? -7.168 -43.375 -33.438 1 90.38 233 ALA B CA 1
ATOM 5355 C C . ALA B 1 233 ? -6.875 -42.5 -34.656 1 90.38 233 ALA B C 1
ATOM 5357 O O . ALA B 1 233 ? -7.191 -41.312 -34.656 1 90.38 233 ALA B O 1
ATOM 5358 N N . TRP B 1 234 ? -6.188 -43.094 -35.562 1 88.25 234 TRP B N 1
ATOM 5359 C CA . TRP B 1 234 ? -5.988 -42.375 -36.812 1 88.25 234 TRP B CA 1
ATOM 5360 C C . TRP B 1 234 ? -6.145 -43.312 -38.031 1 88.25 234 TRP B C 1
ATOM 5362 O O . TRP B 1 234 ? -5.879 -44.5 -37.906 1 88.25 234 TRP B O 1
ATOM 5372 N N . ASN B 1 235 ? -6.586 -42.781 -39.094 1 84.12 235 ASN B N 1
ATOM 5373 C CA . ASN B 1 235 ? -6.695 -43.5 -40.375 1 84.12 235 ASN B CA 1
ATOM 5374 C C . ASN B 1 235 ? -5.504 -43.188 -41.281 1 84.12 235 ASN B C 1
ATOM 5376 O O . ASN B 1 235 ? -5.352 -42.062 -41.75 1 84.12 235 ASN B O 1
ATOM 5380 N N . PRO B 1 236 ? -4.68 -44.219 -41.531 1 83.06 236 PRO B N 1
ATOM 5381 C CA . PRO B 1 236 ? -3.479 -43.969 -42.344 1 83.06 236 PRO B CA 1
ATOM 5382 C C . PRO B 1 236 ? -3.805 -43.469 -43.75 1 83.06 236 PRO B C 1
ATOM 5384 O O . PRO B 1 236 ? -2.996 -42.781 -44.375 1 83.06 236 PRO B O 1
ATOM 5387 N N . ALA B 1 237 ? -4.934 -43.875 -44.281 1 82.81 237 ALA B N 1
ATOM 5388 C CA . ALA B 1 237 ? -5.312 -43.531 -45.625 1 82.81 237 ALA B CA 1
ATOM 5389 C C . ALA B 1 237 ? -5.816 -42.094 -45.719 1 82.81 237 ALA B C 1
ATOM 5391 O O . ALA B 1 237 ? -5.477 -41.344 -46.656 1 82.81 237 ALA B O 1
ATOM 5392 N N . THR B 1 238 ? -6.547 -41.656 -44.781 1 77.44 238 THR B N 1
ATOM 5393 C CA . THR B 1 238 ? -7.191 -40.375 -44.844 1 77.44 238 THR B CA 1
ATOM 5394 C C . THR B 1 238 ? -6.453 -39.344 -44 1 77.44 238 THR B C 1
ATOM 5396 O O . THR B 1 238 ? -6.598 -38.125 -44.219 1 77.44 238 THR B O 1
ATOM 5399 N N . GLY B 1 239 ? -5.797 -39.781 -43 1 77.62 239 GLY B N 1
ATOM 5400 C CA . GLY B 1 239 ? -5.117 -38.875 -42.094 1 77.62 239 GLY B CA 1
ATOM 5401 C C . GLY B 1 239 ? -6.004 -38.406 -40.938 1 77.62 239 GLY B C 1
ATOM 5402 O O . GLY B 1 239 ? -5.566 -37.625 -40.094 1 77.62 239 GLY B O 1
ATOM 5403 N N . SER B 1 240 ? -7.219 -38.844 -40.875 1 80.44 240 SER B N 1
ATOM 5404 C CA . SER B 1 240 ? -8.164 -38.469 -39.844 1 80.44 240 SER B CA 1
ATOM 5405 C C . SER B 1 240 ? -7.746 -39 -38.5 1 80.44 240 SER B C 1
ATOM 5407 O O . SER B 1 240 ? -7.219 -40.125 -38.406 1 80.44 240 SER B O 1
ATOM 5409 N N . VAL B 1 241 ? -7.906 -38.125 -37.469 1 84.62 241 VAL B N 1
ATOM 5410 C CA . VAL B 1 241 ? -7.586 -38.531 -36.094 1 84.62 241 VAL B CA 1
ATOM 5411 C C . VAL B 1 241 ? -8.82 -38.406 -35.219 1 84.62 241 VAL B C 1
ATOM 5413 O O . VAL B 1 241 ? -9.602 -37.469 -35.344 1 84.62 241 VAL B O 1
ATOM 5416 N N . ALA B 1 242 ? -9.062 -39.406 -34.406 1 85.75 242 ALA B N 1
ATOM 5417 C CA . ALA B 1 242 ? -10.164 -39.406 -33.469 1 85.75 242 ALA B CA 1
ATOM 5418 C C . ALA B 1 242 ? -9.672 -39.75 -32.062 1 85.75 242 ALA B C 1
ATOM 5420 O O . ALA B 1 242 ? -8.758 -40.562 -31.906 1 85.75 242 ALA B O 1
ATOM 5421 N N . ILE B 1 243 ? -10.312 -39.094 -31.109 1 90.81 243 ILE B N 1
ATOM 5422 C CA . ILE B 1 243 ? -9.93 -39.344 -29.719 1 90.81 243 ILE B CA 1
ATOM 5423 C C . ILE B 1 243 ? -11.164 -39.656 -28.891 1 90.81 243 ILE B C 1
ATOM 5425 O O . ILE B 1 243 ? -12.234 -39.062 -29.094 1 90.81 243 ILE B O 1
ATOM 5429 N N . GLY B 1 244 ? -11.078 -40.594 -27.984 1 89.44 244 GLY B N 1
ATOM 5430 C CA . GLY B 1 244 ? -12.125 -40.938 -27.031 1 89.44 244 GLY B CA 1
ATOM 5431 C C . GLY B 1 244 ? -11.625 -41.812 -25.891 1 89.44 244 GLY B C 1
ATOM 5432 O O . GLY B 1 244 ? -10.484 -42.281 -25.906 1 89.44 244 GLY B O 1
ATOM 5433 N N . HIS B 1 245 ? -12.492 -42 -24.969 1 91.88 245 HIS B N 1
ATOM 5434 C CA . HIS B 1 245 ? -12.148 -42.938 -23.891 1 91.88 245 HIS B CA 1
ATOM 5435 C C . HIS B 1 245 ? -11.906 -44.344 -24.422 1 91.88 245 HIS B C 1
ATOM 5437 O O . HIS B 1 245 ? -12.617 -44.781 -25.312 1 91.88 245 HIS B O 1
ATOM 5443 N N . ALA B 1 246 ? -10.891 -44.969 -23.844 1 93.19 246 ALA B N 1
ATOM 5444 C CA . ALA B 1 246 ? -10.539 -46.281 -24.328 1 93.19 246 ALA B CA 1
ATOM 5445 C C . ALA B 1 246 ? -11.711 -47.25 -24.188 1 93.19 246 ALA B C 1
ATOM 5447 O O . ALA B 1 246 ? -11.898 -48.156 -25.031 1 93.19 246 ALA B O 1
ATOM 5448 N N . GLU B 1 247 ? -12.539 -47.031 -23.219 1 87.69 247 GLU B N 1
ATOM 5449 C CA . GLU B 1 247 ? -13.672 -47.906 -22.969 1 87.69 247 GLU B CA 1
ATOM 5450 C C . GLU B 1 247 ? -14.711 -47.812 -24.094 1 87.69 247 GLU B C 1
ATOM 5452 O O . GLU B 1 247 ? -15.469 -48.75 -24.328 1 87.69 247 GLU B O 1
ATOM 5457 N N . ASN B 1 248 ? -14.695 -46.781 -24.75 1 87.69 248 ASN B N 1
ATOM 5458 C CA . ASN B 1 248 ? -15.68 -46.531 -25.797 1 87.69 248 ASN B CA 1
ATOM 5459 C C . ASN B 1 248 ? -15.375 -47.375 -27.047 1 87.69 248 ASN B C 1
ATOM 5461 O O . ASN B 1 248 ? -16.219 -47.5 -27.922 1 87.69 248 ASN B O 1
ATOM 5465 N N . LEU B 1 249 ? -14.164 -47.938 -27.125 1 87.12 249 LEU B N 1
ATOM 5466 C CA . LEU B 1 249 ? -13.805 -48.781 -28.266 1 87.12 249 LEU B CA 1
ATOM 5467 C C . LEU B 1 249 ? -14.727 -50 -28.344 1 87.12 249 LEU B C 1
ATOM 5469 O O . LEU B 1 249 ? -14.883 -50.594 -29.422 1 87.12 249 LEU B O 1
ATOM 5473 N N . ARG B 1 250 ? -15.297 -50.344 -27.266 1 84.5 250 ARG B N 1
ATOM 5474 C CA . ARG B 1 250 ? -16.172 -51.5 -27.219 1 84.5 250 ARG B CA 1
ATOM 5475 C C . ARG B 1 250 ? -17.453 -51.25 -28 1 84.5 250 ARG B C 1
ATOM 5477 O O . ARG B 1 250 ? -18.047 -52.188 -28.562 1 84.5 250 ARG B O 1
ATOM 5484 N N . SER B 1 251 ? -17.875 -50.062 -28.047 1 80.19 251 SER B N 1
ATOM 5485 C CA . SER B 1 251 ? -19.141 -49.75 -28.688 1 80.19 251 SER B CA 1
ATOM 5486 C C . SER B 1 251 ? -18.953 -49.25 -30.109 1 80.19 251 SER B C 1
ATOM 5488 O O . SER B 1 251 ? -19.922 -49.062 -30.844 1 80.19 251 SER B O 1
ATOM 5490 N N . ASP B 1 252 ? -17.719 -49.125 -30.453 1 68.56 252 ASP B N 1
ATOM 5491 C CA . ASP B 1 252 ? -17.453 -48.594 -31.781 1 68.56 252 ASP B CA 1
ATOM 5492 C C . ASP B 1 252 ? -17.578 -49.719 -32.844 1 68.56 252 ASP B C 1
ATOM 5494 O O . ASP B 1 252 ? -17.062 -50.812 -32.656 1 68.56 252 ASP B O 1
ATOM 5498 N N . THR B 1 253 ? -18.453 -49.5 -33.812 1 64.44 253 THR B N 1
ATOM 5499 C CA . THR B 1 253 ? -18.75 -50.531 -34.812 1 64.44 253 THR B CA 1
ATOM 5500 C C . THR B 1 253 ? -18.016 -50.219 -36.125 1 64.44 253 THR B C 1
ATOM 5502 O O . THR B 1 253 ? -18.219 -50.906 -37.125 1 64.44 253 THR B O 1
ATOM 5505 N N . ASP B 1 254 ? -17.156 -49.25 -36.031 1 60.66 254 ASP B N 1
ATOM 5506 C CA . ASP B 1 254 ? -16.547 -48.875 -37.312 1 60.66 254 ASP B CA 1
ATOM 5507 C C . ASP B 1 254 ? -15.523 -49.875 -37.781 1 60.66 254 ASP B C 1
ATOM 5509 O O . ASP B 1 254 ? -14.711 -50.375 -37 1 60.66 254 ASP B O 1
ATOM 5513 N N . GLU B 1 255 ? -15.773 -50.531 -38.875 1 58.19 255 GLU B N 1
ATOM 5514 C CA . GLU B 1 255 ? -15.047 -51.625 -39.531 1 58.19 255 GLU B CA 1
ATOM 5515 C C . GLU B 1 255 ? -13.773 -51.094 -40.188 1 58.19 255 GLU B C 1
ATOM 5517 O O . GLU B 1 255 ? -12.984 -51.875 -40.75 1 58.19 255 GLU B O 1
ATOM 5522 N N . ASP B 1 256 ? -13.438 -49.844 -40.094 1 63.78 256 ASP B N 1
ATOM 5523 C CA . ASP B 1 256 ? -12.383 -49.312 -40.938 1 63.78 256 ASP B CA 1
ATOM 5524 C C . ASP B 1 256 ? -11 -49.625 -40.375 1 63.78 256 ASP B C 1
ATOM 5526 O O . ASP B 1 256 ? -10.891 -50.094 -39.25 1 63.78 256 ASP B O 1
ATOM 5530 N N . GLU B 1 257 ? -10.094 -49.594 -41.188 1 81.06 257 GLU B N 1
ATOM 5531 C CA . GLU B 1 257 ? -8.672 -49.875 -41.031 1 81.06 257 GLU B CA 1
ATOM 5532 C C . GLU B 1 257 ? -7.98 -48.812 -40.156 1 81.06 257 GLU B C 1
ATOM 5534 O O . GLU B 1 257 ? -7.016 -48.188 -40.625 1 81.06 257 GLU B O 1
ATOM 5539 N N . TRP B 1 258 ? -8.492 -48.5 -39 1 87.75 258 TRP B N 1
ATOM 5540 C CA . TRP B 1 258 ? -7.887 -47.531 -38.094 1 87.75 258 TRP B CA 1
ATOM 5541 C C . TRP B 1 258 ? -6.773 -48.156 -37.25 1 87.75 258 TRP B C 1
ATOM 5543 O O . TRP B 1 258 ? -6.789 -49.375 -37.031 1 87.75 258 TRP B O 1
ATOM 5553 N N . GLN B 1 259 ? -5.773 -47.312 -37.031 1 92.25 259 GLN B N 1
ATOM 5554 C CA . GLN B 1 259 ? -4.734 -47.656 -36.062 1 92.25 259 GLN B CA 1
ATOM 5555 C C . GLN B 1 259 ? -4.969 -46.969 -34.719 1 92.25 259 GLN B C 1
ATOM 5557 O O . GLN B 1 259 ? -5.449 -45.844 -34.688 1 92.25 259 GLN B O 1
ATOM 5562 N N . TYR B 1 260 ? -4.684 -47.75 -33.688 1 92.38 260 TYR B N 1
ATOM 5563 C CA . TYR B 1 260 ? -5.004 -47.219 -32.344 1 92.38 260 TYR B CA 1
ATOM 5564 C C . TYR B 1 260 ? -3.773 -47.25 -31.453 1 92.38 260 TYR B C 1
ATOM 5566 O O . TYR B 1 260 ? -2.918 -48.125 -31.578 1 92.38 260 TYR B O 1
ATOM 5574 N N . VAL B 1 261 ? -3.764 -46.219 -30.641 1 94.94 261 VAL B N 1
ATOM 5575 C CA . VAL B 1 261 ? -2.939 -46.25 -29.438 1 94.94 261 VAL B CA 1
ATOM 5576 C C . VAL B 1 261 ? -3.797 -45.969 -28.203 1 94.94 261 VAL B C 1
ATOM 5578 O O . VAL B 1 261 ? -4.762 -45.219 -28.281 1 94.94 261 VAL B O 1
ATOM 5581 N N . ILE B 1 262 ? -3.469 -46.656 -27.109 1 95.75 262 ILE B N 1
ATOM 5582 C CA . ILE B 1 262 ? -4.09 -46.344 -25.812 1 95.75 262 ILE B CA 1
ATOM 5583 C C . ILE B 1 262 ? -3.074 -45.656 -24.906 1 95.75 262 ILE B C 1
ATOM 5585 O O . ILE B 1 262 ? -1.981 -46.188 -24.672 1 95.75 262 ILE B O 1
ATOM 5589 N N . VAL B 1 263 ? -3.5 -44.5 -24.453 1 96.5 263 VAL B N 1
ATOM 5590 C CA . VAL B 1 263 ? -2.588 -43.719 -23.625 1 96.5 263 VAL B CA 1
ATOM 5591 C C . VAL B 1 263 ? -3.271 -43.344 -22.312 1 96.5 263 VAL B C 1
ATOM 5593 O O . VAL B 1 263 ? -4.5 -43.344 -22.219 1 96.5 263 VAL B O 1
ATOM 5596 N N . GLN B 1 264 ? -2.477 -43.156 -21.25 1 96.81 264 GLN B N 1
ATOM 5597 C CA . GLN B 1 264 ? -2.924 -42.5 -20.016 1 96.81 264 GLN B CA 1
ATOM 5598 C C . GLN B 1 264 ? -2.828 -40.969 -20.125 1 96.81 264 GLN B C 1
ATOM 5600 O O . GLN B 1 264 ? -1.738 -40.406 -20.047 1 96.81 264 GLN B O 1
ATOM 5605 N N . ALA B 1 265 ? -3.971 -40.312 -20.312 1 96.44 265 ALA B N 1
ATOM 5606 C CA . ALA B 1 265 ? -3.938 -38.906 -20.688 1 96.44 265 ALA B CA 1
ATOM 5607 C C . ALA B 1 265 ? -5.039 -38.125 -19.969 1 96.44 265 ALA B C 1
ATOM 5609 O O . ALA B 1 265 ? -5.961 -38.719 -19.406 1 96.44 265 ALA B O 1
ATOM 5610 N N . VAL B 1 266 ? -4.797 -36.844 -19.891 1 94.5 266 VAL B N 1
ATOM 5611 C CA . VAL B 1 266 ? -5.836 -35.938 -19.406 1 94.5 266 VAL B CA 1
ATOM 5612 C C . VAL B 1 266 ? -6.895 -35.75 -20.484 1 94.5 266 VAL B C 1
ATOM 5614 O O . VAL B 1 266 ? -6.684 -35 -21.453 1 94.5 266 VAL B O 1
ATOM 5617 N N . PHE B 1 267 ? -7.93 -36.406 -20.312 1 92.69 267 PHE B N 1
ATOM 5618 C CA . PHE B 1 267 ? -9.023 -36.344 -21.281 1 92.69 267 PHE B CA 1
ATOM 5619 C C . PHE B 1 267 ? -10.359 -36.625 -20.594 1 92.69 267 PHE B C 1
ATOM 5621 O O . PHE B 1 267 ? -10.773 -37.781 -20.469 1 92.69 267 PHE B O 1
ATOM 5628 N N . GLU B 1 268 ? -10.922 -35.625 -20.203 1 88.5 268 GLU B N 1
ATOM 5629 C CA . GLU B 1 268 ? -12.297 -35.625 -19.703 1 88.5 268 GLU B CA 1
ATOM 5630 C C . GLU B 1 268 ? -13.133 -34.531 -20.375 1 88.5 268 GLU B C 1
ATOM 5632 O O . GLU B 1 268 ? -13.164 -33.375 -19.922 1 88.5 268 GLU B O 1
ATOM 5637 N N . PRO B 1 269 ? -13.805 -35.031 -21.438 1 78.19 269 PRO B N 1
ATOM 5638 C CA . PRO B 1 269 ? -14.562 -34.031 -22.203 1 78.19 269 PRO B CA 1
ATOM 5639 C C . PRO B 1 269 ? -15.438 -33.156 -21.312 1 78.19 269 PRO B C 1
ATOM 5641 O O . PRO B 1 269 ? -16.172 -33.656 -20.469 1 78.19 269 PRO B O 1
ATOM 5644 N N . GLY B 1 270 ? -15.32 -31.875 -21.5 1 65.94 270 GLY B N 1
ATOM 5645 C CA . GLY B 1 270 ? -16.125 -30.922 -20.766 1 65.94 270 GLY B CA 1
ATOM 5646 C C . GLY B 1 270 ? -15.484 -30.469 -19.484 1 65.94 270 GLY B C 1
ATOM 5647 O O . GLY B 1 270 ? -15.867 -29.438 -18.922 1 65.94 270 GLY B O 1
ATOM 5648 N N . THR B 1 271 ? -14.523 -31.141 -18.953 1 76.06 271 THR B N 1
ATOM 5649 C CA . THR B 1 271 ? -13.875 -30.797 -17.703 1 76.06 271 THR B CA 1
ATOM 5650 C C . THR B 1 271 ? -12.414 -30.422 -17.938 1 76.06 271 THR B C 1
ATOM 5652 O O . THR B 1 271 ? -12.023 -29.266 -17.719 1 76.06 271 THR B O 1
ATOM 5655 N N . ALA B 1 272 ? -11.68 -31.359 -18.344 1 84.31 272 ALA B N 1
ATOM 5656 C CA . ALA B 1 272 ? -10.258 -31.141 -18.609 1 84.31 272 ALA B CA 1
ATOM 5657 C C . ALA B 1 272 ? -9.781 -31.969 -19.797 1 84.31 272 ALA B C 1
ATOM 5659 O O . ALA B 1 272 ? -9.875 -33.188 -19.781 1 84.31 272 ALA B O 1
ATOM 5660 N N . GLU B 1 273 ? -9.336 -31.281 -20.75 1 84.06 273 GLU B N 1
ATOM 5661 C CA . GLU B 1 273 ? -8.828 -31.938 -21.953 1 84.06 273 GLU B CA 1
ATOM 5662 C C . GLU B 1 273 ? -7.477 -31.359 -22.359 1 84.06 273 GLU B C 1
ATOM 5664 O O . GLU B 1 273 ? -7.305 -30.141 -22.391 1 84.06 273 GLU B O 1
ATOM 5669 N N . ASP B 1 274 ? -6.578 -32.312 -22.578 1 90.06 274 ASP B N 1
ATOM 5670 C CA . ASP B 1 274 ? -5.316 -31.844 -23.156 1 90.06 274 ASP B CA 1
ATOM 5671 C C . ASP B 1 274 ? -5.492 -31.406 -24.609 1 90.06 274 ASP B C 1
ATOM 5673 O O . ASP B 1 274 ? -5.773 -32.219 -25.469 1 90.06 274 ASP B O 1
ATOM 5677 N N . PRO B 1 275 ? -5.297 -30.219 -24.891 1 81.5 275 PRO B N 1
ATOM 5678 C CA . PRO B 1 275 ? -5.504 -29.734 -26.25 1 81.5 275 PRO B CA 1
ATOM 5679 C C . PRO B 1 275 ? -4.461 -30.266 -27.234 1 81.5 275 PRO B C 1
ATOM 5681 O O . PRO B 1 275 ? -4.652 -30.188 -28.453 1 81.5 275 PRO B O 1
ATOM 5684 N N . THR B 1 276 ? -3.438 -30.859 -26.734 1 88.06 276 THR B N 1
ATOM 5685 C CA . THR B 1 276 ? -2.355 -31.281 -27.609 1 88.06 276 THR B CA 1
ATOM 5686 C C . THR B 1 276 ? -2.234 -32.812 -27.625 1 88.06 276 THR B C 1
ATOM 5688 O O . THR B 1 276 ? -1.201 -33.344 -28.016 1 88.06 276 THR B O 1
ATOM 5691 N N . ILE B 1 277 ? -3.246 -33.406 -27.219 1 90.44 277 ILE B N 1
ATOM 5692 C CA . ILE B 1 277 ? -3.193 -34.844 -27.078 1 90.44 277 ILE B CA 1
ATOM 5693 C C . ILE B 1 277 ? -2.943 -35.5 -28.438 1 90.44 277 ILE B C 1
ATOM 5695 O O . ILE B 1 277 ? -2.367 -36.594 -28.516 1 90.44 277 ILE B O 1
ATOM 5699 N N . PHE B 1 278 ? -3.258 -34.844 -29.516 1 86.94 278 PHE B N 1
ATOM 5700 C CA . PHE B 1 278 ? -3.098 -35.375 -30.859 1 86.94 278 PHE B CA 1
ATOM 5701 C C . PHE B 1 278 ? -1.633 -35.344 -31.281 1 86.94 278 PHE B C 1
ATOM 5703 O O . PHE B 1 278 ? -1.268 -35.938 -32.312 1 86.94 278 PHE B O 1
ATOM 5710 N N . HIS B 1 279 ? -0.827 -34.812 -30.5 1 89.56 279 HIS B N 1
ATOM 5711 C CA . HIS B 1 279 ? 0.601 -34.781 -30.797 1 89.56 279 HIS B CA 1
ATOM 5712 C C . HIS B 1 279 ? 1.351 -35.844 -30 1 89.56 279 HIS B C 1
ATOM 5714 O O . HIS B 1 279 ? 2.578 -35.781 -29.891 1 89.56 279 HIS B O 1
ATOM 5720 N N . PHE B 1 280 ? 0.644 -36.781 -29.547 1 94.5 280 PHE B N 1
ATOM 5721 C CA . PHE B 1 280 ? 1.239 -37.75 -28.672 1 94.5 280 PHE B CA 1
ATOM 5722 C C . PHE B 1 280 ? 2.434 -38.438 -29.328 1 94.5 280 PHE B C 1
ATOM 5724 O O . PHE B 1 280 ? 2.379 -38.781 -30.516 1 94.5 280 PHE B O 1
ATOM 5731 N N . ASP B 1 281 ? 3.48 -38.562 -28.594 1 95.25 281 ASP B N 1
ATOM 5732 C CA . ASP B 1 281 ? 4.703 -39.281 -28.938 1 95.25 281 ASP B CA 1
ATOM 5733 C C . ASP B 1 281 ? 5.254 -40 -27.703 1 95.25 281 ASP B C 1
ATOM 5735 O O . ASP B 1 281 ? 5.477 -39.406 -26.656 1 95.25 281 ASP B O 1
ATOM 5739 N N . ALA B 1 282 ? 5.473 -41.312 -27.797 1 96.19 282 ALA B N 1
ATOM 5740 C CA . ALA B 1 282 ? 5.879 -42.125 -26.656 1 96.19 282 ALA B CA 1
ATOM 5741 C C . ALA B 1 282 ? 7.301 -41.781 -26.219 1 96.19 282 ALA B C 1
ATOM 5743 O O . ALA B 1 282 ? 7.684 -42.031 -25.078 1 96.19 282 ALA B O 1
ATOM 5744 N N . LEU B 1 283 ? 8.047 -41.188 -27.109 1 95.94 283 LEU B N 1
ATOM 5745 C CA . LEU B 1 283 ? 9.469 -41 -26.828 1 95.94 283 LEU B CA 1
ATOM 5746 C C . LEU B 1 283 ? 9.766 -39.531 -26.531 1 95.94 283 LEU B C 1
ATOM 5748 O O . LEU B 1 283 ? 10.766 -39.219 -25.891 1 95.94 283 LEU B O 1
ATOM 5752 N N . PHE B 1 284 ? 8.945 -38.625 -27 1 96.38 284 PHE B N 1
ATOM 5753 C CA . PHE B 1 284 ? 9.172 -37.219 -26.859 1 96.38 284 PHE B CA 1
ATOM 5754 C C . PHE B 1 284 ? 7.945 -36.531 -26.25 1 96.38 284 PHE B C 1
ATOM 5756 O O . PHE B 1 284 ? 6.824 -37 -26.391 1 96.38 284 PHE B O 1
ATOM 5763 N N . GLU B 1 285 ? 8.18 -35.438 -25.547 1 95.88 285 GLU B N 1
ATOM 5764 C CA . GLU B 1 285 ? 7.109 -34.719 -24.875 1 95.88 285 GLU B CA 1
ATOM 5765 C C . GLU B 1 285 ? 6.516 -33.625 -25.781 1 95.88 285 GLU B C 1
ATOM 5767 O O . GLU B 1 285 ? 7.027 -32.531 -25.844 1 95.88 285 GLU B O 1
ATOM 5772 N N . HIS B 1 286 ? 5.363 -33.969 -26.344 1 93.69 286 HIS B N 1
ATOM 5773 C CA . HIS B 1 286 ? 4.715 -33.031 -27.25 1 93.69 286 HIS B CA 1
ATOM 5774 C C . HIS B 1 286 ? 3.354 -32.594 -26.719 1 93.69 286 HIS B C 1
ATOM 5776 O O . HIS B 1 286 ? 2.705 -31.719 -27.297 1 93.69 286 HIS B O 1
ATOM 5782 N N . THR B 1 287 ? 2.965 -33.188 -25.609 1 92.56 287 THR B N 1
ATOM 5783 C CA . THR B 1 287 ? 1.656 -32.875 -25.062 1 92.56 287 THR B CA 1
ATOM 5784 C C . THR B 1 287 ? 1.79 -31.859 -23.906 1 92.56 287 THR B C 1
ATOM 5786 O O . THR B 1 287 ? 2.869 -31.719 -23.328 1 92.56 287 THR B O 1
ATOM 5789 N N . THR B 1 288 ? 0.717 -31.188 -23.625 1 89.12 288 THR B N 1
ATOM 5790 C CA . THR B 1 288 ? 0.69 -30.203 -22.547 1 89.12 288 THR B CA 1
ATOM 5791 C C . THR B 1 288 ? 0.854 -30.891 -21.188 1 89.12 288 THR B C 1
ATOM 5793 O O . THR B 1 288 ? 1.593 -30.406 -20.328 1 89.12 288 THR B O 1
ATOM 5796 N N . TYR B 1 289 ? 0.137 -32 -21.062 1 93.94 289 TYR B N 1
ATOM 5797 C CA . TYR B 1 289 ? 0.225 -32.812 -19.844 1 93.94 289 TYR B CA 1
ATOM 5798 C C . TYR B 1 289 ? 1.027 -34.094 -20.094 1 93.94 289 TYR B C 1
ATOM 5800 O O . TYR B 1 289 ? 1.127 -34.562 -21.234 1 93.94 289 TYR B O 1
ATOM 5808 N N . PRO B 1 290 ? 1.621 -34.531 -19 1 93.81 290 PRO B N 1
ATOM 5809 C CA . PRO B 1 290 ? 2.266 -35.844 -19.156 1 93.81 290 PRO B CA 1
ATOM 5810 C C . PRO B 1 290 ? 1.311 -36.906 -19.672 1 93.81 290 PRO B C 1
ATOM 5812 O O . PRO B 1 290 ? 0.182 -37.031 -19.188 1 93.81 290 PRO B O 1
ATOM 5815 N N . CYS B 1 291 ? 1.737 -37.625 -20.703 1 95.56 291 CYS B N 1
ATOM 5816 C CA . CYS B 1 291 ? 0.952 -38.656 -21.359 1 95.56 291 CYS B CA 1
ATOM 5817 C C . CYS B 1 291 ? 1.772 -39.906 -21.562 1 95.56 291 CYS B C 1
ATOM 5819 O O . CYS B 1 291 ? 2.873 -39.875 -22.109 1 95.56 291 CYS B O 1
ATOM 5821 N N . ASP B 1 292 ? 1.221 -41.031 -21.094 1 94.88 292 ASP B N 1
ATOM 5822 C CA . ASP B 1 292 ? 1.98 -42.281 -21.156 1 94.88 292 ASP B CA 1
ATOM 5823 C C . ASP B 1 292 ? 1.314 -43.281 -22.094 1 94.88 292 ASP B C 1
ATOM 5825 O O . ASP B 1 292 ? 0.086 -43.406 -22.125 1 94.88 292 ASP B O 1
ATOM 5829 N N . LEU B 1 293 ? 2.17 -43.969 -22.797 1 96 293 LEU B N 1
ATOM 5830 C CA . LEU B 1 293 ? 1.663 -45.062 -23.641 1 96 293 LEU B CA 1
ATOM 5831 C C . LEU B 1 293 ? 1.288 -46.281 -22.797 1 96 293 LEU B C 1
ATOM 5833 O O . LEU B 1 293 ? 2.086 -46.75 -21.969 1 96 293 LEU B O 1
ATOM 5837 N N . LEU B 1 294 ? 0.13 -46.719 -23.062 1 95.75 294 LEU B N 1
ATOM 5838 C CA . LEU B 1 294 ? -0.29 -47.969 -22.406 1 95.75 294 LEU B CA 1
ATOM 5839 C C . LEU B 1 294 ? -0.22 -49.125 -23.359 1 95.75 294 LEU B C 1
ATOM 5841 O O . LEU B 1 294 ? 0.154 -50.25 -22.969 1 95.75 294 LEU B O 1
ATOM 5845 N N . TRP B 1 295 ? -0.587 -48.781 -24.594 1 95.69 295 TRP B N 1
ATOM 5846 C CA . TRP B 1 295 ? -0.608 -49.844 -25.594 1 95.69 295 TRP B CA 1
ATOM 5847 C C . TRP B 1 295 ? -0.602 -49.281 -27 1 95.69 295 TRP B C 1
ATOM 5849 O O . TRP B 1 295 ? -1.158 -48.188 -27.234 1 95.69 295 TRP B O 1
ATOM 5859 N N . GLY B 1 296 ? -0.105 -50.156 -27.984 1 94.19 296 GLY B N 1
ATOM 5860 C CA . GLY B 1 296 ? -0.204 -49.812 -29.391 1 94.19 296 GLY B CA 1
ATOM 5861 C C . GLY B 1 296 ? 1.136 -49.5 -30.016 1 94.19 296 GLY B C 1
ATOM 5862 O O . GLY B 1 296 ? 2.17 -49.531 -29.359 1 94.19 296 GLY B O 1
ATOM 5863 N N . PRO B 1 297 ? 1.085 -49.375 -31.266 1 93.38 297 PRO B N 1
ATOM 5864 C CA . PRO B 1 297 ? -0.118 -49.219 -32.094 1 93.38 297 PRO B CA 1
ATOM 5865 C C . PRO B 1 297 ? -0.673 -50.562 -32.562 1 93.38 297 PRO B C 1
ATOM 5867 O O . PRO B 1 297 ? 0.035 -51.562 -32.531 1 93.38 297 PRO B O 1
ATOM 5870 N N . GLY B 1 298 ? -1.917 -50.625 -32.875 1 92.38 298 GLY B N 1
ATOM 5871 C CA . GLY B 1 298 ? -2.578 -51.812 -33.406 1 92.38 298 GLY B CA 1
ATOM 5872 C C . GLY B 1 298 ? -4.004 -51.562 -33.844 1 92.38 298 GLY B C 1
ATOM 5873 O O . GLY B 1 298 ? -4.445 -50.406 -33.875 1 92.38 298 GLY B O 1
ATOM 5874 N N . ASN B 1 299 ? -4.633 -52.594 -34.312 1 91.12 299 ASN B N 1
ATOM 5875 C CA . ASN B 1 299 ? -6.012 -52.406 -34.75 1 91.12 299 ASN B CA 1
ATOM 5876 C C . ASN B 1 299 ? -6.992 -52.5 -33.594 1 91.12 299 ASN B C 1
ATOM 5878 O O . ASN B 1 299 ? -6.582 -52.688 -32.438 1 91.12 299 ASN B O 1
ATOM 5882 N N . ARG B 1 300 ? -8.227 -52.344 -33.875 1 91.12 300 ARG B N 1
ATOM 5883 C CA . ARG B 1 300 ? -9.258 -52.25 -32.844 1 91.12 300 ARG B CA 1
ATOM 5884 C C . ARG B 1 300 ? -9.383 -53.531 -32.062 1 91.12 300 ARG B C 1
ATOM 5886 O O . ARG B 1 300 ? -9.508 -53.531 -30.828 1 91.12 300 ARG B O 1
ATOM 5893 N N . ALA B 1 301 ? -9.367 -54.594 -32.781 1 89.56 301 ALA B N 1
ATOM 5894 C CA . ALA B 1 301 ? -9.523 -55.906 -32.125 1 89.56 301 ALA B CA 1
ATOM 5895 C C . ALA B 1 301 ? -8.398 -56.156 -31.125 1 89.56 301 ALA B C 1
ATOM 5897 O O . ALA B 1 301 ? -8.641 -56.656 -30.031 1 89.56 301 ALA B O 1
ATOM 5898 N N . GLU B 1 302 ? -7.242 -55.812 -31.516 1 92.44 302 GLU B N 1
ATOM 5899 C CA . GLU B 1 302 ? -6.09 -55.969 -30.625 1 92.44 302 GLU B CA 1
ATOM 5900 C C . GLU B 1 302 ? -6.184 -55.031 -29.422 1 92.44 302 GLU B C 1
ATOM 5902 O O . GLU B 1 302 ? -5.809 -55.438 -28.312 1 92.44 302 GLU B O 1
ATOM 5907 N N . ALA B 1 303 ? -6.645 -53.875 -29.672 1 93.31 303 ALA B N 1
ATOM 5908 C CA . ALA B 1 303 ? -6.812 -52.906 -28.594 1 93.31 303 ALA B CA 1
ATOM 5909 C C . ALA B 1 303 ? -7.82 -53.406 -27.562 1 93.31 303 ALA B C 1
ATOM 5911 O O . ALA B 1 303 ? -7.605 -53.281 -26.359 1 93.31 303 ALA B O 1
ATOM 5912 N N . LEU B 1 304 ? -8.898 -54 -28.047 1 91.75 304 LEU B N 1
ATOM 5913 C CA . LEU B 1 304 ? -9.945 -54.5 -27.172 1 91.75 304 LEU B CA 1
ATOM 5914 C C . LEU B 1 304 ? -9.445 -55.688 -26.359 1 91.75 304 LEU B C 1
ATOM 5916 O O . LEU B 1 304 ? -9.773 -55.844 -25.188 1 91.75 304 LEU B O 1
ATOM 5920 N N . GLN B 1 305 ? -8.719 -56.469 -27.047 1 93.56 305 GLN B N 1
ATOM 5921 C CA . GLN B 1 305 ? -8.133 -57.594 -26.344 1 93.56 305 GLN B CA 1
ATOM 5922 C C . GLN B 1 305 ? -7.227 -57.125 -25.203 1 93.56 305 GLN B C 1
ATOM 5924 O O . GLN B 1 305 ? -7.262 -57.688 -24.109 1 93.56 305 GLN B O 1
ATOM 5929 N N . TRP B 1 306 ? -6.461 -56.156 -25.531 1 95 306 TRP B N 1
ATOM 5930 C CA . TRP B 1 306 ? -5.582 -55.594 -24.516 1 95 306 TRP B CA 1
ATOM 5931 C C . TRP B 1 306 ? -6.387 -55 -23.359 1 95 306 TRP B C 1
ATOM 5933 O O . TRP B 1 306 ? -6.062 -55.219 -22.188 1 95 306 TRP B O 1
ATOM 5943 N N . LEU B 1 307 ? -7.422 -54.312 -23.641 1 94.19 307 LEU B N 1
ATOM 5944 C CA . LEU B 1 307 ? -8.258 -53.688 -22.625 1 94.19 307 LEU B CA 1
ATOM 5945 C C . LEU B 1 307 ? -8.914 -54.719 -21.734 1 94.19 307 LEU B C 1
ATOM 5947 O O . LEU B 1 307 ? -9.125 -54.469 -20.547 1 94.19 307 LEU B O 1
ATOM 5951 N N . ASP B 1 308 ? -9.266 -55.75 -22.266 1 93.06 308 ASP B N 1
ATOM 5952 C CA . ASP B 1 308 ? -9.906 -56.844 -21.5 1 93.06 308 ASP B CA 1
ATOM 5953 C C . ASP B 1 308 ? -8.922 -57.438 -20.5 1 93.06 308 ASP B C 1
ATOM 5955 O O . ASP B 1 308 ? -9.312 -57.844 -19.406 1 93.06 308 ASP B O 1
ATOM 5959 N N . SER B 1 309 ? -7.703 -57.469 -20.922 1 94.62 309 SER B N 1
ATOM 5960 C CA . SER B 1 309 ? -6.684 -58.094 -20.094 1 94.62 309 SER B CA 1
ATOM 5961 C C . SER B 1 309 ? -6.078 -57.094 -19.125 1 94.62 309 SER B C 1
ATOM 5963 O O . SER B 1 309 ? -5.477 -57.469 -18.109 1 94.62 309 SER B O 1
ATOM 5965 N N . ASN B 1 310 ? -6.258 -55.812 -19.453 1 93.19 310 ASN B N 1
ATOM 5966 C CA . ASN B 1 310 ? -5.664 -54.75 -18.656 1 93.19 310 ASN B CA 1
ATOM 5967 C C . ASN B 1 310 ? -6.684 -53.656 -18.328 1 93.19 310 ASN B C 1
ATOM 5969 O O . ASN B 1 310 ? -6.629 -52.562 -18.875 1 93.19 310 ASN B O 1
ATOM 5973 N N . PRO B 1 311 ? -7.523 -53.906 -17.406 1 86.69 311 PRO B N 1
ATOM 5974 C CA . PRO B 1 311 ? -8.5 -52.875 -17.078 1 86.69 311 PRO B CA 1
ATOM 5975 C C . PRO B 1 311 ? -7.84 -51.562 -16.672 1 86.69 311 PRO B C 1
ATOM 5977 O O . PRO B 1 311 ? -6.941 -51.531 -15.828 1 86.69 311 PRO B O 1
ATOM 5980 N N . PRO B 1 312 ? -8.25 -50.531 -17.375 1 84.19 312 PRO B N 1
ATOM 5981 C CA . PRO B 1 312 ? -7.559 -49.25 -17.156 1 84.19 312 PRO B CA 1
ATOM 5982 C C . PRO B 1 312 ? -7.832 -48.656 -15.773 1 84.19 312 PRO B C 1
ATOM 5984 O O . PRO B 1 312 ? -8.945 -48.781 -15.258 1 84.19 312 PRO B O 1
ATOM 5987 N N . THR B 1 313 ? -6.844 -48.156 -15.125 1 90 313 THR B N 1
ATOM 5988 C CA . THR B 1 313 ? -6.969 -47.406 -13.867 1 90 313 THR B CA 1
ATOM 5989 C C . THR B 1 313 ? -6.617 -45.938 -14.055 1 90 313 THR B C 1
ATOM 5991 O O . THR B 1 313 ? -5.742 -45.594 -14.852 1 90 313 THR B O 1
ATOM 5994 N N . SER B 1 314 ? -7.445 -45.156 -13.422 1 92.81 314 SER B N 1
ATOM 5995 C CA . SER B 1 314 ? -7.16 -43.719 -13.484 1 92.81 314 SER B CA 1
ATOM 5996 C C . SER B 1 314 ? -6.031 -43.344 -12.531 1 92.81 314 SER B C 1
ATOM 5998 O O . SER B 1 314 ? -5.797 -44.031 -11.539 1 92.81 314 SER B O 1
ATOM 6000 N N . ASP B 1 315 ? -5.281 -42.344 -12.922 1 94.75 315 ASP B N 1
ATOM 6001 C CA . ASP B 1 315 ? -4.293 -41.75 -12.031 1 94.75 315 ASP B CA 1
ATOM 6002 C C . ASP B 1 315 ? -4.27 -40.219 -12.18 1 94.75 315 ASP B C 1
ATOM 6004 O O . ASP B 1 315 ? -5.203 -39.625 -12.734 1 94.75 315 ASP B O 1
ATOM 6008 N N . THR B 1 316 ? -3.322 -39.562 -11.469 1 95.19 316 THR B N 1
ATOM 6009 C CA . THR B 1 316 ? -3.211 -38.094 -11.57 1 95.19 316 THR B CA 1
ATOM 6010 C C . THR B 1 316 ? -1.801 -37.688 -11.984 1 95.19 316 THR B C 1
ATOM 6012 O O . THR B 1 316 ? -0.857 -38.469 -11.844 1 95.19 316 THR B O 1
ATOM 6015 N N . CYS B 1 317 ? -1.751 -36.531 -12.578 1 93.81 317 CYS B N 1
ATOM 6016 C CA . CYS B 1 317 ? -0.428 -36.031 -12.938 1 93.81 317 CYS B CA 1
ATOM 6017 C C . CYS B 1 317 ? -0.279 -34.562 -12.555 1 93.81 317 CYS B C 1
ATOM 6019 O O . CYS B 1 317 ? -1.26 -33.812 -12.539 1 93.81 317 CYS B O 1
ATOM 6021 N N . ASP B 1 318 ? 0.942 -34.25 -12.188 1 92.44 318 ASP B N 1
ATOM 6022 C CA . ASP B 1 318 ? 1.361 -32.875 -11.953 1 92.44 318 ASP B CA 1
ATOM 6023 C C . ASP B 1 318 ? 2.131 -32.312 -13.148 1 92.44 318 ASP B C 1
ATOM 6025 O O . ASP B 1 318 ? 2.922 -33.031 -13.766 1 92.44 318 ASP B O 1
ATOM 6029 N N . HIS B 1 319 ? 1.795 -31.094 -13.547 1 91.5 319 HIS B N 1
ATOM 6030 C CA . HIS B 1 319 ? 2.453 -30.609 -14.758 1 91.5 319 HIS B CA 1
ATOM 6031 C C . HIS B 1 319 ? 3.277 -29.359 -14.477 1 91.5 319 HIS B C 1
ATOM 6033 O O . HIS B 1 319 ? 3.703 -28.672 -15.406 1 91.5 319 HIS B O 1
ATOM 6039 N N . LEU B 1 320 ? 3.494 -29.078 -13.242 1 93.31 320 LEU B N 1
ATOM 6040 C CA . LEU B 1 320 ? 4.375 -27.953 -12.906 1 93.31 320 LEU B CA 1
ATOM 6041 C C . LEU B 1 320 ? 5.781 -28.453 -12.594 1 93.31 320 LEU B C 1
ATOM 6043 O O . LEU B 1 320 ? 5.957 -29.562 -12.078 1 93.31 320 LEU B O 1
ATOM 6047 N N . ASP B 1 321 ? 6.781 -27.609 -12.953 1 94.56 321 ASP B N 1
ATOM 6048 C CA . ASP B 1 321 ? 8.188 -27.812 -12.625 1 94.56 321 ASP B CA 1
ATOM 6049 C C . ASP B 1 321 ? 8.672 -29.172 -13.086 1 94.56 321 ASP B C 1
ATOM 6051 O O . ASP B 1 321 ? 9.406 -29.859 -12.367 1 94.56 321 ASP B O 1
ATOM 6055 N N . ARG B 1 322 ? 8.273 -29.531 -14.195 1 95.94 322 ARG B N 1
ATOM 6056 C CA . ARG B 1 322 ? 8.773 -30.766 -14.781 1 95.94 322 ARG B CA 1
ATOM 6057 C C . ARG B 1 322 ? 10.227 -30.625 -15.219 1 95.94 322 ARG B C 1
ATOM 6059 O O . ARG B 1 322 ? 10.727 -29.5 -15.352 1 95.94 322 ARG B O 1
ATOM 6066 N N . VAL B 1 323 ? 10.828 -31.812 -15.32 1 97.69 323 VAL B N 1
ATOM 6067 C CA . VAL B 1 323 ? 12.203 -31.812 -15.828 1 97.69 323 VAL B CA 1
ATOM 6068 C C . VAL B 1 323 ? 12.242 -32.5 -17.188 1 97.69 323 VAL B C 1
ATOM 6070 O O . VAL B 1 323 ? 11.742 -33.625 -17.359 1 97.69 323 VAL B O 1
ATOM 6073 N N . PHE B 1 324 ? 12.812 -31.75 -18.156 1 98.06 324 PHE B N 1
ATOM 6074 C CA . PHE B 1 324 ? 12.93 -32.25 -19.531 1 98.06 324 PHE B CA 1
ATOM 6075 C C . PHE B 1 324 ? 14.391 -32.406 -19.922 1 98.06 324 PHE B C 1
ATOM 6077 O O . PHE B 1 324 ? 15.234 -31.594 -19.531 1 98.06 324 PHE B O 1
ATOM 6084 N N . LEU B 1 325 ? 14.672 -33.406 -20.641 1 98.62 325 LEU B N 1
ATOM 6085 C CA . LEU B 1 325 ? 16 -33.562 -21.219 1 98.62 325 LEU B CA 1
ATOM 6086 C C . LEU B 1 325 ? 15.969 -33.281 -22.719 1 98.62 325 LEU B C 1
ATOM 6088 O O . LEU B 1 325 ? 15.07 -33.719 -23.422 1 98.62 325 LEU B O 1
ATOM 6092 N N . ILE B 1 326 ? 16.891 -32.469 -23.109 1 98.19 326 ILE B N 1
ATOM 6093 C CA . ILE B 1 326 ? 17 -32.062 -24.5 1 98.19 326 ILE B CA 1
ATOM 6094 C C . ILE B 1 326 ? 18.406 -32.375 -25.016 1 98.19 326 ILE B C 1
ATOM 6096 O O . ILE B 1 326 ? 19.391 -32.031 -24.359 1 98.19 326 ILE B O 1
ATOM 6100 N N . ARG B 1 327 ? 18.469 -32.906 -26.172 1 98.19 327 ARG B N 1
ATOM 6101 C CA . ARG B 1 327 ? 19.75 -33.312 -26.781 1 98.19 327 ARG B CA 1
ATOM 6102 C C . ARG B 1 327 ? 20.078 -32.406 -27.984 1 98.19 327 ARG B C 1
ATOM 6104 O O . ARG B 1 327 ? 19.219 -32.156 -28.828 1 98.19 327 ARG B O 1
ATOM 6111 N N . HIS B 1 328 ? 21.234 -31.922 -27.938 1 96.81 328 HIS B N 1
ATOM 6112 C CA . HIS B 1 328 ? 21.812 -31.219 -29.078 1 96.81 328 HIS B CA 1
ATOM 6113 C C . HIS B 1 328 ? 23.016 -31.969 -29.625 1 96.81 328 HIS B C 1
ATOM 6115 O O . HIS B 1 328 ? 24.031 -32.094 -28.953 1 96.81 328 HIS B O 1
ATOM 6121 N N . ASP B 1 329 ? 22.938 -32.438 -30.797 1 95.75 329 ASP B N 1
ATOM 6122 C CA . ASP B 1 329 ? 24 -33.188 -31.438 1 95.75 329 ASP B CA 1
ATOM 6123 C C . ASP B 1 329 ? 24.312 -32.625 -32.812 1 95.75 329 ASP B C 1
ATOM 6125 O O . ASP B 1 329 ? 23.531 -32.812 -33.75 1 95.75 329 ASP B O 1
ATOM 6129 N N . ALA B 1 330 ? 25.469 -32.094 -32.938 1 92.12 330 ALA B N 1
ATOM 6130 C CA . ALA B 1 330 ? 25.875 -31.453 -34.156 1 92.12 330 ALA B CA 1
ATOM 6131 C C . ALA B 1 330 ? 24.906 -30.328 -34.531 1 92.12 330 ALA B C 1
ATOM 6133 O O . ALA B 1 330 ? 24.688 -29.406 -33.719 1 92.12 330 ALA B O 1
ATOM 6134 N N . ASP B 1 331 ? 24.203 -30.406 -35.625 1 93.06 331 ASP B N 1
ATOM 6135 C CA . ASP B 1 331 ? 23.281 -29.359 -36.031 1 93.06 331 ASP B CA 1
ATOM 6136 C C . ASP B 1 331 ? 21.828 -29.75 -35.75 1 93.06 331 ASP B C 1
ATOM 6138 O O . ASP B 1 331 ? 20.906 -29.125 -36.281 1 93.06 331 ASP B O 1
ATOM 6142 N N . THR B 1 332 ? 21.734 -30.766 -34.906 1 95.31 332 THR B N 1
ATOM 6143 C CA . THR B 1 332 ? 20.391 -31.266 -34.656 1 95.31 332 THR B CA 1
ATOM 6144 C C . THR B 1 332 ? 19.984 -31.031 -33.188 1 95.31 332 THR B C 1
ATOM 6146 O O . THR B 1 332 ? 20.703 -31.422 -32.281 1 95.31 332 THR B O 1
ATOM 6149 N N . LEU B 1 333 ? 18.906 -30.344 -33 1 95.5 333 LEU B N 1
ATOM 6150 C CA . LEU B 1 333 ? 18.297 -30.172 -31.688 1 95.5 333 LEU B CA 1
ATOM 6151 C C . LEU B 1 333 ? 17.031 -31 -31.547 1 95.5 333 LEU B C 1
ATOM 6153 O O . LEU B 1 333 ? 16.094 -30.828 -32.344 1 95.5 333 LEU B O 1
ATOM 6157 N N . TYR B 1 334 ? 17.016 -31.859 -30.609 1 97.25 334 TYR B N 1
ATOM 6158 C CA . TYR B 1 334 ? 15.875 -32.75 -30.438 1 97.25 334 TYR B CA 1
ATOM 6159 C C . TYR B 1 334 ? 14.852 -32.125 -29.5 1 97.25 334 TYR B C 1
ATOM 6161 O O . TYR B 1 334 ? 15.188 -31.312 -28.641 1 97.25 334 TYR B O 1
ATOM 6169 N N . THR B 1 335 ? 13.633 -32.5 -29.656 1 96.38 335 THR B N 1
ATOM 6170 C CA . THR B 1 335 ? 12.578 -32.031 -28.75 1 96.38 335 THR B CA 1
ATOM 6171 C C . THR B 1 335 ? 12.703 -32.719 -27.391 1 96.38 335 THR B C 1
ATOM 6173 O O . THR B 1 335 ? 13.445 -33.688 -27.234 1 96.38 335 THR B O 1
ATOM 6176 N N . PRO B 1 336 ? 12.047 -32.219 -26.391 1 97.75 336 PRO B N 1
ATOM 6177 C CA . PRO B 1 336 ? 12.258 -32.688 -25.016 1 97.75 336 PRO B CA 1
ATOM 6178 C C . PRO B 1 336 ? 11.789 -34.125 -24.797 1 97.75 336 PRO B C 1
ATOM 6180 O O . PRO B 1 336 ? 10.781 -34.531 -25.375 1 97.75 336 PRO B O 1
ATOM 6183 N N . GLN B 1 337 ? 12.516 -34.781 -23.984 1 97.94 337 GLN B N 1
ATOM 6184 C CA . GLN B 1 337 ? 12.18 -36.125 -23.531 1 97.94 337 GLN B CA 1
ATOM 6185 C C . GLN B 1 337 ? 12.078 -36.188 -22 1 97.94 337 GLN B C 1
ATOM 6187 O O . GLN B 1 337 ? 12.664 -35.344 -21.312 1 97.94 337 GLN B O 1
ATOM 6192 N N . ARG B 1 338 ? 11.352 -37.094 -21.547 1 97 338 ARG B N 1
ATOM 6193 C CA . ARG B 1 338 ? 11.367 -37.375 -20.109 1 97 338 ARG B CA 1
ATOM 6194 C C . ARG B 1 338 ? 12.672 -38.062 -19.703 1 97 338 ARG B C 1
ATOM 6196 O O . ARG B 1 338 ? 13.25 -38.812 -20.469 1 97 338 ARG B O 1
ATOM 6203 N N . PRO B 1 339 ? 13.07 -37.812 -18.5 1 97.88 339 PRO B N 1
ATOM 6204 C CA . PRO B 1 339 ? 14.352 -38.344 -18.062 1 97.88 339 PRO B CA 1
ATOM 6205 C C . PRO B 1 339 ? 14.383 -39.875 -18.109 1 97.88 339 PRO B C 1
ATOM 6207 O O . PRO B 1 339 ? 15.391 -40.469 -18.516 1 97.88 339 PRO B O 1
ATOM 6210 N N . GLU B 1 340 ? 13.367 -40.5 -17.797 1 97.06 340 GLU B N 1
ATOM 6211 C CA . GLU B 1 340 ? 13.352 -41.969 -17.797 1 97.06 340 GLU B CA 1
ATOM 6212 C C . GLU B 1 340 ? 13.438 -42.5 -19.219 1 97.06 340 GLU B C 1
ATOM 6214 O O . GLU B 1 340 ? 13.992 -43.594 -19.438 1 97.06 340 GLU B O 1
ATOM 6219 N N . VAL B 1 341 ? 12.891 -41.812 -20.141 1 96.81 341 VAL B N 1
ATOM 6220 C CA . VAL B 1 341 ? 12.953 -42.219 -21.547 1 96.81 341 VAL B CA 1
ATOM 6221 C C . VAL B 1 341 ? 14.359 -42 -22.094 1 96.81 341 VAL B C 1
ATOM 6223 O O . VAL B 1 341 ? 14.922 -42.875 -22.766 1 96.81 341 VAL B O 1
ATOM 6226 N N . ALA B 1 342 ? 14.906 -40.906 -21.797 1 97.62 342 ALA B N 1
ATOM 6227 C CA . ALA B 1 342 ? 16.266 -40.594 -22.219 1 97.62 342 ALA B CA 1
ATOM 6228 C C . ALA B 1 342 ? 17.266 -41.594 -21.641 1 97.62 342 ALA B C 1
ATOM 6230 O O . ALA B 1 342 ? 18.219 -42 -22.312 1 97.62 342 ALA B O 1
ATOM 6231 N N . ALA B 1 343 ? 17.062 -41.906 -20.438 1 97.69 343 ALA B N 1
ATOM 6232 C CA . ALA B 1 343 ? 17.938 -42.875 -19.766 1 97.69 343 ALA B CA 1
ATOM 6233 C C . ALA B 1 343 ? 17.906 -44.219 -20.484 1 97.69 343 ALA B C 1
ATOM 6235 O O . ALA B 1 343 ? 18.875 -44.969 -20.438 1 97.69 343 ALA B O 1
ATOM 6236 N N . GLY B 1 344 ? 16.812 -44.5 -21.109 1 96.81 344 GLY B N 1
ATOM 6237 C CA . GLY B 1 344 ? 16.641 -45.781 -21.766 1 96.81 344 GLY B CA 1
ATOM 6238 C C . GLY B 1 344 ? 17.125 -45.781 -23.203 1 96.81 344 GLY B C 1
ATOM 6239 O O . GLY B 1 344 ? 17.031 -46.812 -23.891 1 96.81 344 GLY B O 1
ATOM 6240 N N . LEU B 1 345 ? 17.625 -44.75 -23.656 1 95.31 345 LEU B N 1
ATOM 6241 C CA . LEU B 1 345 ? 18.109 -44.656 -25.031 1 95.31 345 LEU B CA 1
ATOM 6242 C C . LEU B 1 345 ? 19.312 -45.594 -25.234 1 95.31 345 LEU B C 1
ATOM 6244 O O . LEU B 1 345 ? 20.125 -45.75 -24.312 1 95.31 345 LEU B O 1
ATOM 6248 N N . PRO B 1 346 ? 19.422 -46.062 -26.406 1 94.06 346 PRO B N 1
ATOM 6249 C CA . PRO B 1 346 ? 20.625 -46.875 -26.688 1 94.06 346 PRO B CA 1
ATOM 6250 C C . PRO B 1 346 ? 21.906 -46.031 -26.672 1 94.06 346 PRO B C 1
ATOM 6252 O O . PRO B 1 346 ? 21.844 -44.812 -26.875 1 94.06 346 PRO B O 1
ATOM 6255 N N . GLU B 1 347 ? 23.016 -46.688 -26.484 1 93.44 347 GLU B N 1
ATOM 6256 C CA . GLU B 1 347 ? 24.297 -46 -26.359 1 93.44 347 GLU B CA 1
ATOM 6257 C C . GLU B 1 347 ? 24.609 -45.156 -27.578 1 93.44 347 GLU B C 1
ATOM 6259 O O . GLU B 1 347 ? 25.25 -44.125 -27.469 1 93.44 347 GLU B O 1
ATOM 6264 N N . ALA B 1 348 ? 24.141 -45.562 -28.672 1 91.88 348 ALA B N 1
ATOM 6265 C CA . ALA B 1 348 ? 24.406 -44.844 -29.922 1 91.88 348 ALA B CA 1
ATOM 6266 C C . ALA B 1 348 ? 23.75 -43.469 -29.922 1 91.88 348 ALA B C 1
ATOM 6268 O O . ALA B 1 348 ? 24.156 -42.594 -30.688 1 91.88 348 ALA B O 1
ATOM 6269 N N . GLU B 1 349 ? 22.844 -43.344 -29.062 1 93.81 349 GLU B N 1
ATOM 6270 C CA . GLU B 1 349 ? 22.094 -42.062 -29.047 1 93.81 349 GLU B CA 1
ATOM 6271 C C . GLU B 1 349 ? 22.469 -41.219 -27.828 1 93.81 349 GLU B C 1
ATOM 6273 O O . GLU B 1 349 ? 21.734 -40.312 -27.453 1 93.81 349 GLU B O 1
ATOM 6278 N N . HIS B 1 350 ? 23.578 -41.5 -27.266 1 96.25 350 HIS B N 1
ATOM 6279 C CA . HIS B 1 350 ? 24 -40.781 -26.062 1 96.25 350 HIS B CA 1
ATOM 6280 C C . HIS B 1 350 ? 24.859 -39.562 -26.438 1 96.25 350 HIS B C 1
ATOM 6282 O O . HIS B 1 350 ? 25.094 -38.688 -25.609 1 96.25 350 HIS B O 1
ATOM 6288 N N . SER B 1 351 ? 25.266 -39.5 -27.609 1 95.75 351 SER B N 1
ATOM 6289 C CA . SER B 1 351 ? 26.234 -38.5 -28.016 1 95.75 351 SER B CA 1
ATOM 6290 C C . SER B 1 351 ? 25.609 -37.094 -27.984 1 95.75 351 SER B C 1
ATOM 6292 O O . SER B 1 351 ? 24.391 -36.969 -27.891 1 95.75 351 SER B O 1
ATOM 6294 N N . GLY B 1 352 ? 26.516 -36.156 -27.938 1 96.19 352 GLY B N 1
ATOM 6295 C CA . GLY B 1 352 ? 26.078 -34.75 -27.984 1 96.19 352 GLY B CA 1
ATOM 6296 C C . GLY B 1 352 ? 26.047 -34.094 -26.609 1 96.19 352 GLY B C 1
ATOM 6297 O O . GLY B 1 352 ? 26.547 -34.656 -25.641 1 96.19 352 GLY B O 1
ATOM 6298 N N . THR B 1 353 ? 25.5 -32.844 -26.672 1 96.81 353 THR B N 1
ATOM 6299 C CA . THR B 1 353 ? 25.297 -32.094 -25.438 1 96.81 353 THR B CA 1
ATOM 6300 C C . THR B 1 353 ? 23.859 -32.188 -24.953 1 96.81 353 THR B C 1
ATOM 6302 O O . THR B 1 353 ? 22.922 -32 -25.734 1 96.81 353 THR B O 1
ATOM 6305 N N . TRP B 1 354 ? 23.734 -32.5 -23.734 1 98.12 354 TRP B N 1
ATOM 6306 C CA . TRP B 1 354 ? 22.406 -32.688 -23.141 1 98.12 354 TRP B CA 1
ATOM 6307 C C . TRP B 1 354 ? 22.094 -31.547 -22.172 1 98.12 354 TRP B C 1
ATOM 6309 O O . TRP B 1 354 ? 23 -30.984 -21.547 1 98.12 354 TRP B O 1
ATOM 6319 N N . TYR B 1 355 ? 20.859 -31.219 -22.094 1 98.12 355 TYR B N 1
ATOM 6320 C CA . TYR B 1 355 ? 20.344 -30.188 -21.203 1 98.12 355 TYR B CA 1
ATOM 6321 C C . TYR B 1 355 ? 19.234 -30.75 -20.312 1 98.12 355 TYR B C 1
ATOM 6323 O O . TYR B 1 355 ? 18.297 -31.375 -20.781 1 98.12 355 TYR B O 1
ATOM 6331 N N . ALA B 1 356 ? 19.391 -30.609 -19.047 1 98.44 356 ALA B N 1
ATOM 6332 C CA . ALA B 1 356 ? 18.297 -30.828 -18.109 1 98.44 356 ALA B CA 1
ATOM 6333 C C . ALA B 1 356 ? 17.625 -29.516 -17.734 1 98.44 356 ALA B C 1
ATOM 6335 O O . ALA B 1 356 ? 18.234 -28.656 -17.109 1 98.44 356 ALA B O 1
ATOM 6336 N N . ILE B 1 357 ? 16.359 -29.406 -18.125 1 97.81 357 ILE B N 1
ATOM 6337 C CA . ILE B 1 357 ? 15.664 -28.141 -17.984 1 97.81 357 ILE B CA 1
ATOM 6338 C C . ILE B 1 357 ? 14.406 -28.344 -17.141 1 97.81 357 ILE B C 1
ATOM 6340 O O . ILE B 1 357 ? 13.625 -29.25 -17.375 1 97.81 357 ILE B O 1
ATOM 6344 N N . ARG B 1 358 ? 14.258 -27.531 -16.156 1 96.75 358 ARG B N 1
ATOM 6345 C CA . ARG B 1 358 ? 13.016 -27.484 -15.406 1 96.75 358 ARG B CA 1
ATOM 6346 C C . ARG B 1 358 ? 12.047 -26.469 -16 1 96.75 358 ARG B C 1
ATOM 6348 O O . ARG B 1 358 ? 12.414 -25.312 -16.219 1 96.75 358 ARG B O 1
ATOM 6355 N N . ALA B 1 359 ? 10.883 -26.875 -16.375 1 96.12 359 ALA B N 1
ATOM 6356 C CA . ALA B 1 359 ? 9.836 -26.047 -16.953 1 96.12 359 ALA B CA 1
ATOM 6357 C C . ALA B 1 359 ? 8.453 -26.641 -16.719 1 96.12 359 ALA B C 1
ATOM 6359 O O . ALA B 1 359 ? 8.336 -27.812 -16.344 1 96.12 359 ALA B O 1
ATOM 6360 N N . ASP B 1 360 ? 7.438 -25.859 -16.875 1 94.19 360 ASP B N 1
ATOM 6361 C CA . ASP B 1 360 ? 6.074 -26.375 -16.781 1 94.19 360 ASP B CA 1
ATOM 6362 C C . ASP B 1 360 ? 5.652 -27.062 -18.078 1 94.19 360 ASP B C 1
ATOM 6364 O O . ASP B 1 360 ? 4.949 -28.078 -18.031 1 94.19 360 ASP B O 1
ATOM 6368 N N . ALA B 1 361 ? 6.133 -26.484 -19.141 1 91.19 361 ALA B N 1
ATOM 6369 C CA . ALA B 1 361 ? 5.777 -27 -20.453 1 91.19 361 ALA B CA 1
ATOM 6370 C C . ALA B 1 361 ? 7.023 -27.391 -21.25 1 91.19 361 ALA B C 1
ATOM 6372 O O . ALA B 1 361 ? 8.055 -26.719 -21.156 1 91.19 361 ALA B O 1
ATOM 6373 N N . SER B 1 362 ? 6.844 -28.469 -22.047 1 94.94 362 SER B N 1
ATOM 6374 C CA . SER B 1 362 ? 7.953 -28.922 -22.859 1 94.94 362 SER B CA 1
ATOM 6375 C C . SER B 1 362 ? 8.375 -27.859 -23.875 1 94.94 362 SER B C 1
ATOM 6377 O O . SER B 1 362 ? 9.562 -27.703 -24.156 1 94.94 362 SER B O 1
ATOM 6379 N N . THR B 1 363 ? 7.402 -27.062 -24.25 1 89.62 363 THR B N 1
ATOM 6380 C CA . THR B 1 363 ? 7.688 -26.031 -25.234 1 89.62 363 THR B CA 1
ATOM 6381 C C . THR B 1 363 ? 8.586 -24.953 -24.641 1 89.62 363 THR B C 1
ATOM 6383 O O . THR B 1 363 ? 9.461 -24.422 -25.328 1 89.62 363 THR B O 1
ATOM 6386 N N . ASP B 1 364 ? 8.336 -24.625 -23.422 1 91.62 364 ASP B N 1
ATOM 6387 C CA . ASP B 1 364 ? 9.172 -23.625 -22.75 1 91.62 364 ASP B CA 1
ATOM 6388 C C . ASP B 1 364 ? 10.609 -24.125 -22.625 1 91.62 364 ASP B C 1
ATOM 6390 O O . ASP B 1 364 ? 11.555 -23.344 -22.828 1 91.62 364 ASP B O 1
ATOM 6394 N N . ALA B 1 365 ? 10.766 -25.328 -22.297 1 95.56 365 ALA B N 1
ATOM 6395 C CA . ALA B 1 365 ? 12.102 -25.922 -22.203 1 95.56 365 ALA B CA 1
ATOM 6396 C C . ALA B 1 365 ? 12.812 -25.891 -23.547 1 95.56 365 ALA B C 1
ATOM 6398 O O . ALA B 1 365 ? 13.984 -25.5 -23.625 1 95.56 365 ALA B O 1
ATOM 6399 N N . PHE B 1 366 ? 12.078 -26.234 -24.531 1 94.44 366 PHE B N 1
ATOM 6400 C CA . PHE B 1 366 ? 12.656 -26.328 -25.859 1 94.44 366 PHE B CA 1
ATOM 6401 C C . PHE B 1 366 ? 13.094 -24.953 -26.359 1 94.44 366 PHE B C 1
ATOM 6403 O O . PHE B 1 366 ? 14.203 -24.797 -26.875 1 94.44 366 PHE B O 1
ATOM 6410 N N . VAL B 1 367 ? 12.219 -24 -26.203 1 90.19 367 VAL B N 1
ATOM 6411 C CA . VAL B 1 367 ? 12.5 -22.656 -26.688 1 90.19 367 VAL B CA 1
ATOM 6412 C C . VAL B 1 367 ? 13.711 -22.078 -25.953 1 90.19 367 VAL B C 1
ATOM 6414 O O . VAL B 1 367 ? 14.547 -21.406 -26.547 1 90.19 367 VAL B O 1
ATOM 6417 N N . HIS B 1 368 ? 13.82 -22.344 -24.703 1 93.31 368 HIS B N 1
ATOM 6418 C CA . HIS B 1 368 ? 14.945 -21.891 -23.891 1 93.31 368 HIS B CA 1
ATOM 6419 C C . HIS B 1 368 ? 16.266 -22.453 -24.422 1 93.31 368 HIS B C 1
ATOM 6421 O O . HIS B 1 368 ? 17.219 -21.703 -24.625 1 93.31 368 HIS B O 1
ATOM 6427 N N . VAL B 1 369 ? 16.328 -23.703 -24.703 1 94.62 369 VAL B N 1
ATOM 6428 C CA . VAL B 1 369 ? 17.547 -24.359 -25.156 1 94.62 369 VAL B CA 1
ATOM 6429 C C . VAL B 1 369 ? 17.859 -23.906 -26.594 1 94.62 369 VAL B C 1
ATOM 6431 O O . VAL B 1 369 ? 19.016 -23.641 -26.922 1 94.62 369 VAL B O 1
ATOM 6434 N N . ARG B 1 370 ? 16.812 -23.844 -27.391 1 90.19 370 ARG B N 1
ATOM 6435 C CA . ARG B 1 370 ? 17.016 -23.422 -28.766 1 90.19 370 ARG B CA 1
ATOM 6436 C C . ARG B 1 370 ? 17.672 -22.047 -28.828 1 90.19 370 ARG B C 1
ATOM 6438 O O . ARG B 1 370 ? 18.609 -21.828 -29.594 1 90.19 370 ARG B O 1
ATOM 6445 N N . ALA B 1 371 ? 17.141 -21.172 -28.016 1 86.75 371 ALA B N 1
ATOM 6446 C CA . ALA B 1 371 ? 17.688 -19.828 -28 1 86.75 371 ALA B CA 1
ATOM 6447 C C . ALA B 1 371 ? 19.156 -19.844 -27.562 1 86.75 371 ALA B C 1
ATOM 6449 O O . ALA B 1 371 ? 19.969 -19.094 -28.094 1 86.75 371 ALA B O 1
ATOM 6450 N N . SER B 1 372 ? 19.5 -20.641 -26.641 1 87.69 372 SER B N 1
ATOM 6451 C CA . SER B 1 372 ? 20.859 -20.734 -26.109 1 87.69 372 SER B CA 1
ATOM 6452 C C . SER B 1 372 ? 21.812 -21.328 -27.141 1 87.69 372 SER B C 1
ATOM 6454 O O . SER B 1 372 ? 22.984 -21 -27.156 1 87.69 372 SER B O 1
ATOM 6456 N N . VAL B 1 373 ? 21.297 -22.203 -27.953 1 89.31 373 VAL B N 1
ATOM 6457 C CA . VAL B 1 373 ? 22.125 -22.906 -28.938 1 89.31 373 VAL B CA 1
ATOM 6458 C C . VAL B 1 373 ? 22.297 -22.016 -30.172 1 89.31 373 VAL B C 1
ATOM 6460 O O . VAL B 1 373 ? 23.375 -21.969 -30.766 1 89.31 373 VAL B O 1
ATOM 6463 N N . GLU B 1 374 ? 21.312 -21.312 -30.562 1 87.44 374 GLU B N 1
ATOM 6464 C CA . GLU B 1 374 ? 21.328 -20.547 -31.812 1 87.44 374 GLU B CA 1
ATOM 6465 C C . GLU B 1 374 ? 22.047 -19.203 -31.641 1 87.44 374 GLU B C 1
ATOM 6467 O O . GLU B 1 374 ? 22.656 -18.688 -32.562 1 87.44 374 GLU B O 1
ATOM 6472 N N . ASP B 1 375 ? 21.797 -18.562 -30.5 1 80.75 375 ASP B N 1
ATOM 6473 C CA . ASP B 1 375 ? 22.328 -17.219 -30.297 1 80.75 375 ASP B CA 1
ATOM 6474 C C . ASP B 1 375 ? 23.359 -17.188 -29.172 1 80.75 375 ASP B C 1
ATOM 6476 O O . ASP B 1 375 ? 23 -17.344 -28 1 80.75 375 ASP B O 1
ATOM 6480 N N . VAL B 1 376 ? 24.547 -16.859 -29.594 1 70.25 376 VAL B N 1
ATOM 6481 C CA . VAL B 1 376 ? 25.625 -16.828 -28.609 1 70.25 376 VAL B CA 1
ATOM 6482 C C . VAL B 1 376 ? 25.422 -15.648 -27.672 1 70.25 376 VAL B C 1
ATOM 6484 O O . VAL B 1 376 ? 25.828 -15.695 -26.5 1 70.25 376 VAL B O 1
ATOM 6487 N N . GLU B 1 377 ? 24.766 -14.742 -28.078 1 74.25 377 GLU B N 1
ATOM 6488 C CA . GLU B 1 377 ? 24.562 -13.555 -27.25 1 74.25 377 GLU B CA 1
ATOM 6489 C C . GLU B 1 377 ? 23.188 -13.578 -26.578 1 74.25 377 GLU B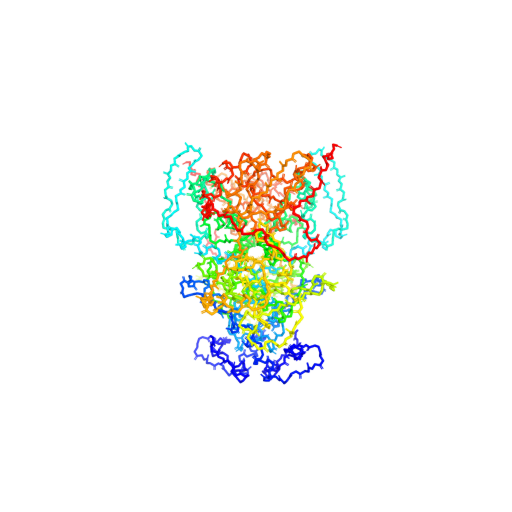 C 1
ATOM 6491 O O . GLU B 1 377 ? 22.672 -12.531 -26.172 1 74.25 377 GLU B O 1
ATOM 6496 N N . SER B 1 378 ? 22.781 -14.805 -26.531 1 77.69 378 SER B N 1
ATOM 6497 C CA . SER B 1 378 ? 21.453 -14.93 -25.938 1 77.69 378 SER B CA 1
ATOM 6498 C C . SER B 1 378 ? 21.438 -14.438 -24.484 1 77.69 378 SER B C 1
ATOM 6500 O O . SER B 1 378 ? 22.422 -14.602 -23.766 1 77.69 378 SER B O 1
ATOM 6502 N N . ARG B 1 379 ? 20.422 -13.836 -24.109 1 79.25 379 ARG B N 1
ATOM 6503 C CA . ARG B 1 379 ? 20.219 -13.328 -22.75 1 79.25 379 ARG B CA 1
ATOM 6504 C C . ARG B 1 379 ? 19.703 -14.43 -21.828 1 79.25 379 ARG B C 1
ATOM 6506 O O . ARG B 1 379 ? 19.562 -14.219 -20.625 1 79.25 379 ARG B O 1
ATOM 6513 N N . HIS B 1 380 ? 19.516 -15.633 -22.406 1 86.88 380 HIS B N 1
ATOM 6514 C CA . HIS B 1 380 ? 19.078 -16.75 -21.594 1 86.88 380 HIS B CA 1
ATOM 6515 C C . HIS B 1 380 ? 20.234 -17.328 -20.766 1 86.88 380 HIS B C 1
ATOM 6517 O O . HIS B 1 380 ? 21.344 -17.5 -21.281 1 86.88 380 HIS B O 1
ATOM 6523 N N . ARG B 1 381 ? 19.984 -17.578 -19.562 1 84 381 ARG B N 1
ATOM 6524 C CA . ARG B 1 381 ? 21.031 -18.031 -18.656 1 84 381 ARG B CA 1
ATOM 6525 C C . ARG B 1 381 ? 21.375 -19.5 -18.875 1 84 381 ARG B C 1
ATOM 6527 O O . ARG B 1 381 ? 20.484 -20.344 -18.922 1 84 381 ARG B O 1
ATOM 6534 N N . PRO B 1 382 ? 22.594 -19.75 -18.984 1 84 382 PRO B N 1
ATOM 6535 C CA . PRO B 1 382 ? 23 -21.125 -19.25 1 84 382 PRO B CA 1
ATOM 6536 C C . PRO B 1 382 ? 22.891 -22.031 -18.016 1 84 382 PRO B C 1
ATOM 6538 O O . PRO B 1 382 ? 22.938 -23.266 -18.141 1 84 382 PRO B O 1
ATOM 6541 N N . SER B 1 383 ? 22.766 -21.391 -16.906 1 89.12 383 SER B N 1
ATOM 6542 C CA . SER B 1 383 ? 22.625 -22.172 -15.68 1 89.12 383 SER B CA 1
ATOM 6543 C C . SER B 1 383 ? 21.703 -21.469 -14.688 1 89.12 383 SER B C 1
ATOM 6545 O O . SER B 1 383 ? 21.703 -20.234 -14.586 1 89.12 383 SER B O 1
ATOM 6547 N N . GLY B 1 384 ? 20.984 -22.344 -14.078 1 88.06 384 GLY B N 1
ATOM 6548 C CA . GLY B 1 384 ? 20.125 -21.797 -13.055 1 88.06 384 GLY B CA 1
ATOM 6549 C C . GLY B 1 384 ? 18.844 -21.188 -13.609 1 88.06 384 GLY B C 1
ATOM 6550 O O . GLY B 1 384 ? 18.391 -21.578 -14.688 1 88.06 384 GLY B O 1
ATOM 6551 N N . GLU B 1 385 ? 18.266 -20.234 -12.828 1 88.25 385 GLU B N 1
ATOM 6552 C CA . GLU B 1 385 ? 17 -19.609 -13.18 1 88.25 385 GLU B CA 1
ATOM 6553 C C . GLU B 1 385 ? 17.188 -18.594 -14.305 1 88.25 385 GLU B C 1
ATOM 6555 O O . GLU B 1 385 ? 18.031 -17.703 -14.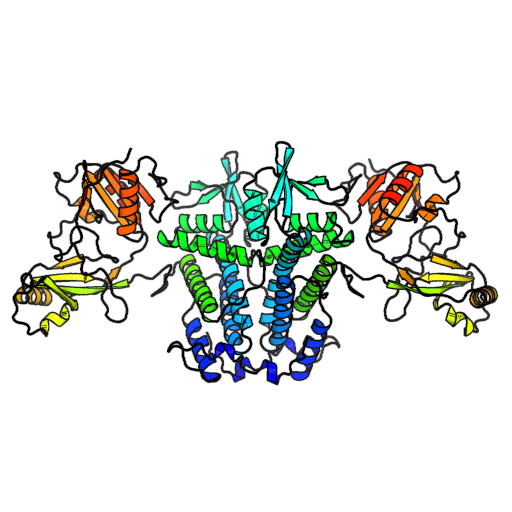211 1 88.25 385 GLU B O 1
ATOM 6560 N N . CYS B 1 386 ? 16.406 -18.812 -15.344 1 91.19 386 CYS B N 1
ATOM 6561 C CA . CYS B 1 386 ? 16.484 -17.859 -16.453 1 91.19 386 CYS B CA 1
ATOM 6562 C C . CYS B 1 386 ? 15.594 -16.656 -16.188 1 91.19 386 CYS B C 1
ATOM 6564 O O . CYS B 1 386 ? 14.422 -16.797 -15.844 1 91.19 386 CYS B O 1
ATOM 6566 N N . ARG B 1 387 ? 15.992 -15.523 -16.391 1 83.62 387 ARG B N 1
ATOM 6567 C CA . ARG B 1 387 ? 15.227 -14.305 -16.141 1 83.62 387 ARG B CA 1
ATOM 6568 C C . ARG B 1 387 ? 14.461 -13.875 -17.391 1 83.62 387 ARG B C 1
ATOM 6570 O O . ARG B 1 387 ? 13.531 -13.07 -17.297 1 83.62 387 ARG B O 1
ATOM 6577 N N . GLU B 1 388 ? 14.797 -14.508 -18.469 1 84.88 388 GLU B N 1
ATOM 6578 C CA . GLU B 1 388 ? 14.211 -14.102 -19.734 1 84.88 388 GLU B CA 1
ATOM 6579 C C . GLU B 1 388 ? 13.031 -14.992 -20.109 1 84.88 388 GLU B C 1
ATOM 6581 O O . GLU B 1 388 ? 12.234 -14.641 -20.984 1 84.88 388 GLU B O 1
ATOM 6586 N N . CYS B 1 389 ? 12.977 -16.125 -19.484 1 89.69 389 CYS B N 1
ATOM 6587 C CA . CYS B 1 389 ? 11.883 -17.031 -19.812 1 89.69 389 CYS B CA 1
ATOM 6588 C C . CYS B 1 389 ? 11.484 -17.859 -18.594 1 89.69 389 CYS B C 1
ATOM 6590 O O . CYS B 1 389 ? 11.812 -17.5 -17.469 1 89.69 389 CYS B O 1
ATOM 6592 N N . HIS B 1 390 ? 10.672 -18.938 -18.891 1 90 390 HIS B N 1
ATOM 6593 C CA . HIS B 1 390 ? 10.102 -19.719 -17.812 1 90 390 HIS B CA 1
ATOM 6594 C C . HIS B 1 390 ? 10.781 -21.094 -17.703 1 90 390 HIS B C 1
ATOM 6596 O O . HIS B 1 390 ? 10.102 -22.125 -17.641 1 90 390 HIS B O 1
ATOM 6602 N N . ALA B 1 391 ? 12.062 -21.031 -17.719 1 94.44 391 ALA B N 1
ATOM 6603 C CA . ALA B 1 391 ? 12.805 -22.297 -17.609 1 94.44 391 ALA B CA 1
ATOM 6604 C C . ALA B 1 391 ? 14.031 -22.125 -16.719 1 94.44 391 ALA B C 1
ATOM 6606 O O . ALA B 1 391 ? 14.531 -21.016 -16.531 1 94.44 391 ALA B O 1
ATOM 6607 N N . ASP B 1 392 ? 14.438 -23.172 -16.109 1 93.88 392 ASP B N 1
ATOM 6608 C CA . ASP B 1 392 ? 15.664 -23.266 -15.32 1 93.88 392 ASP B CA 1
ATOM 6609 C C . ASP B 1 392 ? 16.594 -24.344 -15.883 1 93.88 392 ASP B C 1
ATOM 6611 O O . ASP B 1 392 ? 16.172 -25.484 -16.078 1 93.88 392 ASP B O 1
ATOM 6615 N N . THR B 1 393 ? 17.781 -23.938 -16.078 1 95.81 393 THR B N 1
ATOM 6616 C CA . THR B 1 393 ? 18.766 -24.938 -16.484 1 95.81 393 THR B CA 1
ATOM 6617 C C . THR B 1 393 ? 19.375 -25.609 -15.266 1 95.81 393 THR B C 1
ATOM 6619 O O . THR B 1 393 ? 20.141 -25 -14.523 1 95.81 393 THR B O 1
ATOM 6622 N N . LEU B 1 394 ? 19.109 -26.828 -15.148 1 95.5 394 LEU B N 1
ATOM 6623 C CA . LEU B 1 394 ? 19.641 -27.594 -14.031 1 95.5 394 LEU B CA 1
ATOM 6624 C C . LEU B 1 394 ? 21.062 -28.031 -14.312 1 95.5 394 LEU B C 1
ATOM 6626 O O . LEU B 1 394 ? 21.922 -28.016 -13.414 1 95.5 394 LEU B O 1
ATOM 6630 N N . LYS B 1 395 ? 21.266 -28.484 -15.539 1 96.88 395 LYS B N 1
ATOM 6631 C CA . LYS B 1 395 ? 22.594 -28.984 -15.914 1 96.88 395 LYS B CA 1
ATOM 6632 C C . LYS B 1 395 ? 22.75 -29.031 -17.422 1 96.88 395 LYS B C 1
ATOM 6634 O O . LYS B 1 395 ? 21.797 -29.328 -18.156 1 96.88 395 LYS B O 1
ATOM 6639 N N . LYS B 1 396 ? 23.828 -28.625 -17.891 1 96.94 396 LYS B N 1
ATOM 6640 C CA . LYS B 1 396 ? 24.297 -28.828 -19.266 1 96.94 396 LYS B CA 1
ATOM 6641 C C . LYS B 1 396 ? 25.531 -29.734 -19.297 1 96.94 396 LYS B C 1
ATOM 6643 O O . LYS B 1 396 ? 26.484 -29.5 -18.562 1 96.94 396 LYS B O 1
ATOM 6648 N N . GLY B 1 397 ? 25.453 -30.844 -20.078 1 97.19 397 GLY B N 1
ATOM 6649 C CA . GLY B 1 397 ? 26.594 -31.75 -20.109 1 97.19 397 GLY B CA 1
ATOM 6650 C C . GLY B 1 397 ? 26.281 -33.062 -20.828 1 97.19 397 GLY B C 1
ATOM 6651 O O . GLY B 1 397 ? 25.578 -33.062 -21.844 1 97.19 397 GLY B O 1
ATOM 6652 N N . THR B 1 398 ? 26.922 -34.156 -20.312 1 97.94 398 THR B N 1
ATOM 6653 C CA . THR B 1 398 ? 26.672 -35.5 -20.875 1 97.94 398 THR B CA 1
ATOM 6654 C C . THR B 1 398 ? 25.328 -36.031 -20.391 1 97.94 398 THR B C 1
ATOM 6656 O O . THR B 1 398 ? 24.734 -35.5 -19.453 1 97.94 398 THR B O 1
ATOM 6659 N N . LEU B 1 399 ? 24.891 -37.062 -21.094 1 98.06 399 LEU B N 1
ATOM 6660 C CA . LEU B 1 399 ? 23.656 -37.719 -20.672 1 98.06 399 LEU B CA 1
ATOM 6661 C C . LEU B 1 399 ? 23.734 -38.156 -19.219 1 98.06 399 LEU B C 1
ATOM 6663 O O . LEU B 1 399 ? 22.781 -37.969 -18.453 1 98.06 399 LEU B O 1
ATOM 6667 N N . ARG B 1 400 ? 24.875 -38.656 -18.828 1 97.31 400 ARG B N 1
ATOM 6668 C CA . ARG B 1 400 ? 25.062 -39.094 -17.453 1 97.31 400 ARG B CA 1
ATOM 6669 C C . ARG B 1 400 ? 24.938 -37.938 -16.469 1 97.31 400 ARG B C 1
ATOM 6671 O O . ARG B 1 400 ? 24.312 -38.062 -15.422 1 97.31 400 ARG B O 1
ATOM 6678 N N . GLU B 1 401 ? 25.469 -36.875 -16.812 1 97.88 401 GLU B N 1
ATOM 6679 C CA . GLU B 1 401 ? 25.469 -35.719 -15.945 1 97.88 401 GLU B CA 1
ATOM 6680 C C . GLU B 1 401 ? 24.078 -35.125 -15.789 1 97.88 401 GLU B C 1
ATOM 6682 O O . GLU B 1 401 ? 23.672 -34.75 -14.688 1 97.88 401 GLU B O 1
ATOM 6687 N N . VAL B 1 402 ? 23.375 -35.031 -16.875 1 98.12 402 VAL B N 1
ATOM 6688 C CA . VAL B 1 402 ? 22.047 -34.406 -16.812 1 98.12 402 VAL B CA 1
ATOM 6689 C C . VAL B 1 402 ? 21.062 -35.344 -16.109 1 98.12 402 VAL B C 1
ATOM 6691 O O . VAL B 1 402 ? 20.156 -34.906 -15.422 1 98.12 402 VAL B O 1
ATOM 6694 N N . LEU B 1 403 ? 21.266 -36.656 -16.25 1 98.19 403 LEU B N 1
ATOM 6695 C CA . LEU B 1 403 ? 20.422 -37.625 -15.531 1 98.19 403 LEU B CA 1
ATOM 6696 C C . LEU B 1 403 ? 20.672 -37.531 -14.031 1 98.19 403 LEU B C 1
ATOM 6698 O O . LEU B 1 403 ? 19.734 -37.656 -13.234 1 98.19 403 LEU B O 1
ATOM 6702 N N . THR B 1 404 ? 21.906 -37.312 -13.68 1 97.75 404 THR B N 1
ATOM 6703 C CA . THR B 1 404 ? 22.234 -37.125 -12.273 1 97.75 404 THR B CA 1
ATOM 6704 C C . THR B 1 404 ? 21.547 -35.875 -11.727 1 97.75 404 THR B C 1
ATOM 6706 O O . THR B 1 404 ? 20.984 -35.906 -10.625 1 97.75 404 THR B O 1
ATOM 6709 N N . ALA B 1 405 ? 21.594 -34.844 -12.484 1 96.75 405 ALA B N 1
ATOM 6710 C CA . ALA B 1 405 ? 20.953 -33.594 -12.078 1 96.75 405 ALA B CA 1
ATOM 6711 C C . ALA B 1 405 ? 19.438 -33.781 -11.945 1 96.75 405 ALA B C 1
ATOM 6713 O O . ALA B 1 405 ? 18.812 -33.219 -11.039 1 96.75 405 ALA B O 1
ATOM 6714 N N . ALA B 1 406 ? 18.859 -34.469 -12.859 1 97.31 406 ALA B N 1
ATOM 6715 C CA . ALA B 1 406 ? 17.422 -34.75 -12.805 1 97.31 406 ALA B CA 1
ATOM 6716 C C . ALA B 1 406 ? 17.062 -35.562 -11.555 1 97.31 406 ALA B C 1
ATOM 6718 O O . ALA B 1 406 ? 16.062 -35.281 -10.898 1 97.31 406 ALA B O 1
ATOM 6719 N N . ARG B 1 407 ? 17.891 -36.531 -11.266 1 96.19 407 ARG B N 1
ATOM 6720 C CA . ARG B 1 407 ? 17.688 -37.344 -10.062 1 96.19 407 ARG B CA 1
ATOM 6721 C C . ARG B 1 407 ? 17.75 -36.469 -8.812 1 96.19 407 ARG B C 1
ATOM 6723 O O . ARG B 1 407 ? 16.938 -36.594 -7.902 1 96.19 407 ARG B O 1
ATOM 6730 N N . GLU B 1 408 ? 18.688 -35.625 -8.805 1 92.44 408 GLU B N 1
ATOM 6731 C CA . GLU B 1 408 ? 18.844 -34.688 -7.672 1 92.44 408 GLU B CA 1
ATOM 6732 C C . GLU B 1 408 ? 17.656 -33.75 -7.539 1 92.44 408 GLU B C 1
ATOM 6734 O O . GLU B 1 408 ? 17.344 -33.312 -6.438 1 92.44 408 GLU B O 1
ATOM 6739 N N . ALA B 1 409 ? 17.062 -33.531 -8.648 1 91.75 409 ALA B N 1
ATOM 6740 C CA . ALA B 1 409 ? 15.883 -32.656 -8.648 1 91.75 409 ALA B CA 1
ATOM 6741 C C . ALA B 1 409 ? 14.633 -33.438 -8.234 1 91.75 409 ALA B C 1
ATOM 6743 O O . ALA B 1 409 ? 13.539 -32.875 -8.195 1 91.75 409 ALA B O 1
ATOM 6744 N N . GLY B 1 410 ? 14.742 -34.75 -8 1 89.56 410 GLY B N 1
ATOM 6745 C CA . GLY B 1 410 ? 13.656 -35.531 -7.438 1 89.56 410 GLY B CA 1
ATOM 6746 C C . GLY B 1 410 ? 12.836 -36.25 -8.492 1 89.56 410 GLY B C 1
ATOM 6747 O O . GLY B 1 410 ? 11.703 -36.656 -8.234 1 89.56 410 GLY B O 1
ATOM 6748 N N . VAL B 1 411 ? 13.336 -36.344 -9.68 1 93.81 411 VAL B N 1
ATOM 6749 C CA . VAL B 1 411 ? 12.578 -36.969 -10.758 1 93.81 411 VAL B CA 1
ATOM 6750 C C . VAL B 1 411 ? 13.062 -38.406 -10.969 1 93.81 411 VAL B C 1
ATOM 6752 O O . VAL B 1 411 ? 14.211 -38.75 -10.648 1 93.81 411 VAL B O 1
ATOM 6755 N N . ASN B 1 412 ? 12.18 -39.219 -11.445 1 92.75 412 ASN B N 1
ATOM 6756 C CA . ASN B 1 412 ? 12.523 -40.594 -11.766 1 92.75 412 ASN B CA 1
ATOM 6757 C C . ASN B 1 412 ? 13.398 -40.688 -13.008 1 92.75 412 ASN B C 1
ATOM 6759 O O . ASN B 1 412 ? 13.039 -40.156 -14.062 1 92.75 412 ASN B O 1
ATOM 6763 N N . VAL B 1 413 ? 14.484 -41.469 -12.836 1 96.19 413 VAL B N 1
ATOM 6764 C CA . VAL B 1 413 ? 15.391 -41.562 -13.969 1 96.19 413 VAL B CA 1
ATOM 6765 C C . VAL B 1 413 ? 15.625 -43.062 -14.297 1 96.19 413 VAL B C 1
ATOM 6767 O O . VAL B 1 413 ? 16.594 -43.406 -14.977 1 96.19 413 VAL B O 1
ATOM 6770 N N . GLU B 1 414 ? 14.844 -43.844 -13.789 1 96.44 414 GLU B N 1
ATOM 6771 C CA . GLU B 1 414 ? 14.938 -45.25 -14.164 1 96.44 414 GLU B CA 1
ATOM 6772 C C . GLU B 1 414 ? 14.609 -45.469 -15.641 1 96.44 414 GLU B C 1
ATOM 6774 O O . GLU B 1 414 ? 13.531 -45.094 -16.094 1 96.44 414 GLU B O 1
ATOM 6779 N N . PRO B 1 415 ? 15.469 -46.125 -16.297 1 96.62 415 PRO B N 1
ATOM 6780 C CA . PRO B 1 415 ? 15.312 -46.219 -17.75 1 96.62 415 PRO B CA 1
ATOM 6781 C C . PRO B 1 415 ? 14.07 -47 -18.156 1 96.62 415 PRO B C 1
ATOM 6783 O O . PRO B 1 415 ? 13.75 -48 -17.547 1 96.62 415 PRO B O 1
ATOM 6786 N N . ILE B 1 416 ? 13.438 -46.438 -19.047 1 94.94 416 ILE B N 1
ATOM 6787 C CA . ILE B 1 416 ? 12.352 -47.125 -19.734 1 94.94 416 ILE B CA 1
ATOM 6788 C C . ILE B 1 416 ? 12.523 -47 -21.25 1 94.94 416 ILE B C 1
ATOM 6790 O O . ILE B 1 416 ? 13.141 -46.031 -21.719 1 94.94 416 ILE B O 1
ATOM 6794 N N . ARG B 1 417 ? 11.984 -47.969 -21.984 1 92.31 417 ARG B N 1
ATOM 6795 C CA . ARG B 1 417 ? 12.023 -47.938 -23.438 1 92.31 417 ARG B CA 1
ATOM 6796 C C . ARG B 1 417 ? 10.648 -48.219 -24.031 1 92.31 417 ARG B C 1
ATOM 6798 O O . ARG B 1 417 ? 10.406 -49.312 -24.516 1 92.31 417 ARG B O 1
ATOM 6805 N N . PRO B 1 418 ? 9.898 -47.25 -24.047 1 92.12 418 PRO B N 1
ATOM 6806 C CA . PRO B 1 418 ? 8.594 -47.469 -24.672 1 92.12 418 PRO B CA 1
ATOM 6807 C C . PRO B 1 418 ? 8.703 -47.781 -26.172 1 92.12 418 PRO B C 1
ATOM 6809 O O . PRO B 1 418 ? 9.688 -47.406 -26.812 1 92.12 418 PRO B O 1
ATOM 6812 N N . PRO B 1 419 ? 7.676 -48.469 -26.594 1 93 419 PRO B N 1
ATOM 6813 C CA . PRO B 1 419 ? 7.633 -48.625 -28.047 1 93 419 PRO B CA 1
ATOM 6814 C C . PRO B 1 419 ? 7.613 -47.312 -28.781 1 93 419 PRO B C 1
ATOM 6816 O O . PRO B 1 419 ? 7.039 -46.344 -28.297 1 93 419 PRO B O 1
ATOM 6819 N N . ASP B 1 420 ? 8.305 -47.344 -29.922 1 93.38 420 ASP B N 1
ATOM 6820 C CA . ASP B 1 420 ? 8.312 -46.156 -30.75 1 93.38 420 ASP B CA 1
ATOM 6821 C C . ASP B 1 420 ? 6.957 -45.938 -31.422 1 93.38 420 ASP B C 1
ATOM 6823 O O . ASP B 1 420 ? 6.762 -46.344 -32.562 1 93.38 420 ASP B O 1
ATOM 6827 N N . SER B 1 421 ? 6.086 -45.344 -30.703 1 93.56 421 SER B N 1
ATOM 6828 C CA . SER B 1 421 ? 4.723 -45.094 -31.172 1 93.56 421 SER B CA 1
ATOM 6829 C C . SER B 1 421 ? 4.348 -43.625 -31.047 1 93.56 421 SER B C 1
ATOM 6831 O O . SER B 1 421 ? 4.609 -43 -30.016 1 93.56 421 SER B O 1
ATOM 6833 N N . ARG B 1 422 ? 3.828 -43.094 -32.125 1 91 422 ARG B N 1
ATOM 6834 C CA . ARG B 1 422 ? 3.332 -41.719 -32.062 1 91 422 ARG B CA 1
ATOM 6835 C C . ARG B 1 422 ? 2.162 -41.531 -33.031 1 91 422 ARG B C 1
ATOM 6837 O O . ARG B 1 422 ? 1.982 -42.312 -33.969 1 91 422 ARG B O 1
ATOM 6844 N N . VAL B 1 423 ? 1.451 -40.594 -32.75 1 89.56 423 VAL B N 1
ATOM 6845 C CA . VAL B 1 423 ? 0.387 -40.219 -33.688 1 89.56 423 VAL B CA 1
ATOM 6846 C C . VAL B 1 423 ? 0.98 -39.438 -34.844 1 89.56 423 VAL B C 1
ATOM 6848 O O . VAL B 1 423 ? 1.802 -38.531 -34.656 1 89.56 423 VAL B O 1
ATOM 6851 N N . PRO B 1 424 ? 0.587 -39.969 -35.969 1 86.81 424 PRO B N 1
ATOM 6852 C CA . PRO B 1 424 ? 1.129 -39.25 -37.125 1 86.81 424 PRO B CA 1
ATOM 6853 C C . PRO B 1 424 ? 0.776 -37.781 -37.094 1 86.81 424 PRO B C 1
ATOM 6855 O O . PRO B 1 424 ? -0.353 -37.406 -36.75 1 86.81 424 PRO B O 1
ATOM 6858 N N . GLY B 1 425 ? 1.784 -36.969 -37.281 1 80.31 425 GLY B N 1
ATOM 6859 C CA . GLY B 1 425 ? 1.551 -35.531 -37.25 1 80.31 425 GLY B CA 1
ATOM 6860 C C . GLY B 1 425 ? 2.768 -34.719 -37.688 1 80.31 425 GLY B C 1
ATOM 6861 O O . GLY B 1 425 ? 3.77 -35.281 -38.125 1 80.31 425 GLY B O 1
ATOM 6862 N N . TRP B 1 426 ? 2.6 -33.406 -37.562 1 74.81 426 TRP B N 1
ATOM 6863 C CA . TRP B 1 426 ? 3.611 -32.531 -38.094 1 74.81 426 TRP B CA 1
ATOM 6864 C C . TRP B 1 426 ? 4.676 -32.188 -37.062 1 74.81 426 TRP B C 1
ATOM 6866 O O . TRP B 1 426 ? 5.738 -31.672 -37.375 1 74.81 426 TRP B O 1
ATOM 6876 N N . MET B 1 427 ? 4.457 -32.656 -35.812 1 84.81 427 MET B N 1
ATOM 6877 C CA . MET B 1 427 ? 5.426 -32.312 -34.781 1 84.81 427 MET B CA 1
ATOM 6878 C C . MET B 1 427 ? 6.711 -33.125 -34.938 1 84.81 427 MET B C 1
ATOM 6880 O O . MET B 1 427 ? 6.707 -34.344 -34.781 1 84.81 427 MET B O 1
ATOM 6884 N N . PRO B 1 428 ? 7.738 -32.406 -35.25 1 90.06 428 PRO B N 1
ATOM 6885 C CA . PRO B 1 428 ? 8.992 -33.156 -35.438 1 90.06 428 PRO B CA 1
ATOM 6886 C C . PRO B 1 428 ? 9.672 -33.5 -34.125 1 90.06 428 PRO B C 1
ATOM 6888 O O . PRO B 1 428 ? 9.422 -32.875 -33.094 1 90.06 428 PRO B O 1
ATOM 6891 N N . ARG B 1 429 ? 10.531 -34.562 -34.188 1 94.94 429 ARG B N 1
ATOM 6892 C CA . ARG B 1 429 ? 11.289 -35 -33 1 94.94 429 ARG B CA 1
ATOM 6893 C C . ARG B 1 429 ? 12.602 -34.219 -32.906 1 94.94 429 ARG B C 1
ATOM 6895 O O . ARG B 1 429 ? 13.266 -34.25 -31.859 1 94.94 429 ARG B O 1
ATOM 6902 N N . SER B 1 430 ? 12.914 -33.531 -33.969 1 94.69 430 SER B N 1
ATOM 6903 C CA . SER B 1 430 ? 14.125 -32.719 -34 1 94.69 430 SER B CA 1
ATOM 6904 C C . SER B 1 430 ? 14.055 -31.625 -35.031 1 94.69 430 SER B C 1
ATOM 6906 O O . SER B 1 430 ? 13.195 -31.672 -35.938 1 94.69 430 SER B O 1
ATOM 6908 N N . ILE B 1 431 ? 14.852 -30.625 -34.812 1 91.31 431 ILE B N 1
ATOM 6909 C CA . ILE B 1 431 ? 14.992 -29.562 -35.781 1 91.31 431 ILE B CA 1
ATOM 6910 C C . ILE B 1 431 ? 16.469 -29.297 -36.062 1 91.31 431 ILE B C 1
ATOM 6912 O O . ILE B 1 431 ? 17.328 -29.656 -35.25 1 91.31 431 ILE B O 1
ATOM 6916 N N . THR B 1 432 ? 16.703 -28.703 -37.219 1 93.25 432 THR B N 1
ATOM 6917 C CA . THR B 1 432 ? 18.047 -28.266 -37.531 1 93.25 432 THR B CA 1
ATOM 6918 C C . THR B 1 432 ? 18.297 -26.859 -37 1 93.25 432 THR B C 1
ATOM 6920 O O . THR B 1 432 ? 17.469 -25.953 -37.188 1 93.25 432 THR B O 1
ATOM 6923 N N . VAL B 1 433 ? 19.328 -26.766 -36.25 1 90.12 433 VAL B N 1
ATOM 6924 C CA . VAL B 1 433 ? 19.656 -25.469 -35.688 1 90.12 433 VAL B CA 1
ATOM 6925 C C . VAL B 1 433 ? 20.969 -24.969 -36.25 1 90.12 433 VAL B C 1
ATOM 6927 O O . VAL B 1 433 ? 21.891 -25.75 -36.5 1 90.12 433 VAL B O 1
ATOM 6930 N N . ARG B 1 434 ? 20.984 -23.531 -36.625 1 83.88 434 ARG B N 1
ATOM 6931 C CA . ARG B 1 434 ? 22.203 -22.875 -37.094 1 83.88 434 ARG B CA 1
ATOM 6932 C C . ARG B 1 434 ? 22.625 -21.766 -36.156 1 83.88 434 ARG B C 1
ATOM 6934 O O . ARG B 1 434 ? 21.781 -21.031 -35.625 1 83.88 434 ARG B O 1
ATOM 6941 N N . ARG B 1 435 ? 23.781 -21.859 -35.688 1 73.75 435 ARG B N 1
ATOM 6942 C CA . ARG B 1 435 ? 24.328 -20.828 -34.812 1 73.75 435 ARG B CA 1
ATOM 6943 C C . ARG B 1 435 ? 24.375 -19.484 -35.5 1 73.75 435 ARG B C 1
ATOM 6945 O O . ARG B 1 435 ? 24.781 -19.391 -36.688 1 73.75 435 ARG B O 1
ATOM 6952 N N . ARG B 1 436 ? 23.719 -18.672 -35 1 63.56 436 ARG B N 1
ATOM 6953 C CA . ARG B 1 436 ? 23.844 -17.312 -35.5 1 63.56 436 ARG B CA 1
ATOM 6954 C C . ARG B 1 436 ? 25 -16.578 -34.812 1 63.56 436 ARG B C 1
ATOM 6956 O O . ARG B 1 436 ? 25.078 -16.562 -33.594 1 63.56 436 ARG B O 1
ATOM 6963 N N . TYR B 1 437 ? 26.125 -16.219 -35.562 1 55.75 437 TYR B N 1
ATOM 6964 C CA . TYR B 1 437 ? 27.219 -15.422 -35.062 1 55.75 437 TYR B CA 1
ATOM 6965 C C . TYR B 1 437 ? 26.969 -13.938 -35.281 1 55.75 437 TYR B C 1
ATOM 6967 O O . TYR B 1 437 ? 26.328 -13.547 -36.25 1 55.75 437 TYR B O 1
#

pLDDT: mean 90.78, std 7.41, range [54.94, 98.62]

Radius of gyration: 37.52 Å; Cα contacts (8 Å, |Δi|>4): 1652; chains: 2; bounding box: 65×114×92 Å

Sequence (874 aa):
MDRLSLADLRAVDERVLPFNPYGFGGRLSPEDALEFQQHVIAQYELADNVADGTRQRFEQLRHVYRYGVLCYDLFTMVGDAALLAFEQALRDRFINFHEGAVPLRSKEGEVHVLKDVTDYGDFVERYKGLKGTRIQMGPDRSWTGFNGTLDGLYRWARREGLLRGQRNRGREKALTDLRNMVAHPSGFHLHGPVEAARTLSNLAEVINRLWGQDTPGGRLYPAPVERRATAIAWNPATGSVAIGHAENLRSDTDEDEWQYVIVQAVFEPGTAEDPTIFHFDALFEHTTYPCDLLWGPGNRAEALQWLDSNPPTSDTCDHLDRVFLIRHDADTLYTPQRPEVAAGLPEAEHSGTWYAIRADASTDAFVHVRASVEDVESRHRPSGECRECHADTLKKGTLREVLTAAREAGVNVEPIRPPDSRVPGWMPRSITVRRRYMDRLSLADLRAVDERVLPFNPYGFGGRLSPEDALEFQQHVIAQYELADNVADGTRQRFEQLRHVYRYGVLCYDLFTMVGDAALLAFEQALRDRFINFHEGAVPLRSKEGEVHVLKDVTDYGDFVERYKGLKGTRIQMGPDRSWTGFNGTLDGLYRWARREGLLRGQRNRGREKALTDLRNMVAHPSGFHLHGPVEAARTLSNLAEVINRLWGQDTPGGRLYPAPVERRATAIAWNPATGSVAIGHAENLRSDTDEDEWQYVIVQAVFEPGTAEDPTIFHFDALFEHTTYPCDLLWGPGNRAEALQWLDSNPPTSDTCDHLDRVFLIRHDADTLYTPQRPEVAAGLPEAEHSGTWYAIRADASTDAFVHVRASVEDVESRHRPSGECRECHADTLKKGTLREVLTAAREAGVNVEPIRPPDSRVPGWMPRSITVRRRY